Protein AF-0000000081039931 (afdb_homodimer)

InterPro domains:
  IPR003406 Glycosyl transferase, family 14 [PF02485] (86-317)
  IPR043538 Xylosyltransferase [PTHR46025] (50-316)

Solvent-accessible surface area (backbone atoms only — not comparable to full-atom values): 52089 Å² total; per-residue (Å²): 118,104,54,93,77,76,79,83,76,84,78,74,86,70,87,77,80,94,80,90,80,88,89,78,84,88,84,79,83,78,73,88,67,86,81,90,76,92,76,81,84,78,81,76,78,77,76,78,69,74,63,61,66,56,48,55,58,46,49,61,52,49,68,70,56,73,65,72,86,77,76,80,63,80,70,68,69,72,75,89,46,39,22,40,33,36,37,34,43,27,63,46,70,56,26,46,60,28,28,36,57,26,47,68,39,52,69,44,88,57,33,37,40,38,36,40,35,24,45,84,56,43,67,66,66,50,76,73,30,69,46,46,56,50,39,71,69,34,89,60,28,83,39,51,47,81,46,63,86,44,64,64,42,93,52,29,60,42,52,36,46,59,59,54,50,48,50,45,44,45,54,70,75,38,57,91,62,49,45,35,40,34,43,42,56,16,29,32,38,42,41,39,28,53,67,44,54,16,42,37,45,59,46,86,47,46,77,39,33,34,38,17,19,38,62,37,100,48,23,43,37,62,32,52,45,81,79,46,56,69,84,36,69,68,39,45,57,56,64,53,79,59,68,67,37,61,26,34,50,98,86,67,51,76,43,68,77,39,57,80,74,55,18,38,38,34,73,53,32,37,36,30,46,71,58,52,48,49,53,48,55,32,57,72,32,73,47,16,57,57,28,39,50,50,49,50,41,57,74,66,62,42,65,49,35,41,22,26,50,61,38,22,52,40,54,70,77,47,56,83,30,43,62,53,60,43,96,85,52,27,44,66,48,94,92,49,70,28,37,16,57,39,43,44,46,54,83,61,41,55,84,54,93,84,52,85,76,59,52,63,53,41,59,38,67,45,83,92,64,78,59,78,71,52,48,78,85,39,58,32,64,54,44,68,47,43,33,32,58,49,47,66,27,43,25,50,29,34,38,34,45,41,65,80,57,32,46,46,52,68,71,64,38,42,31,79,49,66,85,72,50,63,80,26,55,75,54,72,50,32,30,34,46,47,63,82,57,58,70,58,48,49,51,50,47,49,53,50,46,44,68,74,38,56,70,64,62,59,64,79,101,133,95,71,80,92,82,87,79,79,80,80,77,86,75,83,87,75,90,70,88,80,87,83,83,78,86,79,76,88,75,79,84,79,82,86,80,88,77,80,76,84,75,79,75,78,76,75,77,71,75,63,61,65,55,47,55,58,46,49,59,50,49,68,69,55,71,66,71,85,78,75,79,64,82,71,70,70,72,73,88,47,40,22,38,32,37,36,34,43,26,63,47,71,56,25,44,58,26,28,37,56,26,47,67,38,51,69,44,89,58,33,36,38,38,36,40,34,24,45,84,56,43,66,66,67,50,75,73,30,70,44,47,55,49,40,72,69,34,89,59,29,83,40,50,46,81,45,62,86,44,66,65,41,91,53,29,61,44,52,37,45,59,58,54,51,49,50,45,44,46,53,70,77,39,58,91,60,50,45,35,40,35,45,41,56,15,30,32,40,44,41,38,27,54,69,44,53,16,42,39,44,59,46,85,47,45,77,40,33,34,37,18,20,38,62,38,100,48,22,43,37,62,32,52,44,80,79,46,56,70,82,35,68,67,38,45,56,56,63,52,79,60,67,66,39,61,26,33,48,96,86,69,50,76,42,67,77,39,56,80,74,55,17,37,38,34,72,54,32,38,37,30,46,71,58,52,47,49,51,48,55,32,56,72,31,74,47,15,57,58,29,40,50,50,50,48,43,58,75,66,64,43,66,49,35,40,20,27,50,63,40,21,50,40,54,70,77,48,56,85,29,44,63,54,61,44,97,86,54,27,46,67,47,94,92,48,68,27,36,17,59,39,42,45,46,53,84,61,39,57,87,52,92,86,56,80,76,56,49,62,50,41,59,37,69,46,82,91,64,77,61,78,69,50,49,76,84,38,56,32,65,52,45,68,47,43,32,31,57,48,48,66,27,44,25,51,28,34,38,33,47,42,64,78,54,32,46,46,51,68,72,65,39,42,30,79,49,65,85,71,50,62,80,26,55,74,57,76,56,34,32,34,46,46,60,82,58,58,70,59,50,49,53,50,47,49,53,48,46,43,68,75,39,58,67,66,61,57,68,81,100

Sequence (922 aa):
MRAILLILLIQYVLCGTCSSGDVVGAEDIHDLPDDPHWSSIAHDDVDCTCEERSQQQQELQELCFNNNPDNTNSTTMTSCGARIFYLIVVHNDRTMNDALYLFRGIRDSRNTILIHIDVKFGMKPYESSVLKQEIDACPCGSQVEIASVHNSSWSSWSMNAPTLWGLDKAVKEYEGKWDVFINLSGDTLPVYTPDRVASLFAGPLAKTNFVTSHSCETGLVPAPIHFFPKKWHKRGHYSQDPANLTYVDDDGVSHSNYAPETYFGSQWMVLQFDWCQLLVRQLDRPDSLASQYKEYLIATKKLMTDETFIPTILMHYMPKTIPEIDEEGYLDVDEVDMYAIRYERMDENMPNSQGVYTTVQRYNVPENSGVDAPHAWGPYFLGVYDLENIRESGALFIRKVSSVIDPNLFRLLPVDQPEDIPLIGWPKEVKIDPAVDWAHRLADFKKKYIHDHPEVLQKEKMRAILLILLIQYVLCGTCSSGDVVGAEDIHDLPDDPHWSSIAHDDVDCTCEERSQQQQELQELCFNNNPDNTNSTTMTSCGARIFYLIVVHNDRTMNDALYLFRGIRDSRNTILIHIDVKFGMKPYESSVLKQEIDACPCGSQVEIASVHNSSWSSWSMNAPTLWGLDKAVKEYEGKWDVFINLSGDTLPVYTPDRVASLFAGPLAKTNFVTSHSCETGLVPAPIHFFPKKWHKRGHYSQDPANLTYVDDDGVSHSNYAPETYFGSQWMVLQFDWCQLLVRQLDRPDSLASQYKEYLIATKKLMTDETFIPTILMHYMPKTIPEIDEEGYLDVDEVDMYAIRYERMDENMPNSQGVYTTVQRYNVPENSGVDAPHAWGPYFLGVYDLENIRESGALFIRKVSSVIDPNLFRLLPVDQPEDIPLIGWPKEVKIDPAVDWAHRLADFKKKYIHDHPEVLQKEK

Structure (mmCIF, N/CA/C/O backbone):
data_AF-0000000081039931-model_v1
#
loop_
_entity.id
_entity.type
_entity.pdbx_description
1 polymer 'protein xylosyltransferase'
#
loop_
_atom_site.group_PDB
_atom_site.id
_atom_site.type_symbol
_atom_site.label_atom_id
_atom_site.label_alt_id
_atom_site.label_comp_id
_atom_site.label_asym_id
_atom_site.label_entity_id
_atom_site.label_seq_id
_atom_site.pdbx_PDB_ins_code
_atom_site.Cartn_x
_atom_site.Cartn_y
_atom_site.Cartn_z
_atom_site.occupancy
_atom_site.B_iso_or_equiv
_atom_site.auth_seq_id
_atom_site.auth_comp_id
_atom_site.auth_asym_id
_atom_site.auth_atom_id
_atom_site.pdbx_PDB_model_num
ATOM 1 N N . MET A 1 1 ? -2.447 -56.25 15.383 1 20.06 1 MET A N 1
ATOM 2 C CA . MET A 1 1 ? -3.33 -55.125 15.047 1 20.06 1 MET A CA 1
ATOM 3 C C . MET A 1 1 ? -3.115 -53.969 16 1 20.06 1 MET A C 1
ATOM 5 O O . MET A 1 1 ? -3.326 -52.812 15.625 1 20.06 1 MET A O 1
ATOM 9 N N . ARG A 1 2 ? -3.418 -54.188 17.453 1 19.41 2 ARG A N 1
ATOM 10 C CA . ARG A 1 2 ? -2.623 -53.375 18.359 1 19.41 2 ARG A CA 1
ATOM 11 C C . ARG A 1 2 ? -1.156 -53.344 17.938 1 19.41 2 ARG A C 1
ATOM 13 O O . ARG A 1 2 ? -0.343 -54.094 18.484 1 19.41 2 ARG A O 1
ATOM 20 N N . ALA A 1 3 ? -0.891 -53.531 16.531 1 19.08 3 ALA A N 1
ATOM 21 C CA . ALA A 1 3 ? 0.237 -53.938 15.695 1 19.08 3 ALA A CA 1
ATOM 22 C C . ALA A 1 3 ? 1.442 -53.031 15.938 1 19.08 3 ALA A C 1
ATOM 24 O O . ALA A 1 3 ? 1.287 -51.844 16.203 1 19.08 3 ALA A O 1
ATOM 25 N N . ILE A 1 4 ? 2.684 -53.5 15.766 1 19.77 4 ILE A N 1
ATOM 26 C CA . ILE A 1 4 ? 4.086 -53.562 16.156 1 19.77 4 ILE A CA 1
ATOM 27 C C . ILE A 1 4 ? 4.816 -52.312 15.742 1 19.77 4 ILE A C 1
ATOM 29 O O . ILE A 1 4 ? 4.996 -52.031 14.547 1 19.77 4 ILE A O 1
ATOM 33 N N . LEU A 1 5 ? 4.586 -51 16.406 1 20.08 5 LEU A N 1
ATOM 34 C CA . LEU A 1 5 ? 4.832 -49.562 16.469 1 20.08 5 LEU A CA 1
ATOM 35 C C . LEU A 1 5 ? 6.32 -49.281 16.594 1 20.08 5 LEU A C 1
ATOM 37 O O . LEU A 1 5 ? 6.746 -48.125 16.469 1 20.08 5 LEU A O 1
ATOM 41 N N . LEU A 1 6 ? 7.102 -50.344 17.172 1 18.3 6 LEU A N 1
ATOM 42 C CA . LEU A 1 6 ? 8.211 -49.875 18 1 18.3 6 LEU A CA 1
ATOM 43 C C . LEU A 1 6 ? 9.195 -49.062 17.188 1 18.3 6 LEU A C 1
ATOM 45 O O . LEU A 1 6 ? 9.141 -49.062 15.953 1 18.3 6 LEU A O 1
ATOM 49 N N . ILE A 1 7 ? 10.594 -49.312 17.359 1 18.22 7 ILE A N 1
ATOM 50 C CA . ILE A 1 7 ? 11.898 -48.875 17.812 1 18.22 7 ILE A CA 1
ATOM 51 C C . ILE A 1 7 ? 12.805 -48.594 16.609 1 18.22 7 ILE A C 1
ATOM 53 O O . ILE A 1 7 ? 13.711 -49.375 16.328 1 18.22 7 ILE A O 1
ATOM 57 N N . LEU A 1 8 ? 12.281 -48.531 15.328 1 17.78 8 LEU A N 1
ATOM 58 C CA . LEU A 1 8 ? 13.328 -48.75 14.336 1 17.78 8 LEU A CA 1
ATOM 59 C C . LEU A 1 8 ? 14.453 -47.75 14.5 1 17.78 8 LEU A C 1
ATOM 61 O O . LEU A 1 8 ? 14.195 -46.531 14.594 1 17.78 8 LEU A O 1
ATOM 65 N N . LEU A 1 9 ? 15.766 -48.188 14.844 1 17.95 9 LEU A N 1
ATOM 66 C CA . LEU A 1 9 ? 17.188 -47.969 15.078 1 17.95 9 LEU A CA 1
ATOM 67 C C . LEU A 1 9 ? 17.781 -47.062 13.992 1 17.95 9 LEU A C 1
ATOM 69 O O . LEU A 1 9 ? 17.797 -47.438 12.82 1 17.95 9 LEU A O 1
ATOM 73 N N . ILE A 1 10 ? 17.516 -45.719 14.133 1 18.27 10 ILE A N 1
ATOM 74 C CA . ILE A 1 10 ? 18.156 -44.688 13.32 1 18.27 10 ILE A CA 1
ATOM 75 C C . ILE A 1 10 ? 19.672 -44.938 13.266 1 18.27 10 ILE A C 1
ATOM 77 O O . ILE A 1 10 ? 20.344 -44.875 14.289 1 18.27 10 ILE A O 1
ATOM 81 N N . GLN A 1 11 ? 20.188 -45.938 12.461 1 16.7 11 GLN A N 1
ATOM 82 C CA . GLN A 1 11 ? 21.562 -46.312 12.141 1 16.7 11 GLN A CA 1
ATOM 83 C C . GLN A 1 11 ? 22.422 -45.062 11.945 1 16.7 11 GLN A C 1
ATOM 85 O O . GLN A 1 11 ? 22.047 -44.156 11.211 1 16.7 11 GLN A O 1
ATOM 90 N N . TYR A 1 12 ? 23.562 -44.844 12.758 1 18.55 12 TYR A N 1
ATOM 91 C CA . TYR A 1 12 ? 24.734 -44.031 13.07 1 18.55 12 TYR A CA 1
ATOM 92 C C . TYR A 1 12 ? 25.609 -43.812 11.836 1 18.55 12 TYR A C 1
ATOM 94 O O . TYR A 1 12 ? 26.703 -43.281 11.922 1 18.55 12 TYR A O 1
ATOM 102 N N . VAL A 1 13 ? 25.344 -44.219 10.594 1 17.16 13 VAL A N 1
ATOM 103 C CA . VAL A 1 13 ? 26.562 -44.469 9.82 1 17.16 13 VAL A CA 1
ATOM 104 C C . VAL A 1 13 ? 27.422 -43.188 9.789 1 17.16 13 VAL A C 1
ATOM 106 O O . VAL A 1 13 ? 26.969 -42.125 9.352 1 17.16 13 VAL A O 1
ATOM 109 N N . LEU A 1 14 ? 28.625 -43.125 10.547 1 17.59 14 LEU A N 1
ATOM 110 C CA . LEU A 1 14 ? 29.875 -42.406 10.734 1 17.59 14 LEU A CA 1
ATOM 111 C C . LEU A 1 14 ? 30.578 -42.188 9.398 1 17.59 14 LEU A C 1
ATOM 113 O O . LEU A 1 14 ? 31.75 -42.531 9.234 1 17.59 14 LEU A O 1
ATOM 117 N N . CYS A 1 15 ? 30.125 -42.344 8.227 1 16.27 15 CYS A N 1
ATOM 118 C CA . CYS A 1 15 ? 31.188 -42.531 7.25 1 16.27 15 CYS A CA 1
ATOM 119 C C . CYS A 1 15 ? 32.156 -41.375 7.285 1 16.27 15 CYS A C 1
ATOM 121 O O . CYS A 1 15 ? 31.766 -40.219 7.191 1 16.27 15 CYS A O 1
ATOM 123 N N . GLY A 1 16 ? 33.594 -41.5 7.633 1 16.52 16 GLY A N 1
ATOM 124 C CA . GLY A 1 16 ? 34.969 -41.031 7.84 1 16.52 16 GLY A CA 1
ATOM 125 C C . GLY A 1 16 ? 35.531 -40.312 6.637 1 16.52 16 GLY A C 1
ATOM 126 O O . GLY A 1 16 ? 36.562 -39.625 6.742 1 16.52 16 GLY A O 1
ATOM 127 N N . THR A 1 17 ? 35.344 -40.594 5.32 1 16.14 17 THR A N 1
ATOM 128 C CA . THR A 1 17 ? 36.531 -40.719 4.523 1 16.14 17 THR A CA 1
ATOM 129 C C . THR A 1 17 ? 37.281 -39.406 4.398 1 16.14 17 THR A C 1
ATOM 131 O O . THR A 1 17 ? 38.469 -39.312 4.695 1 16.14 17 THR A O 1
ATOM 134 N N . CYS A 1 18 ? 37.5 -38.75 3.029 1 15.92 18 CYS A N 1
ATOM 135 C CA . CYS A 1 18 ? 38.688 -38.531 2.24 1 15.92 18 CYS A CA 1
ATOM 136 C C . CYS A 1 18 ? 39.312 -37.156 2.549 1 15.92 18 CYS A C 1
ATOM 138 O O . CYS A 1 18 ? 38.594 -36.156 2.59 1 15.92 18 CYS A O 1
ATOM 140 N N . SER A 1 19 ? 40.719 -36.938 2.844 1 16.25 19 SER A N 1
ATOM 141 C CA . SER A 1 19 ? 41.969 -36.281 3.18 1 16.25 19 SER A CA 1
ATOM 142 C C . SER A 1 19 ? 42.344 -35.281 2.096 1 16.25 19 SER A C 1
ATOM 144 O O . SER A 1 19 ? 43.094 -34.312 2.361 1 16.25 19 SER A O 1
ATOM 146 N N . SER A 1 20 ? 42.344 -35.562 0.752 1 16.58 20 SER A N 1
ATOM 147 C CA . SER A 1 20 ? 43.594 -35.375 0.029 1 16.58 20 SER A CA 1
ATOM 148 C C . SER A 1 20 ? 43.969 -33.906 -0.053 1 16.58 20 SER A C 1
ATOM 150 O O . SER A 1 20 ? 43.094 -33.031 0.031 1 16.58 20 SER A O 1
ATOM 152 N N . GLY A 1 21 ? 45.312 -33.438 -0.298 1 16.84 21 GLY A N 1
ATOM 153 C CA . GLY A 1 21 ? 46.5 -32.625 -0.19 1 16.84 21 GLY A CA 1
ATOM 154 C C . GLY A 1 21 ? 46.531 -31.484 -1.193 1 16.84 21 GLY A C 1
ATOM 155 O O . GLY A 1 21 ? 47.062 -30.406 -0.912 1 16.84 21 GLY A O 1
ATOM 156 N N . ASP A 1 22 ? 46.438 -31.672 -2.588 1 16.44 22 ASP A N 1
ATOM 157 C CA . ASP A 1 22 ? 47.562 -31.266 -3.443 1 16.44 22 ASP A CA 1
ATOM 158 C C . ASP A 1 22 ? 47.625 -29.734 -3.562 1 16.44 22 ASP A C 1
ATOM 160 O O . ASP A 1 22 ? 46.656 -29.047 -3.242 1 16.44 22 ASP A O 1
ATOM 164 N N . VAL A 1 23 ? 48.375 -29.266 -4.816 1 16.84 23 VAL A N 1
ATOM 165 C CA . VAL A 1 23 ? 49.5 -28.531 -5.391 1 16.84 23 VAL A CA 1
ATOM 166 C C . VAL A 1 23 ? 49.062 -27.109 -5.73 1 16.84 23 VAL A C 1
ATOM 168 O O . VAL A 1 23 ? 47.844 -26.828 -5.844 1 16.84 23 VAL A O 1
ATOM 171 N N . VAL A 1 24 ? 49.969 -26.266 -6.484 1 18.22 24 VAL A N 1
ATOM 172 C CA . VAL A 1 24 ? 50.719 -25.031 -6.648 1 18.22 24 VAL A CA 1
ATOM 173 C C . VAL A 1 24 ? 50.125 -24.188 -7.762 1 18.22 24 VAL A C 1
ATOM 175 O O . VAL A 1 24 ? 50.594 -24.219 -8.906 1 18.22 24 VAL A O 1
ATOM 178 N N . GLY A 1 25 ? 48.875 -24.281 -8.164 1 15.34 25 GLY A N 1
ATOM 179 C CA . GLY A 1 25 ? 48.781 -23.812 -9.531 1 15.34 25 GLY A CA 1
ATOM 180 C C . GLY A 1 25 ? 49.469 -22.484 -9.758 1 15.34 25 GLY A C 1
ATOM 181 O O . GLY A 1 25 ? 49.844 -21.797 -8.797 1 15.34 25 GLY A O 1
ATOM 182 N N . ALA A 1 26 ? 49 -21.641 -10.953 1 16.58 26 ALA A N 1
ATOM 183 C CA . ALA A 1 26 ? 49.25 -20.969 -12.219 1 16.58 26 ALA A CA 1
ATOM 184 C C . ALA A 1 26 ? 49.5 -19.484 -12 1 16.58 26 ALA A C 1
ATOM 186 O O . ALA A 1 26 ? 48.781 -18.812 -11.273 1 16.58 26 ALA A O 1
ATOM 187 N N . GLU A 1 27 ? 50.719 -19.016 -12.312 1 18.47 27 GLU A N 1
ATOM 188 C CA . GLU A 1 27 ? 51.5 -17.781 -12.445 1 18.47 27 GLU A CA 1
ATOM 189 C C . GLU A 1 27 ? 50.688 -16.688 -13.156 1 18.47 27 GLU A C 1
ATOM 191 O O . GLU A 1 27 ? 50.594 -15.562 -12.672 1 18.47 27 GLU A O 1
ATOM 196 N N . ASP A 1 28 ? 50.406 -16.844 -14.57 1 17.11 28 ASP A N 1
ATOM 197 C CA . ASP A 1 28 ? 50.844 -15.906 -15.602 1 17.11 28 ASP A CA 1
ATOM 198 C C . ASP A 1 28 ? 49.781 -14.836 -15.836 1 17.11 28 ASP A C 1
ATOM 200 O O . ASP A 1 28 ? 48.781 -15.07 -16.516 1 17.11 28 ASP A O 1
ATOM 204 N N . ILE A 1 29 ? 49.094 -14.234 -14.992 1 17.83 29 ILE A N 1
ATOM 205 C CA . ILE A 1 29 ? 48.062 -13.367 -15.523 1 17.83 29 ILE A CA 1
ATOM 206 C C . ILE A 1 29 ? 48.688 -12.312 -16.438 1 17.83 29 ILE A C 1
ATOM 208 O O . ILE A 1 29 ? 49.5 -11.5 -15.984 1 17.83 29 ILE A O 1
ATOM 212 N N . HIS A 1 30 ? 48.656 -12.562 -17.812 1 17.61 30 HIS A N 1
ATOM 213 C CA . HIS A 1 30 ? 49.062 -11.844 -19.016 1 17.61 30 HIS A CA 1
ATOM 214 C C . HIS A 1 30 ? 48.5 -10.414 -19.016 1 17.61 30 HIS A C 1
ATOM 216 O O . HIS A 1 30 ? 47.594 -10.102 -18.25 1 17.61 30 HIS A O 1
ATOM 222 N N . ASP A 1 31 ? 48.812 -9.609 -20.141 1 19.28 31 ASP A N 1
ATOM 223 C CA . ASP A 1 31 ? 49 -8.344 -20.844 1 19.28 31 ASP A CA 1
ATOM 224 C C . ASP A 1 31 ? 47.688 -7.793 -21.375 1 19.28 31 ASP A C 1
ATOM 226 O O . ASP A 1 31 ? 47.688 -6.973 -22.297 1 19.28 31 ASP A O 1
ATOM 230 N N . LEU A 1 32 ? 46.5 -7.848 -20.891 1 17.5 32 LEU A N 1
ATOM 231 C CA . LEU A 1 32 ? 45.438 -7.52 -21.844 1 17.5 32 LEU A CA 1
ATOM 232 C C . LEU A 1 32 ? 45.625 -6.105 -22.391 1 17.5 32 LEU A C 1
ATOM 234 O O . LEU A 1 32 ? 45.719 -5.148 -21.625 1 17.5 32 LEU A O 1
ATOM 238 N N . PRO A 1 33 ? 45.969 -5.945 -23.672 1 19.86 33 PRO A N 1
ATOM 239 C CA . PRO A 1 33 ? 46.188 -4.766 -24.516 1 19.86 33 PRO A CA 1
ATOM 240 C C . PRO A 1 33 ? 44.906 -4.008 -24.797 1 19.86 33 PRO A C 1
ATOM 242 O O . PRO A 1 33 ? 44.906 -3.041 -25.562 1 19.86 33 PRO A O 1
ATOM 245 N N . ASP A 1 34 ? 43.875 -3.93 -24.172 1 19.72 34 ASP A N 1
ATOM 246 C CA . ASP A 1 34 ? 42.688 -3.494 -24.891 1 19.72 34 ASP A CA 1
ATOM 247 C C . ASP A 1 34 ? 42.969 -2.199 -25.656 1 19.72 34 ASP A C 1
ATOM 249 O O . ASP A 1 34 ? 43.469 -1.231 -25.094 1 19.72 34 ASP A O 1
ATOM 253 N N . ASP A 1 35 ? 42.844 -2.207 -26.984 1 18.53 35 ASP A N 1
ATOM 254 C CA . ASP A 1 35 ? 42.875 -1.512 -28.266 1 18.53 35 ASP A CA 1
ATOM 255 C C . ASP A 1 35 ? 41.938 -0.302 -28.25 1 18.53 35 ASP A C 1
ATOM 257 O O . ASP A 1 35 ? 41.031 -0.215 -27.406 1 18.53 35 ASP A O 1
ATOM 261 N N . PRO A 1 36 ? 41.688 0.292 -29.516 1 21.81 36 PRO A N 1
ATOM 262 C CA . PRO A 1 36 ? 41.594 1.559 -30.234 1 21.81 36 PRO A CA 1
ATOM 263 C C . PRO A 1 36 ? 40.219 2.203 -30.125 1 21.81 36 PRO A C 1
ATOM 265 O O . PRO A 1 36 ? 39.688 2.357 -29.016 1 21.81 36 PRO A O 1
ATOM 268 N N . HIS A 1 37 ? 39.281 2.299 -31.359 1 19.64 37 HIS A N 1
ATOM 269 C CA . HIS A 1 37 ? 38.656 3.186 -32.344 1 19.64 37 HIS A CA 1
ATOM 270 C C . HIS A 1 37 ? 37.156 3.203 -32.156 1 19.64 37 HIS A C 1
ATOM 272 O O . HIS A 1 37 ? 36.406 3.668 -33.031 1 19.64 37 HIS A O 1
ATOM 278 N N . TRP A 1 38 ? 36.5 2.873 -31.062 1 18.11 38 TRP A N 1
ATOM 279 C CA . TRP A 1 38 ? 35.062 2.748 -31.219 1 18.11 38 TRP A CA 1
ATOM 280 C C . TRP A 1 38 ? 34.438 4.066 -31.688 1 18.11 38 TRP A C 1
ATOM 282 O O . TRP A 1 38 ? 34.594 5.094 -31.016 1 18.11 38 TRP A O 1
ATOM 292 N N . SER A 1 39 ? 34.094 4.211 -33.062 1 18.5 39 SER A N 1
ATOM 293 C CA . SER A 1 39 ? 33.531 5.129 -34.031 1 18.5 39 SER A CA 1
ATOM 294 C C . SER A 1 39 ? 32.188 5.668 -33.562 1 18.5 39 SER A C 1
ATOM 296 O O . SER A 1 39 ? 31.562 5.094 -32.656 1 18.5 39 SER A O 1
ATOM 298 N N . SER A 1 40 ? 31.547 6.828 -34.219 1 20.67 40 SER A N 1
ATOM 299 C CA . SER A 1 40 ? 30.609 7.945 -34.344 1 20.67 40 SER A CA 1
ATOM 300 C C . SER A 1 40 ? 29.188 7.453 -34.625 1 20.67 40 SER A C 1
ATOM 302 O O . SER A 1 40 ? 28.328 8.242 -35 1 20.67 40 SER A O 1
ATOM 304 N N . ILE A 1 41 ? 28.719 6.234 -34.375 1 19.44 41 ILE A N 1
ATOM 305 C CA . ILE A 1 41 ? 27.531 5.918 -35.156 1 19.44 41 ILE A CA 1
ATOM 306 C C . ILE A 1 41 ? 26.406 6.906 -34.812 1 19.44 41 ILE A C 1
ATOM 308 O O . ILE A 1 41 ? 26.156 7.176 -33.656 1 19.44 41 ILE A O 1
ATOM 312 N N . ALA A 1 42 ? 25.797 7.578 -35.938 1 20.14 42 ALA A N 1
ATOM 313 C CA . ALA A 1 42 ? 24.719 8.438 -36.406 1 20.14 42 ALA A CA 1
ATOM 314 C C . ALA A 1 42 ? 23.359 7.93 -35.938 1 20.14 42 ALA A C 1
ATOM 316 O O . ALA A 1 42 ? 22.984 6.789 -36.188 1 20.14 42 ALA A O 1
ATOM 317 N N . HIS A 1 43 ? 22.906 8.227 -34.75 1 21.12 43 HIS A N 1
ATOM 318 C CA . HIS A 1 43 ? 21.594 7.984 -34.156 1 21.12 43 HIS A CA 1
ATOM 319 C C . HIS A 1 43 ? 20.484 8.422 -35.094 1 21.12 43 HIS A C 1
ATOM 321 O O . HIS A 1 43 ? 20.234 9.625 -35.25 1 21.12 43 HIS A O 1
ATOM 327 N N . ASP A 1 44 ? 20.391 7.773 -36.344 1 21.61 44 ASP A N 1
ATOM 328 C CA . ASP A 1 44 ? 19.266 8.109 -37.219 1 21.61 44 ASP A CA 1
ATOM 329 C C . ASP A 1 44 ? 17.938 7.977 -36.469 1 21.61 44 ASP A C 1
ATOM 331 O O . ASP A 1 44 ? 17.703 6.992 -35.75 1 21.61 44 ASP A O 1
ATOM 335 N N . ASP A 1 45 ? 17.219 9.094 -36.281 1 22.69 45 ASP A N 1
ATOM 336 C CA . ASP A 1 45 ? 15.898 9.523 -35.844 1 22.69 45 ASP A CA 1
ATOM 337 C C . ASP A 1 45 ? 14.797 8.719 -36.531 1 22.69 45 ASP A C 1
ATOM 339 O O . ASP A 1 45 ? 14.492 8.961 -37.719 1 22.69 45 ASP A O 1
ATOM 343 N N . VAL A 1 46 ? 14.867 7.402 -36.688 1 22.75 46 VAL A N 1
ATOM 344 C CA . VAL A 1 46 ? 13.758 6.789 -37.406 1 22.75 46 VAL A CA 1
ATOM 345 C C . VAL A 1 46 ? 12.438 7.199 -36.781 1 22.75 46 VAL A C 1
ATOM 347 O O . VAL A 1 46 ? 12.227 6.992 -35.562 1 22.75 46 VAL A O 1
ATOM 350 N N . ASP A 1 47 ? 11.742 8.164 -37.375 1 23.08 47 ASP A N 1
ATOM 351 C CA . ASP A 1 47 ? 10.406 8.742 -37.344 1 23.08 47 ASP A CA 1
ATOM 352 C C . ASP A 1 47 ? 9.328 7.664 -37.438 1 23.08 47 ASP A C 1
ATOM 354 O O . ASP A 1 47 ? 9 7.195 -38.531 1 23.08 47 ASP A O 1
ATOM 358 N N . CYS A 1 48 ? 9.477 6.484 -36.844 1 26.02 48 CYS A N 1
ATOM 359 C CA . CYS A 1 48 ? 8.359 5.57 -37.094 1 26.02 48 CYS A CA 1
ATOM 360 C C . CYS A 1 48 ? 7.035 6.215 -36.688 1 26.02 48 CYS A C 1
ATOM 362 O O . CYS A 1 48 ? 6.867 6.66 -35.562 1 26.02 48 CYS A O 1
ATOM 364 N N . THR A 1 49 ? 6.32 6.789 -37.688 1 26.84 49 THR A N 1
ATOM 365 C CA . THR A 1 49 ? 5.031 7.465 -37.781 1 26.84 49 THR A CA 1
ATOM 366 C C . THR A 1 49 ? 3.941 6.648 -37.094 1 26.84 49 THR A C 1
ATOM 368 O O . THR A 1 49 ? 3.926 5.418 -37.188 1 26.84 49 THR A O 1
ATOM 371 N N . CYS A 1 50 ? 3.395 7.109 -35.906 1 25.94 50 CYS A N 1
ATOM 372 C CA . CYS A 1 50 ? 2.258 6.809 -35.062 1 25.94 50 CYS A CA 1
ATOM 373 C C . CYS A 1 50 ? 1.026 6.457 -35.875 1 25.94 50 CYS A C 1
ATOM 375 O O . CYS A 1 50 ? -0.036 6.164 -35.344 1 25.94 50 CYS A O 1
ATOM 377 N N . GLU A 1 51 ? 1.052 6.633 -37.25 1 29.83 51 GLU A N 1
ATOM 378 C CA . GLU A 1 51 ? -0.146 6.441 -38.062 1 29.83 51 GLU A CA 1
ATOM 379 C C . GLU A 1 51 ? -0.538 4.969 -38.156 1 29.83 51 GLU A C 1
ATOM 381 O O . GLU A 1 51 ? -1.725 4.637 -38.156 1 29.83 51 GLU A O 1
ATOM 386 N N . GLU A 1 52 ? 0.482 4.027 -38.219 1 30.61 52 GLU A N 1
ATOM 387 C CA . GLU A 1 52 ? 0.056 2.67 -38.562 1 30.61 52 GLU A CA 1
ATOM 388 C C . GLU A 1 52 ? -0.594 1.982 -37.344 1 30.61 52 GLU A C 1
ATOM 390 O O . GLU A 1 52 ? -1.311 0.993 -37.5 1 30.61 52 GLU A O 1
ATOM 395 N N . ARG A 1 53 ? -0.256 2.432 -36.156 1 30.23 53 ARG A N 1
ATOM 396 C CA . ARG A 1 53 ? -0.905 1.732 -35.031 1 30.23 53 ARG A CA 1
ATOM 397 C C . ARG A 1 53 ? -2.393 2.061 -35 1 30.23 53 ARG A C 1
ATOM 399 O O . ARG A 1 53 ? -3.184 1.288 -34.438 1 30.23 53 ARG A O 1
ATOM 406 N N . SER A 1 54 ? -2.721 3.312 -35.469 1 33.72 54 SER A N 1
ATOM 407 C CA . SER A 1 54 ? -4.137 3.658 -35.469 1 33.72 54 SER A CA 1
ATOM 408 C C . SER A 1 54 ? -4.918 2.771 -36.438 1 33.72 54 SER A C 1
ATOM 410 O O . SER A 1 54 ? -6.055 2.385 -36.156 1 33.72 54 SER A O 1
ATOM 412 N N . GLN A 1 55 ? -4.234 2.428 -37.562 1 32.69 55 GLN A N 1
ATOM 413 C CA . GLN A 1 55 ? -4.973 1.726 -38.625 1 32.69 55 GLN A CA 1
ATOM 414 C C . GLN A 1 55 ? -5.242 0.277 -38.219 1 32.69 55 GLN A C 1
ATOM 416 O O . GLN A 1 55 ? -6.332 -0.246 -38.469 1 32.69 55 GLN A O 1
ATOM 421 N N . GLN A 1 56 ? -4.258 -0.354 -37.594 1 31.36 56 GLN A N 1
ATOM 422 C CA . GLN A 1 56 ? -4.488 -1.771 -37.344 1 31.36 56 GLN A CA 1
ATOM 423 C C . GLN A 1 56 ? -5.535 -1.971 -36.25 1 31.36 56 GLN A C 1
ATOM 425 O O . GLN A 1 56 ? -6.359 -2.885 -36.312 1 31.36 56 GLN A O 1
ATOM 430 N N . GLN A 1 57 ? -5.609 -1.131 -35.281 1 32.34 57 GLN A N 1
ATOM 431 C CA . GLN A 1 57 ? -6.715 -1.221 -34.344 1 32.34 57 GLN A CA 1
ATOM 432 C C . GLN A 1 57 ? -8.047 -0.904 -35 1 32.34 57 GLN A C 1
ATOM 434 O O . GLN A 1 57 ? -9.07 -1.511 -34.688 1 32.34 57 GLN A O 1
ATOM 439 N N . GLN A 1 58 ? -8.055 0.029 -35.969 1 35.59 58 GLN A N 1
ATOM 440 C CA . GLN A 1 58 ? -9.281 0.309 -36.688 1 35.59 58 GLN A CA 1
ATOM 441 C C . GLN A 1 58 ? -9.68 -0.874 -37.562 1 35.59 58 GLN A C 1
ATOM 443 O O . GLN A 1 58 ? -10.859 -1.213 -37.688 1 35.59 58 GLN A O 1
ATOM 448 N N . GLU A 1 59 ? -8.719 -1.463 -38.25 1 35.59 59 GLU A N 1
ATOM 449 C CA . GLU A 1 59 ? -9.055 -2.545 -39.156 1 35.59 59 GLU A CA 1
ATOM 450 C C . GLU A 1 59 ? -9.602 -3.756 -38.406 1 35.59 59 GLU A C 1
ATOM 452 O O . GLU A 1 59 ? -10.539 -4.41 -38.875 1 35.59 59 GLU A O 1
ATOM 457 N N . LEU A 1 60 ? -9.039 -4.043 -37.219 1 32.41 60 LEU A N 1
ATOM 458 C CA . LEU A 1 60 ? -9.625 -5.148 -36.469 1 32.41 60 LEU A CA 1
ATOM 459 C C . LEU A 1 60 ? -11.016 -4.781 -35.969 1 32.41 60 LEU A C 1
ATOM 461 O O . LEU A 1 60 ? -11.922 -5.621 -35.938 1 32.41 60 LEU A O 1
ATOM 465 N N . GLN A 1 61 ? -11.273 -3.516 -35.75 1 32.06 61 GLN A N 1
ATOM 466 C CA . GLN A 1 61 ? -12.633 -3.102 -35.438 1 32.06 61 GLN A CA 1
ATOM 467 C C . GLN A 1 61 ? -13.531 -3.168 -36.688 1 32.06 61 GLN A C 1
ATOM 469 O O . GLN A 1 61 ? -14.711 -3.502 -36.562 1 32.06 61 GLN A O 1
ATOM 474 N N . GLU A 1 62 ? -13 -2.805 -37.781 1 34.84 62 GLU A N 1
ATOM 475 C CA . GLU A 1 62 ? -13.836 -2.775 -39 1 34.84 62 GLU A CA 1
ATOM 476 C C . GLU A 1 62 ? -14.219 -4.184 -39.438 1 34.84 62 GLU A C 1
ATOM 478 O O . GLU A 1 62 ? -15.312 -4.398 -39.938 1 34.84 62 GLU A O 1
ATOM 483 N N . LEU A 1 63 ? -13.297 -5.164 -39.281 1 32.84 63 LEU A N 1
ATOM 484 C CA . LEU A 1 63 ? -13.703 -6.5 -39.719 1 32.84 63 LEU A CA 1
ATOM 485 C C . LEU A 1 63 ? -14.828 -7.031 -38.844 1 32.84 63 LEU A C 1
ATOM 487 O O . LEU A 1 63 ? -15.602 -7.895 -39.25 1 32.84 63 LEU A O 1
ATOM 491 N N . CYS A 1 64 ? -14.914 -6.625 -37.594 1 30.91 64 CYS A N 1
ATOM 492 C CA . CYS A 1 64 ? -16.031 -7.102 -36.781 1 30.91 64 CYS A CA 1
ATOM 493 C C . CYS A 1 64 ? -17.328 -6.41 -37.219 1 30.91 64 CYS A C 1
ATOM 495 O O . CYS A 1 64 ? -18.422 -6.887 -36.906 1 30.91 64 CYS A O 1
ATOM 497 N N . PHE A 1 65 ? -17.297 -5.199 -37.75 1 32.41 65 PHE A N 1
ATOM 498 C CA . PHE A 1 65 ? -18.531 -4.449 -37.969 1 32.41 65 PHE A CA 1
ATOM 499 C C . PHE A 1 65 ? -19.141 -4.836 -39.312 1 32.41 65 PHE A C 1
ATOM 501 O O . PHE A 1 65 ? -20.078 -4.18 -39.781 1 32.41 65 PHE A O 1
ATOM 508 N N . ASN A 1 66 ? -18.547 -5.609 -40.125 1 29.25 66 ASN A N 1
ATOM 509 C CA . ASN A 1 66 ? -19.297 -5.742 -41.375 1 29.25 66 ASN A CA 1
ATOM 510 C C . ASN A 1 66 ? -20.641 -6.414 -41.156 1 29.25 66 ASN A C 1
ATOM 512 O O . ASN A 1 66 ? -20.797 -7.609 -41.406 1 29.25 66 ASN A O 1
ATOM 516 N N . ASN A 1 67 ? -21.344 -6.215 -39.938 1 28.5 67 ASN A N 1
ATOM 517 C CA . ASN A 1 67 ? -22.672 -6.812 -39.844 1 28.5 67 ASN A CA 1
ATOM 518 C C . ASN A 1 67 ? -23.641 -6.188 -40.844 1 28.5 67 ASN A C 1
ATOM 520 O O . ASN A 1 67 ? -23.625 -4.969 -41.062 1 28.5 67 ASN A O 1
ATOM 524 N N . ASN A 1 68 ? -24.156 -6.961 -41.75 1 27.66 68 ASN A N 1
ATOM 525 C CA . ASN A 1 68 ? -25.312 -6.699 -42.594 1 27.66 68 ASN A CA 1
ATOM 526 C C . ASN A 1 68 ? -26.484 -6.172 -41.781 1 27.66 68 ASN A C 1
ATOM 528 O O . ASN A 1 68 ? -26.766 -6.672 -40.688 1 27.66 68 ASN A O 1
ATOM 532 N N . PRO A 1 69 ? -27.172 -5.051 -42.062 1 31.42 69 PRO A N 1
ATOM 533 C CA . PRO A 1 69 ? -28.266 -4.34 -41.375 1 31.42 69 PRO A CA 1
ATOM 534 C C . PRO A 1 69 ? -29.391 -5.266 -40.938 1 31.42 69 PRO A C 1
ATOM 536 O O . PRO A 1 69 ? -30.125 -4.949 -40 1 31.42 69 PRO A O 1
ATOM 539 N N . ASP A 1 70 ? -30.031 -6.105 -41.844 1 30.41 70 ASP A N 1
ATOM 540 C CA . ASP A 1 70 ? -31.406 -6.57 -41.656 1 30.41 70 ASP A CA 1
ATOM 541 C C . ASP A 1 70 ? -31.516 -7.488 -40.438 1 30.41 70 ASP A C 1
ATOM 543 O O . ASP A 1 70 ? -32.562 -7.543 -39.812 1 30.41 70 ASP A O 1
ATOM 547 N N . ASN A 1 71 ? -30.984 -8.758 -40.531 1 29.52 71 ASN A N 1
ATOM 548 C CA . ASN A 1 71 ? -31.344 -9.797 -39.562 1 29.52 71 ASN A CA 1
ATOM 549 C C . ASN A 1 71 ? -30.891 -9.461 -38.156 1 29.52 71 ASN A C 1
ATOM 551 O O . ASN A 1 71 ? -29.688 -9.289 -37.938 1 29.52 71 ASN A O 1
ATOM 555 N N . THR A 1 72 ? -31.781 -8.883 -37.25 1 32.69 72 THR A N 1
ATOM 556 C CA . THR A 1 72 ? -31.719 -8.586 -35.844 1 32.69 72 THR A CA 1
ATOM 557 C C . THR A 1 72 ? -30.969 -9.672 -35.062 1 32.69 72 THR A C 1
ATOM 559 O O . THR A 1 72 ? -31.141 -9.836 -33.875 1 32.69 72 THR A O 1
ATOM 562 N N . ASN A 1 73 ? -30.438 -10.672 -35.781 1 29.08 73 ASN A N 1
ATOM 563 C CA . ASN A 1 73 ? -29.859 -11.781 -35 1 29.08 73 ASN A CA 1
ATOM 564 C C . ASN A 1 73 ? -28.922 -11.281 -33.906 1 29.08 73 ASN A C 1
ATOM 566 O O . ASN A 1 73 ? -28.25 -10.258 -34.094 1 29.08 73 ASN A O 1
ATOM 570 N N . SER A 1 74 ? -29.203 -11.805 -32.656 1 31.31 74 SER A N 1
ATOM 571 C CA . SER A 1 74 ? -28.391 -11.711 -31.438 1 31.31 74 SER A CA 1
ATOM 572 C C . SER A 1 74 ? -26.891 -11.75 -31.781 1 31.31 74 SER A C 1
ATOM 574 O O . SER A 1 74 ? -26.391 -12.75 -32.281 1 31.31 74 SER A O 1
ATOM 576 N N . THR A 1 75 ? -26.391 -10.758 -32.375 1 32.53 75 THR A N 1
ATOM 577 C CA . THR A 1 75 ? -24.953 -10.586 -32.531 1 32.53 75 THR A CA 1
ATOM 578 C C . THR A 1 75 ? -24.219 -11.016 -31.266 1 32.53 75 THR A C 1
ATOM 580 O O . THR A 1 75 ? -24.203 -10.281 -30.281 1 32.53 75 THR A O 1
ATOM 583 N N . THR A 1 76 ? -24.422 -12.289 -30.828 1 33.19 76 THR A N 1
ATOM 584 C CA . THR A 1 76 ? -23.438 -12.758 -29.875 1 33.19 76 THR A CA 1
ATOM 585 C C . THR A 1 76 ? -22.062 -12.18 -30.188 1 33.19 76 THR A C 1
ATOM 587 O O . THR A 1 76 ? -21.516 -12.422 -31.266 1 33.19 76 THR A O 1
ATOM 590 N N . MET A 1 77 ? -21.812 -10.977 -29.953 1 33.78 77 MET A N 1
ATOM 591 C CA . MET A 1 77 ? -20.453 -10.477 -29.891 1 33.78 77 MET A CA 1
ATOM 592 C C . MET A 1 77 ? -19.469 -11.586 -29.516 1 33.78 77 MET A C 1
ATOM 594 O O . MET A 1 77 ? -19.422 -12.023 -28.375 1 33.78 77 MET A O 1
ATOM 598 N N . THR A 1 78 ? -19.422 -12.641 -30.25 1 40.22 78 THR A N 1
ATOM 599 C CA . THR A 1 78 ? -18.312 -13.562 -30.062 1 40.22 78 THR A CA 1
ATOM 600 C C . THR A 1 78 ? -17.062 -12.812 -29.578 1 40.22 78 THR A C 1
ATOM 602 O O . THR A 1 78 ? -16.547 -11.938 -30.266 1 40.22 78 THR A O 1
ATOM 605 N N . SER A 1 79 ? -17.031 -12.375 -28.359 1 51.31 79 SER A N 1
ATOM 606 C CA . SER A 1 79 ? -15.922 -11.758 -27.656 1 51.31 79 SER A CA 1
ATOM 607 C C . SER A 1 79 ? -14.586 -12.242 -28.203 1 51.31 79 SER A C 1
ATOM 609 O O . SER A 1 79 ? -14.375 -13.445 -28.375 1 51.31 79 SER A O 1
ATOM 611 N N . CYS A 1 80 ? -13.797 -11.508 -29.062 1 67.38 80 CYS A N 1
ATOM 612 C CA . CYS A 1 80 ? -12.484 -11.57 -29.688 1 67.38 80 CYS A CA 1
ATOM 613 C C . CYS A 1 80 ? -11.391 -11.828 -28.656 1 67.38 80 CYS A C 1
ATOM 615 O O . CYS A 1 80 ? -11.352 -11.164 -27.625 1 67.38 80 CYS A O 1
ATOM 617 N N . GLY A 1 81 ? -10.945 -13.164 -28.391 1 91.06 81 GLY A N 1
ATOM 618 C CA . GLY A 1 81 ? -9.789 -13.555 -27.609 1 91.06 81 GLY A CA 1
ATOM 619 C C . GLY A 1 81 ? -9.734 -15.047 -27.312 1 91.06 81 GLY A C 1
ATOM 620 O O . GLY A 1 81 ? -10.648 -15.789 -27.703 1 91.06 81 GLY A O 1
ATOM 621 N N . ALA A 1 82 ? -8.742 -15.492 -26.703 1 96.81 82 ALA A N 1
ATOM 622 C CA . ALA A 1 82 ? -8.547 -16.906 -26.375 1 96.81 82 ALA A CA 1
ATOM 623 C C . ALA A 1 82 ? -9.547 -17.375 -25.328 1 96.81 82 ALA A C 1
ATOM 625 O O . ALA A 1 82 ? -9.922 -16.609 -24.438 1 96.81 82 ALA A O 1
ATOM 626 N N . ARG A 1 83 ? -10.125 -18.531 -25.578 1 96.94 83 ARG A N 1
ATOM 627 C CA . ARG A 1 83 ? -10.969 -19.203 -24.594 1 96.94 83 ARG A CA 1
ATOM 628 C C . ARG A 1 83 ? -10.125 -20 -23.609 1 96.94 83 ARG A C 1
ATOM 630 O O . ARG A 1 83 ? -9.359 -20.875 -24 1 96.94 83 ARG A O 1
ATOM 637 N N . ILE A 1 84 ? -10.312 -19.734 -22.219 1 98.19 84 ILE A N 1
ATOM 638 C CA . ILE A 1 84 ? -9.422 -20.312 -21.219 1 98.19 84 ILE A CA 1
ATOM 639 C C . ILE A 1 84 ? -10.172 -21.375 -20.422 1 98.19 84 ILE A C 1
ATOM 641 O O . ILE A 1 84 ? -11.32 -21.172 -20.016 1 98.19 84 ILE A O 1
ATOM 645 N N . PHE A 1 85 ? -9.594 -22.547 -20.266 1 98.56 85 PHE A N 1
ATOM 646 C CA . PHE A 1 85 ? -10.039 -23.594 -19.344 1 98.56 85 PHE A CA 1
ATOM 647 C C . PHE A 1 85 ? -9.227 -23.562 -18.062 1 98.56 85 PHE A C 1
ATOM 649 O O . PHE A 1 85 ? -8.039 -23.906 -18.062 1 98.56 85 PHE A O 1
ATOM 656 N N . TYR A 1 86 ? -9.875 -23.156 -16.984 1 98.69 86 TYR A N 1
ATOM 657 C CA . TYR A 1 86 ? -9.203 -23.078 -15.688 1 98.69 86 TYR A CA 1
ATOM 658 C C . TYR A 1 86 ? -9.453 -24.328 -14.859 1 98.69 86 TYR A C 1
ATOM 660 O O . TYR A 1 86 ? -10.602 -24.766 -14.719 1 98.69 86 TYR A O 1
ATOM 668 N N . LEU A 1 87 ? -8.438 -24.906 -14.352 1 98.75 87 LEU A N 1
ATOM 669 C CA . LEU A 1 87 ? -8.531 -25.859 -13.258 1 98.75 87 LEU A CA 1
ATOM 670 C C . LEU A 1 87 ? -8.055 -25.25 -11.953 1 98.75 87 LEU A C 1
ATOM 672 O O . LEU A 1 87 ? -6.891 -24.844 -11.844 1 98.75 87 LEU A O 1
ATOM 676 N N . ILE A 1 88 ? -8.898 -25.156 -10.984 1 98.38 88 ILE A N 1
ATOM 677 C CA . ILE A 1 88 ? -8.555 -24.609 -9.68 1 98.38 88 ILE A CA 1
ATOM 678 C C . ILE A 1 88 ? -8.555 -25.719 -8.633 1 98.38 88 ILE A C 1
ATOM 680 O O . ILE A 1 88 ? -9.539 -26.453 -8.492 1 98.38 88 ILE A O 1
ATOM 684 N N . VAL A 1 89 ? -7.473 -25.797 -7.93 1 97.38 89 VAL A N 1
ATOM 685 C CA . VAL A 1 89 ? -7.367 -26.828 -6.891 1 97.38 89 VAL A CA 1
ATOM 686 C C . VAL A 1 89 ? -7.535 -26.172 -5.516 1 97.38 89 VAL A C 1
ATOM 688 O O . VAL A 1 89 ? -6.824 -25.234 -5.176 1 97.38 89 VAL A O 1
ATOM 691 N N . VAL A 1 90 ? -8.477 -26.688 -4.738 1 96.38 90 VAL A N 1
ATOM 692 C CA . VAL A 1 90 ? -8.781 -26.234 -3.383 1 96.38 90 VAL A CA 1
ATOM 693 C C . VAL A 1 90 ? -8.508 -27.359 -2.389 1 96.38 90 VAL A C 1
ATOM 695 O O . VAL A 1 90 ? -8.977 -28.484 -2.574 1 96.38 90 VAL A O 1
ATOM 698 N N . HIS A 1 91 ? -7.793 -27.016 -1.261 1 92.5 91 HIS A N 1
ATOM 699 C CA . HIS A 1 91 ? -7.387 -28.125 -0.413 1 92.5 91 HIS A CA 1
ATOM 700 C C . HIS A 1 91 ? -7.625 -27.812 1.061 1 92.5 91 HIS A C 1
ATOM 702 O O . HIS A 1 91 ? -7.406 -28.672 1.925 1 92.5 91 HIS A O 1
ATOM 708 N N . ASN A 1 92 ? -8.047 -26.641 1.442 1 91.06 92 ASN A N 1
ATOM 709 C CA . ASN A 1 92 ? -8.398 -26.281 2.811 1 91.06 92 ASN A CA 1
ATOM 710 C C . ASN A 1 92 ? -9.336 -25.078 2.85 1 91.06 92 ASN A C 1
ATOM 712 O O . ASN A 1 92 ? -9.719 -24.562 1.803 1 91.06 92 ASN A O 1
ATOM 716 N N . ASP A 1 93 ? -9.656 -24.656 4.07 1 90.44 93 ASP A N 1
ATOM 717 C CA . ASP A 1 93 ? -10.594 -23.547 4.25 1 90.44 93 ASP A CA 1
ATOM 718 C C . ASP A 1 93 ? -10.031 -22.25 3.674 1 90.44 93 ASP A C 1
ATOM 720 O O . ASP A 1 93 ? -10.75 -21.484 3.02 1 90.44 93 ASP A O 1
ATOM 724 N N . ARG A 1 94 ? -8.836 -22.031 3.863 1 88.94 94 ARG A N 1
ATOM 725 C CA . ARG A 1 94 ? -8.195 -20.812 3.395 1 88.94 94 ARG A CA 1
ATOM 726 C C . ARG A 1 94 ? -8.234 -20.719 1.871 1 88.94 94 ARG A C 1
ATOM 728 O O . ARG A 1 94 ? -8.641 -19.703 1.312 1 88.94 94 ARG A O 1
ATOM 735 N N . THR A 1 95 ? -7.801 -21.812 1.225 1 92.19 95 THR A N 1
ATOM 736 C CA . THR A 1 95 ? -7.789 -21.797 -0.234 1 92.19 95 THR A CA 1
ATOM 737 C C . THR A 1 95 ? -9.211 -21.734 -0.789 1 92.19 95 THR A C 1
ATOM 739 O O . THR A 1 95 ? -9.43 -21.188 -1.875 1 92.19 95 THR A O 1
ATOM 742 N N . MET A 1 96 ? -10.188 -22.234 -0.046 1 93.88 96 MET A N 1
ATOM 743 C CA . MET A 1 96 ? -11.594 -22.109 -0.435 1 93.88 96 MET A CA 1
ATOM 744 C C . MET A 1 96 ? -12.047 -20.656 -0.386 1 93.88 96 MET A C 1
ATOM 746 O O . MET A 1 96 ? -12.672 -20.172 -1.331 1 93.88 96 MET A O 1
ATOM 750 N N . ASN A 1 97 ? -11.688 -19.984 0.67 1 92.19 97 ASN A N 1
ATOM 751 C CA . ASN A 1 97 ? -12.055 -18.594 0.83 1 92.19 97 ASN A CA 1
ATOM 752 C C . ASN A 1 97 ? -11.383 -17.703 -0.218 1 92.19 97 ASN A C 1
ATOM 754 O O . ASN A 1 97 ? -12.023 -16.828 -0.798 1 92.19 97 ASN A O 1
ATOM 758 N N . ASP A 1 98 ? -10.141 -17.953 -0.433 1 93 98 ASP A N 1
ATOM 759 C CA . ASP A 1 98 ? -9.383 -17.141 -1.38 1 93 98 ASP A CA 1
ATOM 760 C C . ASP A 1 98 ? -9.812 -17.438 -2.816 1 93 98 ASP A C 1
ATOM 762 O O . ASP A 1 98 ? -9.758 -16.547 -3.674 1 93 98 ASP A O 1
ATOM 766 N N . ALA A 1 99 ? -10.289 -18.625 -3.084 1 96.56 99 ALA A N 1
ATOM 767 C CA . ALA A 1 99 ? -10.758 -19.016 -4.41 1 96.56 99 ALA A CA 1
ATOM 768 C C . ALA A 1 99 ? -11.969 -18.188 -4.836 1 96.56 99 ALA A C 1
ATOM 770 O O . ALA A 1 99 ? -12.258 -18.062 -6.027 1 96.56 99 ALA A O 1
ATOM 771 N N . LEU A 1 100 ? -12.711 -17.609 -3.854 1 96.25 100 LEU A N 1
ATOM 772 C CA . LEU A 1 100 ? -13.82 -16.719 -4.145 1 96.25 100 LEU A CA 1
ATOM 773 C C . LEU A 1 100 ? -13.359 -15.539 -4.988 1 96.25 100 LEU A C 1
ATOM 775 O O . LEU A 1 100 ? -13.984 -15.219 -6.008 1 96.25 100 LEU A O 1
ATOM 779 N N . TYR A 1 101 ? -12.258 -14.984 -4.562 1 96.81 101 TYR A N 1
ATOM 780 C CA . TYR A 1 101 ? -11.75 -13.805 -5.25 1 96.81 101 TYR A CA 1
ATOM 781 C C . TYR A 1 101 ? -11.133 -14.18 -6.59 1 96.81 101 TYR A C 1
ATOM 783 O O . TYR A 1 101 ? -11.195 -13.406 -7.551 1 96.81 101 TYR A O 1
ATOM 791 N N . LEU A 1 102 ? -10.539 -15.344 -6.617 1 97.94 102 LEU A N 1
ATOM 792 C CA . LEU A 1 102 ? -10.062 -15.867 -7.891 1 97.94 102 LEU A CA 1
ATOM 793 C C . LEU A 1 102 ? -11.211 -16.031 -8.875 1 97.94 102 LEU A C 1
ATOM 795 O O . LEU A 1 102 ? -11.141 -15.539 -10.008 1 97.94 102 LEU A O 1
ATOM 799 N N . PHE A 1 103 ? -12.352 -16.594 -8.438 1 97.44 103 PHE A N 1
ATOM 800 C CA . PHE A 1 103 ? -13.531 -16.797 -9.273 1 97.44 103 PHE A CA 1
ATOM 801 C C . PHE A 1 103 ? -14.055 -15.469 -9.797 1 97.44 103 PHE A C 1
ATOM 803 O O . PHE A 1 103 ? -14.312 -15.32 -10.992 1 97.44 103 PHE A O 1
ATOM 810 N N . ARG A 1 104 ? -14.055 -14.523 -8.922 1 96.56 104 ARG A N 1
ATOM 811 C CA . ARG A 1 104 ? -14.539 -13.203 -9.305 1 96.56 104 ARG A CA 1
ATOM 812 C C . ARG A 1 104 ? -13.664 -12.594 -10.398 1 96.56 104 ARG A C 1
ATOM 814 O O . ARG A 1 104 ? -14.164 -11.906 -11.289 1 96.56 104 ARG A O 1
ATOM 821 N N . GLY A 1 105 ? -12.43 -12.891 -10.305 1 97.25 105 GLY A N 1
ATOM 822 C CA . GLY A 1 105 ? -11.484 -12.273 -11.219 1 97.25 105 GLY A CA 1
ATOM 823 C C . GLY A 1 105 ? -11.445 -12.953 -12.578 1 97.25 105 GLY A C 1
ATOM 824 O O . GLY A 1 105 ? -11.031 -12.344 -13.57 1 97.25 105 GLY A O 1
ATOM 825 N N . ILE A 1 106 ? -11.883 -14.219 -12.688 1 97.44 106 ILE A N 1
ATOM 826 C CA . ILE A 1 106 ? -11.672 -14.93 -13.945 1 97.44 106 ILE A CA 1
ATOM 827 C C . ILE A 1 106 ? -13.023 -15.281 -14.57 1 97.44 106 ILE A C 1
ATOM 829 O O . ILE A 1 106 ? -13.086 -15.742 -15.711 1 97.44 106 ILE A O 1
ATOM 833 N N . ARG A 1 107 ? -14.125 -15.078 -13.867 1 95.44 107 ARG A N 1
ATOM 834 C CA . ARG A 1 107 ? -15.43 -15.414 -14.43 1 95.44 107 ARG A CA 1
ATOM 835 C C . ARG A 1 107 ? -15.711 -14.586 -15.68 1 95.44 107 ARG A C 1
ATOM 837 O O . ARG A 1 107 ? -15.617 -13.359 -15.648 1 95.44 107 ARG A O 1
ATOM 844 N N . ASP A 1 108 ? -15.93 -15.219 -16.672 1 94.19 108 ASP A N 1
ATOM 845 C CA . ASP A 1 108 ? -16.188 -14.695 -18.016 1 94.19 108 ASP A CA 1
ATOM 846 C C . ASP A 1 108 ? -16.891 -15.734 -18.891 1 94.19 108 ASP A C 1
ATOM 848 O O . ASP A 1 108 ? -16.641 -16.938 -18.75 1 94.19 108 ASP A O 1
ATOM 852 N N . SER A 1 109 ? -17.703 -15.344 -19.859 1 91.69 109 SER A N 1
ATOM 853 C CA . SER A 1 109 ? -18.453 -16.266 -20.703 1 91.69 109 SER A CA 1
ATOM 854 C C . SER A 1 109 ? -17.531 -17.125 -21.562 1 91.69 109 SER A C 1
ATOM 856 O O . SER A 1 109 ? -17.906 -18.219 -21.984 1 91.69 109 SER A O 1
ATOM 858 N N . ARG A 1 110 ? -16.328 -16.656 -21.859 1 92.69 110 ARG A N 1
ATOM 859 C CA . ARG A 1 110 ? -15.367 -17.391 -22.688 1 92.69 110 ARG A CA 1
ATOM 860 C C . ARG A 1 110 ? -14.719 -18.531 -21.891 1 92.69 110 ARG A C 1
ATOM 862 O O . ARG A 1 110 ? -14.156 -19.453 -22.484 1 92.69 110 ARG A O 1
ATOM 869 N N . ASN A 1 111 ? -14.773 -18.375 -20.531 1 96.38 111 ASN A N 1
ATOM 870 C CA . ASN A 1 111 ? -13.945 -19.25 -19.703 1 96.38 111 ASN A CA 1
ATOM 871 C C . ASN A 1 111 ? -14.75 -20.422 -19.156 1 96.38 111 ASN A C 1
ATOM 873 O O . ASN A 1 111 ? -15.938 -20.297 -18.859 1 96.38 111 ASN A O 1
ATOM 877 N N . THR A 1 112 ? -14.117 -21.578 -19.156 1 97.25 112 THR A N 1
ATOM 878 C CA . THR A 1 112 ? -14.594 -22.75 -18.438 1 97.25 112 THR A CA 1
ATOM 879 C C . THR A 1 112 ? -13.781 -22.953 -17.156 1 97.25 112 THR A C 1
ATOM 881 O O . THR A 1 112 ? -12.555 -22.875 -17.172 1 97.25 112 THR A O 1
ATOM 884 N N . ILE A 1 113 ? -14.555 -23.172 -16.047 1 98.06 113 ILE A N 1
ATOM 885 C CA . ILE A 1 113 ? -13.867 -23.266 -14.766 1 98.06 113 ILE A CA 1
ATOM 886 C C . ILE A 1 113 ? -14.188 -24.609 -14.117 1 98.06 113 ILE A C 1
ATOM 888 O O . ILE A 1 113 ? -15.359 -24.938 -13.883 1 98.06 113 ILE A O 1
ATOM 892 N N . LEU A 1 114 ? -13.203 -25.391 -13.922 1 98.12 114 LEU A N 1
ATOM 893 C CA . LEU A 1 114 ? -13.266 -26.625 -13.164 1 98.12 114 LEU A CA 1
ATOM 894 C C . LEU A 1 114 ? -12.602 -26.469 -11.805 1 98.12 114 LEU A C 1
ATOM 896 O O . LEU A 1 114 ? -11.43 -26.094 -11.727 1 98.12 114 LEU A O 1
ATOM 900 N N . ILE A 1 115 ? -13.352 -26.703 -10.719 1 97.94 115 ILE A N 1
ATOM 901 C CA . ILE A 1 115 ? -12.797 -26.609 -9.375 1 97.94 115 ILE A CA 1
ATOM 902 C C . ILE A 1 115 ? -12.719 -28 -8.75 1 97.94 115 ILE A C 1
ATOM 904 O O . ILE A 1 115 ? -13.727 -28.703 -8.641 1 97.94 115 ILE A O 1
ATOM 908 N N . HIS A 1 116 ? -11.57 -28.422 -8.453 1 98.19 116 HIS A N 1
ATOM 909 C CA . HIS A 1 116 ? -11.344 -29.672 -7.754 1 98.19 116 HIS A CA 1
ATOM 910 C C . HIS A 1 116 ? -11.133 -29.453 -6.258 1 98.19 116 HIS A C 1
ATOM 912 O O . HIS A 1 116 ? -10.188 -28.781 -5.855 1 98.19 116 HIS A O 1
ATOM 918 N N . ILE A 1 117 ? -11.945 -30.016 -5.434 1 97.5 117 ILE A N 1
ATOM 919 C CA . ILE A 1 117 ? -11.82 -30.016 -3.98 1 97.5 117 ILE A CA 1
ATOM 920 C C . ILE A 1 117 ? -11.172 -31.312 -3.504 1 97.5 117 ILE A C 1
ATOM 922 O O . ILE A 1 117 ? -11.703 -32.406 -3.729 1 97.5 117 ILE A O 1
ATOM 926 N N . ASP A 1 118 ? -10.086 -31.125 -2.84 1 96.25 118 ASP A N 1
ATOM 927 C CA . ASP A 1 118 ? -9.367 -32.312 -2.365 1 96.25 118 ASP A CA 1
ATOM 928 C C . ASP A 1 118 ? -10.281 -33.188 -1.526 1 96.25 118 ASP A C 1
ATOM 930 O O . ASP A 1 118 ? -11.016 -32.719 -0.665 1 96.25 118 ASP A O 1
ATOM 934 N N . VAL A 1 119 ? -10.109 -34.438 -1.752 1 95.81 119 VAL A N 1
ATOM 935 C CA . VAL A 1 119 ? -10.969 -35.406 -1.059 1 95.81 119 VAL A CA 1
ATOM 936 C C . VAL A 1 119 ? -10.734 -35.312 0.447 1 95.81 119 VAL A C 1
ATOM 938 O O . VAL A 1 119 ? -11.672 -35.438 1.237 1 95.81 119 VAL A O 1
ATOM 941 N N . LYS A 1 120 ? -9.539 -35.125 0.869 1 93.5 120 LYS A N 1
ATOM 942 C CA . LYS A 1 120 ? -9.195 -35.031 2.283 1 93.5 120 LYS A CA 1
ATOM 943 C C . LYS A 1 120 ? -9.898 -33.844 2.939 1 93.5 120 LYS A C 1
ATOM 945 O O . LYS A 1 120 ? -10.258 -33.906 4.117 1 93.5 120 LYS A O 1
ATOM 950 N N . PHE A 1 121 ? -10.055 -32.781 2.246 1 92.81 121 PHE A N 1
ATOM 951 C CA . PHE A 1 121 ? -10.727 -31.594 2.738 1 92.81 121 PHE A CA 1
ATOM 952 C C . PHE A 1 121 ? -12.234 -31.797 2.797 1 92.81 121 PHE A C 1
ATOM 954 O O . PHE A 1 121 ? -12.891 -31.375 3.754 1 92.81 121 PHE A O 1
ATOM 961 N N . GLY A 1 122 ? -12.766 -32.469 1.812 1 93.25 122 GLY A N 1
ATOM 962 C CA . GLY A 1 122 ? -14.18 -32.812 1.782 1 93.25 122 GLY A CA 1
ATOM 963 C C . GLY A 1 122 ? -15.047 -31.734 1.171 1 93.25 122 GLY A C 1
ATOM 964 O O . GLY A 1 122 ? -14.688 -30.562 1.194 1 93.25 122 GLY A O 1
ATOM 965 N N . MET A 1 123 ? -16.25 -32.156 0.8 1 94.62 123 MET A N 1
ATOM 966 C CA . MET A 1 123 ? -17.172 -31.281 0.079 1 94.62 123 MET A CA 1
ATOM 967 C C . MET A 1 123 ? -18 -30.438 1.048 1 94.62 123 MET A C 1
ATOM 969 O O . MET A 1 123 ? -18.609 -29.438 0.653 1 94.62 123 MET A O 1
ATOM 973 N N . LYS A 1 124 ? -18.031 -30.75 2.258 1 94.62 124 LYS A N 1
ATOM 974 C CA . LYS A 1 124 ? -18.922 -30.125 3.225 1 94.62 124 LYS A CA 1
ATOM 975 C C . LYS A 1 124 ? -18.625 -28.625 3.369 1 94.62 124 LYS A C 1
ATOM 977 O O . LYS A 1 124 ? -19.531 -27.797 3.314 1 94.62 124 LYS A O 1
ATOM 982 N N . PRO A 1 125 ? -17.375 -28.281 3.537 1 94.88 125 PRO A N 1
ATOM 983 C CA . PRO A 1 125 ? -17.109 -26.844 3.646 1 94.88 125 PRO A CA 1
ATOM 984 C C . PRO A 1 125 ? -17.562 -26.062 2.416 1 94.88 125 PRO A C 1
ATOM 986 O O . PRO A 1 125 ? -17.984 -24.906 2.533 1 94.88 125 PRO A O 1
ATOM 989 N N . TYR A 1 126 ? -17.438 -26.656 1.27 1 95.88 126 TYR A N 1
ATOM 990 C CA . TYR A 1 126 ? -17.859 -26 0.038 1 95.88 126 TYR A CA 1
ATOM 991 C C . TYR A 1 126 ? -19.359 -25.734 0.051 1 95.88 126 TYR A C 1
ATOM 993 O O . TYR A 1 126 ? -19.812 -24.656 -0.354 1 95.88 126 TYR A O 1
ATOM 1001 N N . GLU A 1 127 ? -20.109 -26.656 0.585 1 95.44 127 GLU A N 1
ATOM 1002 C CA . GLU A 1 127 ? -21.562 -26.578 0.563 1 95.44 127 GLU A CA 1
ATOM 1003 C C . GLU A 1 127 ? -22.062 -25.359 1.34 1 95.44 127 GLU A C 1
ATOM 1005 O O . GLU A 1 127 ? -23.125 -24.812 1.026 1 95.44 127 GLU A O 1
ATOM 1010 N N . SER A 1 128 ? -21.281 -24.906 2.217 1 94.75 128 SER A N 1
ATOM 1011 C CA . SER A 1 128 ? -21.688 -23.766 3.031 1 94.75 128 SER A CA 1
ATOM 1012 C C . SER A 1 128 ? -20.844 -22.531 2.719 1 94.75 128 SER A C 1
ATOM 1014 O O . SER A 1 128 ? -20.922 -21.531 3.432 1 94.75 128 SER A O 1
ATOM 1016 N N . SER A 1 129 ? -20.141 -22.594 1.706 1 95.38 129 SER A N 1
ATOM 1017 C CA . SER A 1 129 ? -19.188 -21.531 1.421 1 95.38 129 SER A CA 1
ATOM 1018 C C . SER A 1 129 ? -19.828 -20.391 0.651 1 95.38 129 SER A C 1
ATOM 1020 O O . SER A 1 129 ? -20.844 -20.594 -0.036 1 95.38 129 SER A O 1
ATOM 1022 N N . VAL A 1 130 ? -19.266 -19.203 0.784 1 95.5 130 VAL A N 1
ATOM 1023 C CA . VAL A 1 130 ? -19.672 -18.047 -0.006 1 95.5 130 VAL A CA 1
ATOM 1024 C C . VAL A 1 130 ? -19.359 -18.281 -1.479 1 95.5 130 VAL A C 1
ATOM 1026 O O . VAL A 1 130 ? -20.078 -17.828 -2.363 1 95.5 130 VAL A O 1
ATOM 1029 N N . LEU A 1 131 ? -18.328 -19.094 -1.737 1 95.75 131 LEU A N 1
ATOM 1030 C CA . LEU A 1 131 ? -17.953 -19.422 -3.107 1 95.75 131 LEU A CA 1
ATOM 1031 C C . LEU A 1 131 ? -19.094 -20.125 -3.836 1 95.75 131 LEU A C 1
ATOM 1033 O O . LEU A 1 131 ? -19.453 -19.734 -4.949 1 95.75 131 LEU A O 1
ATOM 1037 N N . LYS A 1 132 ? -19.641 -21.062 -3.186 1 96.31 132 LYS A N 1
ATOM 1038 C CA . LYS A 1 132 ? -20.766 -21.766 -3.795 1 96.31 132 LYS A CA 1
ATOM 1039 C C . LYS A 1 132 ? -21.922 -20.812 -4.074 1 96.31 132 LYS A C 1
ATOM 1041 O O . LYS A 1 132 ? -22.516 -20.859 -5.148 1 96.31 132 LYS A O 1
ATOM 1046 N N . GLN A 1 133 ? -22.234 -20 -3.078 1 96.19 133 GLN A N 1
ATOM 1047 C CA . GLN A 1 133 ? -23.344 -19.062 -3.217 1 96.19 133 GLN A CA 1
ATOM 1048 C C . GLN A 1 133 ? -23.141 -18.141 -4.422 1 96.19 133 GLN A C 1
ATOM 1050 O O . GLN A 1 133 ? -24.078 -17.906 -5.188 1 96.19 133 GLN A O 1
ATOM 1055 N N . GLU A 1 134 ? -21.969 -17.734 -4.578 1 95.12 134 GLU A N 1
ATOM 1056 C CA . GLU A 1 134 ? -21.672 -16.844 -5.688 1 95.12 134 GLU A CA 1
ATOM 1057 C C . GLU A 1 134 ? -21.734 -17.562 -7.027 1 95.12 134 GLU A C 1
ATOM 1059 O O . GLU A 1 134 ? -22.219 -17.016 -8.016 1 95.12 134 GLU A O 1
ATOM 1064 N N . ILE A 1 135 ? -21.188 -18.734 -7.094 1 95.62 135 ILE A N 1
ATOM 1065 C CA . ILE A 1 135 ? -21.203 -19.516 -8.328 1 95.62 135 ILE A CA 1
ATOM 1066 C C . ILE A 1 135 ? -22.656 -19.797 -8.727 1 95.62 135 ILE A C 1
ATOM 1068 O O . ILE A 1 135 ? -23.031 -19.625 -9.891 1 95.62 135 ILE A O 1
ATOM 1072 N N . ASP A 1 136 ? -23.469 -20.141 -7.762 1 94.69 136 ASP A N 1
ATOM 1073 C CA . ASP A 1 136 ? -24.859 -20.453 -8.023 1 94.69 136 ASP A CA 1
ATOM 1074 C C . ASP A 1 136 ? -25.625 -19.234 -8.531 1 94.69 136 ASP A C 1
ATOM 1076 O O . ASP A 1 136 ? -26.531 -19.359 -9.344 1 94.69 136 ASP A O 1
ATOM 1080 N N . ALA A 1 137 ? -25.234 -18.125 -8.047 1 94.06 137 ALA A N 1
ATOM 1081 C CA . ALA A 1 137 ? -25.938 -16.891 -8.391 1 94.06 137 ALA A CA 1
ATOM 1082 C C . ALA A 1 137 ? -25.422 -16.297 -9.695 1 94.06 137 ALA A C 1
ATOM 1084 O O . ALA A 1 137 ? -26.062 -15.422 -10.289 1 94.06 137 ALA A O 1
ATOM 1085 N N . CYS A 1 138 ? -24.328 -16.797 -10.164 1 92 138 CYS A N 1
ATOM 1086 C 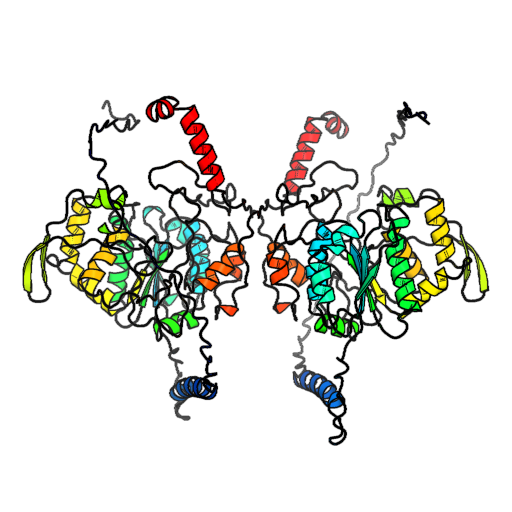CA . CYS A 1 138 ? -23.656 -16.203 -11.32 1 92 138 CYS A CA 1
ATOM 1087 C C . CYS A 1 138 ? -24.281 -16.703 -12.617 1 92 138 CYS A C 1
ATOM 1089 O O . CYS A 1 138 ? -24.484 -17.906 -12.805 1 92 138 CYS A O 1
ATOM 1091 N N . PRO A 1 139 ? -24.516 -15.766 -13.57 1 86.75 139 PRO A N 1
ATOM 1092 C CA . PRO A 1 139 ? -24.953 -16.219 -14.898 1 86.75 139 PRO A CA 1
ATOM 1093 C C . PRO A 1 139 ? -23.953 -17.156 -15.562 1 86.75 139 PRO A C 1
ATOM 1095 O O . PRO A 1 139 ? -24.328 -17.984 -16.391 1 86.75 139 PRO A O 1
ATOM 1098 N N . CYS A 1 140 ? -22.719 -16.953 -15.219 1 82.62 140 CYS A N 1
ATOM 1099 C CA . CYS A 1 140 ? -21.672 -17.812 -15.766 1 82.62 140 CYS A CA 1
ATOM 1100 C C . CYS A 1 140 ? -21.516 -19.094 -14.953 1 82.62 140 CYS A C 1
ATOM 1102 O O . CYS A 1 140 ? -20.578 -19.859 -15.156 1 82.62 140 CYS A O 1
ATOM 1104 N N . GLY A 1 141 ? -22.406 -19.25 -14.039 1 81.56 141 GLY A N 1
ATOM 1105 C CA . GLY A 1 141 ? -22.328 -20.406 -13.164 1 81.56 141 GLY A CA 1
ATOM 1106 C C . GLY A 1 141 ? -22.391 -21.734 -13.922 1 81.56 141 GLY A C 1
ATOM 1107 O O . GLY A 1 141 ? -21.828 -22.734 -13.484 1 81.56 141 GLY A O 1
ATOM 1108 N N . SER A 1 142 ? -23 -21.656 -15.055 1 76.69 142 SER A N 1
ATOM 1109 C CA . SER A 1 142 ? -23.141 -22.859 -15.867 1 76.69 142 SER A CA 1
ATOM 1110 C C . SER A 1 142 ? -21.797 -23.281 -16.453 1 76.69 142 SER A C 1
ATOM 1112 O O . SER A 1 142 ? -21.641 -24.422 -16.906 1 76.69 142 SER A O 1
ATOM 1114 N N . GLN A 1 143 ? -20.828 -22.469 -16.438 1 88.31 143 GLN A N 1
ATOM 1115 C CA . GLN A 1 143 ? -19.516 -22.75 -16.969 1 88.31 143 GLN A CA 1
ATOM 1116 C C . GLN A 1 143 ? -18.562 -23.266 -15.891 1 88.31 143 GLN A C 1
ATOM 1118 O O . GLN A 1 143 ? -17.375 -23.453 -16.141 1 88.31 143 GLN A O 1
ATOM 1123 N N . VAL A 1 144 ? -19.203 -23.516 -14.703 1 95.94 144 VAL A N 1
ATOM 1124 C CA . VAL A 1 144 ? -18.375 -23.938 -13.57 1 95.94 144 VAL A CA 1
ATOM 1125 C C . VAL A 1 144 ? -18.766 -25.359 -13.164 1 95.94 144 VAL A C 1
ATOM 1127 O O . VAL A 1 144 ? -19.938 -25.672 -13.023 1 95.94 144 VAL A O 1
ATOM 1130 N N . GLU A 1 145 ? -17.812 -26.203 -13.086 1 96.75 145 GLU A N 1
ATOM 1131 C CA . GLU A 1 145 ? -18 -27.562 -12.578 1 96.75 145 GLU A CA 1
ATOM 1132 C C . GLU A 1 145 ? -17.156 -27.797 -11.328 1 96.75 145 GLU A C 1
ATOM 1134 O O . GLU A 1 145 ? -15.984 -27.422 -11.281 1 96.75 145 GLU A O 1
ATOM 1139 N N . ILE A 1 146 ? -17.844 -28.391 -10.297 1 96.62 146 ILE A N 1
ATOM 1140 C CA . ILE A 1 146 ? -17.172 -28.719 -9.047 1 96.62 146 ILE A CA 1
ATOM 1141 C C . ILE A 1 146 ? -17.016 -30.234 -8.922 1 96.62 146 ILE A C 1
ATOM 1143 O O . ILE A 1 146 ? -17.953 -30.984 -9.195 1 96.62 146 ILE A O 1
ATOM 1147 N N . ALA A 1 147 ? -15.812 -30.672 -8.523 1 96.69 147 ALA A N 1
ATOM 1148 C CA . ALA A 1 147 ? -15.594 -32.094 -8.32 1 96.69 147 ALA A CA 1
ATOM 1149 C C . ALA A 1 147 ? -14.641 -32.344 -7.152 1 96.69 147 ALA A C 1
ATOM 1151 O O . ALA A 1 147 ? -13.852 -31.469 -6.789 1 96.69 147 ALA A O 1
ATOM 1152 N N . SER A 1 148 ? -14.781 -33.438 -6.516 1 96.62 148 SER A N 1
ATOM 1153 C CA . SER A 1 148 ? -13.898 -33.969 -5.48 1 96.62 148 SER A CA 1
ATOM 1154 C C . SER A 1 148 ? -13.555 -35.438 -5.738 1 96.62 148 SER A C 1
ATOM 1156 O O . SER A 1 148 ? -14.227 -36.344 -5.234 1 96.62 148 SER A O 1
ATOM 1158 N N . VAL A 1 149 ? -12.445 -35.656 -6.465 1 95.69 149 VAL A N 1
ATOM 1159 C CA . VAL A 1 149 ? -12.242 -37 -6.969 1 95.69 149 VAL A CA 1
ATOM 1160 C C . VAL A 1 149 ? -10.852 -37.5 -6.559 1 95.69 149 VAL A C 1
ATOM 1162 O O . VAL A 1 149 ? -10.617 -38.719 -6.484 1 95.69 149 VAL A O 1
ATOM 1165 N N . HIS A 1 150 ? -9.977 -36.625 -6.285 1 94.31 150 HIS A N 1
ATOM 1166 C CA . HIS A 1 150 ? -8.617 -37.062 -6.004 1 94.31 150 HIS A CA 1
ATOM 1167 C C . HIS A 1 150 ? -8.18 -36.625 -4.605 1 94.31 150 HIS A C 1
ATOM 1169 O O . HIS A 1 150 ? -8.578 -35.562 -4.121 1 94.31 150 HIS A O 1
ATOM 1175 N N . ASN A 1 151 ? -7.387 -37.5 -3.979 1 91.62 151 ASN A N 1
ATOM 1176 C CA . ASN A 1 151 ? -6.711 -37.281 -2.705 1 91.62 151 ASN A CA 1
ATOM 1177 C C . ASN A 1 151 ? -5.219 -37.031 -2.902 1 91.62 151 ASN A C 1
ATOM 1179 O O . ASN A 1 151 ? -4.453 -37.969 -3.127 1 91.62 151 ASN A O 1
ATOM 1183 N N . SER A 1 152 ? -4.816 -35.781 -2.768 1 87.31 152 SER A N 1
ATOM 1184 C CA . SER A 1 152 ? -3.434 -35.406 -3.041 1 87.31 152 SER A CA 1
ATOM 1185 C C . SER A 1 152 ? -2.59 -35.469 -1.771 1 87.31 152 SER A C 1
ATOM 1187 O O . SER A 1 152 ? -3.037 -35.031 -0.708 1 87.31 152 SER A O 1
ATOM 1189 N N . SER A 1 153 ? -1.465 -36.125 -1.882 1 83.62 153 SER A N 1
ATOM 1190 C CA . SER A 1 153 ? -0.461 -36.094 -0.822 1 83.62 153 SER A CA 1
ATOM 1191 C C . SER A 1 153 ? 0.803 -35.375 -1.272 1 83.62 153 SER A C 1
ATOM 1193 O O . SER A 1 153 ? 1.327 -35.656 -2.355 1 83.62 153 SER A O 1
ATOM 1195 N N . TRP A 1 154 ? 1.291 -34.594 -0.35 1 78.62 154 TRP A N 1
ATOM 1196 C CA . TRP A 1 154 ? 2.412 -33.719 -0.7 1 78.62 154 TRP A CA 1
ATOM 1197 C C . TRP A 1 154 ? 3.637 -34.531 -1.082 1 78.62 154 TRP A C 1
ATOM 1199 O O . TRP A 1 154 ? 3.957 -35.531 -0.422 1 78.62 154 TRP A O 1
ATOM 1209 N N . SER A 1 155 ? 4.281 -34.219 -2.213 1 77.25 155 SER A N 1
ATOM 1210 C CA . SER A 1 155 ? 5.543 -34.719 -2.752 1 77.25 155 SER A CA 1
ATOM 1211 C C . SER A 1 155 ? 5.375 -36.094 -3.373 1 77.25 155 SER A C 1
ATOM 1213 O O . SER A 1 155 ? 6.363 -36.781 -3.66 1 77.25 155 SER A O 1
ATOM 1215 N N . SER A 1 156 ? 4.164 -36.531 -3.49 1 84.94 156 SER A N 1
ATOM 1216 C CA . SER A 1 156 ? 3.902 -37.844 -4.121 1 84.94 156 SER A CA 1
ATOM 1217 C C . SER A 1 156 ? 3.299 -37.656 -5.512 1 84.94 156 SER A C 1
ATOM 1219 O O . SER A 1 156 ? 2.916 -36.531 -5.891 1 84.94 156 SER A O 1
ATOM 1221 N N . TRP A 1 157 ? 3.25 -38.812 -6.234 1 92.38 157 TRP A N 1
ATOM 1222 C CA . TRP A 1 157 ? 2.656 -38.812 -7.57 1 92.38 157 TRP A CA 1
ATOM 1223 C C . TRP A 1 157 ? 1.226 -38.281 -7.523 1 92.38 157 TRP A C 1
ATOM 1225 O O . TRP A 1 157 ? 0.757 -37.656 -8.477 1 92.38 157 TRP A O 1
ATOM 1235 N N . SER A 1 158 ? 0.578 -38.469 -6.41 1 91.94 158 SER A N 1
ATOM 1236 C CA . SER A 1 158 ? -0.834 -38.125 -6.301 1 91.94 158 SER A CA 1
ATOM 1237 C C . SER A 1 158 ? -1.052 -36.625 -6.512 1 91.94 158 SER A C 1
ATOM 1239 O O . SER A 1 158 ? -2.166 -36.188 -6.812 1 91.94 158 SER A O 1
ATOM 1241 N N . MET A 1 159 ? -0.01 -35.844 -6.414 1 93.06 159 MET A N 1
ATOM 1242 C CA . MET A 1 159 ? -0.103 -34.406 -6.641 1 93.06 159 MET A CA 1
ATOM 1243 C C . MET A 1 159 ? -0.387 -34.094 -8.109 1 93.06 159 MET A C 1
ATOM 1245 O O . MET A 1 159 ? -0.898 -33.031 -8.438 1 93.06 159 MET A O 1
ATOM 1249 N N . ASN A 1 160 ? -0.057 -35.031 -8.984 1 96.5 160 ASN A N 1
ATOM 1250 C CA . ASN A 1 160 ? -0.291 -34.844 -10.414 1 96.5 160 ASN A CA 1
ATOM 1251 C C . ASN A 1 160 ? -1.738 -35.156 -10.789 1 96.5 160 ASN A C 1
ATOM 1253 O O . ASN A 1 160 ? -2.211 -34.75 -11.852 1 96.5 160 ASN A O 1
ATOM 1257 N N . ALA A 1 161 ? -2.422 -35.875 -9.938 1 96.12 161 ALA A N 1
ATOM 1258 C CA . ALA A 1 161 ? -3.686 -36.531 -10.289 1 96.12 161 ALA A CA 1
ATOM 1259 C C . ALA A 1 161 ? -4.742 -35.469 -10.648 1 96.12 161 ALA A C 1
ATOM 1261 O O . ALA A 1 161 ? -5.391 -35.562 -11.695 1 96.12 161 ALA A O 1
ATOM 1262 N N . PRO A 1 162 ? -4.926 -34.438 -9.828 1 97 162 PRO A N 1
ATOM 1263 C CA . PRO A 1 162 ? -5.953 -33.438 -10.195 1 97 162 PRO A CA 1
ATOM 1264 C C . PRO A 1 162 ? -5.676 -32.781 -11.539 1 97 162 PRO A C 1
ATOM 1266 O O . PRO A 1 162 ? -6.598 -32.594 -12.336 1 97 162 PRO A O 1
ATOM 1269 N N . THR A 1 163 ? -4.457 -32.438 -11.797 1 97.94 163 THR A N 1
ATOM 1270 C CA . THR A 1 163 ? -4.094 -31.781 -13.039 1 97.94 163 THR A CA 1
ATOM 1271 C C . THR A 1 163 ? -4.312 -32.688 -14.242 1 97.94 163 THR A C 1
ATOM 1273 O O . THR A 1 163 ? -4.914 -32.281 -15.234 1 97.94 163 THR A O 1
ATOM 1276 N N . LEU A 1 164 ? -3.844 -33.906 -14.125 1 98.12 164 LEU A N 1
ATOM 1277 C CA . LEU A 1 164 ? -4 -34.875 -15.234 1 98.12 164 LEU A CA 1
ATOM 1278 C C . LEU A 1 164 ? -5.473 -35.188 -15.461 1 98.12 164 LEU A C 1
ATOM 1280 O O . LEU A 1 164 ? -5.91 -35.344 -16.609 1 98.12 164 LEU A O 1
ATOM 1284 N N . TRP A 1 165 ? -6.176 -35.312 -14.336 1 97.94 165 TRP A N 1
ATOM 1285 C CA . TRP A 1 165 ? -7.617 -35.531 -14.43 1 97.94 165 TRP A CA 1
ATOM 1286 C C . TRP A 1 165 ? -8.289 -34.344 -15.117 1 97.94 165 TRP A C 1
ATOM 1288 O O . TRP A 1 165 ? -9.125 -34.531 -16.016 1 97.94 165 TRP A O 1
ATOM 1298 N N . GLY A 1 166 ? -7.98 -33.188 -14.742 1 98.25 166 GLY A N 1
ATOM 1299 C CA . GLY A 1 166 ? -8.531 -31.984 -15.359 1 98.25 166 GLY A CA 1
ATOM 1300 C C . GLY A 1 166 ? -8.203 -31.875 -16.844 1 98.25 166 GLY A C 1
ATOM 1301 O O . GLY A 1 166 ? -9.062 -31.484 -17.641 1 98.25 166 GLY A O 1
ATOM 1302 N N . LEU A 1 167 ? -6.973 -32.219 -17.203 1 98.31 167 LEU A N 1
ATOM 1303 C CA . LEU A 1 167 ? -6.551 -32.188 -18.594 1 98.31 167 LEU A CA 1
ATOM 1304 C C . LEU A 1 167 ? -7.359 -33.188 -19.422 1 98.31 167 LEU A C 1
ATOM 1306 O O . LEU A 1 167 ? -7.809 -32.875 -20.531 1 98.31 167 LEU A O 1
ATOM 1310 N N . ASP A 1 168 ? -7.449 -34.344 -18.828 1 98.25 168 ASP A N 1
ATOM 1311 C CA . ASP A 1 168 ? -8.219 -35.375 -19.5 1 98.25 168 ASP A CA 1
ATOM 1312 C C . ASP A 1 168 ? -9.656 -34.938 -19.734 1 98.25 168 ASP A C 1
ATOM 1314 O O . ASP A 1 168 ? -10.18 -35.094 -20.844 1 98.25 168 ASP A O 1
ATOM 1318 N N . LYS A 1 169 ? -10.258 -34.406 -18.781 1 97.75 169 LYS A N 1
ATOM 1319 C CA . LYS A 1 169 ? -11.625 -33.906 -18.875 1 97.75 169 LYS A CA 1
ATOM 1320 C C . LYS A 1 169 ? -11.727 -32.812 -19.906 1 97.75 169 LYS A C 1
ATOM 1322 O O . LYS A 1 169 ? -12.633 -32.781 -20.75 1 97.75 169 LYS A O 1
ATOM 1327 N N . ALA A 1 170 ? -10.836 -31.844 -19.844 1 98.25 170 ALA A N 1
ATOM 1328 C CA . ALA A 1 170 ? -10.836 -30.719 -20.766 1 98.25 170 ALA A CA 1
ATOM 1329 C C . ALA A 1 170 ? -10.766 -31.188 -22.203 1 98.25 170 ALA A C 1
ATOM 1331 O O . ALA A 1 170 ? -11.516 -30.703 -23.062 1 98.25 170 ALA A O 1
ATOM 1332 N N . VAL A 1 171 ? -9.891 -32.125 -22.484 1 98.38 171 VAL A N 1
ATOM 1333 C CA . VAL A 1 171 ? -9.625 -32.562 -23.859 1 98.38 171 VAL A CA 1
ATOM 1334 C C . VAL A 1 171 ? -10.781 -33.406 -24.359 1 98.38 171 VAL A C 1
ATOM 1336 O O . VAL A 1 171 ? -11.203 -33.281 -25.516 1 98.38 171 VAL A O 1
ATOM 1339 N N . LYS A 1 172 ? -11.336 -34.188 -23.484 1 97.69 172 LYS A N 1
ATOM 1340 C CA . LYS A 1 172 ? -12.297 -35.188 -23.953 1 97.69 172 LYS A CA 1
ATOM 1341 C C . LYS A 1 172 ? -13.727 -34.688 -23.859 1 97.69 172 LYS A C 1
ATOM 1343 O O . LYS A 1 172 ? -14.547 -34.938 -24.734 1 97.69 172 LYS A O 1
ATOM 1348 N N . GLU A 1 173 ? -14.047 -33.969 -22.797 1 96.81 173 GLU A N 1
ATOM 1349 C CA . GLU A 1 173 ? -15.43 -33.562 -22.562 1 96.81 173 GLU A CA 1
ATOM 1350 C C . GLU A 1 173 ? -15.68 -32.156 -23.062 1 96.81 173 GLU A C 1
ATOM 1352 O O . GLU A 1 173 ? -16.828 -31.766 -23.312 1 96.81 173 GLU A O 1
ATOM 1357 N N . TYR A 1 174 ? -14.641 -31.406 -23.219 1 95.5 174 TYR A N 1
ATOM 1358 C CA . TYR A 1 174 ? -14.82 -30.016 -23.609 1 95.5 174 TYR A CA 1
ATOM 1359 C C . TYR A 1 174 ? -14.078 -29.719 -24.906 1 95.5 174 TYR A C 1
ATOM 1361 O O . TYR A 1 174 ? -13.602 -28.609 -25.125 1 95.5 174 TYR A O 1
ATOM 1369 N N . GLU A 1 175 ? -13.922 -30.719 -25.641 1 89.56 175 GLU A N 1
ATOM 1370 C CA . GLU A 1 175 ? -13.188 -30.578 -26.906 1 89.56 175 GLU A CA 1
ATOM 1371 C C . GLU A 1 175 ? -13.758 -29.438 -27.734 1 89.56 175 GLU A C 1
ATOM 1373 O O . GLU A 1 175 ? -14.977 -29.297 -27.875 1 89.56 175 GLU A O 1
ATOM 1378 N N . GLY A 1 176 ? -12.922 -28.594 -28.234 1 90.88 176 GLY A N 1
ATOM 1379 C CA . GLY A 1 176 ? -13.312 -27.516 -29.109 1 90.88 176 GLY A CA 1
ATOM 1380 C C . GLY A 1 176 ? -13.828 -26.297 -28.375 1 90.88 176 GLY A C 1
ATOM 1381 O O . GLY A 1 176 ? -14.172 -25.297 -29 1 90.88 176 GLY A O 1
ATOM 1382 N N . LYS A 1 177 ? -13.766 -26.281 -27.047 1 93.56 177 LYS A N 1
ATOM 1383 C CA . LYS A 1 177 ? -14.398 -25.203 -26.281 1 93.56 177 LYS A CA 1
ATOM 1384 C C . LYS A 1 177 ? -13.352 -24.344 -25.578 1 93.56 177 LYS A C 1
ATOM 1386 O O . LYS A 1 177 ? -13.703 -23.406 -24.859 1 93.56 177 LYS A O 1
ATOM 1391 N N . TRP A 1 178 ? -12.164 -24.672 -25.766 1 96.94 178 TRP A N 1
ATOM 1392 C CA . TRP A 1 178 ? -11.109 -23.922 -25.094 1 96.94 178 TRP A CA 1
ATOM 1393 C C . TRP A 1 178 ? -9.82 -23.938 -25.906 1 96.94 178 TRP A C 1
ATOM 1395 O O . TRP A 1 178 ? -9.656 -24.781 -26.797 1 96.94 178 TRP A O 1
ATOM 1405 N N . ASP A 1 179 ? -8.922 -22.938 -25.688 1 97.94 179 ASP A N 1
ATOM 1406 C CA . ASP A 1 179 ? -7.664 -22.781 -26.406 1 97.94 179 ASP A CA 1
ATOM 1407 C C . ASP A 1 179 ? -6.469 -22.969 -25.469 1 97.94 179 ASP A C 1
ATOM 1409 O O . ASP A 1 179 ? -5.426 -23.484 -25.891 1 97.94 179 ASP A O 1
ATOM 1413 N N . VAL A 1 180 ? -6.625 -22.562 -24.266 1 98.38 180 VAL A N 1
ATOM 1414 C CA . VAL A 1 180 ? -5.527 -22.562 -23.297 1 98.38 180 VAL A CA 1
ATOM 1415 C C . VAL A 1 180 ? -5.996 -23.172 -21.984 1 98.38 180 VAL A C 1
ATOM 1417 O O . VAL A 1 180 ? -7.094 -22.875 -21.5 1 98.38 180 VAL A O 1
ATOM 1420 N N . PHE A 1 181 ? -5.195 -24.094 -21.438 1 98.62 181 PHE A N 1
ATOM 1421 C CA . PHE A 1 181 ? -5.445 -24.719 -20.141 1 98.62 181 PHE A CA 1
ATOM 1422 C C . PHE A 1 181 ? -4.559 -24.109 -19.062 1 98.62 181 PHE A C 1
ATOM 1424 O O . PHE A 1 181 ? -3.336 -24.047 -19.219 1 98.62 181 PHE A O 1
ATOM 1431 N N . ILE A 1 182 ? -5.156 -23.625 -17.953 1 98.69 182 ILE A N 1
ATOM 1432 C CA . ILE A 1 182 ? -4.406 -23.031 -16.859 1 98.69 182 ILE A CA 1
ATOM 1433 C C . ILE A 1 182 ? -4.801 -23.703 -15.547 1 98.69 182 ILE A C 1
ATOM 1435 O O . ILE A 1 182 ? -5.977 -23.719 -15.172 1 98.69 182 ILE A O 1
ATOM 1439 N N . ASN A 1 183 ? -3.871 -24.328 -14.859 1 98.31 183 ASN A N 1
ATOM 1440 C CA . ASN A 1 183 ? -4.156 -24.859 -13.531 1 98.31 183 ASN A CA 1
ATOM 1441 C C . ASN A 1 183 ? -3.619 -23.953 -12.43 1 98.31 183 ASN A C 1
ATOM 1443 O O . ASN A 1 183 ? -2.473 -23.5 -12.5 1 98.31 183 ASN A O 1
ATOM 1447 N N . LEU A 1 184 ? -4.449 -23.672 -11.453 1 98 184 LEU A N 1
ATOM 1448 C CA . LEU A 1 184 ? -4.156 -22.703 -10.398 1 98 184 LEU A CA 1
ATOM 1449 C C . LEU A 1 184 ? -4.52 -23.281 -9.031 1 98 184 LEU A C 1
ATOM 1451 O O . LEU A 1 184 ? -5.434 -24.094 -8.914 1 98 184 LEU A O 1
ATOM 1455 N N . SER A 1 185 ? -3.764 -22.828 -8.023 1 96.25 185 SER A N 1
ATOM 1456 C CA . SER A 1 185 ? -4.184 -23.031 -6.641 1 96.25 185 SER A CA 1
ATOM 1457 C C . SER A 1 185 ? -5.285 -22.047 -6.246 1 96.25 185 SER A C 1
ATOM 1459 O O . SER A 1 185 ? -5.383 -20.969 -6.812 1 96.25 185 SER A O 1
ATOM 1461 N N . GLY A 1 186 ? -6.051 -22.406 -5.289 1 96.56 186 GLY A N 1
ATOM 1462 C CA . GLY A 1 186 ? -7.113 -21.531 -4.812 1 96.56 186 GLY A CA 1
ATOM 1463 C C . GLY A 1 186 ? -6.598 -20.234 -4.227 1 96.56 186 GLY A C 1
ATOM 1464 O O . GLY A 1 186 ? -7.344 -19.25 -4.121 1 96.56 186 GLY A O 1
ATOM 1465 N N . ASP A 1 187 ? -5.316 -20.172 -3.855 1 95.19 187 ASP A N 1
ATOM 1466 C CA . ASP A 1 187 ? -4.754 -18.984 -3.23 1 95.19 187 ASP A CA 1
ATOM 1467 C C . ASP A 1 187 ? -4.023 -18.109 -4.258 1 95.19 187 ASP A C 1
ATOM 1469 O O . ASP A 1 187 ? -3.031 -17.469 -3.932 1 95.19 187 ASP A O 1
ATOM 1473 N N . THR A 1 188 ? -4.488 -18.188 -5.457 1 97.69 188 THR A N 1
ATOM 1474 C CA . THR A 1 188 ? -3.98 -17.391 -6.566 1 97.69 188 THR A CA 1
ATOM 1475 C C . THR A 1 188 ? -4.93 -16.25 -6.883 1 97.69 188 THR A C 1
ATOM 1477 O O . THR A 1 188 ? -6.137 -16.344 -6.664 1 97.69 188 THR A O 1
ATOM 1480 N N . LEU A 1 189 ? -4.395 -15.133 -7.289 1 98.5 189 LEU A N 1
ATOM 1481 C CA . LEU A 1 189 ? -5.168 -13.977 -7.73 1 98.5 189 LEU A CA 1
ATOM 1482 C C . LEU A 1 189 ? -4.734 -13.539 -9.125 1 98.5 189 LEU A C 1
ATOM 1484 O O . LEU A 1 189 ? -3.539 -13.43 -9.406 1 98.5 189 LEU A O 1
ATOM 1488 N N . PRO A 1 190 ? -5.711 -13.383 -10.023 1 98.75 190 PRO A N 1
ATOM 1489 C CA . PRO A 1 190 ? -5.324 -12.828 -11.32 1 98.75 190 PRO A CA 1
ATOM 1490 C C . PRO A 1 190 ? -4.883 -11.367 -11.227 1 98.75 190 PRO A C 1
ATOM 1492 O O . PRO A 1 190 ? -5.445 -10.602 -10.445 1 98.75 190 PRO A O 1
ATOM 1495 N N . VAL A 1 191 ? -3.922 -11.008 -12.008 1 98.75 191 VAL A N 1
ATOM 1496 C CA . VAL A 1 191 ? -3.441 -9.625 -12.055 1 98.75 191 VAL A CA 1
ATOM 1497 C C . VAL A 1 191 ? -4.266 -8.82 -13.055 1 98.75 191 VAL A C 1
ATOM 1499 O O . VAL A 1 191 ? -4.535 -7.641 -12.836 1 98.75 191 VAL A O 1
ATOM 1502 N N . TYR A 1 192 ? -4.648 -9.477 -14.172 1 98.44 192 TYR A N 1
ATOM 1503 C CA . TYR A 1 192 ? -5.316 -8.781 -15.266 1 98.44 192 TYR A CA 1
ATOM 1504 C C . TYR A 1 192 ? -6.723 -9.328 -15.484 1 98.44 192 TYR A C 1
ATOM 1506 O O . TYR A 1 192 ? -7.008 -10.477 -15.141 1 98.44 192 TYR A O 1
ATOM 1514 N N . THR A 1 193 ? -7.543 -8.539 -16.094 1 98 193 THR A N 1
ATOM 1515 C CA . THR A 1 193 ? -8.93 -8.891 -16.406 1 98 193 THR A CA 1
ATOM 1516 C C . THR A 1 193 ? -8.984 -10.023 -17.422 1 98 193 THR A C 1
ATOM 1518 O O . THR A 1 193 ? -8.023 -10.25 -18.156 1 98 193 THR A O 1
ATOM 1521 N N . PRO A 1 194 ? -10.156 -10.703 -17.438 1 97.31 194 PRO A N 1
ATOM 1522 C CA . PRO A 1 194 ? -10.32 -11.766 -18.438 1 97.31 194 PRO A CA 1
ATOM 1523 C C . PRO A 1 194 ? -10.109 -11.273 -19.859 1 97.31 194 PRO A C 1
ATOM 1525 O O . PRO A 1 194 ? -9.539 -11.992 -20.688 1 97.31 194 PRO A O 1
ATOM 1528 N N . ASP A 1 195 ? -10.484 -10.031 -20.141 1 97.06 195 ASP A N 1
ATOM 1529 C CA . ASP A 1 195 ? -10.312 -9.477 -21.469 1 97.06 195 ASP A CA 1
ATOM 1530 C C . ASP A 1 195 ? -8.828 -9.383 -21.844 1 97.06 195 ASP A C 1
ATOM 1532 O O . ASP A 1 195 ? -8.438 -9.789 -22.938 1 97.06 195 ASP A O 1
ATOM 1536 N N . ARG A 1 196 ? -8.094 -8.969 -20.922 1 96.31 196 ARG A N 1
ATOM 1537 C CA . ARG A 1 196 ? -6.672 -8.812 -21.203 1 96.31 196 ARG A CA 1
ATOM 1538 C C . ARG A 1 196 ? -5.988 -10.172 -21.328 1 96.31 196 ARG A C 1
ATOM 1540 O O . ARG A 1 196 ? -5.184 -10.391 -22.234 1 96.31 196 ARG A O 1
ATOM 1547 N N . VAL A 1 197 ? -6.305 -11.055 -20.453 1 97.94 197 VAL A N 1
ATOM 1548 C CA . VAL A 1 197 ? -5.695 -12.383 -20.484 1 97.94 197 VAL A CA 1
ATOM 1549 C C . VAL A 1 197 ? -6.043 -13.086 -21.797 1 97.94 197 VAL A C 1
ATOM 1551 O O . VAL A 1 197 ? -5.172 -13.648 -22.453 1 97.94 197 VAL A O 1
ATOM 1554 N N . ALA A 1 198 ? -7.277 -12.969 -22.234 1 97.69 198 ALA A N 1
ATOM 1555 C CA . ALA A 1 198 ? -7.73 -13.562 -23.484 1 97.69 198 ALA A CA 1
ATOM 1556 C C . ALA A 1 198 ? -6.984 -12.969 -24.672 1 97.69 198 ALA A C 1
ATOM 1558 O O . ALA A 1 198 ? -6.57 -13.695 -25.578 1 97.69 198 ALA A O 1
ATOM 1559 N N . SER A 1 199 ? -6.824 -11.695 -24.609 1 96.75 199 SER A N 1
ATOM 1560 C CA . SER A 1 199 ? -6.145 -11.016 -25.703 1 96.75 199 SER A CA 1
ATOM 1561 C C . SER A 1 199 ? -4.672 -11.414 -25.781 1 96.75 199 SER A C 1
ATOM 1563 O O . SER A 1 199 ? -4.117 -11.578 -26.859 1 96.75 199 SER A O 1
ATOM 1565 N N . LEU A 1 200 ? -4.113 -11.586 -24.656 1 96.75 200 LEU A N 1
ATOM 1566 C CA . LEU A 1 200 ? -2.701 -11.953 -24.625 1 96.75 200 LEU A CA 1
ATOM 1567 C C . LEU A 1 200 ? -2.488 -13.352 -25.203 1 96.75 200 LEU A C 1
ATOM 1569 O O . LEU A 1 200 ? -1.553 -13.562 -25.984 1 96.75 200 LEU A O 1
ATOM 1573 N N . PHE A 1 201 ? -3.375 -14.25 -24.938 1 97.31 201 PHE A N 1
ATOM 1574 C CA . PHE A 1 201 ? -3.201 -15.625 -25.406 1 97.31 201 PHE A CA 1
ATOM 1575 C C . PHE A 1 201 ? -3.713 -15.781 -26.828 1 97.31 201 PHE A C 1
ATOM 1577 O O . PHE A 1 201 ? -3.449 -16.797 -27.469 1 97.31 201 PHE A O 1
ATOM 1584 N N . ALA A 1 202 ? -4.414 -14.812 -27.359 1 96.44 202 ALA A N 1
ATOM 1585 C CA . ALA A 1 202 ? -4.785 -14.781 -28.766 1 96.44 202 ALA A CA 1
ATOM 1586 C C . ALA A 1 202 ? -3.699 -14.117 -29.609 1 96.44 202 ALA A C 1
ATOM 1588 O O . ALA A 1 202 ? -3.727 -14.188 -30.844 1 96.44 202 ALA A O 1
ATOM 1589 N N . GLY A 1 203 ? -2.754 -13.508 -28.938 1 94.69 203 GLY A N 1
ATOM 1590 C CA . GLY A 1 203 ? -1.716 -12.75 -29.625 1 94.69 203 GLY A CA 1
ATOM 1591 C C . GLY A 1 203 ? -0.314 -13.148 -29.203 1 94.69 203 GLY A C 1
ATOM 1592 O O . GLY A 1 203 ? 0.179 -14.211 -29.578 1 94.69 203 GLY A O 1
ATOM 1593 N N . PRO A 1 204 ? 0.264 -12.32 -28.375 1 94.69 204 PRO A N 1
ATOM 1594 C CA . PRO A 1 204 ? 1.7 -12.477 -28.141 1 94.69 204 PRO A CA 1
ATOM 1595 C C . PRO A 1 204 ? 2.043 -13.773 -27.422 1 94.69 204 PRO A C 1
ATOM 1597 O O . PRO A 1 204 ? 3.164 -14.273 -27.531 1 94.69 204 PRO A O 1
ATOM 1600 N N . LEU A 1 205 ? 1.143 -14.352 -26.703 1 96.12 205 LEU A N 1
ATOM 1601 C CA . LEU A 1 205 ? 1.444 -15.539 -25.922 1 96.12 205 LEU A CA 1
ATOM 1602 C C . LEU A 1 205 ? 0.885 -16.797 -26.594 1 96.12 205 LEU A C 1
ATOM 1604 O O . LEU A 1 205 ? 0.958 -17.891 -26.031 1 96.12 205 LEU A O 1
ATOM 1608 N N . ALA A 1 206 ? 0.467 -16.594 -27.797 1 93.81 206 ALA A N 1
ATOM 1609 C CA . ALA A 1 206 ? -0.128 -17.719 -28.516 1 93.81 206 ALA A CA 1
ATOM 1610 C C . ALA A 1 206 ? 0.893 -18.828 -28.734 1 93.81 206 ALA A C 1
ATOM 1612 O O . ALA A 1 206 ? 2.078 -18.562 -28.938 1 93.81 206 ALA A O 1
ATOM 1613 N N . LYS A 1 207 ? 0.495 -20.094 -28.547 1 93.38 207 LYS A N 1
ATOM 1614 C CA . LYS A 1 207 ? 1.234 -21.312 -28.875 1 93.38 207 LYS A CA 1
ATOM 1615 C C . LYS A 1 207 ? 2.398 -21.531 -27.922 1 93.38 207 LYS A C 1
ATOM 1617 O O . LYS A 1 207 ? 3.34 -22.266 -28.234 1 93.38 207 LYS A O 1
ATOM 1622 N N . THR A 1 208 ? 2.422 -20.812 -26.812 1 96.25 208 THR A N 1
ATOM 1623 C CA . THR A 1 208 ? 3.494 -20.953 -25.844 1 96.25 208 THR A CA 1
ATOM 1624 C C . THR A 1 208 ? 2.998 -21.688 -24.594 1 96.25 208 THR A C 1
ATOM 1626 O O . THR A 1 208 ? 1.947 -21.359 -24.047 1 96.25 208 THR A O 1
ATOM 1629 N N . ASN A 1 209 ? 3.744 -22.734 -24.234 1 97.94 209 ASN A N 1
ATOM 1630 C CA . ASN A 1 209 ? 3.479 -23.453 -22.984 1 97.94 209 ASN A CA 1
ATOM 1631 C C . ASN A 1 209 ? 4.371 -22.953 -21.859 1 97.94 209 ASN A C 1
ATOM 1633 O O . ASN A 1 209 ? 5.598 -22.969 -21.969 1 97.94 209 ASN A O 1
ATOM 1637 N N . PHE A 1 210 ? 3.742 -22.453 -20.812 1 96.62 210 PHE A N 1
ATOM 1638 C CA . PHE A 1 210 ? 4.465 -22.062 -19.609 1 96.62 210 PHE A CA 1
ATOM 1639 C C . PHE A 1 210 ? 4.402 -23.156 -18.547 1 96.62 210 PHE A C 1
ATOM 1641 O O . PHE A 1 210 ? 3.377 -23.312 -17.875 1 96.62 210 PHE A O 1
ATOM 1648 N N . VAL A 1 211 ? 5.547 -23.828 -18.297 1 93.94 211 VAL A N 1
ATOM 1649 C CA . VAL A 1 211 ? 5.543 -24.922 -17.328 1 93.94 211 VAL A CA 1
ATOM 1650 C C . VAL A 1 211 ? 6.41 -24.562 -16.125 1 93.94 211 VAL A C 1
ATOM 1652 O O . VAL A 1 211 ? 6.73 -25.422 -15.305 1 93.94 211 VAL A O 1
ATOM 1655 N N . THR A 1 212 ? 6.918 -23.344 -16.094 1 85.75 212 THR A N 1
ATOM 1656 C CA . THR A 1 212 ? 7.645 -22.797 -14.945 1 85.75 212 THR A CA 1
ATOM 1657 C C . THR A 1 212 ? 7.52 -21.281 -14.898 1 85.75 212 THR A C 1
ATOM 1659 O O . THR A 1 212 ? 6.871 -20.672 -15.75 1 85.75 212 THR A O 1
ATOM 1662 N N . SER A 1 213 ? 7.969 -20.781 -13.758 1 77.44 213 SER A N 1
ATOM 1663 C CA . SER A 1 213 ? 7.949 -19.328 -13.562 1 77.44 213 SER A CA 1
ATOM 1664 C C . SER A 1 213 ? 9.164 -18.859 -12.773 1 77.44 213 SER A C 1
ATOM 1666 O O . SER A 1 213 ? 9.945 -19.672 -12.273 1 77.44 213 SER A O 1
ATOM 1668 N N . HIS A 1 214 ? 9.375 -17.562 -12.773 1 69.19 214 HIS A N 1
ATOM 1669 C CA . HIS A 1 214 ? 10.562 -16.969 -12.18 1 69.19 214 HIS A CA 1
ATOM 1670 C C . HIS A 1 214 ? 10.703 -17.359 -10.711 1 69.19 214 HIS A C 1
ATOM 1672 O O . HIS A 1 214 ? 11.82 -17.469 -10.203 1 69.19 214 HIS A O 1
ATOM 1678 N N . SER A 1 215 ? 9.664 -17.547 -10.18 1 55.62 215 SER A N 1
ATOM 1679 C CA . SER A 1 215 ? 9.797 -17.875 -8.766 1 55.62 215 SER A CA 1
ATOM 1680 C C . SER A 1 215 ? 10.531 -19.203 -8.578 1 55.62 215 SER A C 1
ATOM 1682 O O . SER A 1 215 ? 11.047 -19.484 -7.496 1 55.62 215 SER A O 1
ATOM 1684 N N . CYS A 1 216 ? 10.523 -19.797 -9.688 1 54.91 216 CYS A N 1
ATOM 1685 C CA . CYS A 1 216 ? 11.344 -21 -9.742 1 54.91 216 CYS A CA 1
ATOM 1686 C C . CYS A 1 216 ? 12.766 -20.672 -10.195 1 54.91 216 CYS A C 1
ATOM 1688 O O . CYS A 1 216 ? 12.984 -19.688 -10.906 1 54.91 216 CYS A O 1
ATOM 1690 N N . GLU A 1 217 ? 13.75 -21.125 -9.531 1 57.91 217 GLU A N 1
ATOM 1691 C CA . GLU A 1 217 ? 15.156 -20.922 -9.867 1 57.91 217 GLU A CA 1
ATOM 1692 C C . GLU A 1 217 ? 15.375 -20.969 -11.383 1 57.91 217 GLU A C 1
ATOM 1694 O O . GLU A 1 217 ? 16.359 -20.422 -11.883 1 57.91 217 GLU A O 1
ATOM 1699 N N . THR A 1 218 ? 14.289 -21.266 -12.117 1 57.44 218 THR A N 1
ATOM 1700 C CA . THR A 1 218 ? 14.477 -21.547 -13.531 1 57.44 218 THR A CA 1
ATOM 1701 C C . THR A 1 218 ? 13.906 -20.422 -14.398 1 57.44 218 THR A C 1
ATOM 1703 O O . THR A 1 218 ? 14.109 -20.406 -15.609 1 57.44 218 THR A O 1
ATOM 1706 N N . GLY A 1 219 ? 13.195 -19.547 -13.766 1 70 219 GLY A N 1
ATOM 1707 C CA . GLY A 1 219 ? 12.547 -18.516 -14.562 1 70 219 GLY A CA 1
ATOM 1708 C C . GLY A 1 219 ? 11.375 -19.031 -15.375 1 70 219 GLY A C 1
ATOM 1709 O O . GLY A 1 219 ? 10.555 -19.812 -14.867 1 70 219 GLY A O 1
ATOM 1710 N N . LEU A 1 220 ? 11.32 -18.641 -16.734 1 82.19 220 LEU A N 1
ATOM 1711 C CA . LEU A 1 220 ? 10.172 -18.953 -17.578 1 82.19 220 LEU A CA 1
ATOM 1712 C C . LEU A 1 220 ? 10.383 -20.266 -18.328 1 82.19 220 LEU A C 1
ATOM 1714 O O . LEU A 1 220 ? 9.469 -20.766 -18.984 1 82.19 220 LEU A O 1
ATOM 1718 N N . VAL A 1 221 ? 11.602 -20.828 -18.156 1 88.31 221 VAL A N 1
ATOM 1719 C CA . VAL A 1 221 ? 11.945 -22.016 -18.938 1 88.31 221 VAL A CA 1
ATOM 1720 C C . VAL A 1 221 ? 12.25 -23.172 -17.984 1 88.31 221 VAL A C 1
ATOM 1722 O O . VAL A 1 221 ? 12.906 -23 -16.953 1 88.31 221 VAL A O 1
ATOM 1725 N N . PRO A 1 222 ? 11.695 -24.359 -18.359 1 90.19 222 PRO A N 1
ATOM 1726 C CA . PRO A 1 222 ? 12.07 -25.5 -17.531 1 90.19 222 PRO A CA 1
ATOM 1727 C C . PRO A 1 222 ? 13.578 -25.766 -17.547 1 90.19 222 PRO A C 1
ATOM 1729 O O . PRO A 1 222 ? 14.25 -25.516 -18.547 1 90.19 222 PRO A O 1
ATOM 1732 N N . ALA A 1 223 ? 14.094 -26.297 -16.453 1 86.81 223 ALA A N 1
ATOM 1733 C CA . ALA A 1 223 ? 15.531 -26.516 -16.312 1 86.81 223 ALA A CA 1
ATOM 1734 C C . ALA A 1 223 ? 15.852 -28 -16.188 1 86.81 223 ALA A C 1
ATOM 1736 O O . ALA A 1 223 ? 15.188 -28.719 -15.438 1 86.81 223 ALA A O 1
ATOM 1737 N N . PRO A 1 224 ? 16.891 -28.344 -16.953 1 88.88 224 PRO A N 1
ATOM 1738 C CA . PRO A 1 224 ? 17.328 -29.719 -16.75 1 88.88 224 PRO A CA 1
ATOM 1739 C C . PRO A 1 224 ? 17.891 -29.969 -15.359 1 88.88 224 PRO A C 1
ATOM 1741 O O . PRO A 1 224 ? 18.578 -29.094 -14.805 1 88.88 224 PRO A O 1
ATOM 1744 N N . ILE A 1 225 ? 17.625 -31.047 -14.875 1 83 225 ILE A N 1
ATOM 1745 C CA . ILE A 1 225 ? 17.953 -31.375 -13.492 1 83 225 ILE A CA 1
ATOM 1746 C C . ILE A 1 225 ? 19.469 -31.281 -13.281 1 83 225 ILE A C 1
ATOM 1748 O O . ILE A 1 225 ? 19.922 -30.969 -12.188 1 83 225 ILE A O 1
ATOM 1752 N N . HIS A 1 226 ? 20.234 -31.5 -14.312 1 81.88 226 HIS A N 1
ATOM 1753 C CA . HIS A 1 226 ? 21.688 -31.516 -14.188 1 81.88 226 HIS A CA 1
ATOM 1754 C C . HIS A 1 226 ? 22.25 -30.094 -14.016 1 81.88 226 HIS A C 1
ATOM 1756 O O . HIS A 1 226 ? 23.422 -29.922 -13.68 1 81.88 226 HIS A O 1
ATOM 1762 N N . PHE A 1 227 ? 21.406 -29.078 -14.258 1 78.69 227 PHE A N 1
ATOM 1763 C CA . PHE A 1 227 ? 21.812 -27.688 -14.039 1 78.69 227 PHE A CA 1
ATOM 1764 C C . PHE A 1 227 ? 21.938 -27.391 -12.547 1 78.69 227 PHE A C 1
ATOM 1766 O O . PHE A 1 227 ? 22.594 -26.422 -12.164 1 78.69 227 PHE A O 1
ATOM 1773 N N . PHE A 1 228 ? 21.344 -28.188 -11.773 1 77 228 PHE A N 1
ATOM 1774 C CA . PHE A 1 228 ? 21.391 -27.984 -10.336 1 77 228 PHE A CA 1
ATOM 1775 C C . PHE A 1 228 ? 22.547 -28.75 -9.711 1 77 228 PHE A C 1
ATOM 1777 O O . PHE A 1 228 ? 22.984 -29.781 -10.242 1 77 228 PHE A O 1
ATOM 1784 N N . PRO A 1 229 ? 23.062 -28.188 -8.625 1 75.25 229 PRO A N 1
ATOM 1785 C CA . PRO A 1 229 ? 24.156 -28.891 -7.965 1 75.25 229 PRO A CA 1
ATOM 1786 C C . PRO A 1 229 ? 23.812 -30.328 -7.578 1 75.25 229 PRO A C 1
ATOM 1788 O O . PRO A 1 229 ? 22.656 -30.609 -7.273 1 75.25 229 PRO A O 1
ATOM 1791 N N . LYS A 1 230 ? 24.828 -31.125 -7.59 1 73.75 230 LYS A N 1
ATOM 1792 C CA . LYS A 1 230 ? 24.641 -32.531 -7.312 1 73.75 230 LYS A CA 1
ATOM 1793 C C . LYS A 1 230 ? 24.016 -32.75 -5.934 1 73.75 230 LYS A C 1
ATOM 1795 O O . LYS A 1 230 ? 23.219 -33.656 -5.742 1 73.75 230 LYS A O 1
ATOM 1800 N N . LYS A 1 231 ? 24.328 -31.875 -5.016 1 68.75 231 LYS A N 1
ATOM 1801 C CA . LYS A 1 231 ? 23.859 -32.031 -3.645 1 68.75 231 LYS A CA 1
ATOM 1802 C C . LYS A 1 231 ? 22.469 -31.406 -3.471 1 68.75 231 LYS A C 1
ATOM 1804 O O . LYS A 1 231 ? 21.875 -31.484 -2.391 1 68.75 231 LYS A O 1
ATOM 1809 N N . TRP A 1 232 ? 22.016 -30.875 -4.566 1 71.19 232 TRP A N 1
ATOM 1810 C CA . TRP A 1 232 ? 20.641 -30.406 -4.531 1 71.19 232 TRP A CA 1
ATOM 1811 C C . TRP A 1 232 ? 19.672 -31.562 -4.336 1 71.19 232 TRP A C 1
ATOM 1813 O O . TRP A 1 232 ? 19.766 -32.594 -5.016 1 71.19 232 TRP A O 1
ATOM 1823 N N . HIS A 1 233 ? 18.797 -31.453 -3.414 1 69 233 HIS A N 1
ATOM 1824 C CA . HIS A 1 233 ? 17.984 -32.562 -2.932 1 69 233 HIS A CA 1
ATOM 1825 C C . HIS A 1 233 ? 17.188 -33.188 -4.07 1 69 233 HIS A C 1
ATOM 1827 O O . HIS A 1 233 ? 17.047 -34.406 -4.121 1 69 233 HIS A O 1
ATOM 1833 N N . LYS A 1 234 ? 16.812 -32.406 -4.977 1 73.12 234 LYS A N 1
ATOM 1834 C CA . LYS A 1 234 ? 16.016 -32.969 -6.074 1 73.12 234 LYS A CA 1
ATOM 1835 C C . LYS A 1 234 ? 16.906 -33.75 -7.031 1 73.12 234 LYS A C 1
ATOM 1837 O O . LYS A 1 234 ? 16.531 -34.844 -7.492 1 73.12 234 LYS A O 1
ATOM 1842 N N . ARG A 1 235 ? 18.094 -33.219 -7.242 1 76.25 235 ARG A N 1
ATOM 1843 C CA . ARG A 1 235 ? 18.984 -33.938 -8.141 1 76.25 235 ARG A CA 1
ATOM 1844 C C . ARG A 1 235 ? 19.453 -35.25 -7.523 1 76.25 235 ARG A C 1
ATOM 1846 O O . ARG A 1 235 ? 19.5 -36.281 -8.203 1 76.25 235 ARG A O 1
ATOM 1853 N N . GLY A 1 236 ? 19.75 -35.156 -6.219 1 77.75 236 GLY A N 1
ATOM 1854 C CA . GLY A 1 236 ? 20.141 -36.375 -5.523 1 77.75 236 GLY A CA 1
ATOM 1855 C C . GLY A 1 236 ? 19.078 -37.438 -5.574 1 77.75 236 GLY A C 1
ATOM 1856 O O . GLY A 1 236 ? 19.391 -38.625 -5.84 1 77.75 236 GLY A O 1
ATOM 1857 N N . HIS A 1 237 ? 17.922 -37.031 -5.445 1 81.69 237 HIS A N 1
ATOM 1858 C CA . HIS A 1 237 ? 16.797 -37.969 -5.43 1 81.69 237 HIS A CA 1
ATOM 1859 C C . HIS A 1 237 ? 16.609 -38.625 -6.793 1 81.69 237 HIS A C 1
ATOM 1861 O O . HIS A 1 237 ? 16.375 -39.812 -6.883 1 81.69 237 HIS A O 1
ATOM 1867 N N . TYR A 1 238 ? 16.797 -37.938 -7.859 1 85.75 238 TYR A N 1
ATOM 1868 C CA . TYR A 1 238 ? 16.531 -38.438 -9.203 1 85.75 238 TYR A CA 1
ATOM 1869 C C . TYR A 1 238 ? 17.75 -39.188 -9.75 1 85.75 238 TYR A C 1
ATOM 1871 O O . TYR A 1 238 ? 17.625 -39.938 -10.727 1 85.75 238 TYR A O 1
ATOM 1879 N N . SER A 1 239 ? 18.828 -38.969 -9.141 1 83.75 239 SER A N 1
ATOM 1880 C CA . SER A 1 239 ? 20.031 -39.688 -9.562 1 83.75 239 SER A CA 1
ATOM 1881 C C . SER A 1 239 ? 20.047 -41.094 -9.016 1 83.75 239 SER A C 1
ATOM 1883 O O . SER A 1 239 ? 20.734 -41.969 -9.547 1 83.75 239 SER A O 1
ATOM 1885 N N . GLN A 1 240 ? 19.219 -41.156 -8 1 82.19 240 GLN A N 1
ATOM 1886 C CA . GLN A 1 240 ? 19.078 -42.5 -7.465 1 82.19 240 GLN A CA 1
ATOM 1887 C C . GLN A 1 240 ? 18.109 -43.312 -8.305 1 82.19 240 GLN A C 1
ATOM 1889 O O . GLN A 1 240 ? 17 -42.844 -8.609 1 82.19 240 GLN A O 1
ATOM 1894 N N . ASP A 1 241 ? 18.438 -44.406 -8.883 1 84.25 241 ASP A N 1
ATOM 1895 C CA . ASP A 1 241 ? 17.625 -45.281 -9.703 1 84.25 241 ASP A CA 1
ATOM 1896 C C . ASP A 1 241 ? 17.203 -44.594 -11 1 84.25 241 ASP A C 1
ATOM 1898 O O . ASP A 1 241 ? 16.016 -44.312 -11.203 1 84.25 241 ASP A O 1
ATOM 1902 N N . PRO A 1 242 ? 18.062 -44.344 -11.797 1 85.88 242 PRO A N 1
ATOM 1903 C CA . PRO A 1 242 ? 17.75 -43.625 -13.047 1 85.88 242 PRO A CA 1
ATOM 1904 C C . PRO A 1 242 ? 16.766 -44.406 -13.914 1 85.88 242 PRO A C 1
ATOM 1906 O O . PRO A 1 242 ? 16.734 -45.625 -13.883 1 85.88 242 PRO A O 1
ATOM 1909 N N . ALA A 1 243 ? 16.031 -43.688 -14.648 1 90.94 243 ALA A N 1
ATOM 1910 C CA . ALA A 1 243 ? 15.039 -44.281 -15.539 1 90.94 243 ALA A CA 1
ATOM 1911 C C . ALA A 1 243 ? 15.719 -45.125 -16.609 1 90.94 243 ALA A C 1
ATOM 1913 O O . ALA A 1 243 ? 16.797 -44.781 -17.109 1 90.94 243 ALA A O 1
ATOM 1914 N N . ASN A 1 244 ? 15.281 -46.219 -16.875 1 94.19 244 ASN A N 1
ATOM 1915 C CA . ASN A 1 244 ? 15.594 -47.125 -17.984 1 94.19 244 ASN A CA 1
ATOM 1916 C C . ASN A 1 244 ? 14.328 -47.688 -18.625 1 94.19 244 ASN A C 1
ATOM 1918 O O . ASN A 1 244 ? 13.945 -48.812 -18.328 1 94.19 244 ASN A O 1
ATOM 1922 N N . LEU A 1 245 ? 13.844 -46.938 -19.609 1 96.94 245 LEU A N 1
ATOM 1923 C CA . LEU A 1 245 ? 12.477 -47.188 -20.062 1 96.94 245 LEU A CA 1
ATOM 1924 C C . LEU A 1 245 ? 12.469 -47.875 -21.422 1 96.94 245 LEU A C 1
ATOM 1926 O O . LEU A 1 245 ? 13.398 -47.719 -22.219 1 96.94 245 LEU A O 1
ATOM 1930 N N . THR A 1 246 ? 11.547 -48.688 -21.594 1 97.69 246 THR A N 1
ATOM 1931 C CA . THR A 1 246 ? 11.148 -49.188 -22.906 1 97.69 246 THR A CA 1
ATOM 1932 C C . THR A 1 246 ? 9.789 -48.625 -23.312 1 97.69 246 THR A C 1
ATOM 1934 O O . THR A 1 246 ? 8.82 -48.719 -22.547 1 97.69 246 THR A O 1
ATOM 1937 N N . TYR A 1 247 ? 9.75 -48 -24.469 1 97.31 247 TYR A N 1
ATOM 1938 C CA . TYR A 1 247 ? 8.492 -47.406 -24.922 1 97.31 247 TYR A CA 1
ATOM 1939 C C . TYR A 1 247 ? 8.359 -47.5 -26.438 1 97.31 247 TYR A C 1
ATOM 1941 O O . TYR A 1 247 ? 9.32 -47.844 -27.125 1 97.31 247 TYR A O 1
ATOM 1949 N N . VAL A 1 248 ? 7.16 -47.344 -26.953 1 97.88 248 VAL A N 1
ATOM 1950 C CA . VAL A 1 248 ? 6.863 -47.312 -28.375 1 97.88 248 VAL A CA 1
ATOM 1951 C C . VAL A 1 248 ? 6.469 -45.875 -28.797 1 97.88 248 VAL A C 1
ATOM 1953 O O . VAL A 1 248 ? 5.547 -45.281 -28.219 1 97.88 248 VAL A O 1
ATOM 1956 N N . ASP A 1 249 ? 7.164 -45.375 -29.734 1 96.06 249 ASP A N 1
ATOM 1957 C CA . ASP A 1 249 ? 6.879 -44 -30.156 1 96.06 249 ASP A CA 1
ATOM 1958 C C . ASP A 1 249 ? 5.656 -43.969 -31.062 1 96.06 249 ASP A C 1
ATOM 1960 O O . ASP A 1 249 ? 4.977 -44.969 -31.266 1 96.06 249 ASP A O 1
ATOM 1964 N N . ASP A 1 250 ? 5.262 -42.812 -31.516 1 93.88 250 ASP A N 1
ATOM 1965 C CA . ASP A 1 250 ? 4.027 -42.625 -32.281 1 93.88 250 ASP A CA 1
ATOM 1966 C C . ASP A 1 250 ? 4.086 -43.312 -33.625 1 93.88 250 ASP A C 1
ATOM 1968 O O . ASP A 1 250 ? 3.053 -43.531 -34.25 1 93.88 250 ASP A O 1
ATOM 1972 N N . ASP A 1 251 ? 5.289 -43.656 -34.156 1 95.5 251 ASP A N 1
ATOM 1973 C CA . ASP A 1 251 ? 5.469 -44.344 -35.406 1 95.5 251 ASP A CA 1
ATOM 1974 C C . ASP A 1 251 ? 5.438 -45.844 -35.219 1 95.5 251 ASP A C 1
ATOM 1976 O O . ASP A 1 251 ? 5.605 -46.594 -36.188 1 95.5 251 ASP A O 1
ATOM 1980 N N . GLY A 1 252 ? 5.375 -46.281 -34.062 1 95.31 252 GLY A N 1
ATOM 1981 C CA . GLY A 1 252 ? 5.32 -47.719 -33.781 1 95.31 252 GLY A CA 1
ATOM 1982 C C . GLY A 1 252 ? 6.688 -48.344 -33.531 1 95.31 252 GLY A C 1
ATOM 1983 O O . GLY A 1 252 ? 6.816 -49.562 -33.406 1 95.31 252 GLY A O 1
ATOM 1984 N N . VAL A 1 253 ? 7.66 -47.469 -33.406 1 97.31 253 VAL A N 1
ATOM 1985 C CA . VAL A 1 253 ? 9.023 -47.938 -33.219 1 97.31 253 VAL A CA 1
ATOM 1986 C C . VAL A 1 253 ? 9.281 -48.125 -31.719 1 97.31 253 VAL A C 1
ATOM 1988 O O . VAL A 1 253 ? 9.008 -47.219 -30.906 1 97.31 253 VAL A O 1
ATOM 1991 N N . SER A 1 254 ? 9.844 -49.25 -31.375 1 97 254 SER A N 1
ATOM 1992 C CA . SER A 1 254 ? 10.18 -49.531 -29.984 1 97 254 SER A CA 1
ATOM 1993 C C . SER A 1 254 ? 11.547 -48.969 -29.609 1 97 254 SER A C 1
ATOM 1995 O O . SER A 1 254 ? 12.5 -49.094 -30.375 1 97 254 SER A O 1
ATOM 1997 N N . HIS A 1 255 ? 11.586 -48.312 -28.531 1 96.75 255 HIS A N 1
ATOM 1998 C CA . HIS A 1 255 ? 12.82 -47.812 -27.938 1 96.75 255 HIS A CA 1
ATOM 1999 C C . HIS A 1 255 ? 13.102 -48.469 -26.594 1 96.75 255 HIS A C 1
ATOM 2001 O O . HIS A 1 255 ? 12.203 -48.594 -25.766 1 96.75 255 HIS A O 1
ATOM 2007 N N . SER A 1 256 ? 14.352 -49 -26.438 1 96.12 256 SER A N 1
ATOM 2008 C CA . SER A 1 256 ? 14.734 -49.625 -25.188 1 96.12 256 SER A CA 1
ATOM 2009 C C . SER A 1 256 ? 15.898 -48.906 -24.531 1 96.12 256 SER A C 1
ATOM 2011 O O . SER A 1 256 ? 16.625 -48.156 -25.188 1 96.12 256 SER A O 1
ATOM 2013 N N . ASN A 1 257 ? 15.977 -49.125 -23.203 1 95.31 257 ASN A N 1
ATOM 2014 C CA . ASN A 1 257 ? 17.062 -48.531 -22.422 1 95.31 257 ASN A CA 1
ATOM 2015 C C . ASN A 1 257 ? 17.109 -47.031 -22.562 1 95.31 257 ASN A C 1
ATOM 2017 O O . ASN A 1 257 ? 18.188 -46.438 -22.797 1 95.31 257 ASN A O 1
ATOM 2021 N N . TYR A 1 258 ? 15.898 -46.469 -22.562 1 95.5 258 TYR A N 1
ATOM 2022 C CA . TYR A 1 258 ? 15.812 -45.031 -22.734 1 95.5 258 TYR A CA 1
ATOM 2023 C C . TYR A 1 258 ? 15.711 -44.344 -21.391 1 95.5 258 TYR A C 1
ATOM 2025 O O . TYR A 1 258 ? 14.883 -44.719 -20.547 1 95.5 258 TYR A O 1
ATOM 2033 N N . ALA A 1 259 ? 16.562 -43.375 -21.141 1 92.56 259 ALA A N 1
ATOM 2034 C CA . ALA A 1 259 ? 16.5 -42.531 -19.969 1 92.56 259 ALA A CA 1
ATOM 2035 C C . ALA A 1 259 ? 16.25 -41.062 -20.344 1 92.56 259 ALA A C 1
ATOM 2037 O O . ALA A 1 259 ? 17.172 -40.375 -20.75 1 92.56 259 ALA A O 1
ATOM 2038 N N . PRO A 1 260 ? 15.008 -40.688 -20.203 1 92.94 260 PRO A N 1
ATOM 2039 C CA . PRO A 1 260 ? 14.75 -39.312 -20.547 1 92.94 260 PRO A CA 1
ATOM 2040 C C . PRO A 1 260 ? 15.5 -38.312 -19.641 1 92.94 260 PRO A C 1
ATOM 2042 O O . PRO A 1 260 ? 15.664 -38.594 -18.453 1 92.94 260 PRO A O 1
ATOM 2045 N N . GLU A 1 261 ? 15.953 -37.219 -20.266 1 92 261 GLU A N 1
ATOM 2046 C CA . GLU A 1 261 ? 16.453 -36.125 -19.453 1 92 261 GLU A CA 1
ATOM 2047 C C . GLU A 1 261 ? 15.352 -35.5 -18.609 1 92 261 GLU A C 1
ATOM 2049 O O . GLU A 1 261 ? 14.312 -35.094 -19.141 1 92 261 GLU A O 1
ATOM 2054 N N . THR A 1 262 ? 15.578 -35.406 -17.297 1 92.62 262 THR A N 1
ATOM 2055 C CA . THR A 1 262 ? 14.57 -34.875 -16.406 1 92.62 262 THR A CA 1
ATOM 2056 C C . THR A 1 262 ? 14.633 -33.344 -16.375 1 92.62 262 THR A C 1
ATOM 2058 O O . THR A 1 262 ? 15.711 -32.781 -16.266 1 92.62 262 THR A O 1
ATOM 2061 N N . TYR A 1 263 ? 13.492 -32.75 -16.547 1 92.31 263 TYR A N 1
ATOM 2062 C CA . TYR A 1 263 ? 13.367 -31.297 -16.453 1 92.31 263 TYR A CA 1
ATOM 2063 C C . TYR A 1 263 ? 12.523 -30.891 -15.25 1 92.31 263 TYR A C 1
ATOM 2065 O O . TYR A 1 263 ? 11.531 -31.547 -14.93 1 92.31 263 TYR A O 1
ATOM 2073 N N . PHE A 1 264 ? 12.977 -29.797 -14.648 1 89.81 264 PHE A N 1
ATOM 2074 C CA . PHE A 1 264 ? 12.25 -29.25 -13.516 1 89.81 264 PHE A CA 1
ATOM 2075 C C . PHE A 1 264 ? 11.445 -28.016 -13.93 1 89.81 264 PHE A C 1
ATOM 2077 O O . PHE A 1 264 ? 11.914 -27.203 -14.727 1 89.81 264 PHE A O 1
ATOM 2084 N N . GLY A 1 265 ? 10.242 -27.938 -13.328 1 91.88 265 GLY A N 1
ATOM 2085 C CA . GLY A 1 265 ? 9.359 -26.797 -13.523 1 91.88 265 GLY A CA 1
ATOM 2086 C C . GLY A 1 265 ? 8.438 -26.547 -12.352 1 91.88 265 GLY A C 1
ATOM 2087 O O . GLY A 1 265 ? 8.852 -26.656 -11.195 1 91.88 265 GLY A O 1
ATOM 2088 N N . SER A 1 266 ? 7.234 -26.109 -12.695 1 91.31 266 SER A N 1
ATOM 2089 C CA . SER A 1 266 ? 6.246 -25.781 -11.672 1 91.31 266 SER A CA 1
ATOM 2090 C C . SER A 1 266 ? 5.012 -26.672 -11.789 1 91.31 266 SER A C 1
ATOM 2092 O O . SER A 1 266 ? 4.703 -27.172 -12.867 1 91.31 266 SER A O 1
ATOM 2094 N N . GLN A 1 267 ? 4.422 -26.812 -10.664 1 92 267 GLN A N 1
ATOM 2095 C CA . GLN A 1 267 ? 3.123 -27.484 -10.656 1 92 267 GLN A CA 1
ATOM 2096 C C . GLN A 1 267 ? 2.066 -26.641 -11.367 1 92 267 GLN A C 1
ATOM 2098 O O . GLN A 1 267 ? 1.118 -27.172 -11.938 1 92 267 GLN A O 1
ATOM 2103 N N . TRP A 1 268 ? 2.191 -25.359 -11.336 1 95.38 268 TRP A N 1
ATOM 2104 C CA . TRP A 1 268 ? 1.229 -24.422 -11.914 1 95.38 268 TRP A CA 1
ATOM 2105 C C . TRP A 1 268 ? 1.662 -23.984 -13.305 1 95.38 268 TRP A C 1
ATOM 2107 O O . TRP A 1 268 ? 2.746 -23.422 -13.477 1 95.38 268 TRP A O 1
ATOM 2117 N N . MET A 1 269 ? 0.765 -24.234 -14.305 1 97.12 269 MET A N 1
ATOM 2118 C CA . MET A 1 269 ? 1.207 -24.125 -15.688 1 97.12 269 MET A CA 1
ATOM 2119 C C . MET A 1 269 ? 0.142 -23.469 -16.547 1 97.12 269 MET A C 1
ATOM 2121 O O . MET A 1 269 ? -1.002 -23.297 -16.109 1 97.12 269 MET A O 1
ATOM 2125 N N . VAL A 1 270 ? 0.547 -22.984 -17.656 1 98.19 270 VAL A N 1
ATOM 2126 C CA . VAL A 1 270 ? -0.287 -22.547 -18.766 1 98.19 270 VAL A CA 1
ATOM 2127 C C . VAL A 1 270 ? 0.029 -23.391 -20 1 98.19 270 VAL A C 1
ATOM 2129 O O . VAL A 1 270 ? 1.15 -23.359 -20.516 1 98.19 270 VAL A O 1
ATOM 2132 N N . LEU A 1 271 ? -0.962 -24.109 -20.469 1 98.5 271 LEU A N 1
ATOM 2133 C CA . LEU A 1 271 ? -0.72 -25.109 -21.484 1 98.5 271 LEU A CA 1
ATOM 2134 C C . LEU A 1 271 ? -1.655 -24.906 -22.672 1 98.5 271 LEU A C 1
ATOM 2136 O O . LEU A 1 271 ? -2.859 -24.719 -22.5 1 98.5 271 LEU A O 1
ATOM 2140 N N . GLN A 1 272 ? -1.083 -25.031 -23.828 1 98.12 272 GLN A N 1
ATOM 2141 C CA . GLN A 1 272 ? -1.851 -24.875 -25.062 1 98.12 272 GLN A CA 1
ATOM 2142 C C . GLN A 1 272 ? -2.596 -26.156 -25.422 1 98.12 272 GLN A C 1
ATOM 2144 O O . GLN A 1 272 ? -2.18 -27.25 -25.031 1 98.12 272 GLN A O 1
ATOM 2149 N N . PHE A 1 273 ? -3.621 -26.016 -26.188 1 97.94 273 PHE A N 1
ATOM 2150 C CA . PHE A 1 273 ? -4.52 -27.109 -26.531 1 97.94 273 PHE A CA 1
ATOM 2151 C C . PHE A 1 273 ? -3.756 -28.266 -27.188 1 97.94 273 PHE A C 1
ATOM 2153 O O . PHE A 1 273 ? -3.92 -29.422 -26.797 1 97.94 273 PHE A O 1
ATOM 2160 N N . ASP A 1 274 ? -2.867 -27.969 -28.172 1 97.31 274 ASP A N 1
ATOM 2161 C CA . ASP A 1 274 ? -2.156 -28.984 -28.922 1 97.31 274 ASP A CA 1
ATOM 2162 C C . ASP A 1 274 ? -1.312 -29.859 -28 1 97.31 274 ASP A C 1
ATOM 2164 O O . ASP A 1 274 ? -1.283 -31.094 -28.141 1 97.31 274 ASP A O 1
ATOM 2168 N N . TRP A 1 275 ? -0.696 -29.219 -27.094 1 98.06 275 TRP A N 1
ATOM 2169 C CA . TRP A 1 275 ? 0.122 -29.953 -26.141 1 98.06 275 TRP A CA 1
ATOM 2170 C C . TRP A 1 275 ? -0.748 -30.828 -25.234 1 98.06 275 TRP A C 1
ATOM 2172 O O . TRP A 1 275 ? -0.43 -31.984 -24.984 1 98.06 275 TRP A O 1
ATOM 2182 N N . CYS A 1 276 ? -1.795 -30.281 -24.734 1 98.5 276 CYS A N 1
ATOM 2183 C CA . CYS A 1 276 ? -2.684 -31.016 -23.844 1 98.5 276 CYS A CA 1
ATOM 2184 C C . CYS A 1 276 ? -3.252 -32.25 -24.547 1 98.5 276 CYS A C 1
ATOM 2186 O O . CYS A 1 276 ? -3.295 -33.344 -23.953 1 98.5 276 CYS A O 1
ATOM 2188 N N . GLN A 1 277 ? -3.643 -32.031 -25.75 1 98.06 277 GLN A N 1
ATOM 2189 C CA . GLN A 1 277 ? -4.176 -33.156 -26.531 1 98.06 277 GLN A CA 1
ATOM 2190 C C . GLN A 1 277 ? -3.127 -34.25 -26.703 1 98.06 277 GLN A C 1
ATOM 2192 O O . GLN A 1 277 ? -3.428 -35.438 -26.562 1 98.06 277 GLN A O 1
ATOM 2197 N N . LEU A 1 278 ? -1.963 -33.844 -27.031 1 98.12 278 LEU A N 1
ATOM 2198 C CA . LEU A 1 278 ? -0.875 -34.812 -27.203 1 98.12 278 LEU A CA 1
ATOM 2199 C C . LEU A 1 278 ? -0.622 -35.594 -25.922 1 98.12 278 LEU A C 1
ATOM 2201 O O . LEU A 1 278 ? -0.499 -36.812 -25.953 1 98.12 278 LEU A O 1
ATOM 2205 N N . LEU A 1 279 ? -0.521 -34.906 -24.812 1 98.56 279 LEU A N 1
ATOM 2206 C CA . LEU A 1 279 ? -0.232 -35.562 -23.531 1 98.56 279 LEU A CA 1
ATOM 2207 C C . LEU A 1 279 ? -1.313 -36.562 -23.188 1 98.56 279 LEU A C 1
ATOM 2209 O O . LEU A 1 279 ? -1.007 -37.688 -22.797 1 98.56 279 LEU A O 1
ATOM 2213 N N . VAL A 1 280 ? -2.566 -36.188 -23.328 1 98.44 280 VAL A N 1
ATOM 2214 C CA . VAL A 1 280 ? -3.68 -37.062 -23.031 1 98.44 280 VAL A CA 1
ATOM 2215 C C . VAL A 1 280 ? -3.615 -38.312 -23.922 1 98.44 280 VAL A C 1
ATOM 2217 O O . VAL A 1 280 ? -3.795 -39.438 -23.453 1 98.44 280 VAL A O 1
ATOM 2220 N N . ARG A 1 281 ? -3.336 -38.062 -25.188 1 97.75 281 ARG A N 1
ATOM 2221 C CA . ARG A 1 281 ? -3.199 -39.188 -26.109 1 97.75 281 ARG A CA 1
ATOM 2222 C C . ARG A 1 281 ? -2.064 -40.125 -25.688 1 97.75 281 ARG A C 1
ATOM 2224 O O . ARG A 1 281 ? -2.201 -41.344 -25.75 1 97.75 281 ARG A O 1
ATOM 2231 N N . GLN A 1 282 ? -0.939 -39.531 -25.344 1 98.12 282 GLN A N 1
ATOM 2232 C CA . GLN A 1 282 ? 0.201 -40.344 -24.891 1 98.12 282 GLN A CA 1
ATOM 2233 C C . GLN A 1 282 ? -0.145 -41.156 -23.656 1 98.12 282 GLN A C 1
ATOM 2235 O O . GLN A 1 282 ? 0.242 -42.312 -23.531 1 98.12 282 GLN A O 1
ATOM 2240 N N . LEU A 1 283 ? -0.894 -40.594 -22.766 1 98.12 283 LEU A N 1
ATOM 2241 C CA . LEU A 1 283 ? -1.217 -41.219 -21.5 1 98.12 283 LEU A CA 1
ATOM 2242 C C . LEU A 1 283 ? -2.275 -42.312 -21.703 1 98.12 283 LEU A C 1
ATOM 2244 O O . LEU A 1 283 ? -2.445 -43.188 -20.844 1 98.12 283 LEU A O 1
ATOM 2248 N N . ASP A 1 284 ? -2.979 -42.25 -22.781 1 97.62 284 ASP A N 1
ATOM 2249 C CA . ASP A 1 284 ? -3.953 -43.281 -23.109 1 97.62 284 ASP A CA 1
ATOM 2250 C C . ASP A 1 284 ? -3.264 -44.531 -23.641 1 97.62 284 ASP A C 1
ATOM 2252 O O . ASP A 1 284 ? -3.879 -45.625 -23.719 1 97.62 284 ASP A O 1
ATOM 2256 N N . ARG A 1 285 ? -2.025 -44.438 -24.031 1 97.62 285 ARG A N 1
ATOM 2257 C CA . ARG A 1 285 ? -1.232 -45.562 -24.531 1 97.62 285 ARG A CA 1
ATOM 2258 C C . ARG A 1 285 ? -0.271 -46.062 -23.469 1 97.62 285 ARG A C 1
ATOM 2260 O O . ARG A 1 285 ? 0.727 -45.406 -23.156 1 97.62 285 ARG A O 1
ATOM 2267 N N . PRO A 1 286 ? -0.432 -47.25 -23.031 1 97.06 286 PRO A N 1
ATOM 2268 C CA . PRO A 1 286 ? 0.415 -47.781 -21.953 1 97.06 286 PRO A CA 1
ATOM 2269 C C . PRO A 1 286 ? 1.878 -47.906 -22.359 1 97.06 286 PRO A C 1
ATOM 2271 O O . PRO A 1 286 ? 2.771 -47.875 -21.516 1 97.06 286 PRO A O 1
ATOM 2274 N N . ASP A 1 287 ? 2.133 -48 -23.625 1 97.62 287 ASP A N 1
ATOM 2275 C CA . ASP A 1 287 ? 3.49 -48.25 -24.109 1 97.62 287 ASP A CA 1
ATOM 2276 C C . ASP A 1 287 ? 4.172 -46.969 -24.531 1 97.62 287 ASP A C 1
ATOM 2278 O O . ASP A 1 287 ? 5.289 -46.969 -25.047 1 97.62 287 ASP A O 1
ATOM 2282 N N . SER A 1 288 ? 3.486 -45.844 -24.344 1 98.19 288 SER A N 1
ATOM 2283 C CA . SER A 1 288 ? 4.07 -44.562 -24.703 1 98.19 288 SER A CA 1
ATOM 2284 C C . SER A 1 288 ? 5.152 -44.156 -23.719 1 98.19 288 SER A C 1
ATOM 2286 O O . SER A 1 288 ? 5.234 -44.688 -22.609 1 98.19 288 SER A O 1
ATOM 2288 N N . LEU A 1 289 ? 5.934 -43.219 -24.125 1 97.75 289 LEU A N 1
ATOM 2289 C CA . LEU A 1 289 ? 6.969 -42.688 -23.234 1 97.75 289 LEU A CA 1
ATOM 2290 C C . LEU A 1 289 ? 6.348 -42.062 -21.984 1 97.75 289 LEU A C 1
ATOM 2292 O O . LEU A 1 289 ? 6.824 -42.281 -20.875 1 97.75 289 LEU A O 1
ATOM 2296 N N . ALA A 1 290 ? 5.32 -41.25 -22.141 1 98.31 290 ALA A N 1
ATOM 2297 C CA . ALA A 1 290 ? 4.668 -40.562 -21.031 1 98.31 290 ALA A CA 1
ATOM 2298 C C . ALA A 1 290 ? 4.156 -41.594 -20 1 98.31 290 ALA A C 1
ATOM 2300 O O . ALA A 1 290 ? 4.371 -41.406 -18.797 1 98.31 290 ALA A O 1
ATOM 2301 N N . SER A 1 291 ? 3.545 -42.625 -20.484 1 98.31 291 SER A N 1
ATOM 2302 C CA . SER A 1 291 ? 3.002 -43.625 -19.594 1 98.31 291 SER A CA 1
ATOM 230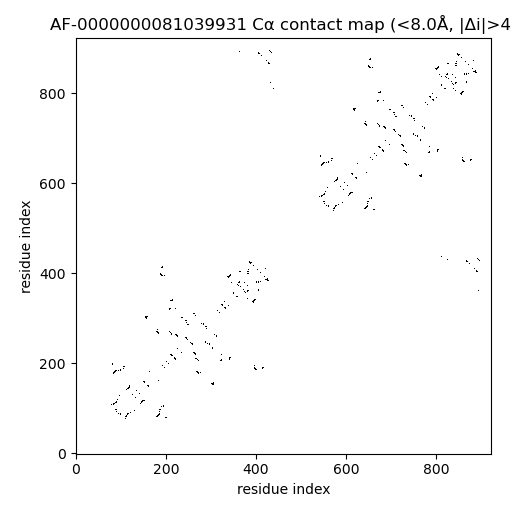3 C C . SER A 1 291 ? 4.113 -44.406 -18.891 1 98.31 291 SER A C 1
ATOM 2305 O O . SER A 1 291 ? 4.027 -44.688 -17.688 1 98.31 291 SER A O 1
ATOM 2307 N N . GLN A 1 292 ? 5.121 -44.75 -19.656 1 98 292 GLN A N 1
ATOM 2308 C CA . GLN A 1 292 ? 6.234 -45.469 -19.078 1 98 292 GLN A CA 1
ATOM 2309 C C . GLN A 1 292 ? 6.984 -44.625 -18.047 1 98 292 GLN A C 1
ATOM 2311 O O . GLN A 1 292 ? 7.426 -45.125 -17.016 1 98 292 GLN A O 1
ATOM 2316 N N . TYR A 1 293 ? 7.133 -43.406 -18.359 1 97.5 293 TYR A N 1
ATOM 2317 C CA . TYR A 1 293 ? 7.777 -42.5 -17.406 1 97.5 293 TYR A CA 1
ATOM 2318 C C . TYR A 1 293 ? 6.941 -42.344 -16.156 1 97.5 293 TYR A C 1
ATOM 2320 O O . TYR A 1 293 ? 7.48 -42.344 -15.039 1 97.5 293 TYR A O 1
ATOM 2328 N N . LYS A 1 294 ? 5.652 -42.188 -16.297 1 97.56 294 LYS A N 1
ATOM 2329 C CA . LYS A 1 294 ? 4.73 -42.156 -15.164 1 97.56 294 LYS A CA 1
ATOM 2330 C C . LYS A 1 294 ? 4.91 -43.375 -14.281 1 97.56 294 LYS A C 1
ATOM 2332 O O . LYS A 1 294 ? 5.066 -43.25 -13.062 1 97.56 294 LYS A O 1
ATOM 2337 N N . GLU A 1 295 ? 4.922 -44.5 -14.859 1 96.62 295 GLU A N 1
ATOM 2338 C CA . GLU A 1 295 ? 5.062 -45.75 -14.109 1 96.62 295 GLU A CA 1
ATOM 2339 C C . GLU A 1 295 ? 6.398 -45.812 -13.375 1 96.62 295 GLU A C 1
ATOM 2341 O O . GLU A 1 295 ? 6.465 -46.25 -12.227 1 96.62 295 GLU A O 1
ATOM 2346 N N . TYR A 1 296 ? 7.367 -45.406 -14.047 1 95.69 296 TYR A N 1
ATOM 2347 C CA . TYR A 1 296 ? 8.688 -45.344 -13.438 1 95.69 296 TYR A CA 1
ATOM 2348 C C . TYR A 1 296 ? 8.68 -44.438 -12.195 1 95.69 296 TYR A C 1
ATOM 2350 O O . TYR A 1 296 ? 9.164 -44.844 -11.133 1 95.69 296 TYR A O 1
ATOM 2358 N N . LEU A 1 297 ? 8.102 -43.219 -12.336 1 95.19 297 LEU A N 1
ATOM 2359 C CA . LEU A 1 297 ? 8.055 -42.281 -11.227 1 95.19 297 LEU A CA 1
ATOM 2360 C C . LEU A 1 297 ? 7.277 -42.875 -10.055 1 95.19 297 LEU A C 1
ATOM 2362 O O . LEU A 1 297 ? 7.668 -42.688 -8.898 1 95.19 297 LEU A O 1
ATOM 2366 N N . ILE A 1 298 ? 6.191 -43.562 -10.352 1 95.12 298 ILE A N 1
ATOM 2367 C CA . ILE A 1 298 ? 5.355 -44.156 -9.32 1 95.12 298 ILE A CA 1
ATOM 2368 C C . ILE A 1 298 ? 6.109 -45.281 -8.641 1 95.12 298 ILE A C 1
ATOM 2370 O O . ILE A 1 298 ? 6.18 -45.344 -7.41 1 95.12 298 ILE A O 1
ATOM 2374 N N . ALA A 1 299 ? 6.734 -46.094 -9.422 1 94.38 299 ALA A N 1
ATOM 2375 C CA . ALA A 1 299 ? 7.41 -47.312 -8.914 1 94.38 299 ALA A CA 1
ATOM 2376 C C . ALA A 1 299 ? 8.602 -46.938 -8.039 1 94.38 299 ALA A C 1
ATOM 2378 O O . ALA A 1 299 ? 8.906 -47.625 -7.066 1 94.38 299 ALA A O 1
ATOM 2379 N N . THR A 1 300 ? 9.234 -45.906 -8.367 1 92.94 300 THR A N 1
ATOM 2380 C CA . THR A 1 300 ? 10.453 -45.531 -7.656 1 92.94 300 THR A CA 1
ATOM 2381 C C . THR A 1 300 ? 10.156 -44.5 -6.57 1 92.94 300 THR A C 1
ATOM 2383 O O . THR A 1 300 ? 11.07 -44.031 -5.891 1 92.94 300 THR A O 1
ATOM 2386 N N . LYS A 1 301 ? 8.953 -44.062 -6.43 1 90.69 301 LYS A N 1
ATOM 2387 C CA . LYS A 1 301 ? 8.492 -43.125 -5.41 1 90.69 301 LYS A CA 1
ATOM 2388 C C . LYS A 1 301 ? 9.305 -41.812 -5.453 1 90.69 301 LYS A C 1
ATOM 2390 O O . LYS A 1 301 ? 9.75 -41.312 -4.418 1 90.69 301 LYS A O 1
ATOM 2395 N N . LYS A 1 302 ? 9.539 -41.438 -6.699 1 90.69 302 LYS A N 1
ATOM 2396 C CA . LYS A 1 302 ? 10.234 -40.156 -6.867 1 90.69 302 LYS A CA 1
ATOM 2397 C C . LYS A 1 302 ? 9.453 -39 -6.23 1 90.69 302 LYS A C 1
ATOM 2399 O O . LYS A 1 302 ? 8.227 -38.969 -6.32 1 90.69 302 LYS A O 1
ATOM 2404 N N . LEU A 1 303 ? 10.219 -38.062 -5.641 1 85.62 303 LEU A N 1
ATOM 2405 C CA . LEU A 1 303 ? 9.602 -36.906 -4.98 1 85.62 303 LEU A CA 1
ATOM 2406 C C . LEU A 1 303 ? 9.383 -35.781 -5.969 1 85.62 303 LEU A C 1
ATOM 2408 O O . LEU A 1 303 ? 10.055 -35.688 -6.996 1 85.62 303 LEU A O 1
ATOM 2412 N N . MET A 1 304 ? 8.398 -34.844 -5.742 1 87.75 304 MET A N 1
ATOM 2413 C CA . MET A 1 304 ? 8.109 -33.625 -6.48 1 87.75 304 MET A CA 1
ATOM 2414 C C . MET A 1 304 ? 7.867 -33.906 -7.957 1 87.75 304 MET A C 1
ATOM 2416 O O . MET A 1 304 ? 8.414 -33.25 -8.828 1 87.75 304 MET A O 1
ATOM 2420 N N . THR A 1 305 ? 7.125 -35 -8.164 1 93.19 305 THR A N 1
ATOM 2421 C CA . THR A 1 305 ? 6.852 -35.406 -9.539 1 93.19 305 THR A CA 1
ATOM 2422 C C . THR A 1 305 ? 5.922 -34.438 -10.227 1 93.19 305 THR A C 1
ATOM 2424 O O . THR A 1 305 ? 5.859 -34.375 -11.453 1 93.19 305 THR A O 1
ATOM 2427 N N . ASP A 1 306 ? 5.191 -33.594 -9.391 1 93 306 ASP A N 1
ATOM 2428 C CA . ASP A 1 306 ? 4.336 -32.562 -9.93 1 93 306 ASP A CA 1
ATOM 2429 C C . ASP A 1 306 ? 5.164 -31.453 -10.594 1 93 306 ASP A C 1
ATOM 2431 O O . ASP A 1 306 ? 4.637 -30.656 -11.383 1 93 306 ASP A O 1
ATOM 2435 N N . GLU A 1 307 ? 6.438 -31.469 -10.344 1 91.5 307 GLU A N 1
ATOM 2436 C CA . GLU A 1 307 ? 7.32 -30.438 -10.898 1 91.5 307 GLU A CA 1
ATOM 2437 C C . GLU A 1 307 ? 8.227 -31.031 -11.977 1 91.5 307 GLU A C 1
ATOM 2439 O O . GLU A 1 307 ? 9.039 -30.312 -12.57 1 91.5 307 GLU A O 1
ATOM 2444 N N . THR A 1 308 ? 8.148 -32.312 -12.227 1 92.44 308 THR A N 1
ATOM 2445 C CA . THR A 1 308 ? 9.109 -32.875 -13.164 1 92.44 308 THR A CA 1
ATOM 2446 C C . THR A 1 308 ? 8.398 -33.594 -14.297 1 92.44 308 THR A C 1
ATOM 2448 O O . THR A 1 308 ? 8.906 -33.688 -15.414 1 92.44 308 THR A O 1
ATOM 2451 N N . PHE A 1 309 ? 7.238 -34.188 -14.086 1 96.44 309 PHE A N 1
ATOM 2452 C CA . PHE A 1 309 ? 6.602 -35.062 -15.062 1 96.44 309 PHE A CA 1
ATOM 2453 C C . PHE A 1 309 ? 6.262 -34.312 -16.344 1 96.44 309 PHE A C 1
ATOM 2455 O O . PHE A 1 309 ? 6.805 -34.594 -17.406 1 96.44 309 PHE A O 1
ATOM 2462 N N . ILE A 1 310 ? 5.449 -33.281 -16.156 1 97.44 310 ILE A N 1
ATOM 2463 C CA . ILE A 1 310 ? 4.941 -32.562 -17.344 1 97.44 310 ILE A CA 1
ATOM 2464 C C . ILE A 1 310 ? 6.074 -31.797 -18.016 1 97.44 310 ILE A C 1
ATOM 2466 O O . ILE A 1 310 ? 6.246 -31.875 -19.234 1 97.44 310 ILE A O 1
ATOM 2470 N N . PRO A 1 311 ? 6.91 -31.094 -17.219 1 95.56 311 PRO A N 1
ATOM 2471 C CA . PRO A 1 311 ? 8.031 -30.422 -17.891 1 95.56 311 PRO A CA 1
ATOM 2472 C C . PRO A 1 311 ? 8.914 -31.391 -18.672 1 95.56 311 PRO A C 1
ATOM 2474 O O . PRO A 1 311 ? 9.359 -31.062 -19.781 1 95.56 311 PRO A O 1
ATOM 2477 N N . THR A 1 312 ? 9.156 -32.562 -18.188 1 96.06 312 THR A N 1
ATOM 2478 C CA . THR A 1 312 ? 10.023 -33.531 -18.844 1 96.06 312 THR A CA 1
ATOM 2479 C C . THR A 1 312 ? 9.391 -34.062 -20.125 1 96.06 312 THR A C 1
ATOM 2481 O O . THR A 1 312 ? 10.039 -34.094 -21.172 1 96.06 312 THR A O 1
ATOM 2484 N N . ILE A 1 313 ? 8.133 -34.406 -20.047 1 97.81 313 ILE A N 1
ATOM 2485 C CA . ILE A 1 313 ? 7.441 -34.969 -21.203 1 97.81 313 ILE A CA 1
ATOM 2486 C C . ILE A 1 313 ? 7.285 -33.875 -22.266 1 97.81 313 ILE A C 1
ATOM 2488 O O . ILE A 1 313 ? 7.445 -34.156 -23.469 1 97.81 313 ILE A O 1
ATOM 2492 N N . LEU A 1 314 ? 7.016 -32.656 -21.859 1 97.88 314 LEU A N 1
ATOM 2493 C CA . LEU A 1 314 ? 6.887 -31.562 -22.812 1 97.88 314 LEU A CA 1
ATOM 2494 C C . LEU A 1 314 ? 8.195 -31.328 -23.562 1 97.88 314 LEU A C 1
ATOM 2496 O O . LEU A 1 314 ? 8.195 -31.172 -24.781 1 97.88 314 LEU A O 1
ATOM 2500 N N . MET A 1 315 ? 9.289 -31.328 -22.844 1 96.12 315 MET A N 1
ATOM 2501 C CA . MET A 1 315 ? 10.594 -31.062 -23.438 1 96.12 315 MET A CA 1
ATOM 2502 C C . MET A 1 315 ? 10.992 -32.156 -24.406 1 96.12 315 MET A C 1
ATOM 2504 O O . MET A 1 315 ? 11.805 -31.953 -25.312 1 96.12 315 MET A O 1
ATOM 2508 N N . HIS A 1 316 ? 10.43 -33.312 -24.25 1 95.75 316 HIS A N 1
ATOM 2509 C CA . HIS A 1 316 ? 10.688 -34.406 -25.172 1 95.75 316 HIS A CA 1
ATOM 2510 C C . HIS A 1 316 ? 9.891 -34.25 -26.453 1 95.75 316 HIS A C 1
ATOM 2512 O O . HIS A 1 316 ? 10.422 -34.469 -27.547 1 95.75 316 HIS A O 1
ATOM 2518 N N . TYR A 1 317 ? 8.648 -33.906 -26.312 1 96.69 317 TYR A N 1
ATOM 2519 C CA . TYR A 1 317 ? 7.746 -33.969 -27.469 1 96.69 317 TYR A CA 1
ATOM 2520 C C . TYR A 1 317 ? 7.656 -32.625 -28.172 1 96.69 317 TYR A C 1
ATOM 2522 O O . TYR A 1 317 ? 7.547 -32.562 -29.406 1 96.69 317 TYR A O 1
ATOM 2530 N N . MET A 1 318 ? 7.621 -31.531 -27.359 1 97.12 318 MET A N 1
ATOM 2531 C CA . MET A 1 318 ? 7.355 -30.219 -27.953 1 97.12 318 MET A CA 1
ATOM 2532 C C . MET A 1 318 ? 8.266 -29.156 -27.375 1 97.12 318 MET A C 1
ATOM 2534 O O . MET A 1 318 ? 7.797 -28.109 -26.922 1 97.12 318 MET A O 1
ATOM 2538 N N . PRO A 1 319 ? 9.594 -29.297 -27.422 1 95.75 319 PRO A N 1
ATOM 2539 C CA . PRO A 1 319 ? 10.523 -28.344 -26.812 1 95.75 319 PRO A CA 1
ATOM 2540 C C . PRO A 1 319 ? 10.453 -26.953 -27.453 1 95.75 319 PRO A C 1
ATOM 2542 O O . PRO A 1 319 ? 10.891 -25.969 -26.844 1 95.75 319 PRO A O 1
ATOM 2545 N N . LYS A 1 320 ? 9.844 -26.828 -28.641 1 96.12 320 LYS A N 1
ATOM 2546 C CA . LYS A 1 320 ? 9.82 -25.562 -29.359 1 96.12 320 LYS A CA 1
ATOM 2547 C C . LYS A 1 320 ? 8.656 -24.688 -28.906 1 96.12 320 LYS A C 1
ATOM 2549 O O . LYS A 1 320 ? 8.531 -23.531 -29.328 1 96.12 320 LYS A O 1
ATOM 2554 N N . THR A 1 321 ? 7.809 -25.234 -28 1 97.19 321 THR A N 1
ATOM 2555 C CA . THR A 1 321 ? 6.617 -24.516 -27.578 1 97.19 321 THR A CA 1
ATOM 2556 C C . THR A 1 321 ? 6.836 -23.859 -26.219 1 97.19 321 THR A C 1
ATOM 2558 O O . THR A 1 321 ? 5.887 -23.375 -25.594 1 97.19 321 THR A O 1
ATOM 2561 N N . ILE A 1 322 ? 8.102 -23.828 -25.734 1 95.62 322 ILE A N 1
ATOM 2562 C CA . ILE A 1 322 ? 8.391 -23.156 -24.469 1 95.62 322 ILE A CA 1
ATOM 2563 C C . ILE A 1 322 ? 8.766 -21.703 -24.75 1 95.62 322 ILE A C 1
ATOM 2565 O O . ILE A 1 322 ? 9.055 -21.328 -25.891 1 95.62 322 ILE A O 1
ATOM 2569 N N . PRO A 1 323 ? 8.773 -20.844 -23.688 1 94.88 323 PRO A N 1
ATOM 2570 C CA . PRO A 1 323 ? 9.07 -19.438 -23.906 1 94.88 323 PRO A CA 1
ATOM 2571 C C . PRO A 1 323 ? 10.492 -19.203 -24.422 1 94.88 323 PRO A C 1
ATOM 2573 O O . PRO A 1 323 ? 11.43 -19.875 -24 1 94.88 323 PRO A O 1
ATOM 2576 N N . GLU A 1 324 ? 10.562 -18.344 -25.375 1 93.38 324 GLU A N 1
ATOM 2577 C CA . GLU A 1 324 ? 11.867 -17.797 -25.75 1 93.38 324 GLU A CA 1
ATOM 2578 C C . GLU A 1 324 ? 12.219 -16.594 -24.891 1 93.38 324 GLU A C 1
ATOM 2580 O O . GLU A 1 324 ? 11.414 -15.672 -24.734 1 93.38 324 GLU A O 1
ATOM 2585 N N . ILE A 1 325 ? 13.414 -16.578 -24.375 1 92.19 325 ILE A N 1
ATOM 2586 C CA . ILE A 1 325 ? 13.781 -15.531 -23.438 1 92.19 325 ILE A CA 1
ATOM 2587 C C . ILE A 1 325 ? 14.906 -14.68 -24 1 92.19 325 ILE A C 1
ATOM 2589 O O . ILE A 1 325 ? 15.766 -15.188 -24.734 1 92.19 325 ILE A O 1
ATOM 2593 N N . ASP A 1 326 ? 14.922 -13.453 -23.656 1 91.38 326 ASP A N 1
ATOM 2594 C CA . ASP A 1 326 ? 16 -12.57 -24.078 1 91.38 326 ASP A CA 1
ATOM 2595 C C . ASP A 1 326 ? 17.156 -12.594 -23.094 1 91.38 326 ASP A C 1
ATOM 2597 O O . ASP A 1 326 ? 17.172 -13.422 -22.172 1 91.38 326 ASP A O 1
ATOM 2601 N N . GLU A 1 327 ? 18.125 -11.727 -23.281 1 89.88 327 GLU A N 1
ATOM 2602 C CA . GLU A 1 327 ? 19.359 -11.727 -22.5 1 89.88 327 GLU A CA 1
ATOM 2603 C C . GLU A 1 327 ? 19.094 -11.336 -21.047 1 89.88 327 GLU A C 1
ATOM 2605 O O . GLU A 1 327 ? 19.828 -11.742 -20.141 1 89.88 327 GLU A O 1
ATOM 2610 N N . GLU A 1 328 ? 18 -10.672 -20.875 1 87.38 328 GLU A N 1
ATOM 2611 C CA . GLU A 1 328 ? 17.703 -10.195 -19.516 1 87.38 328 GLU A CA 1
ATOM 2612 C C . GLU A 1 328 ? 16.766 -11.141 -18.797 1 87.38 328 GLU A C 1
ATOM 2614 O O . GLU A 1 328 ? 16.422 -10.914 -17.625 1 87.38 328 GLU A O 1
ATOM 2619 N N . GLY A 1 329 ? 16.312 -12.188 -19.422 1 88.44 329 GLY A N 1
ATOM 2620 C CA . GLY A 1 329 ? 15.469 -13.188 -18.797 1 88.44 329 GLY A CA 1
ATOM 2621 C C . GLY A 1 329 ? 13.984 -12.938 -19.016 1 88.44 329 GLY A C 1
ATOM 2622 O O . GLY A 1 329 ? 13.141 -13.594 -18.406 1 88.44 329 GLY A O 1
ATOM 2623 N N . TYR A 1 330 ? 13.688 -11.945 -19.875 1 91.94 330 TYR A N 1
ATOM 2624 C CA . TYR A 1 330 ? 12.297 -11.633 -20.203 1 91.94 330 TYR A CA 1
ATOM 2625 C C . TYR A 1 330 ? 11.836 -12.414 -21.422 1 91.94 330 TYR A C 1
ATOM 2627 O O . TYR A 1 330 ? 12.648 -12.852 -22.234 1 91.94 330 TYR A O 1
ATOM 2635 N N . LEU A 1 331 ? 10.531 -12.617 -21.438 1 94.38 331 LEU A N 1
ATOM 2636 C CA . LEU A 1 331 ? 9.945 -13.203 -22.641 1 94.38 331 LEU A CA 1
ATOM 2637 C C . LEU A 1 331 ? 10.312 -12.398 -23.875 1 94.38 331 LEU A C 1
ATOM 2639 O O . LEU A 1 331 ? 10.211 -11.172 -23.875 1 94.38 331 LEU A O 1
ATOM 2643 N N . ASP A 1 332 ? 10.82 -13.07 -24.891 1 93.19 332 ASP A N 1
ATOM 2644 C CA . ASP A 1 332 ? 11.281 -12.422 -26.125 1 93.19 332 ASP A CA 1
ATOM 2645 C C . ASP A 1 332 ? 10.125 -12.203 -27.094 1 93.19 332 ASP A C 1
ATOM 2647 O O . ASP A 1 332 ? 10.094 -12.82 -28.172 1 93.19 332 ASP A O 1
ATOM 2651 N N . VAL A 1 333 ? 9.211 -11.398 -26.703 1 91.38 333 VAL A N 1
ATOM 2652 C CA . VAL A 1 333 ? 8.062 -11 -27.5 1 91.38 333 VAL A CA 1
ATOM 2653 C C . VAL A 1 333 ? 7.867 -9.492 -27.406 1 91.38 333 VAL A C 1
ATOM 2655 O O . VAL A 1 333 ? 7.965 -8.914 -26.312 1 91.38 333 VAL A O 1
ATOM 2658 N N . ASP A 1 334 ? 7.727 -8.688 -28.406 1 85.31 334 ASP A N 1
ATOM 2659 C CA . ASP A 1 334 ? 7.742 -7.227 -28.484 1 85.31 334 ASP A CA 1
ATOM 2660 C C . ASP A 1 334 ? 6.566 -6.621 -27.719 1 85.31 334 ASP A C 1
ATOM 2662 O O . ASP A 1 334 ? 6.699 -5.562 -27.094 1 85.31 334 ASP A O 1
ATOM 2666 N N . GLU A 1 335 ? 5.445 -7.227 -27.562 1 87.12 335 GLU A N 1
ATOM 2667 C CA . GLU A 1 335 ? 4.234 -6.566 -27.078 1 87.12 335 GLU A CA 1
ATOM 2668 C C . GLU A 1 335 ? 4.039 -6.805 -25.594 1 87.12 335 GLU A C 1
ATOM 2670 O O . GLU A 1 335 ? 3.121 -6.25 -24.984 1 87.12 335 GLU A O 1
ATOM 2675 N N . VAL A 1 336 ? 5.012 -7.547 -25.016 1 91.38 336 VAL A N 1
ATOM 2676 C CA . VAL A 1 336 ? 4.789 -7.887 -23.609 1 91.38 336 VAL A CA 1
ATOM 2677 C C . VAL A 1 336 ? 6.125 -7.906 -22.875 1 91.38 336 VAL A C 1
ATOM 2679 O O . VAL A 1 336 ? 7.09 -8.516 -23.328 1 91.38 336 VAL A O 1
ATOM 2682 N N . ASP A 1 337 ? 6.238 -7.121 -21.766 1 92.81 337 ASP A N 1
ATOM 2683 C CA . ASP A 1 337 ? 7.332 -7.254 -20.812 1 92.81 337 ASP A CA 1
ATOM 2684 C C . ASP A 1 337 ? 6.973 -8.234 -19.703 1 92.81 337 ASP A C 1
ATOM 2686 O O . ASP A 1 337 ? 6.133 -7.93 -18.844 1 92.81 337 ASP A O 1
ATOM 2690 N N . MET A 1 338 ? 7.641 -9.43 -19.781 1 95.31 338 MET A N 1
ATOM 2691 C CA . MET A 1 338 ? 7.262 -10.484 -18.844 1 95.31 338 MET A CA 1
ATOM 2692 C C . MET A 1 338 ? 8.461 -11.352 -18.484 1 95.31 338 MET A C 1
ATOM 2694 O O . MET A 1 338 ? 9.148 -11.875 -19.359 1 95.31 338 MET A O 1
ATOM 2698 N N . TYR A 1 339 ? 8.695 -11.492 -17.156 1 93.38 339 TYR A N 1
ATOM 2699 C CA . TYR A 1 339 ? 9.742 -12.422 -16.75 1 93.38 339 TYR A CA 1
ATOM 2700 C C . TYR A 1 339 ? 9.188 -13.523 -15.867 1 93.38 339 TYR A C 1
ATOM 2702 O O . TYR A 1 339 ? 9.93 -14.406 -15.422 1 93.38 339 TYR A O 1
ATOM 2710 N N . ALA A 1 340 ? 7.902 -13.414 -15.602 1 94 340 ALA A N 1
ATOM 2711 C CA . ALA A 1 340 ? 7.191 -14.43 -14.828 1 94 340 ALA A CA 1
ATOM 2712 C C . ALA A 1 340 ? 5.746 -14.562 -15.297 1 94 340 ALA A C 1
ATOM 2714 O O . ALA A 1 340 ? 5.074 -13.562 -15.539 1 94 340 ALA A O 1
ATOM 2715 N N . ILE A 1 341 ? 5.262 -15.781 -15.453 1 96 341 ILE A N 1
ATOM 2716 C CA . ILE A 1 341 ? 3.854 -15.984 -15.773 1 96 341 ILE A CA 1
ATOM 2717 C C . ILE A 1 341 ? 3.021 -15.914 -14.492 1 96 341 ILE A C 1
ATOM 2719 O O . ILE A 1 341 ? 1.849 -15.539 -14.531 1 96 341 ILE A O 1
ATOM 2723 N N . ARG A 1 342 ? 3.613 -16.281 -13.398 1 96.06 342 ARG A N 1
ATOM 2724 C CA . ARG A 1 342 ? 3.096 -16.219 -12.039 1 96.06 342 ARG A CA 1
ATOM 2725 C C . ARG A 1 342 ? 4.129 -15.609 -11.094 1 96.06 342 ARG A C 1
ATOM 2727 O O . ARG A 1 342 ? 5.242 -16.141 -10.969 1 96.06 342 ARG A O 1
ATOM 2734 N N . TYR A 1 343 ? 3.754 -14.555 -10.398 1 95.69 343 TYR A N 1
ATOM 2735 C CA . TYR A 1 343 ? 4.672 -13.93 -9.453 1 95.69 343 TYR A CA 1
ATOM 2736 C C . TYR A 1 343 ? 4.512 -14.516 -8.055 1 95.69 343 TYR A C 1
ATOM 2738 O O . TYR A 1 343 ? 3.404 -14.547 -7.512 1 95.69 343 TYR A O 1
ATOM 2746 N N . GLU A 1 344 ? 5.613 -15.016 -7.562 1 92.81 344 GLU A N 1
ATOM 2747 C CA . GLU A 1 344 ? 5.742 -15.539 -6.207 1 92.81 344 GLU A CA 1
ATOM 2748 C C . GLU A 1 344 ? 7.02 -15.039 -5.539 1 92.81 344 GLU A C 1
ATOM 2750 O O . GLU A 1 344 ? 8.016 -14.766 -6.215 1 92.81 344 GLU A O 1
ATOM 2755 N N . ARG A 1 345 ? 6.914 -14.867 -4.266 1 86.94 345 ARG A N 1
ATOM 2756 C CA . ARG A 1 345 ? 8.117 -14.516 -3.52 1 86.94 345 ARG A CA 1
ATOM 2757 C C . ARG A 1 345 ? 8.602 -15.695 -2.684 1 86.94 345 ARG A C 1
ATOM 2759 O O . ARG A 1 345 ? 7.824 -16.312 -1.949 1 86.94 345 ARG A O 1
ATOM 2766 N N . MET A 1 346 ? 9.875 -15.961 -2.824 1 79.94 346 MET A N 1
ATOM 2767 C CA . MET A 1 346 ? 10.539 -17 -2.037 1 79.94 346 MET A CA 1
ATOM 2768 C C . MET A 1 346 ? 11.914 -16.516 -1.561 1 79.94 346 MET A C 1
ATOM 2770 O O . MET A 1 346 ? 12.742 -17.328 -1.142 1 79.94 346 MET A O 1
ATOM 2774 N N . ASP A 1 347 ? 12.156 -15.258 -1.621 1 72.06 347 ASP A N 1
ATOM 2775 C CA . ASP A 1 347 ? 13.469 -14.656 -1.403 1 72.06 347 ASP A CA 1
ATOM 2776 C C . ASP A 1 347 ? 13.781 -14.547 0.087 1 72.06 347 ASP A C 1
ATOM 2778 O O . ASP A 1 347 ? 14.875 -14.125 0.466 1 72.06 347 ASP A O 1
ATOM 2782 N N . GLU A 1 348 ? 12.859 -14.891 0.845 1 69.88 348 GLU A N 1
ATOM 2783 C CA . GLU A 1 348 ? 13.086 -14.75 2.279 1 69.88 348 GLU A CA 1
ATOM 2784 C C . GLU A 1 348 ? 13.516 -16.078 2.906 1 69.88 348 GLU A C 1
ATOM 2786 O O . GLU A 1 348 ? 13.672 -16.172 4.125 1 69.88 348 GLU A O 1
ATOM 2791 N N . ASN A 1 349 ? 13.547 -17.031 2.02 1 63.09 349 ASN A N 1
ATOM 2792 C CA . ASN A 1 349 ? 14.023 -18.328 2.486 1 63.09 349 ASN A CA 1
ATOM 2793 C C . ASN A 1 349 ? 15.539 -18.328 2.684 1 63.09 349 ASN A C 1
ATOM 2795 O O . ASN A 1 349 ? 16.266 -17.656 1.958 1 63.09 349 ASN A O 1
ATOM 2799 N N . MET A 1 350 ? 16.109 -18.688 3.879 1 57.69 350 MET A N 1
ATOM 2800 C CA . MET A 1 350 ? 17.562 -18.812 4.012 1 57.69 350 MET A CA 1
ATOM 2801 C C . MET A 1 350 ? 18.156 -19.609 2.859 1 57.69 350 MET A C 1
ATOM 2803 O O . MET A 1 350 ? 17.469 -20.453 2.279 1 57.69 350 MET A O 1
ATOM 2807 N N . PRO A 1 351 ? 19.516 -19.422 2.596 1 52.47 351 PRO A N 1
ATOM 2808 C CA . PRO A 1 351 ? 20.156 -20.125 1.48 1 52.47 351 PRO A CA 1
ATOM 2809 C C . PRO A 1 351 ? 19.703 -21.578 1.358 1 52.47 351 PRO A C 1
ATOM 2811 O O . PRO A 1 351 ? 19.297 -22 0.281 1 52.47 351 PRO A O 1
ATOM 2814 N N . ASN A 1 352 ? 20.594 -22.594 1.9 1 46.03 352 ASN A N 1
ATOM 2815 C CA . ASN A 1 352 ? 20.562 -23.953 1.372 1 46.03 352 ASN A CA 1
ATOM 2816 C C . ASN A 1 352 ? 19.312 -24.703 1.824 1 46.03 352 ASN A C 1
ATOM 2818 O O . ASN A 1 352 ? 18.656 -24.312 2.793 1 46.03 352 ASN A O 1
ATOM 2822 N N . SER A 1 353 ? 18.766 -25.359 0.869 1 41.88 353 SER A N 1
ATOM 2823 C CA . SER A 1 353 ? 17.688 -26.297 1.165 1 41.88 353 SER A CA 1
ATOM 2824 C C . SER A 1 353 ? 17.922 -27 2.5 1 41.88 353 SER A C 1
ATOM 2826 O O . SER A 1 353 ? 16.984 -27.578 3.07 1 41.88 353 SER A O 1
ATOM 2828 N N . GLN A 1 354 ? 19.125 -27.281 2.701 1 40.78 354 GLN A N 1
ATOM 2829 C CA . GLN A 1 354 ? 19.578 -28.078 3.836 1 40.78 354 GLN A CA 1
ATOM 2830 C C . GLN A 1 354 ? 19.797 -27.203 5.066 1 40.78 354 GLN A C 1
ATOM 2832 O O . GLN A 1 354 ? 20.172 -27.703 6.133 1 40.78 354 GLN A O 1
ATOM 2837 N N . GLY A 1 355 ? 19.938 -25.906 4.996 1 40.97 355 GLY A N 1
ATOM 2838 C CA . GLY A 1 355 ? 20.266 -25.125 6.18 1 40.97 355 GLY A CA 1
ATOM 2839 C C . GLY A 1 355 ? 19.047 -24.719 6.984 1 40.97 355 GLY A C 1
ATOM 2840 O O . GLY A 1 355 ? 17.906 -24.859 6.512 1 40.97 355 GLY A O 1
ATOM 2841 N N . VAL A 1 356 ? 19.234 -24.219 8.344 1 40.62 356 VAL A N 1
ATOM 2842 C CA . VAL A 1 356 ? 18.297 -24.062 9.453 1 40.62 356 VAL A CA 1
ATOM 2843 C C . VAL A 1 356 ? 17.078 -23.25 8.984 1 40.62 356 VAL A C 1
ATOM 2845 O O . VAL A 1 356 ? 17.109 -22.641 7.914 1 40.62 356 VAL A O 1
ATOM 2848 N N . TYR A 1 357 ? 16.5 -22.141 9.945 1 42.84 357 TYR A N 1
ATOM 2849 C CA . TYR A 1 357 ? 15.273 -21.766 10.641 1 42.84 357 TYR A CA 1
ATOM 2850 C C . TYR A 1 357 ? 14.477 -20.75 9.828 1 42.84 357 TYR A C 1
ATOM 2852 O O . TYR A 1 357 ? 13.297 -20.516 10.102 1 42.84 357 TYR A O 1
ATOM 2860 N N . THR A 1 358 ? 14.938 -19.531 9.133 1 51.94 358 THR A N 1
ATOM 2861 C CA . THR A 1 358 ? 13.969 -18.516 9.508 1 51.94 358 THR A CA 1
ATOM 2862 C C . THR A 1 358 ? 12.766 -18.547 8.578 1 51.94 358 THR A C 1
ATOM 2864 O O . THR A 1 358 ? 12.914 -18.672 7.359 1 51.94 358 THR A O 1
ATOM 2867 N N . THR A 1 359 ? 11.672 -19.234 8.891 1 58.81 359 THR A N 1
ATOM 2868 C CA . THR A 1 359 ? 10.328 -19.172 8.328 1 58.81 359 THR A CA 1
ATOM 2869 C C . THR A 1 359 ? 9.734 -17.781 8.531 1 58.81 359 THR A C 1
ATOM 2871 O O . THR A 1 359 ? 8.508 -17.609 8.508 1 58.81 359 THR A O 1
ATOM 2874 N N . VAL A 1 360 ? 10.672 -16.766 8.57 1 64.75 360 VAL A N 1
ATOM 2875 C CA . VAL A 1 360 ? 10.023 -15.5 8.883 1 64.75 360 VAL A CA 1
ATOM 2876 C C . VAL A 1 360 ? 9.547 -14.828 7.594 1 64.75 360 VAL A C 1
ATOM 2878 O O . VAL A 1 360 ? 10.297 -14.758 6.617 1 64.75 360 VAL A O 1
ATOM 2881 N N . GLN A 1 361 ? 8.281 -14.656 7.434 1 77.19 361 GLN A N 1
ATOM 2882 C CA . GLN A 1 361 ? 7.703 -13.875 6.344 1 77.19 361 GLN A CA 1
ATOM 2883 C C . GLN A 1 361 ? 7.43 -12.438 6.789 1 77.19 361 GLN A C 1
ATOM 2885 O O . GLN A 1 361 ? 7.074 -12.195 7.941 1 77.19 361 GLN A O 1
ATOM 2890 N N . ARG A 1 362 ? 7.598 -11.609 5.879 1 83.94 362 ARG A N 1
ATOM 2891 C CA . ARG A 1 362 ? 7.426 -10.195 6.184 1 83.94 362 ARG A CA 1
ATOM 2892 C C . ARG A 1 362 ? 5.969 -9.875 6.516 1 83.94 362 ARG A C 1
ATOM 2894 O O . ARG A 1 362 ? 5.691 -9.117 7.445 1 83.94 362 ARG A O 1
ATOM 2901 N N . TYR A 1 363 ? 5.078 -10.438 5.707 1 89.62 363 TYR A N 1
ATOM 2902 C CA . TYR A 1 363 ? 3.676 -10.352 6.102 1 89.62 363 TYR A CA 1
ATOM 2903 C C . TYR A 1 363 ? 3.33 -11.43 7.125 1 89.62 363 TYR A C 1
ATOM 2905 O O . TYR A 1 363 ? 3.162 -12.602 6.77 1 89.62 363 TYR A O 1
ATOM 2913 N N . ASN A 1 364 ? 3.146 -10.969 8.297 1 87.38 364 ASN A N 1
ATOM 2914 C CA . ASN A 1 364 ? 2.887 -11.945 9.352 1 87.38 364 ASN A CA 1
ATOM 2915 C C . ASN A 1 364 ? 1.451 -12.461 9.297 1 87.38 364 ASN A C 1
ATOM 2917 O O . ASN A 1 364 ? 0.522 -11.688 9.031 1 87.38 364 ASN A O 1
ATOM 2921 N N . VAL A 1 365 ? 1.361 -13.688 9.594 1 86 365 VAL A N 1
ATOM 2922 C CA . VAL A 1 365 ? 0.039 -14.305 9.664 1 86 365 VAL A CA 1
ATOM 2923 C C . VAL A 1 365 ? -0.598 -14.016 11.016 1 86 365 VAL A C 1
ATOM 2925 O O . VAL A 1 365 ? -0.015 -14.328 12.062 1 86 365 VAL A O 1
ATOM 2928 N N . PRO A 1 366 ? -1.771 -13.336 10.961 1 82.38 366 PRO A N 1
ATOM 2929 C CA . PRO A 1 366 ? -2.432 -13.078 12.242 1 82.38 366 PRO A CA 1
ATOM 2930 C C . PRO A 1 366 ? -2.732 -14.352 13.023 1 82.38 366 PRO A C 1
ATOM 2932 O O . PRO A 1 366 ? -3.08 -15.375 12.43 1 82.38 366 PRO A O 1
ATOM 2935 N N . GLU A 1 367 ? -2.688 -14.109 14.289 1 77.31 367 GLU A N 1
ATOM 2936 C CA . GLU A 1 367 ? -3.006 -15.242 15.148 1 77.31 367 GLU A CA 1
ATOM 2937 C C . GLU A 1 367 ? -4.465 -15.664 14.984 1 77.31 367 GLU A C 1
ATOM 2939 O O . GLU A 1 367 ? -5.34 -14.82 14.789 1 77.31 367 GLU A O 1
ATOM 2944 N N . ASN A 1 368 ? -4.793 -16.859 14.953 1 76.38 368 ASN A N 1
ATOM 2945 C CA . ASN A 1 368 ? -6.137 -17.438 14.938 1 76.38 368 ASN A CA 1
ATOM 2946 C C . ASN A 1 368 ? -6.855 -17.141 13.625 1 76.38 368 ASN A C 1
ATOM 2948 O O . ASN A 1 368 ? -8.086 -17.031 13.594 1 76.38 368 ASN A O 1
ATOM 2952 N N . SER A 1 369 ? -6.031 -16.797 12.602 1 77.12 369 SER A N 1
ATOM 2953 C CA . SER A 1 369 ? -6.633 -16.484 11.312 1 77.12 369 SER A CA 1
ATOM 2954 C C . SER A 1 369 ? -6.973 -17.766 10.547 1 77.12 369 SER A C 1
ATOM 2956 O O . SER A 1 369 ? -7.719 -17.719 9.562 1 77.12 369 SER A O 1
ATOM 2958 N N . GLY A 1 370 ? -6.473 -18.938 10.992 1 75.5 370 GLY A N 1
ATOM 2959 C CA . GLY A 1 370 ? -6.648 -20.188 10.266 1 75.5 370 GLY A CA 1
ATOM 2960 C C . GLY A 1 370 ? -5.73 -20.312 9.062 1 75.5 370 GLY A C 1
ATOM 2961 O O . GLY A 1 370 ? -5.828 -21.266 8.297 1 75.5 370 GLY A O 1
ATOM 2962 N N . VAL A 1 371 ? -4.887 -19.281 8.867 1 79.81 371 VAL A N 1
ATOM 2963 C CA . VAL A 1 371 ? -3.926 -19.281 7.766 1 79.81 371 VAL A CA 1
ATOM 2964 C C . VAL A 1 371 ? -2.594 -19.859 8.25 1 79.81 371 VAL A C 1
ATOM 2966 O O . VAL A 1 371 ? -2.088 -19.469 9.305 1 79.81 371 VAL A O 1
ATOM 2969 N N . ASP A 1 372 ? -2.129 -20.828 7.43 1 74.19 372 ASP A N 1
ATOM 2970 C CA . ASP A 1 372 ? -0.855 -21.438 7.801 1 74.19 372 ASP A CA 1
ATOM 2971 C C . ASP A 1 372 ? 0.311 -20.5 7.492 1 74.19 372 ASP A C 1
ATOM 2973 O O . ASP A 1 372 ? 0.317 -19.828 6.457 1 74.19 372 ASP A O 1
ATOM 2977 N N . ALA A 1 373 ? 1.201 -20.5 8.438 1 73.19 373 ALA A N 1
ATOM 2978 C CA . ALA A 1 373 ? 2.438 -19.766 8.18 1 73.19 373 ALA A CA 1
ATOM 2979 C C . ALA A 1 373 ? 3.227 -20.406 7.039 1 73.19 373 ALA A C 1
ATOM 2981 O O . ALA A 1 373 ? 3.172 -21.625 6.844 1 73.19 373 ALA A O 1
ATOM 2982 N N . PRO A 1 374 ? 3.861 -19.516 6.344 1 71.5 374 PRO A N 1
ATOM 2983 C CA . PRO A 1 374 ? 4.691 -20.109 5.297 1 71.5 374 PRO A CA 1
ATOM 2984 C C . PRO A 1 374 ? 5.762 -21.047 5.852 1 71.5 374 PRO A C 1
ATOM 2986 O O . PRO A 1 374 ? 6.23 -20.859 6.977 1 71.5 374 PRO A O 1
ATOM 2989 N N . HIS A 1 375 ? 6.043 -22.031 5.066 1 71.25 375 HIS A N 1
ATOM 2990 C CA . HIS A 1 375 ? 7.074 -23 5.414 1 71.25 375 HIS A CA 1
ATOM 2991 C C . HIS A 1 375 ? 8.391 -22.688 4.703 1 71.25 375 HIS A C 1
ATOM 2993 O O . HIS A 1 375 ? 8.398 -21.969 3.697 1 71.25 375 HIS A O 1
ATOM 2999 N N . ALA A 1 376 ? 9.367 -23.297 5.285 1 67.25 376 ALA A N 1
ATOM 3000 C CA . ALA A 1 376 ? 10.672 -23.141 4.633 1 67.25 376 ALA A CA 1
ATOM 3001 C C . ALA A 1 376 ? 10.617 -23.609 3.182 1 67.25 376 ALA A C 1
ATOM 3003 O O . ALA A 1 376 ? 10 -24.641 2.877 1 67.25 376 ALA A O 1
ATOM 3004 N N . TRP A 1 377 ? 11.094 -22.766 2.299 1 69.81 377 TRP A N 1
ATOM 3005 C CA . TRP A 1 377 ? 11.234 -23.047 0.872 1 69.81 377 TRP A CA 1
ATOM 3006 C C . TRP A 1 377 ? 9.875 -23 0.177 1 69.81 377 TRP A C 1
ATOM 3008 O O . TRP A 1 377 ? 9.695 -23.609 -0.885 1 69.81 377 TRP A O 1
ATOM 3018 N N . GLY A 1 378 ? 8.945 -22.484 0.865 1 77 378 GLY A N 1
ATOM 3019 C CA . GLY A 1 378 ? 7.66 -22.219 0.244 1 77 378 GLY A CA 1
ATOM 3020 C C . GLY A 1 378 ? 7.426 -20.75 -0.063 1 77 378 GLY A C 1
ATOM 3021 O O . GLY A 1 378 ? 8.18 -19.891 0.385 1 77 378 GLY A O 1
ATOM 3022 N N . PRO A 1 379 ? 6.441 -20.547 -0.862 1 85.56 379 PRO A N 1
ATOM 3023 C CA . PRO A 1 379 ? 6.121 -19.156 -1.203 1 85.56 379 PRO A CA 1
ATOM 3024 C C . PRO A 1 379 ? 5.582 -18.359 -0.014 1 85.56 379 PRO A C 1
ATOM 3026 O O . PRO A 1 379 ? 4.887 -18.922 0.838 1 85.56 379 PRO A O 1
ATOM 3029 N N . TYR A 1 380 ? 5.863 -17.125 0.029 1 87.62 380 TYR A N 1
ATOM 3030 C CA . TYR A 1 380 ? 5.371 -16.219 1.054 1 87.62 380 TYR A CA 1
ATOM 3031 C C . TYR A 1 380 ? 4.098 -15.516 0.596 1 87.62 380 TYR A C 1
ATOM 3033 O O . TYR A 1 380 ? 3.789 -15.492 -0.598 1 87.62 380 TYR A O 1
ATOM 3041 N N . PHE A 1 381 ? 3.387 -14.977 1.595 1 92 381 PHE A N 1
ATOM 3042 C CA . PHE A 1 381 ? 2.207 -14.195 1.263 1 92 381 PHE A CA 1
ATOM 3043 C C . PHE A 1 381 ? 2.604 -12.844 0.666 1 92 381 PHE A C 1
ATOM 3045 O O . PHE A 1 381 ? 3.611 -12.258 1.064 1 92 381 PHE A O 1
ATOM 3052 N N . LEU A 1 382 ? 1.78 -12.398 -0.238 1 94.38 382 LEU A N 1
ATOM 3053 C CA . LEU A 1 382 ? 1.981 -11.102 -0.881 1 94.38 382 LEU A CA 1
ATOM 3054 C C . LEU A 1 382 ? 1.047 -10.055 -0.292 1 94.38 382 LEU A C 1
ATOM 3056 O O . LEU A 1 382 ? 0.009 -10.391 0.281 1 94.38 382 LEU A O 1
ATOM 3060 N N . GLY A 1 383 ? 1.45 -8.805 -0.444 1 94.94 383 GLY A N 1
ATOM 3061 C CA . GLY A 1 383 ? 0.666 -7.656 -0.024 1 94.94 383 GLY A CA 1
ATOM 3062 C C . GLY A 1 383 ? 0.926 -6.418 -0.862 1 94.94 383 GLY A C 1
ATOM 3063 O O . GLY A 1 383 ? 1.522 -6.504 -1.938 1 94.94 383 GLY A O 1
ATOM 3064 N N . VAL A 1 384 ? 0.513 -5.273 -0.374 1 96.56 384 VAL A N 1
ATOM 3065 C CA . VAL A 1 384 ? 0.508 -4.047 -1.165 1 96.56 384 VAL A CA 1
ATOM 3066 C C . VAL A 1 384 ? 1.941 -3.648 -1.508 1 96.56 384 VAL A C 1
ATOM 3068 O O . VAL A 1 384 ? 2.189 -3.033 -2.549 1 96.56 384 VAL A O 1
ATOM 3071 N N . TYR A 1 385 ? 2.867 -3.957 -0.682 1 95.94 385 TYR A N 1
ATOM 3072 C CA . TYR A 1 385 ? 4.238 -3.525 -0.933 1 95.94 385 TYR A CA 1
ATOM 3073 C C . TYR A 1 385 ? 4.879 -4.359 -2.037 1 95.94 385 TYR A C 1
ATOM 3075 O O . TYR A 1 385 ? 6 -4.078 -2.463 1 95.94 385 TYR A O 1
ATOM 3083 N N . ASP A 1 386 ? 4.148 -5.352 -2.529 1 95.88 386 ASP A N 1
ATOM 3084 C CA . ASP A 1 386 ? 4.652 -6.184 -3.621 1 95.88 386 ASP A CA 1
ATOM 3085 C C . ASP A 1 386 ? 4.172 -5.664 -4.973 1 95.88 386 ASP A C 1
ATOM 3087 O O . ASP A 1 386 ? 4.555 -6.191 -6.02 1 95.88 386 ASP A O 1
ATOM 3091 N N . LEU A 1 387 ? 3.395 -4.617 -4.988 1 98.19 387 LEU A N 1
ATOM 3092 C CA . LEU A 1 387 ? 2.703 -4.172 -6.191 1 98.19 387 LEU A CA 1
ATOM 3093 C C . LEU A 1 387 ? 3.699 -3.73 -7.262 1 98.19 387 LEU A C 1
ATOM 3095 O O . LEU A 1 387 ? 3.496 -3.988 -8.445 1 98.19 387 LEU A O 1
ATOM 3099 N N . GLU A 1 388 ? 4.738 -3.086 -6.875 1 97.19 388 GLU A N 1
ATOM 3100 C CA . GLU A 1 388 ? 5.738 -2.668 -7.855 1 97.19 388 GLU A CA 1
ATOM 3101 C C . GLU A 1 388 ? 6.348 -3.869 -8.57 1 97.19 388 GLU A C 1
ATOM 3103 O O . GLU A 1 388 ? 6.449 -3.883 -9.797 1 97.19 388 GLU A O 1
ATOM 3108 N N . ASN A 1 389 ? 6.715 -4.887 -7.816 1 95.62 389 ASN A N 1
ATOM 3109 C CA . ASN A 1 389 ? 7.297 -6.086 -8.406 1 95.62 389 ASN A CA 1
ATOM 3110 C C . ASN A 1 389 ? 6.277 -6.855 -9.242 1 95.62 389 ASN A C 1
ATOM 3112 O O . ASN A 1 389 ? 6.625 -7.457 -10.258 1 95.62 389 ASN A O 1
ATOM 3116 N N . ILE A 1 390 ? 5.059 -6.906 -8.773 1 97.38 390 ILE A N 1
ATOM 3117 C CA . ILE A 1 390 ? 3.99 -7.535 -9.539 1 97.38 390 ILE A CA 1
ATOM 3118 C C . ILE A 1 390 ? 3.859 -6.852 -10.898 1 97.38 390 ILE A C 1
ATOM 3120 O O . ILE A 1 390 ? 3.812 -7.52 -11.938 1 97.38 390 ILE A O 1
ATOM 3124 N N . ARG A 1 391 ? 3.865 -5.547 -10.906 1 97.31 391 ARG A N 1
ATOM 3125 C CA . ARG A 1 391 ? 3.773 -4.762 -12.133 1 97.31 391 ARG A CA 1
ATOM 3126 C C . ARG A 1 391 ? 4.957 -5.043 -13.055 1 97.31 391 ARG A C 1
ATOM 3128 O O . ARG A 1 391 ? 4.777 -5.297 -14.25 1 97.31 391 ARG A O 1
ATOM 3135 N N . GLU A 1 392 ? 6.148 -5.047 -12.484 1 95.25 392 GLU A N 1
ATOM 3136 C CA . GLU A 1 392 ? 7.375 -5.219 -13.258 1 95.25 392 GLU A CA 1
ATOM 3137 C C . GLU A 1 392 ? 7.473 -6.633 -13.836 1 95.25 392 GLU A C 1
ATOM 3139 O O . GLU A 1 392 ? 8.031 -6.832 -14.914 1 95.25 392 GLU A O 1
ATOM 3144 N N . SER A 1 393 ? 6.938 -7.594 -13.219 1 95.31 393 SER A N 1
ATOM 3145 C CA . SER A 1 393 ? 7.059 -8.992 -13.617 1 95.31 393 SER A CA 1
ATOM 3146 C C . SER A 1 393 ? 6.258 -9.281 -14.883 1 95.31 393 SER A C 1
ATOM 3148 O O . SER A 1 393 ? 6.578 -10.211 -15.633 1 95.31 393 SER A O 1
ATOM 3150 N N . GLY A 1 394 ? 5.18 -8.562 -15.102 1 95.62 394 GLY A N 1
ATOM 3151 C CA . GLY A 1 394 ? 4.277 -8.859 -16.203 1 95.62 394 GLY A CA 1
ATOM 3152 C C . GLY A 1 394 ? 3.428 -10.094 -15.961 1 95.62 394 GLY A C 1
ATOM 3153 O O . GLY A 1 394 ? 2.725 -10.555 -16.859 1 95.62 394 GLY A O 1
ATOM 3154 N N . ALA A 1 395 ? 3.459 -10.617 -14.734 1 96.94 395 ALA A N 1
ATOM 3155 C CA . ALA A 1 395 ? 2.807 -11.883 -14.422 1 96.94 395 ALA A CA 1
ATOM 3156 C C . ALA A 1 395 ? 1.293 -11.781 -14.578 1 96.94 395 ALA A C 1
ATOM 3158 O O . ALA A 1 395 ? 0.697 -10.75 -14.234 1 96.94 395 ALA A O 1
ATOM 3159 N N . LEU A 1 396 ? 0.67 -12.805 -15.016 1 98 396 LEU A N 1
ATOM 3160 C CA . LEU A 1 396 ? -0.778 -12.844 -15.18 1 98 396 LEU A CA 1
ATOM 3161 C C . LEU A 1 396 ? -1.464 -13.219 -13.867 1 98 396 LEU A C 1
ATOM 3163 O O . LEU A 1 396 ? -2.648 -12.93 -13.68 1 98 396 LEU A O 1
ATOM 3167 N N . PHE A 1 397 ? -0.688 -13.891 -12.992 1 98.06 397 PHE A N 1
ATOM 3168 C CA . PHE A 1 397 ? -1.206 -14.359 -11.711 1 98.06 397 PHE A CA 1
ATOM 3169 C C . PHE A 1 397 ? -0.189 -14.125 -10.602 1 98.06 397 PHE A C 1
ATOM 3171 O O . PHE A 1 397 ? 1.009 -14 -10.867 1 98.06 397 PHE A O 1
ATOM 3178 N N . ILE A 1 398 ? -0.724 -14.055 -9.375 1 97.5 398 ILE A N 1
ATOM 3179 C CA . ILE A 1 398 ? 0.16 -13.945 -8.219 1 97.5 398 ILE A CA 1
ATOM 3180 C C . ILE A 1 398 ? -0.243 -14.977 -7.164 1 97.5 398 ILE A C 1
ATOM 3182 O O . ILE A 1 398 ? -1.417 -15.336 -7.062 1 97.5 398 ILE A O 1
ATOM 3186 N N . ARG A 1 399 ? 0.773 -15.438 -6.48 1 95 399 ARG A N 1
ATOM 3187 C CA . ARG A 1 399 ? 0.63 -16.422 -5.414 1 95 399 ARG A CA 1
ATOM 3188 C C . ARG A 1 399 ? 1.73 -16.266 -4.371 1 95 399 ARG A C 1
ATOM 3190 O O . ARG A 1 399 ? 2.877 -15.969 -4.711 1 95 399 ARG A O 1
ATOM 3197 N N . LYS A 1 400 ? 1.424 -16.359 -3.129 1 92.81 400 LYS A N 1
ATOM 3198 C CA . LYS A 1 400 ? 0.189 -16.672 -2.414 1 92.81 400 LYS A CA 1
ATOM 3199 C C . LYS A 1 400 ? -0.486 -15.391 -1.909 1 92.81 400 LYS A C 1
ATOM 3201 O O . LYS A 1 400 ? 0.186 -14.469 -1.44 1 92.81 400 LYS A O 1
ATOM 3206 N N . VAL A 1 401 ? -1.729 -15.438 -1.98 1 94.69 401 VAL A N 1
ATOM 3207 C CA . VAL A 1 401 ? -2.479 -14.305 -1.459 1 94.69 401 VAL A CA 1
ATOM 3208 C C . VAL A 1 401 ? -3.559 -14.789 -0.495 1 94.69 401 VAL A C 1
ATOM 3210 O O . VAL A 1 401 ? -4.023 -15.93 -0.601 1 94.69 401 VAL A O 1
ATOM 3213 N N . SER A 1 402 ? -3.877 -13.914 0.461 1 92.69 402 SER A N 1
ATOM 3214 C CA . SER A 1 402 ? -4.973 -14.172 1.392 1 92.69 402 SER A CA 1
ATOM 3215 C C . SER A 1 402 ? -5.641 -12.875 1.83 1 92.69 402 SER A C 1
ATOM 3217 O O . SER A 1 402 ? -4.961 -11.898 2.164 1 92.69 402 SER A O 1
ATOM 3219 N N . SER A 1 403 ? -6.957 -12.898 1.925 1 90.44 403 SER A N 1
ATOM 3220 C CA . SER A 1 403 ? -7.711 -11.719 2.332 1 90.44 403 SER A CA 1
ATOM 3221 C C . SER A 1 403 ? -7.477 -11.391 3.805 1 90.44 403 SER A C 1
ATOM 3223 O O . SER A 1 403 ? -7.699 -10.266 4.238 1 90.44 403 SER A O 1
ATOM 3225 N N . VAL A 1 404 ? -6.969 -12.375 4.504 1 88.19 404 VAL A N 1
ATOM 3226 C CA . VAL A 1 404 ? -6.73 -12.188 5.93 1 88.19 404 VAL A CA 1
ATOM 3227 C C . VAL A 1 404 ? -5.402 -11.461 6.141 1 88.19 404 VAL A C 1
ATOM 3229 O O . VAL A 1 404 ? -5.203 -10.812 7.168 1 88.19 404 VAL A O 1
ATOM 3232 N N . ILE A 1 405 ? -4.52 -11.648 5.184 1 91 405 ILE A N 1
ATOM 3233 C CA . ILE A 1 405 ? -3.199 -11.039 5.289 1 91 405 ILE A CA 1
ATOM 3234 C C . ILE A 1 405 ? -3.254 -9.594 4.797 1 91 405 ILE A C 1
ATOM 3236 O O . ILE A 1 405 ? -2.951 -8.664 5.551 1 91 405 ILE A O 1
ATOM 3240 N N . ASP A 1 406 ? -3.684 -9.367 3.65 1 93 406 ASP A N 1
ATOM 3241 C CA . ASP A 1 406 ? -3.828 -8.031 3.074 1 93 406 ASP A CA 1
ATOM 3242 C C . ASP A 1 406 ? -4.996 -7.98 2.09 1 93 406 ASP A C 1
ATOM 3244 O O . ASP A 1 406 ? -4.824 -8.258 0.902 1 93 406 ASP A O 1
ATOM 3248 N N . PRO A 1 407 ? -6.152 -7.566 2.531 1 93.88 407 PRO A N 1
ATOM 3249 C CA . PRO A 1 407 ? -7.348 -7.555 1.685 1 93.88 407 PRO A CA 1
ATOM 3250 C C . PRO A 1 407 ? -7.262 -6.535 0.552 1 93.88 407 PRO A C 1
ATOM 3252 O O . PRO A 1 407 ? -8.047 -6.594 -0.397 1 93.88 407 PRO A O 1
ATOM 3255 N N . ASN A 1 408 ? -6.34 -5.57 0.628 1 96.69 408 ASN A N 1
ATOM 3256 C CA . ASN A 1 408 ? -6.254 -4.512 -0.37 1 96.69 408 ASN A CA 1
ATOM 3257 C C . ASN A 1 408 ? -5.926 -5.066 -1.752 1 96.69 408 ASN A C 1
ATOM 3259 O O . ASN A 1 408 ? -6.355 -4.52 -2.768 1 96.69 408 ASN A O 1
ATOM 3263 N N . LEU A 1 409 ? -5.227 -6.16 -1.86 1 96.81 409 LEU A N 1
ATOM 3264 C CA . LEU A 1 409 ? -4.879 -6.75 -3.146 1 96.81 409 LEU A CA 1
ATOM 3265 C C . LEU A 1 409 ? -6.133 -7.152 -3.918 1 96.81 409 LEU A C 1
ATOM 3267 O O . LEU A 1 409 ? -6.191 -6.992 -5.141 1 96.81 409 LEU A O 1
ATOM 3271 N N . PHE A 1 410 ? -7.109 -7.633 -3.209 1 96.25 410 PHE A N 1
ATOM 3272 C CA . PHE A 1 410 ? -8.328 -8.141 -3.826 1 96.25 410 PHE A CA 1
ATOM 3273 C C . PHE A 1 410 ? -9.219 -6.992 -4.281 1 96.25 410 PHE A C 1
ATOM 3275 O O . PHE A 1 410 ? -10.148 -7.191 -5.066 1 96.25 410 PHE A O 1
ATOM 3282 N N . ARG A 1 411 ? -8.914 -5.824 -3.779 1 94.31 411 ARG A N 1
ATOM 3283 C CA . ARG A 1 411 ? -9.633 -4.629 -4.215 1 94.31 411 ARG A CA 1
ATOM 3284 C C . ARG A 1 411 ? -8.961 -4.008 -5.438 1 94.31 411 ARG A C 1
ATOM 3286 O O . ARG A 1 411 ? -9.633 -3.41 -6.281 1 94.31 411 ARG A O 1
ATOM 3293 N N . LEU A 1 412 ? -7.719 -4.184 -5.492 1 97.44 412 LEU A N 1
ATOM 3294 C CA . LEU A 1 412 ? -6.934 -3.488 -6.508 1 97.44 412 LEU A CA 1
ATOM 3295 C C . LEU A 1 412 ? -6.848 -4.312 -7.789 1 97.44 412 LEU A C 1
ATOM 3297 O O . LEU A 1 412 ? -6.707 -3.758 -8.883 1 97.44 412 LEU A O 1
ATOM 3301 N N . LEU A 1 413 ? -6.898 -5.688 -7.633 1 98.06 413 LEU A N 1
ATOM 3302 C CA . LEU A 1 413 ? -6.727 -6.598 -8.758 1 98.06 413 LEU A CA 1
ATOM 3303 C C . LEU A 1 413 ? -8.008 -7.391 -9.016 1 98.06 413 LEU A C 1
ATOM 3305 O O . LEU A 1 413 ? -8.773 -7.656 -8.086 1 98.06 413 LEU A O 1
ATOM 3309 N N . PRO A 1 414 ? -8.203 -7.762 -10.344 1 98.38 414 PRO A N 1
ATOM 3310 C CA . PRO A 1 414 ? -7.379 -7.57 -11.539 1 98.38 414 PRO A CA 1
ATOM 3311 C C . PRO A 1 414 ? -7.547 -6.18 -12.148 1 98.38 414 PRO A C 1
ATOM 3313 O O . PRO A 1 414 ? -8.5 -5.469 -11.828 1 98.38 414 PRO A O 1
ATOM 3316 N N . VAL A 1 415 ? -6.547 -5.793 -12.953 1 98.31 415 VAL A N 1
ATOM 3317 C CA . VAL A 1 415 ? -6.574 -4.523 -13.68 1 98.31 415 VAL A CA 1
ATOM 3318 C C . VAL A 1 415 ? -6.527 -4.789 -15.18 1 98.31 415 VAL A C 1
ATOM 3320 O O . VAL A 1 415 ? -6.316 -5.922 -15.609 1 98.31 415 VAL A O 1
ATOM 3323 N N . ASP A 1 416 ? -6.703 -3.762 -16.031 1 97.06 416 ASP A N 1
ATOM 3324 C CA . ASP A 1 416 ? -6.715 -3.914 -17.484 1 97.06 416 ASP A CA 1
ATOM 3325 C C . ASP A 1 416 ? -5.301 -3.818 -18.047 1 97.06 416 ASP A C 1
ATOM 3327 O O . ASP A 1 416 ? -4.941 -4.57 -18.953 1 97.06 416 ASP A O 1
ATOM 3331 N N . GLN A 1 417 ? -4.547 -2.852 -17.438 1 96.38 417 GLN A N 1
ATOM 3332 C CA . GLN A 1 417 ? -3.201 -2.594 -17.953 1 96.38 417 GLN A CA 1
ATOM 3333 C C . GLN A 1 417 ? -2.199 -2.471 -16.797 1 96.38 417 GLN A C 1
ATOM 3335 O O . GLN A 1 417 ? -2.572 -2.152 -15.672 1 96.38 417 GLN A O 1
ATOM 3340 N N . PRO A 1 418 ? -0.915 -2.736 -17.109 1 96.62 418 PRO A N 1
ATOM 3341 C CA . PRO A 1 418 ? 0.103 -2.646 -16.062 1 96.62 418 PRO A CA 1
ATOM 3342 C C . PRO A 1 418 ? 0.141 -1.273 -15.391 1 96.62 418 PRO A C 1
ATOM 3344 O O . PRO A 1 418 ? 0.392 -1.177 -14.188 1 96.62 418 PRO A O 1
ATOM 3347 N N . GLU A 1 419 ? -0.204 -0.205 -16.094 1 94.56 419 GLU A N 1
ATOM 3348 C CA . GLU A 1 419 ? -0.131 1.164 -15.594 1 94.56 419 GLU A CA 1
ATOM 3349 C C . GLU A 1 419 ? -1.189 1.417 -14.523 1 94.56 419 GLU A C 1
ATOM 3351 O O . GLU A 1 419 ? -1.094 2.385 -13.766 1 94.56 419 GLU A O 1
ATOM 3356 N N . ASP A 1 420 ? -2.189 0.529 -14.492 1 96.25 420 ASP A N 1
ATOM 3357 C CA . ASP A 1 420 ? -3.266 0.673 -13.516 1 96.25 420 ASP A CA 1
ATOM 3358 C C . ASP A 1 420 ? -2.836 0.158 -12.141 1 96.25 420 ASP A C 1
ATOM 3360 O O . ASP A 1 420 ? -3.521 0.386 -11.148 1 96.25 420 ASP A O 1
ATOM 3364 N N . ILE A 1 421 ? -1.695 -0.54 -12.023 1 97.81 421 ILE A N 1
ATOM 3365 C CA . ILE A 1 421 ? -1.165 -1.032 -10.758 1 97.81 421 ILE A CA 1
ATOM 3366 C C . ILE A 1 421 ? -0.355 0.068 -10.078 1 97.81 421 ILE A C 1
ATOM 3368 O O . ILE A 1 421 ? 0.623 0.566 -10.641 1 97.81 421 ILE A O 1
ATOM 3372 N N . PRO A 1 422 ? -0.746 0.419 -8.828 1 96.75 422 PRO A N 1
ATOM 3373 C CA . PRO A 1 422 ? 0.022 1.458 -8.141 1 96.75 422 PRO A CA 1
ATOM 3374 C C . PRO A 1 422 ? 1.491 1.083 -7.957 1 96.75 422 PRO A C 1
ATOM 3376 O O . PRO A 1 422 ? 1.808 -0.08 -7.695 1 96.75 422 PRO A O 1
ATOM 3379 N N . LEU A 1 423 ? 2.377 2.08 -8.102 1 96.12 423 LEU A N 1
ATOM 3380 C CA . LEU A 1 423 ? 3.811 1.863 -7.945 1 96.12 423 LEU A CA 1
ATOM 3381 C C . LEU A 1 423 ? 4.207 1.887 -6.473 1 96.12 423 LEU A C 1
ATOM 3383 O O . LEU A 1 423 ? 4.73 2.891 -5.984 1 96.12 423 LEU A O 1
ATOM 3387 N N . ILE A 1 424 ? 3.959 0.824 -5.781 1 97.56 424 ILE A N 1
ATOM 3388 C CA . ILE A 1 424 ? 4.266 0.669 -4.367 1 97.56 424 ILE A CA 1
ATOM 3389 C C . ILE A 1 424 ? 5.234 -0.495 -4.172 1 97.56 424 ILE A C 1
ATOM 3391 O O . ILE A 1 424 ? 4.902 -1.645 -4.469 1 97.56 424 ILE A O 1
ATOM 3395 N N . GLY A 1 425 ? 6.48 -0.166 -3.703 1 95.38 425 GLY A N 1
ATOM 3396 C CA . GLY A 1 425 ? 7.512 -1.165 -3.475 1 95.38 425 GLY A CA 1
ATOM 3397 C C . GLY A 1 425 ? 7.887 -1.312 -2.012 1 95.38 425 GLY A C 1
ATOM 3398 O O . GLY A 1 425 ? 7.422 -0.547 -1.166 1 95.38 425 GLY A O 1
ATOM 3399 N N . TRP A 1 426 ? 8.758 -2.318 -1.724 1 90.31 426 TRP A N 1
ATOM 3400 C CA . TRP A 1 426 ? 9.203 -2.58 -0.359 1 90.31 426 TRP A CA 1
ATOM 3401 C C . TRP A 1 426 ? 10.18 -1.508 0.112 1 90.31 426 TRP A C 1
ATOM 3403 O O . TRP A 1 426 ? 11.203 -1.272 -0.527 1 90.31 426 TRP A O 1
ATOM 3413 N N . PRO A 1 427 ? 9.82 -0.856 1.232 1 85.19 427 PRO A N 1
ATOM 3414 C CA . PRO A 1 427 ? 10.875 -0.074 1.878 1 85.19 427 PRO A CA 1
ATOM 3415 C C . PRO A 1 427 ? 11.797 -0.929 2.75 1 85.19 427 PRO A C 1
ATOM 3417 O O . PRO A 1 427 ? 11.359 -1.939 3.307 1 85.19 427 PRO A O 1
ATOM 3420 N N . LYS A 1 428 ? 13.078 -0.642 2.859 1 76.69 428 LYS A N 1
ATOM 3421 C CA . LYS A 1 428 ? 14.086 -1.431 3.557 1 76.69 428 LYS A CA 1
ATOM 3422 C C . LYS A 1 428 ? 13.688 -1.679 5.008 1 76.69 428 LYS A C 1
ATOM 3424 O O . LYS A 1 428 ? 13.914 -2.768 5.543 1 76.69 428 LYS A O 1
ATOM 3429 N N . GLU A 1 429 ? 13.094 -0.712 5.715 1 77.5 429 GLU A N 1
ATOM 3430 C CA . GLU A 1 429 ? 12.906 -0.848 7.156 1 77.5 429 GLU A CA 1
ATOM 3431 C C . GLU A 1 429 ? 11.453 -0.615 7.547 1 77.5 429 GLU A C 1
ATOM 3433 O O . GLU A 1 429 ? 11.164 -0.167 8.656 1 77.5 429 GLU A O 1
ATOM 3438 N N . VAL A 1 430 ? 10.617 -1.09 6.656 1 82.12 430 VAL A N 1
ATOM 3439 C CA . VAL A 1 430 ? 9.211 -0.89 6.992 1 82.12 430 VAL A CA 1
ATOM 3440 C C . VAL A 1 430 ? 8.781 -1.912 8.039 1 82.12 430 VAL A C 1
ATOM 3442 O O . VAL A 1 430 ? 9.008 -3.113 7.875 1 82.12 430 VAL A O 1
ATOM 3445 N N . LYS A 1 431 ? 8.289 -1.438 9.148 1 86.94 431 LYS A N 1
ATOM 3446 C CA . LYS A 1 431 ? 7.695 -2.25 10.211 1 86.94 431 LYS A CA 1
ATOM 3447 C C . LYS A 1 431 ? 6.324 -1.71 10.609 1 86.94 431 LYS A C 1
ATOM 3449 O O . LYS A 1 431 ? 6.184 -0.525 10.922 1 86.94 431 LYS A O 1
ATOM 3454 N N . ILE A 1 432 ? 5.332 -2.551 10.586 1 90.06 432 ILE A N 1
ATOM 3455 C CA . ILE A 1 432 ? 3.967 -2.156 10.914 1 90.06 432 ILE A CA 1
ATOM 3456 C C . ILE A 1 432 ? 3.408 -3.084 11.992 1 90.06 432 ILE A C 1
ATOM 3458 O O . ILE A 1 432 ? 3.436 -4.309 11.836 1 90.06 432 ILE A O 1
ATOM 3462 N N . ASP A 1 433 ? 2.885 -2.512 13.031 1 86.38 433 ASP A N 1
ATOM 3463 C CA . ASP A 1 433 ? 2.221 -3.264 14.094 1 86.38 433 ASP A CA 1
ATOM 3464 C C . ASP A 1 433 ? 0.709 -3.291 13.883 1 86.38 433 ASP A C 1
ATOM 3466 O O . ASP A 1 433 ? 0.155 -2.428 13.203 1 86.38 433 ASP A O 1
ATOM 3470 N N . PRO A 1 434 ? 0.106 -4.32 14.453 1 80.81 434 PRO A N 1
ATOM 3471 C CA . PRO A 1 434 ? -1.356 -4.363 14.375 1 80.81 434 PRO A CA 1
ATOM 3472 C C . PRO A 1 434 ? -2.02 -3.195 15.102 1 80.81 434 PRO A C 1
ATOM 3474 O O . PRO A 1 434 ? -1.396 -2.559 15.953 1 80.81 434 PRO A O 1
ATOM 3477 N N . ALA A 1 435 ? -3.244 -2.975 14.695 1 77.44 435 ALA A N 1
ATOM 3478 C CA . ALA A 1 435 ? -4.039 -1.959 15.383 1 77.44 435 ALA A CA 1
ATOM 3479 C C . ALA A 1 435 ? -4.176 -2.281 16.875 1 77.44 435 ALA A C 1
ATOM 3481 O O . ALA A 1 435 ? -4.344 -3.443 17.25 1 77.44 435 ALA A O 1
ATOM 3482 N N . VAL A 1 436 ? -4.105 -1.244 17.625 1 73.12 436 VAL A N 1
ATOM 3483 C CA . VAL A 1 436 ? -4.25 -1.413 19.078 1 73.12 436 VAL A CA 1
ATOM 3484 C C . VAL A 1 436 ? -5.703 -1.75 19.406 1 73.12 436 VAL A C 1
ATOM 3486 O O . VAL A 1 436 ? -6.625 -1.07 18.953 1 73.12 436 VAL A O 1
ATOM 3489 N N . ASP A 1 437 ? -5.848 -2.887 20.062 1 72.44 437 ASP A N 1
ATOM 3490 C CA . ASP A 1 437 ? -7.152 -3.221 20.625 1 72.44 437 ASP A CA 1
ATOM 3491 C C . ASP A 1 437 ? -7.363 -2.535 21.969 1 72.44 437 ASP A C 1
ATOM 3493 O O . ASP A 1 437 ? -7.016 -3.092 23.016 1 72.44 437 ASP A O 1
ATOM 3497 N N . TRP A 1 438 ? -8 -1.389 21.922 1 71.62 438 TRP A N 1
ATOM 3498 C CA . TRP A 1 438 ? -8.141 -0.586 23.141 1 71.62 438 TRP A CA 1
ATOM 3499 C C . TRP A 1 438 ? -9.07 -1.268 24.141 1 71.62 438 TRP A C 1
ATOM 3501 O O . TRP A 1 438 ? -8.875 -1.152 25.344 1 71.62 438 TRP A O 1
ATOM 3511 N N . ALA A 1 439 ? -10.062 -1.919 23.578 1 71.19 439 ALA A N 1
ATOM 3512 C CA . ALA A 1 439 ? -10.977 -2.625 24.469 1 71.19 439 ALA A CA 1
ATOM 3513 C C . ALA A 1 439 ? -10.227 -3.641 25.328 1 71.19 439 ALA A C 1
ATOM 3515 O O . ALA A 1 439 ? -10.391 -3.678 26.547 1 71.19 439 ALA A O 1
ATOM 3516 N N . HIS A 1 440 ? -9.453 -4.281 24.688 1 75.19 440 HIS A N 1
ATOM 3517 C CA . HIS A 1 440 ? -8.688 -5.297 25.375 1 75.19 440 HIS A CA 1
ATOM 3518 C C . HIS A 1 440 ? -7.66 -4.668 26.312 1 75.19 440 HIS A C 1
ATOM 3520 O O . HIS A 1 440 ? -7.5 -5.105 27.453 1 75.19 440 HIS A O 1
ATOM 3526 N N . ARG A 1 441 ? -7.051 -3.666 25.891 1 72.38 441 ARG A N 1
ATOM 3527 C CA . ARG A 1 441 ? -6.023 -3.014 26.703 1 72.38 441 ARG A CA 1
ATOM 3528 C C . ARG A 1 441 ? -6.625 -2.357 27.938 1 72.38 441 ARG A C 1
ATOM 3530 O O . ARG A 1 441 ? -6.043 -2.412 29.016 1 72.38 441 ARG A O 1
ATOM 3537 N N . LEU A 1 442 ? -7.711 -1.785 27.703 1 73.81 442 LEU A N 1
ATOM 3538 C CA . LEU A 1 442 ? -8.398 -1.159 28.828 1 73.81 442 LEU A CA 1
ATOM 3539 C C . LEU A 1 442 ? -8.844 -2.207 29.844 1 73.81 442 LEU A C 1
ATOM 3541 O O . LEU A 1 442 ? -8.75 -1.982 31.047 1 73.81 442 LEU A O 1
ATOM 3545 N N . ALA A 1 443 ? -9.312 -3.295 29.328 1 76.12 443 ALA A N 1
ATOM 3546 C CA . ALA A 1 443 ? -9.688 -4.395 30.219 1 76.12 443 ALA A CA 1
ATOM 3547 C C . ALA A 1 443 ? -8.484 -4.891 31.016 1 76.12 443 ALA A C 1
ATOM 3549 O O . ALA A 1 443 ? -8.594 -5.129 32.219 1 76.12 443 ALA A O 1
ATOM 3550 N N . ASP A 1 444 ? -7.414 -4.891 30.344 1 75.5 444 ASP A N 1
ATOM 3551 C CA . ASP A 1 444 ? -6.184 -5.332 31 1 75.5 444 ASP A CA 1
ATOM 3552 C C . ASP A 1 444 ? -5.723 -4.316 32.031 1 75.5 444 ASP A C 1
ATOM 3554 O O . ASP A 1 444 ? -5.277 -4.695 33.125 1 75.5 444 ASP A O 1
ATOM 3558 N N . PHE A 1 445 ? -5.844 -3.127 31.703 1 73.19 445 PHE A N 1
ATOM 3559 C CA . PHE A 1 445 ? -5.484 -2.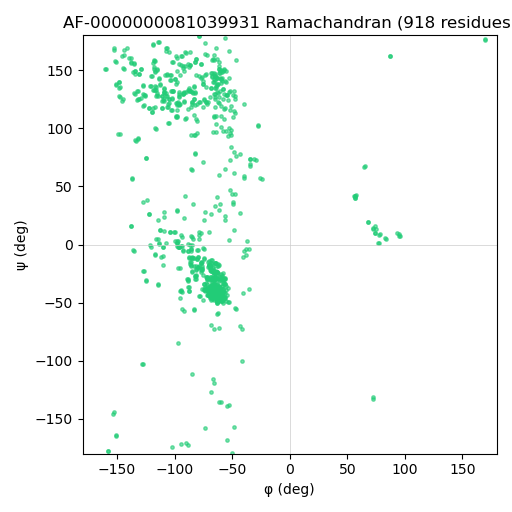059 32.625 1 73.19 445 PHE A CA 1
ATOM 3560 C C . PHE A 1 445 ? -6.387 -2.08 33.875 1 73.19 445 PHE A C 1
ATOM 3562 O O . PHE A 1 445 ? -5.91 -1.929 35 1 73.19 445 PHE A O 1
ATOM 3569 N N . LYS A 1 446 ? -7.609 -2.223 33.594 1 74.38 446 LYS A N 1
ATOM 3570 C CA . LYS A 1 446 ? -8.562 -2.305 34.688 1 74.38 446 LYS A CA 1
ATOM 3571 C C . LYS A 1 446 ? -8.234 -3.477 35.625 1 74.38 446 LYS A C 1
ATOM 3573 O O . LYS A 1 446 ? -8.234 -3.332 36.844 1 74.38 446 LYS A O 1
ATOM 3578 N N . LYS A 1 447 ? -8.016 -4.547 35 1 77.81 447 LYS A N 1
ATOM 3579 C CA . LYS A 1 447 ? -7.664 -5.727 35.781 1 77.81 447 LYS A CA 1
ATOM 3580 C C . LYS A 1 447 ? -6.406 -5.484 36.625 1 77.81 447 LYS A C 1
ATOM 3582 O O . LYS A 1 447 ? -6.359 -5.82 37.812 1 77.81 447 LYS A O 1
ATOM 3587 N N . LYS A 1 448 ? -5.496 -4.859 36.062 1 77.12 448 LYS A N 1
ATOM 3588 C CA . LYS A 1 448 ? -4.242 -4.559 36.75 1 77.12 448 LYS A CA 1
ATOM 3589 C C . LYS A 1 448 ? -4.453 -3.523 37.844 1 77.12 448 LYS A C 1
ATOM 3591 O O . LYS A 1 448 ? -3.879 -3.641 38.938 1 77.12 448 LYS A O 1
ATOM 3596 N N . TYR A 1 449 ? -5.234 -2.627 37.469 1 73.75 449 TYR A N 1
ATOM 3597 C CA . TYR A 1 449 ? -5.531 -1.594 38.469 1 73.75 449 TYR A CA 1
ATOM 3598 C C . TYR A 1 449 ? -6.238 -2.186 39.656 1 73.75 449 TYR A C 1
ATOM 3600 O O . TYR A 1 449 ? -5.887 -1.881 40.812 1 73.75 449 TYR A O 1
ATOM 3608 N N . ILE A 1 450 ? -7.133 -2.996 39.5 1 75.69 450 ILE A N 1
ATOM 3609 C CA . ILE A 1 450 ? -7.875 -3.65 40.562 1 75.69 450 ILE A CA 1
ATOM 3610 C C . ILE A 1 450 ? -6.938 -4.543 41.375 1 75.69 450 ILE A C 1
ATOM 3612 O O . ILE A 1 450 ? -7.039 -4.609 42.594 1 75.69 450 ILE A O 1
ATOM 3616 N N . HIS A 1 451 ? -6.141 -5.137 40.719 1 77.75 451 HIS A N 1
ATOM 3617 C CA . HIS A 1 451 ? -5.164 -5.984 41.406 1 77.75 451 HIS A CA 1
ATOM 3618 C C . HIS A 1 451 ? -4.234 -5.164 42.281 1 77.75 451 HIS A C 1
ATOM 3620 O O . HIS A 1 451 ? -3.938 -5.559 43.406 1 77.75 451 HIS A O 1
ATOM 3626 N N . ASP A 1 452 ? -3.875 -4.055 41.75 1 76.69 452 ASP A N 1
ATOM 3627 C CA . ASP A 1 452 ? -2.93 -3.205 42.469 1 76.69 452 ASP A CA 1
ATOM 3628 C C . ASP A 1 452 ? -3.639 -2.373 43.531 1 76.69 452 ASP A C 1
ATOM 3630 O O . ASP A 1 452 ? -3.006 -1.881 44.469 1 76.69 452 ASP A O 1
ATOM 3634 N N . HIS A 1 453 ? -4.859 -2.135 43.312 1 71.06 453 HIS A N 1
ATOM 3635 C CA . HIS A 1 453 ? -5.652 -1.356 44.25 1 71.06 453 HIS A CA 1
ATOM 3636 C C . HIS A 1 453 ? -6.895 -2.123 44.688 1 71.06 453 HIS A C 1
ATOM 3638 O O . HIS A 1 453 ? -8.016 -1.758 44.312 1 71.06 453 HIS A O 1
ATOM 3644 N N . PRO A 1 454 ? -6.734 -3.104 45.531 1 68.12 454 PRO A N 1
ATOM 3645 C CA . PRO A 1 454 ? -7.855 -3.939 45.938 1 68.12 454 PRO A CA 1
ATOM 3646 C C . PRO A 1 454 ? -8.906 -3.16 46.75 1 68.12 454 PRO A C 1
ATOM 3648 O O . PRO A 1 454 ? -10.07 -3.564 46.812 1 68.12 454 PRO A O 1
ATOM 3651 N N . GLU A 1 455 ? -8.516 -2.113 47.375 1 66.94 455 GLU A N 1
ATOM 3652 C CA . GLU A 1 455 ? -9.438 -1.317 48.188 1 66.94 455 GLU A CA 1
ATOM 3653 C C . GLU A 1 455 ? -10.547 -0.712 47.312 1 66.94 455 GLU A C 1
ATOM 3655 O O . GLU A 1 455 ? -11.617 -0.391 47.844 1 66.94 455 GLU A O 1
ATOM 3660 N N . VAL A 1 456 ? -10.336 -0.577 46.219 1 59.72 456 VAL A N 1
ATOM 3661 C CA . VAL A 1 456 ? -11.32 0.004 45.312 1 59.72 456 VAL A CA 1
ATOM 3662 C C . VAL A 1 456 ? -12.516 -0.936 45.156 1 59.72 456 VAL A C 1
ATOM 3664 O O . VAL A 1 456 ? -13.656 -0.486 45.031 1 59.72 456 VAL A O 1
ATOM 3667 N N . LEU A 1 457 ? -12.445 -2.168 45.188 1 54.78 457 LEU A N 1
ATOM 3668 C CA . LEU A 1 457 ? -13.562 -3.104 45.219 1 54.78 457 LEU A CA 1
ATOM 3669 C C . LEU A 1 457 ? -14.328 -2.986 46.531 1 54.78 457 LEU A C 1
ATOM 3671 O O . LEU A 1 457 ? -15.539 -3.219 46.594 1 54.78 457 LEU A O 1
ATOM 3675 N N . GLN A 1 458 ? -13.695 -2.785 47.656 1 49.84 458 GLN A N 1
ATOM 3676 C CA . GLN A 1 458 ? -14.422 -2.785 48.906 1 49.84 458 GLN A CA 1
ATOM 3677 C C . GLN A 1 458 ? -15.469 -1.675 48.938 1 49.84 458 GLN A C 1
ATOM 3679 O O . GLN A 1 458 ? -16.422 -1.733 49.719 1 49.84 458 GLN A O 1
ATOM 3684 N N . LYS A 1 459 ? -15.258 -0.651 48.25 1 42.94 459 LYS A N 1
ATOM 3685 C CA . LYS A 1 459 ? -16.234 0.417 48.438 1 42.94 459 LYS A CA 1
ATOM 3686 C C . LYS A 1 459 ? -17.484 0.177 47.562 1 42.94 459 LYS A C 1
ATOM 3688 O O . LYS A 1 459 ? -18.453 0.921 47.656 1 42.94 459 LYS A O 1
ATOM 3693 N N . GLU A 1 460 ? -17.422 -0.562 46.656 1 41.47 460 GLU A N 1
ATOM 3694 C CA . GLU A 1 460 ? -18.688 -0.812 45.969 1 41.47 460 GLU A CA 1
ATOM 3695 C C . GLU A 1 460 ? -19.547 -1.815 46.75 1 41.47 460 GLU A C 1
ATOM 3697 O O . GLU A 1 460 ? -20.625 -2.195 46.281 1 41.47 460 GLU A O 1
ATOM 3702 N N . LYS A 1 461 ? -19.047 -2.199 47.938 1 34.34 461 LYS A N 1
ATOM 3703 C CA . LYS A 1 461 ? -20.031 -2.822 48.812 1 34.34 461 LYS A CA 1
ATOM 3704 C C . LYS A 1 461 ? -20.609 -1.811 49.812 1 34.34 461 LYS A C 1
ATOM 3706 O O . LYS A 1 461 ? -19.859 -1.036 50.406 1 34.34 461 LYS A O 1
ATOM 3711 N N . MET B 1 1 ? 30.75 30.141 45.969 1 21.2 1 MET B N 1
ATOM 3712 C CA . MET B 1 1 ? 31.375 29.531 44.812 1 21.2 1 MET B CA 1
ATOM 3713 C C . MET B 1 1 ? 30.891 28.109 44.625 1 21.2 1 MET B C 1
ATOM 3715 O O . MET B 1 1 ? 31.438 27.375 43.812 1 21.2 1 MET B O 1
ATOM 3719 N N . ARG B 1 2 ? 30.203 27.594 45.781 1 19.38 2 ARG B N 1
ATOM 3720 C CA . ARG B 1 2 ? 29.297 26.516 46.156 1 19.38 2 ARG B CA 1
ATOM 3721 C C . ARG B 1 2 ? 28.109 26.453 45.219 1 19.38 2 ARG B C 1
ATOM 3723 O O . ARG B 1 2 ? 27.047 27.031 45.5 1 19.38 2 ARG B O 1
ATOM 3730 N N . ALA B 1 3 ? 28.312 26.578 43.844 1 19.52 3 ALA B N 1
ATOM 3731 C CA . ALA B 1 3 ? 27.672 26.828 42.562 1 19.52 3 ALA B CA 1
ATOM 3732 C C . ALA B 1 3 ? 26.625 25.766 42.25 1 19.52 3 ALA B C 1
ATOM 3734 O O . ALA B 1 3 ? 25.516 26.078 41.812 1 19.52 3 ALA B O 1
ATOM 3735 N N . ILE B 1 4 ? 26.969 24.469 41.906 1 18.19 4 ILE B N 1
ATOM 3736 C CA . ILE B 1 4 ? 26.641 23.844 40.625 1 18.19 4 ILE B CA 1
ATOM 3737 C C . ILE B 1 4 ? 25.328 23.078 40.75 1 18.19 4 ILE B C 1
ATOM 3739 O O . ILE B 1 4 ? 24.484 23.125 39.844 1 18.19 4 ILE B O 1
ATOM 3743 N N . LEU B 1 5 ? 25.172 22.062 41.781 1 19.31 5 LEU B N 1
ATOM 3744 C CA . LEU B 1 5 ? 24.641 20.781 41.312 1 19.31 5 LEU B CA 1
ATOM 3745 C C . LEU B 1 5 ? 23.156 20.891 41 1 19.31 5 LEU B C 1
ATOM 3747 O O . LEU B 1 5 ? 22.438 21.688 41.625 1 19.31 5 LEU B O 1
ATOM 3751 N N . LEU B 1 6 ? 22.375 19.781 40.375 1 18.09 6 LEU B N 1
ATOM 3752 C CA . LEU B 1 6 ? 21.5 19.266 39.344 1 18.09 6 LEU B CA 1
ATOM 3753 C C . LEU B 1 6 ? 20.047 19.266 39.812 1 18.09 6 LEU B C 1
ATOM 3755 O O . LEU B 1 6 ? 19.156 19.734 39.094 1 18.09 6 LEU B O 1
ATOM 3759 N N . ILE B 1 7 ? 19.531 18.156 40.594 1 19.27 7 ILE B N 1
ATOM 3760 C CA . ILE B 1 7 ? 18.375 17.344 40.281 1 19.27 7 ILE B CA 1
ATOM 3761 C C . ILE B 1 7 ? 17.109 18.031 40.75 1 19.27 7 ILE B C 1
ATOM 3763 O O . ILE B 1 7 ? 16.984 18.391 41.906 1 19.27 7 ILE B O 1
ATOM 3767 N N . LEU B 1 8 ? 16.234 18.5 39.844 1 16.75 8 LEU B N 1
ATOM 3768 C CA . LEU B 1 8 ? 14.977 19.25 39.812 1 16.75 8 LEU B CA 1
ATOM 3769 C C . LEU B 1 8 ? 13.867 18.516 40.531 1 16.75 8 LEU B C 1
ATOM 3771 O O . LEU B 1 8 ? 13.367 17.484 40.062 1 16.75 8 LEU B O 1
ATOM 3775 N N . LEU B 1 9 ? 13.961 18.188 41.844 1 17.23 9 LEU B N 1
ATOM 3776 C CA . LEU B 1 9 ? 12.961 17.516 42.656 1 17.23 9 LEU B CA 1
ATOM 3777 C C . LEU B 1 9 ? 11.633 18.266 42.625 1 17.23 9 LEU B C 1
ATOM 3779 O O . LEU B 1 9 ? 11.5 19.359 43.156 1 17.23 9 LEU B O 1
ATOM 3783 N N . ILE B 1 10 ? 10.977 18.312 41.312 1 17.3 10 ILE B N 1
ATOM 3784 C CA . ILE B 1 10 ? 9.68 18.984 41.25 1 17.3 10 ILE B CA 1
ATOM 3785 C C . ILE B 1 10 ? 8.734 18.406 42.281 1 17.3 10 ILE B C 1
ATOM 3787 O O . ILE B 1 10 ? 8.578 17.188 42.406 1 17.3 10 ILE B O 1
ATOM 3791 N N . GLN B 1 11 ? 8.125 19.125 43.188 1 16.47 11 GLN B N 1
ATOM 3792 C CA . GLN B 1 11 ? 7.289 19.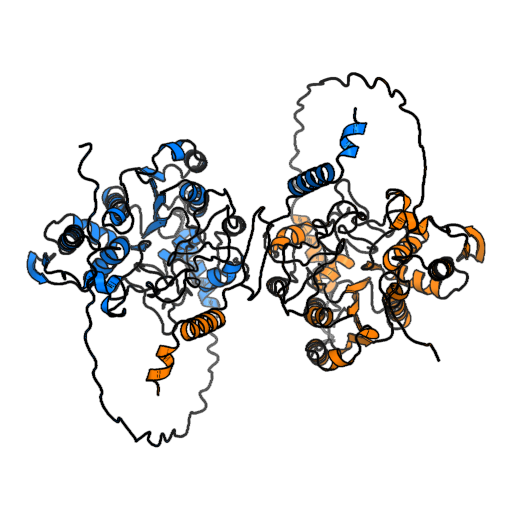219 44.375 1 16.47 11 GLN B CA 1
ATOM 3793 C C . GLN B 1 11 ? 5.938 18.547 44.156 1 16.47 11 GLN B C 1
ATOM 3795 O O . GLN B 1 11 ? 5.336 18.688 43.094 1 16.47 11 GLN B O 1
ATOM 3800 N N . TYR B 1 12 ? 5.363 17.672 45.094 1 18.03 12 TYR B N 1
ATOM 3801 C CA . TYR B 1 12 ? 4.352 16.766 45.625 1 18.03 12 TYR B CA 1
ATOM 3802 C C . TYR B 1 12 ? 2.988 17.438 45.688 1 18.0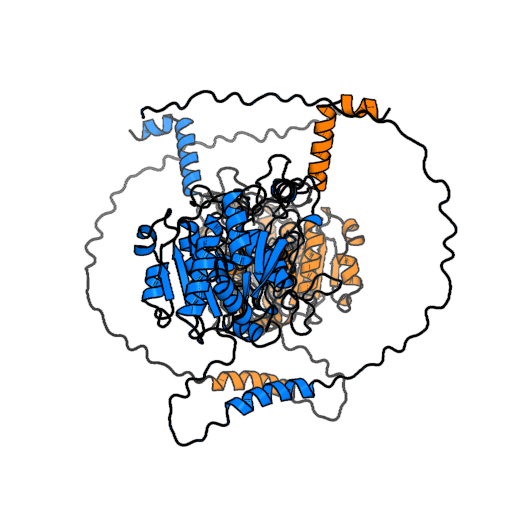3 12 TYR B C 1
ATOM 3804 O O . TYR B 1 12 ? 2.07 16.953 46.344 1 18.03 12 TYR B O 1
ATOM 3812 N N . VAL B 1 13 ? 2.521 18.531 45 1 16.88 13 VAL B N 1
ATOM 3813 C CA . VAL B 1 13 ? 1.367 19.156 45.656 1 16.88 13 VAL B CA 1
ATOM 3814 C C . VAL B 1 13 ? 0.181 18.188 45.625 1 16.88 13 VAL B C 1
ATOM 3816 O O . VAL B 1 13 ? -0.25 17.75 44.562 1 16.88 13 VAL B O 1
ATOM 3819 N N . LEU B 1 14 ? -0.339 17.547 46.75 1 17.62 14 LEU B N 1
ATOM 3820 C CA . LEU B 1 14 ? -1.365 16.719 47.375 1 17.62 14 LEU B CA 1
ATOM 3821 C C . LEU B 1 14 ? -2.75 17.312 47.188 1 17.62 14 LEU B C 1
ATOM 3823 O O . LEU B 1 14 ? -3.188 18.156 47.969 1 17.62 14 LEU B O 1
ATOM 3827 N N . CYS B 1 15 ? -3.152 18.141 46.219 1 16.53 15 CYS B N 1
ATOM 3828 C CA . CYS B 1 15 ? -4.383 18.859 46.531 1 16.53 15 CYS B CA 1
ATOM 3829 C C . CYS B 1 15 ? -5.52 17.875 46.812 1 16.53 15 CYS B C 1
ATOM 3831 O O . CYS B 1 15 ? -5.711 16.922 46.062 1 16.53 15 CYS B O 1
ATOM 3833 N N . GLY B 1 16 ? -6.422 17.969 47.906 1 16.94 16 GLY B N 1
ATOM 3834 C CA . GLY B 1 16 ? -7.395 17.484 48.875 1 16.94 16 GLY B CA 1
ATOM 3835 C C . GLY B 1 16 ? -8.727 17.109 48.25 1 16.94 16 GLY B C 1
ATOM 3836 O O . GLY B 1 16 ? -8.922 17.266 47.062 1 16.94 16 GLY B O 1
ATOM 3837 N N . THR B 1 17 ? -10.031 17.641 48.719 1 17.03 17 THR B N 1
ATOM 3838 C CA . THR B 1 17 ? -11.242 17.203 49.406 1 17.03 17 THR B CA 1
ATOM 3839 C C . THR B 1 17 ? -12.43 17.172 48.469 1 17.03 17 THR B C 1
ATOM 3841 O O . THR B 1 17 ? -13.484 16.641 48.781 1 17.03 17 THR B O 1
ATOM 3844 N N . CYS B 1 18 ? -12.609 17.781 47.219 1 16.62 18 CYS B N 1
ATOM 3845 C CA . CYS B 1 18 ? -13.961 18.328 47.125 1 16.62 18 CYS B CA 1
ATOM 3846 C C . CYS B 1 18 ? -14.992 17.203 47.062 1 16.62 18 CYS B C 1
ATOM 3848 O O . CYS B 1 18 ? -14.867 16.266 46.25 1 16.62 18 CYS B O 1
ATOM 3850 N N . SER B 1 19 ? -16.094 17.094 47.906 1 16.55 19 SER B N 1
ATOM 3851 C CA . SER B 1 19 ? -17.203 16.344 48.5 1 16.55 19 SER B CA 1
ATOM 3852 C C . SER B 1 19 ? -18.375 16.266 47.531 1 16.55 19 SER B C 1
ATOM 3854 O O . SER B 1 19 ? -19.453 15.812 47.875 1 16.55 19 SER B O 1
ATOM 3856 N N . SER B 1 20 ? -18.297 16.625 46.25 1 16.91 20 SER B N 1
ATOM 3857 C CA . SER B 1 20 ? -19.609 17.031 45.781 1 16.91 20 SER B CA 1
ATOM 3858 C C . SER B 1 20 ? -20.609 15.883 45.906 1 16.91 20 SER B C 1
ATOM 3860 O O . SER B 1 20 ? -20.281 14.727 45.625 1 16.91 20 SER B O 1
ATOM 3862 N N . GLY B 1 21 ? -21.812 16.094 46.469 1 16.95 21 GLY B N 1
ATOM 3863 C CA . GLY B 1 21 ? -22.984 15.484 47.062 1 16.95 21 GLY B CA 1
ATOM 3864 C C . GLY B 1 21 ? -23.812 14.672 46.094 1 16.95 21 GLY B C 1
ATOM 3865 O O . GLY B 1 21 ? -23.578 13.469 45.938 1 16.95 21 GLY B O 1
ATOM 3866 N N . ASP B 1 22 ? -25.156 15.047 45.75 1 17.3 22 ASP B N 1
ATOM 3867 C CA . ASP B 1 22 ? -26.469 14.422 45.906 1 17.3 22 ASP B CA 1
ATOM 3868 C C . ASP B 1 22 ? -26.906 13.719 44.625 1 17.3 22 ASP B C 1
ATOM 3870 O O . ASP B 1 22 ? -26.484 14.102 43.531 1 17.3 22 ASP B O 1
ATOM 3874 N N . VAL B 1 23 ? -27.734 12.578 44.688 1 17.73 23 VAL B N 1
ATOM 3875 C CA . VAL B 1 23 ? -28.328 11.398 44.062 1 17.73 23 VAL B CA 1
ATOM 3876 C C . VAL B 1 23 ? -29.469 11.805 43.156 1 17.73 23 VAL B C 1
ATOM 3878 O O . VAL B 1 23 ? -30.109 10.961 42.531 1 17.73 23 VAL B O 1
ATOM 3881 N N . VAL B 1 24 ? -29.828 13.102 42.75 1 17.27 24 VAL B N 1
ATOM 3882 C CA . VAL B 1 24 ? -31.281 13.219 42.656 1 17.27 24 VAL B CA 1
ATOM 3883 C C . VAL B 1 24 ? -31.797 12.289 41.562 1 17.27 24 VAL B C 1
ATOM 3885 O O . VAL B 1 24 ? -31.047 11.906 40.656 1 17.27 24 VAL B O 1
ATOM 3888 N N . GLY B 1 25 ? -33.219 12.047 41.438 1 17.48 25 GLY B N 1
ATOM 3889 C CA . GLY B 1 25 ? -34.344 11.188 41.156 1 17.48 25 GLY B CA 1
ATOM 3890 C C . GLY B 1 25 ? -34.781 11.258 39.688 1 17.48 25 GLY B C 1
ATOM 3891 O O . GLY B 1 25 ? -35.906 10.938 39.344 1 17.48 25 GLY B O 1
ATOM 3892 N N . ALA B 1 26 ? -34 11.641 38.688 1 16.98 26 ALA B N 1
ATOM 3893 C CA . ALA B 1 26 ? -34.719 12.102 37.5 1 16.98 26 ALA B CA 1
ATOM 3894 C C . ALA B 1 26 ? -35.656 11.016 36.969 1 16.98 26 ALA B C 1
ATOM 3896 O O . ALA B 1 26 ? -35.219 9.867 36.781 1 16.98 26 ALA B O 1
ATOM 3897 N N . GLU B 1 27 ? -36.969 11.344 36.812 1 17.75 27 GLU B N 1
ATOM 3898 C CA . GLU B 1 27 ? -38.281 10.789 36.562 1 17.75 27 GLU B CA 1
ATOM 3899 C C . GLU B 1 27 ? -38.312 10.047 35.219 1 17.75 27 GLU B C 1
ATOM 3901 O O . GLU B 1 27 ? -37.375 10.133 34.438 1 17.75 27 GLU B O 1
ATOM 3906 N N . ASP B 1 28 ? -39.5 10.297 34.344 1 17.67 28 ASP B N 1
ATOM 3907 C CA . ASP B 1 28 ? -40.625 9.547 33.812 1 17.67 28 ASP B CA 1
ATOM 3908 C C . ASP B 1 28 ? -40.469 9.289 32.312 1 17.67 28 ASP B C 1
ATOM 3910 O O . ASP B 1 28 ? -41.406 8.867 31.625 1 17.67 28 ASP B O 1
ATOM 3914 N N . ILE B 1 29 ? -39.406 9.664 31.531 1 18.55 29 ILE B N 1
ATOM 3915 C CA . ILE B 1 29 ? -39.781 9.969 30.141 1 18.55 29 ILE B CA 1
ATOM 3916 C C . ILE B 1 29 ? -40.312 8.703 29.469 1 18.55 29 ILE B C 1
ATOM 3918 O O . ILE B 1 29 ? -39.594 7.715 29.344 1 18.55 29 ILE B O 1
ATOM 3922 N N . HIS B 1 30 ? -41.594 8.641 29.328 1 17.88 30 HIS B N 1
ATOM 3923 C CA . HIS B 1 30 ? -42.562 7.609 28.906 1 17.88 30 HIS B CA 1
ATOM 3924 C C . HIS B 1 30 ? -42.188 7.062 27.531 1 17.88 30 HIS B C 1
ATOM 3926 O O . HIS B 1 30 ? -41.344 7.621 26.844 1 17.88 30 HIS B O 1
ATOM 3932 N N . ASP B 1 31 ? -43.281 6.805 26.562 1 18.73 31 ASP B N 1
ATOM 3933 C CA . ASP B 1 31 ? -43.906 5.75 25.766 1 18.73 31 ASP B CA 1
ATOM 3934 C C . ASP B 1 31 ? -43.594 5.941 24.281 1 18.73 31 ASP B C 1
ATOM 3936 O O . ASP B 1 31 ? -44.406 6.488 23.531 1 18.73 31 ASP B O 1
ATOM 3940 N N . LEU B 1 32 ? -42.531 6.516 23.75 1 18.64 32 LEU B N 1
ATOM 3941 C CA . LEU B 1 32 ? -42.719 6.938 22.359 1 18.64 32 LEU B CA 1
ATOM 3942 C C . LEU B 1 32 ? -43.062 5.746 21.469 1 18.64 32 LEU B C 1
ATOM 3944 O O . LEU B 1 32 ? -42.375 4.719 21.5 1 18.64 32 LEU B O 1
ATOM 3948 N N . PRO B 1 33 ? -44.281 5.805 20.828 1 19.66 33 PRO B N 1
ATOM 3949 C CA . PRO B 1 33 ? -45.031 4.777 20.109 1 19.66 33 PRO B CA 1
ATOM 3950 C C . PRO B 1 33 ? -44.312 4.32 18.828 1 19.66 33 PRO B C 1
ATOM 3952 O O . PRO B 1 33 ? -43.438 5.027 18.312 1 19.66 33 PRO B O 1
ATOM 3955 N N . ASP B 1 34 ? -44.688 3.131 18.219 1 21.14 34 ASP B N 1
ATOM 3956 C CA . ASP B 1 34 ? -44.312 2.096 17.266 1 21.14 34 ASP B CA 1
ATOM 3957 C C . ASP B 1 34 ? -44.562 2.562 15.836 1 21.14 34 ASP B C 1
ATOM 3959 O O . ASP B 1 34 ? -44.375 1.793 14.883 1 21.14 34 ASP B O 1
ATOM 3963 N N . ASP B 1 35 ? -44.938 3.887 15.438 1 19.64 35 ASP B N 1
ATOM 3964 C CA . ASP B 1 35 ? -45.844 3.918 14.289 1 19.64 35 ASP B CA 1
ATOM 3965 C C . ASP B 1 35 ? -45.156 3.359 13.039 1 19.64 35 ASP B C 1
ATOM 3967 O O . ASP B 1 35 ? -43.969 3.584 12.82 1 19.64 35 ASP B O 1
ATOM 3971 N N . PRO B 1 36 ? -45.906 2.582 12.078 1 21.27 36 PRO B N 1
ATOM 3972 C CA . PRO B 1 36 ? -45.812 1.585 11.008 1 21.27 36 PRO B CA 1
ATOM 3973 C C . PRO B 1 36 ? -45.281 2.164 9.711 1 21.27 36 PRO B C 1
ATOM 3975 O O . PRO B 1 36 ? -44.625 1.453 8.938 1 21.27 36 PRO B O 1
ATOM 3978 N N . HIS B 1 37 ? -45.781 3.35 9.188 1 19.95 37 HIS B N 1
ATOM 3979 C CA . HIS B 1 37 ? -46.188 3.535 7.797 1 19.95 37 HIS B CA 1
ATOM 3980 C C . HIS B 1 37 ? -44.969 3.654 6.891 1 19.95 37 HIS B C 1
ATOM 3982 O O . HIS B 1 37 ? -44.031 4.426 7.176 1 19.95 37 HIS B O 1
ATOM 3988 N N . TRP B 1 38 ? -44.75 2.686 5.859 1 19.56 38 TRP B N 1
ATOM 3989 C CA . TRP B 1 38 ? -43.844 2.156 4.832 1 19.56 38 TRP B CA 1
ATOM 3990 C C . TRP B 1 38 ? -43.719 3.141 3.676 1 19.56 38 TRP B C 1
ATOM 3992 O O . TRP B 1 38 ? -43.094 2.82 2.65 1 19.56 38 TRP B O 1
ATOM 4002 N N . SER B 1 39 ? -44.188 4.426 3.721 1 18.14 39 SER B N 1
ATOM 4003 C CA . SER B 1 39 ? -44.625 4.926 2.42 1 18.14 39 SER B CA 1
ATOM 4004 C C . SER B 1 39 ? -43.469 4.945 1.421 1 18.14 39 SER B C 1
ATOM 4006 O O . SER B 1 39 ? -42.281 4.969 1.812 1 18.14 39 SER B O 1
ATOM 4008 N N . SER B 1 40 ? -43.719 4.852 0.003 1 20.81 40 SER B N 1
ATOM 4009 C CA . SER B 1 40 ? -43.375 4.625 -1.396 1 20.81 40 SER B CA 1
ATOM 4010 C C . SER B 1 40 ? -42.562 5.77 -1.956 1 20.81 40 SER B C 1
ATOM 4012 O O . SER B 1 40 ? -42.469 5.945 -3.174 1 20.81 40 SER B O 1
ATOM 4014 N N . ILE B 1 41 ? -41.75 6.582 -1.283 1 19.17 41 ILE B N 1
ATOM 4015 C CA . ILE B 1 41 ? -41.406 7.824 -1.975 1 19.17 41 ILE B CA 1
ATOM 4016 C C . ILE B 1 41 ? -40.625 7.512 -3.236 1 19.17 41 ILE B C 1
ATOM 4018 O O . ILE B 1 41 ? -39.594 6.812 -3.176 1 19.17 41 ILE B O 1
ATOM 4022 N N . ALA B 1 42 ? -41.25 7.75 -4.48 1 20.42 42 ALA B N 1
ATOM 4023 C CA . ALA B 1 42 ? -40.969 7.793 -5.914 1 20.42 42 ALA B CA 1
ATOM 4024 C C . ALA B 1 42 ? -39.719 8.617 -6.223 1 20.42 42 ALA B C 1
ATOM 4026 O O . ALA B 1 42 ? -39.688 9.812 -5.902 1 20.42 42 ALA B O 1
ATOM 4027 N N . HIS B 1 43 ? -38.531 8.102 -6.062 1 20.83 43 HIS B N 1
ATOM 4028 C CA . HIS B 1 43 ? -37.281 8.727 -6.41 1 20.83 43 HIS B CA 1
ATOM 4029 C C . HIS B 1 43 ? -37.281 9.234 -7.848 1 20.83 43 HIS B C 1
ATOM 4031 O O . HIS B 1 43 ? -37.406 8.445 -8.789 1 20.83 43 HIS B O 1
ATOM 4037 N N . ASP B 1 44 ? -38.031 10.344 -8.094 1 21.66 44 ASP B N 1
ATOM 4038 C CA . ASP B 1 44 ? -38 10.984 -9.406 1 21.66 44 ASP B CA 1
ATOM 4039 C C . ASP B 1 44 ? -36.531 11.18 -9.875 1 21.66 44 ASP B C 1
ATOM 4041 O O . ASP B 1 44 ? -35.688 11.625 -9.102 1 21.66 44 ASP B O 1
ATOM 4045 N N . ASP B 1 45 ? -36.188 10.492 -10.953 1 22.39 45 ASP B N 1
ATOM 4046 C CA . ASP B 1 45 ? -35.031 10.406 -11.859 1 22.39 45 ASP B CA 1
ATOM 4047 C C . ASP B 1 45 ? -34.625 11.781 -12.383 1 22.39 45 ASP B C 1
ATOM 4049 O O . ASP B 1 45 ? -35.281 12.336 -13.266 1 22.39 45 ASP B O 1
ATOM 4053 N N . VAL B 1 46 ? -34.5 12.82 -11.586 1 22.84 46 VAL B N 1
ATOM 4054 C CA . VAL B 1 46 ? -34.125 14.086 -12.219 1 22.84 46 VAL B CA 1
ATOM 4055 C C . VAL B 1 46 ? -32.906 13.883 -13.078 1 22.84 46 VAL B C 1
ATOM 4057 O O . VAL B 1 46 ? -31.859 13.422 -12.586 1 22.84 46 VAL B O 1
ATOM 4060 N N . ASP B 1 47 ? -33.094 13.711 -14.375 1 23.05 47 ASP B N 1
ATOM 4061 C CA . ASP B 1 47 ? -32.281 13.688 -15.594 1 23.05 47 ASP B CA 1
ATOM 4062 C C . ASP B 1 47 ? -31.359 14.898 -15.664 1 23.05 47 ASP B C 1
ATOM 4064 O O . ASP B 1 47 ? -31.781 15.984 -16.078 1 23.05 47 ASP B O 1
ATOM 4068 N N . CYS B 1 48 ? -30.812 15.422 -14.594 1 25.8 48 CYS B N 1
ATOM 4069 C CA . CYS B 1 48 ? -29.969 16.578 -14.859 1 25.8 48 CYS B CA 1
ATOM 4070 C C . CYS B 1 48 ? -28.938 16.281 -15.93 1 25.8 48 CYS B C 1
ATOM 4072 O O . CYS B 1 48 ? -28.172 15.328 -15.805 1 25.8 48 CYS B O 1
ATOM 4074 N N . THR B 1 49 ? -29.234 16.641 -17.203 1 27.09 49 THR B N 1
ATOM 4075 C CA . THR B 1 49 ? -28.547 16.578 -18.484 1 27.09 49 THR B CA 1
ATOM 4076 C C . THR B 1 49 ? -27.125 17.094 -18.359 1 27.09 49 THR B C 1
ATOM 4078 O O . THR B 1 49 ? -26.859 18.047 -17.625 1 27.09 49 THR B O 1
ATOM 4081 N N . CYS B 1 50 ? -26.094 16.234 -18.516 1 26.36 50 CYS B N 1
ATOM 4082 C CA . CYS B 1 50 ? -24.641 16.266 -18.656 1 26.36 50 CYS B CA 1
ATOM 4083 C C . CYS B 1 50 ? -24.203 17.422 -19.562 1 26.36 50 CYS B C 1
ATOM 4085 O O . CYS B 1 50 ? -23 17.625 -19.766 1 26.36 50 CYS B O 1
ATOM 4087 N N . GLU B 1 51 ? -25.156 18.094 -20.281 1 30.08 51 GLU B N 1
ATOM 4088 C CA . GLU B 1 51 ? -24.766 19.078 -21.297 1 30.08 51 GLU B CA 1
ATOM 4089 C C . GLU B 1 51 ? -24.172 20.312 -20.656 1 30.08 51 GLU B C 1
ATOM 4091 O O . GLU B 1 51 ? -23.219 20.906 -21.188 1 30.08 51 GLU B O 1
ATOM 4096 N N . GLU B 1 52 ? -24.719 20.766 -19.469 1 30.81 52 GLU B N 1
ATOM 4097 C CA . GLU B 1 52 ? -24.297 22.094 -19.047 1 30.81 52 GLU B CA 1
ATOM 4098 C C . GLU B 1 52 ? -22.891 22.062 -18.453 1 30.81 52 GLU B C 1
ATOM 4100 O O . GLU B 1 52 ? -22.25 23.109 -18.312 1 30.81 52 GLU B O 1
ATOM 4105 N N . ARG B 1 53 ? -22.469 20.891 -18 1 30.19 53 ARG B N 1
ATOM 4106 C CA . ARG B 1 53 ? -21.125 20.906 -17.438 1 30.19 53 ARG B CA 1
ATOM 4107 C C . ARG B 1 53 ? -20.078 21.078 -18.531 1 30.19 53 ARG B C 1
ATOM 4109 O O . ARG B 1 53 ? -18.969 21.562 -18.266 1 30.19 53 ARG B O 1
ATOM 4116 N N . SER B 1 54 ? -20.453 20.562 -19.75 1 34.03 54 SER B N 1
ATOM 4117 C CA . SER B 1 54 ? -19.5 20.734 -20.844 1 34.03 54 SER B CA 1
ATOM 4118 C C . SER B 1 54 ? -19.312 22.203 -21.203 1 34.03 54 SER B C 1
ATOM 4120 O O . SER B 1 54 ? -18.203 22.641 -21.516 1 34.03 54 SER B O 1
ATOM 4122 N N . GLN B 1 55 ? -20.453 22.953 -21.109 1 33.22 55 GLN B N 1
ATOM 4123 C CA . GLN B 1 55 ? -20.406 24.328 -21.594 1 33.22 55 GLN B CA 1
ATOM 4124 C C . GLN B 1 55 ? -19.594 25.219 -20.656 1 33.22 55 GLN B C 1
ATOM 4126 O O . GLN B 1 55 ? -18.812 26.062 -21.109 1 33.22 55 GLN B O 1
ATOM 4131 N N . GLN B 1 56 ? -19.734 25 -19.375 1 31.61 56 GLN B N 1
ATOM 4132 C CA . GLN B 1 56 ? -19.062 25.938 -18.484 1 31.61 56 GLN B CA 1
ATOM 4133 C C . GLN B 1 56 ? -17.547 25.719 -18.5 1 31.61 56 GLN B C 1
ATOM 4135 O O . GLN B 1 56 ? -16.781 26.688 -18.469 1 31.61 56 GLN B O 1
ATOM 4140 N N . GLN B 1 57 ? -17.109 24.531 -18.672 1 32.62 57 GLN B N 1
ATOM 4141 C CA . GLN B 1 57 ? -15.664 24.328 -18.844 1 32.62 57 GLN B CA 1
ATOM 4142 C C . GLN B 1 57 ? -15.188 24.922 -20.172 1 32.62 57 GLN B C 1
ATOM 4144 O O . GLN B 1 57 ? -14.086 25.469 -20.25 1 32.62 57 GLN B O 1
ATOM 4149 N N . GLN B 1 58 ? -16.031 24.844 -21.203 1 35.97 58 GLN B N 1
ATOM 4150 C CA . GLN B 1 58 ? -15.664 25.453 -22.469 1 35.97 58 GLN B CA 1
ATOM 4151 C C . GLN B 1 58 ? -15.625 26.969 -22.359 1 35.97 58 GLN B C 1
ATOM 4153 O O . GLN B 1 58 ? -14.727 27.625 -22.906 1 35.97 58 GLN B O 1
ATOM 4158 N N . GLU B 1 59 ? -16.578 27.562 -21.672 1 36.03 59 GLU B N 1
ATOM 4159 C CA . GLU B 1 59 ? -16.641 29.016 -21.609 1 36.03 59 GLU B CA 1
ATOM 4160 C C . GLU B 1 59 ? -15.453 29.578 -20.828 1 36.03 59 GLU B C 1
ATOM 4162 O O . GLU B 1 59 ? -14.891 30.609 -21.203 1 36.03 59 GLU B O 1
ATOM 4167 N N . LEU B 1 60 ? -15.055 28.875 -19.781 1 32.56 60 LEU B N 1
ATOM 4168 C CA . LEU B 1 60 ? -13.875 29.375 -19.078 1 32.56 60 LEU B CA 1
ATOM 4169 C C . LEU B 1 60 ? -12.617 29.203 -19.938 1 32.56 60 LEU B C 1
ATOM 4171 O O . LEU B 1 60 ? -11.734 30.062 -19.938 1 32.56 60 LEU B O 1
ATOM 4175 N N . GLN B 1 61 ? -12.617 28.219 -20.797 1 32.16 61 GLN B N 1
ATOM 4176 C CA . GLN B 1 61 ? -11.516 28.109 -21.75 1 32.16 61 GLN B CA 1
ATOM 4177 C C . GLN B 1 61 ? -11.617 29.203 -22.812 1 32.16 61 GLN B C 1
ATOM 4179 O O . GLN B 1 61 ? -10.602 29.734 -23.266 1 32.16 61 GLN B O 1
ATOM 4184 N N . GLU B 1 62 ? -12.812 29.484 -23.219 1 35.41 62 GLU B N 1
ATOM 4185 C CA . GLU B 1 62 ? -12.969 30.453 -24.297 1 35.41 62 GLU B CA 1
ATOM 4186 C C . GLU B 1 62 ? -12.594 31.859 -23.844 1 35.41 62 GLU B C 1
ATOM 4188 O O . GLU B 1 62 ? -12.07 32.656 -24.609 1 35.41 62 GLU B O 1
ATOM 4193 N N . LEU B 1 63 ? -12.938 32.188 -22.578 1 33.06 63 LEU B N 1
ATOM 4194 C CA . LEU B 1 63 ? -12.547 33.531 -22.156 1 33.06 63 LEU B CA 1
ATOM 4195 C C . LEU B 1 63 ? -11.031 33.688 -22.141 1 33.06 63 LEU B C 1
ATOM 4197 O O . LEU B 1 63 ? -10.508 34.781 -22.25 1 33.06 63 LEU B O 1
ATOM 4201 N N . CYS B 1 64 ? -10.312 32.625 -21.891 1 31.17 64 CYS B N 1
ATOM 4202 C CA . CYS B 1 64 ? -8.859 32.781 -21.922 1 31.17 64 CYS B CA 1
ATOM 4203 C C . CYS B 1 64 ? -8.352 32.875 -23.344 1 31.17 64 CYS B C 1
ATOM 4205 O O . CYS B 1 64 ? -7.23 33.344 -23.578 1 31.17 64 CYS B O 1
ATOM 4207 N N . PHE B 1 65 ? -9.055 32.312 -24.328 1 32.34 65 PHE B N 1
ATOM 4208 C CA . PHE B 1 65 ? -8.523 32.281 -25.688 1 32.34 65 PHE B CA 1
ATOM 4209 C C . PHE B 1 65 ? -8.828 33.562 -26.438 1 32.34 65 PHE B C 1
ATOM 4211 O O . PHE B 1 65 ? -8.766 33.625 -27.656 1 32.34 65 PHE B O 1
ATOM 4218 N N . ASN B 1 66 ? -9.484 34.5 -25.891 1 29.69 66 ASN B N 1
ATOM 4219 C CA . ASN B 1 66 ? -9.664 35.594 -26.828 1 29.69 66 ASN B CA 1
ATOM 4220 C C . ASN B 1 66 ? -8.328 36.219 -27.234 1 29.69 66 ASN B C 1
ATOM 4222 O O . ASN B 1 66 ? -7.887 37.188 -26.641 1 29.69 66 ASN B O 1
ATOM 4226 N N . ASN B 1 67 ? -7.246 35.344 -27.469 1 28.75 67 ASN B N 1
ATOM 4227 C CA . ASN B 1 67 ? -6.016 35.969 -27.984 1 28.75 67 ASN B CA 1
ATOM 4228 C C . ASN B 1 67 ? -6.215 36.531 -29.375 1 28.75 67 ASN B C 1
ATOM 4230 O O . ASN B 1 67 ? -6.805 35.906 -30.25 1 28.75 67 ASN B O 1
ATOM 4234 N N . ASN B 1 68 ? -6.219 37.844 -29.484 1 27.44 68 ASN B N 1
ATOM 4235 C CA . ASN B 1 68 ? -6.008 38.531 -30.734 1 27.44 68 ASN B CA 1
ATOM 4236 C C . ASN B 1 68 ? -4.801 38 -31.5 1 27.44 68 ASN B C 1
ATOM 4238 O O . ASN B 1 68 ? -3.746 37.781 -30.906 1 27.44 68 ASN B O 1
ATOM 4242 N N . PRO B 1 69 ? -4.844 37.562 -32.75 1 31.52 69 PRO B N 1
ATOM 4243 C CA . PRO B 1 69 ? -3.812 36.969 -33.625 1 31.52 69 PRO B CA 1
ATOM 4244 C C . PRO B 1 69 ? -2.5 37.75 -33.594 1 31.52 69 PRO B C 1
ATOM 4246 O O . PRO B 1 69 ? -1.431 37.156 -33.812 1 31.52 69 PRO B O 1
ATOM 4249 N N . ASP B 1 70 ? -2.459 39.094 -33.875 1 30.17 70 ASP B N 1
ATOM 4250 C CA . ASP B 1 70 ? -1.268 39.75 -34.406 1 30.17 70 ASP B CA 1
ATOM 4251 C C . ASP B 1 70 ? -0.157 39.781 -33.344 1 30.17 70 ASP B C 1
ATOM 4253 O O . ASP B 1 70 ? 1.026 39.812 -33.688 1 30.17 70 ASP B O 1
ATOM 4257 N N . ASN B 1 71 ? -0.308 40.594 -32.219 1 29.62 71 ASN B N 1
ATOM 4258 C CA . ASN B 1 71 ? 0.833 40.938 -31.375 1 29.62 71 ASN B CA 1
ATOM 4259 C C . ASN B 1 71 ? 1.393 39.719 -30.656 1 29.62 71 ASN B C 1
ATOM 4261 O O . ASN B 1 71 ? 0.683 39.062 -29.891 1 29.62 71 ASN B O 1
ATOM 4265 N N . THR B 1 72 ? 2.494 39.031 -31.188 1 32.5 72 THR B N 1
ATOM 4266 C CA . THR B 1 72 ? 3.369 37.969 -30.719 1 32.5 72 THR B CA 1
ATOM 4267 C C . THR B 1 72 ? 3.635 38.062 -29.219 1 32.5 72 THR B C 1
ATOM 4269 O O . THR B 1 72 ? 4.602 37.5 -28.719 1 32.5 72 THR B O 1
ATOM 4272 N N . ASN B 1 73 ? 3.117 39.125 -28.562 1 29.12 73 ASN B N 1
ATOM 4273 C CA . ASN B 1 73 ? 3.541 39.281 -27.172 1 29.12 73 ASN B CA 1
ATOM 4274 C C . ASN B 1 73 ? 3.426 38 -26.391 1 29.12 73 ASN B C 1
ATOM 4276 O O . ASN B 1 73 ? 2.555 37.156 -26.656 1 29.12 73 ASN B O 1
ATOM 4280 N N . SER B 1 74 ? 4.586 37.688 -25.641 1 30.95 74 SER B N 1
ATOM 4281 C CA . SER B 1 74 ? 4.762 36.656 -24.609 1 30.95 74 SER B CA 1
ATOM 4282 C C . SER B 1 74 ? 3.49 36.469 -23.797 1 30.95 74 SER B C 1
ATOM 4284 O O . SER B 1 74 ? 3.068 37.375 -23.078 1 30.95 74 SER B O 1
ATOM 4286 N N . THR B 1 75 ? 2.461 35.969 -24.375 1 32.56 75 THR B N 1
ATOM 4287 C CA . THR B 1 75 ? 1.275 35.531 -23.641 1 32.56 75 THR B CA 1
ATOM 4288 C C . THR B 1 75 ? 1.665 34.844 -22.344 1 32.56 75 THR B C 1
ATOM 4290 O O . THR B 1 75 ? 2.109 33.719 -22.344 1 32.56 75 THR B O 1
ATOM 4293 N N . THR B 1 76 ? 2.414 35.594 -21.453 1 32.75 76 THR B N 1
ATOM 4294 C CA . THR B 1 76 ? 2.436 35.031 -20.094 1 32.75 76 THR B CA 1
ATOM 4295 C C . THR B 1 76 ? 1.104 34.375 -19.766 1 32.75 76 THR B C 1
ATOM 4297 O O . THR B 1 76 ? 0.058 35.031 -19.781 1 32.75 76 THR B O 1
ATOM 4300 N N . MET B 1 77 ? 0.799 33.281 -20.281 1 33.44 77 MET B N 1
ATOM 4301 C CA . MET B 1 77 ? -0.275 32.438 -19.734 1 33.44 77 MET B CA 1
ATOM 4302 C C . MET B 1 77 ? -0.481 32.75 -18.25 1 33.44 77 MET B C 1
ATOM 4304 O O . MET B 1 77 ? 0.329 32.344 -17.422 1 33.44 77 MET B O 1
ATOM 4308 N N . THR B 1 78 ? -0.735 33.938 -17.875 1 39.91 78 THR B N 1
ATOM 4309 C CA . THR B 1 78 ? -1.184 34.156 -16.5 1 39.91 78 THR B CA 1
ATOM 4310 C C . THR B 1 78 ? -1.969 32.969 -15.992 1 39.91 78 THR B C 1
ATOM 4312 O O . THR B 1 78 ? -3.014 32.625 -16.547 1 39.91 78 THR B O 1
ATOM 4315 N N . SER B 1 79 ? -1.322 31.875 -15.695 1 51.16 79 SER B N 1
ATOM 4316 C CA . SER B 1 79 ? -1.843 30.656 -15.086 1 51.16 79 SER B CA 1
ATOM 4317 C C . SER B 1 79 ? -3.051 30.953 -14.203 1 51.16 79 SER B C 1
ATOM 4319 O O . SER B 1 79 ? -3.014 31.859 -13.375 1 51.16 79 SER B O 1
ATOM 4321 N N . CYS B 1 80 ? -4.34 30.703 -14.57 1 66.94 80 CYS B N 1
ATOM 4322 C CA . CYS B 1 80 ? -5.688 30.766 -14.016 1 66.94 80 CYS B CA 1
ATOM 4323 C C . CYS B 1 80 ? -5.766 29.984 -12.703 1 66.94 80 CYS B C 1
ATOM 4325 O O . CYS B 1 80 ? -5.316 28.844 -12.625 1 66.94 80 CYS B O 1
ATOM 4327 N N . GLY B 1 81 ? -5.57 30.656 -11.445 1 90.94 81 GLY B N 1
ATOM 4328 C CA . GLY B 1 81 ? -5.824 30.109 -10.117 1 90.94 81 GLY B CA 1
ATOM 4329 C C . GLY B 1 81 ? -5.277 30.984 -9 1 90.94 81 GLY B C 1
ATOM 4330 O O . GLY B 1 81 ? -4.641 32 -9.266 1 90.94 81 GLY B O 1
ATOM 4331 N N . ALA B 1 82 ? -5.508 30.641 -7.828 1 96.75 82 ALA B N 1
ATOM 4332 C CA . ALA B 1 82 ? -5.074 31.391 -6.656 1 96.75 82 ALA B CA 1
ATOM 4333 C C . ALA B 1 82 ? -3.557 31.344 -6.5 1 96.75 82 ALA B C 1
ATOM 4335 O O . ALA B 1 82 ? -2.93 30.328 -6.812 1 96.75 82 ALA B O 1
ATOM 4336 N N . ARG B 1 83 ? -2.977 32.469 -6.23 1 96.94 83 ARG B N 1
ATOM 4337 C CA . ARG B 1 83 ? -1.563 32.562 -5.875 1 96.94 83 ARG B CA 1
ATOM 4338 C C . ARG B 1 83 ? -1.353 32.281 -4.395 1 96.94 83 ARG B C 1
ATOM 4340 O O . ARG B 1 83 ? -1.935 32.969 -3.537 1 96.94 83 ARG B O 1
ATOM 4347 N N . ILE B 1 84 ? -0.428 31.25 -4.043 1 98.19 84 ILE B N 1
ATOM 4348 C CA . ILE B 1 84 ? -0.302 30.797 -2.666 1 98.19 84 ILE B CA 1
ATOM 4349 C C . ILE B 1 84 ? 1.036 31.25 -2.09 1 98.19 84 ILE B C 1
ATOM 4351 O O . ILE B 1 84 ? 2.068 31.156 -2.756 1 98.19 84 ILE B O 1
ATOM 4355 N N . PHE B 1 85 ? 1.023 31.844 -0.91 1 98.56 85 PHE B N 1
ATOM 4356 C CA . PHE B 1 85 ? 2.203 32.125 -0.101 1 98.56 85 PHE B CA 1
ATOM 4357 C C . PHE B 1 85 ? 2.398 31.062 0.967 1 98.56 85 PHE B C 1
ATOM 4359 O O . PHE B 1 85 ? 1.623 30.984 1.922 1 98.56 85 PHE B O 1
ATOM 4366 N N . TYR B 1 86 ? 3.445 30.25 0.798 1 98.69 86 TYR B N 1
ATOM 4367 C CA . TYR B 1 86 ? 3.727 29.188 1.756 1 98.69 86 TYR B CA 1
ATOM 4368 C C . TYR B 1 86 ? 4.766 29.641 2.775 1 98.69 86 TYR B C 1
ATOM 4370 O O . TYR B 1 86 ? 5.812 30.188 2.408 1 98.69 86 TYR B O 1
ATOM 4378 N N . LEU B 1 87 ? 4.496 29.438 3.998 1 98.75 87 LEU B N 1
ATOM 4379 C CA . LEU B 1 87 ? 5.508 29.453 5.051 1 98.75 87 LEU B CA 1
ATOM 4380 C C . LEU B 1 87 ? 5.797 28.047 5.551 1 98.75 87 LEU B C 1
ATOM 4382 O O . LEU B 1 87 ? 4.902 27.375 6.066 1 98.75 87 LEU B O 1
ATOM 4386 N N . ILE B 1 88 ? 6.996 27.594 5.41 1 98.38 88 ILE B N 1
ATOM 4387 C CA . ILE B 1 88 ? 7.402 26.266 5.855 1 98.38 88 ILE B CA 1
ATOM 4388 C C . ILE B 1 88 ? 8.352 26.391 7.047 1 98.38 88 ILE B C 1
ATOM 4390 O O . ILE B 1 88 ? 9.367 27.094 6.969 1 98.38 88 ILE B O 1
ATOM 4394 N N . VAL B 1 89 ? 8.023 25.703 8.086 1 97.31 89 VAL B N 1
ATOM 4395 C CA . VAL B 1 89 ? 8.867 25.75 9.273 1 97.31 89 VAL B CA 1
ATOM 4396 C C . VAL B 1 89 ? 9.672 24.453 9.375 1 97.31 89 VAL B C 1
ATOM 4398 O O . VAL B 1 89 ? 9.102 23.359 9.359 1 97.31 89 VAL B O 1
ATOM 4401 N N . VAL B 1 90 ? 10.984 24.562 9.469 1 96.44 90 VAL B N 1
ATOM 4402 C CA . VAL B 1 90 ? 11.922 23.469 9.602 1 96.44 90 VAL B CA 1
ATOM 4403 C C . VAL B 1 90 ? 12.648 23.562 10.938 1 96.44 90 VAL B C 1
ATOM 4405 O O . VAL B 1 90 ? 13.188 24.609 11.289 1 96.44 90 VAL B O 1
ATOM 4408 N N . HIS B 1 91 ? 12.734 22.406 11.68 1 92.44 91 HIS B N 1
ATOM 4409 C CA . HIS B 1 91 ? 13.273 22.547 13.023 1 92.44 91 HIS B CA 1
ATOM 4410 C C . HIS B 1 91 ? 14.281 21.453 13.344 1 92.44 91 HIS B C 1
ATOM 4412 O O . HIS B 1 91 ? 14.898 21.453 14.406 1 92.44 91 HIS B O 1
ATOM 4418 N N . ASN B 1 92 ? 14.5 20.469 12.508 1 91.12 92 ASN B N 1
ATOM 4419 C CA . ASN B 1 92 ? 15.516 19.438 12.68 1 91.12 92 ASN B CA 1
ATOM 4420 C C . ASN B 1 92 ? 15.891 18.797 11.352 1 91.12 92 ASN B C 1
ATOM 4422 O O . ASN B 1 92 ? 15.375 19.188 10.297 1 91.12 92 ASN B O 1
ATOM 4426 N N . ASP B 1 93 ? 16.766 17.812 11.43 1 90.56 93 ASP B N 1
ATOM 4427 C CA . ASP B 1 93 ? 17.266 17.156 10.227 1 90.56 93 ASP B CA 1
ATOM 4428 C C . ASP B 1 93 ? 16.141 16.438 9.484 1 90.56 93 ASP B C 1
ATOM 4430 O O . ASP B 1 93 ? 16.062 16.5 8.25 1 90.56 93 ASP B O 1
ATOM 4434 N N . ARG B 1 94 ? 15.32 15.828 10.172 1 89.06 94 ARG B N 1
ATOM 4435 C CA . ARG B 1 94 ? 14.227 15.078 9.562 1 89.06 94 ARG B CA 1
ATOM 4436 C C . ARG B 1 94 ? 13.289 16 8.797 1 89.06 94 ARG B C 1
ATOM 4438 O O . ARG B 1 94 ? 12.961 15.734 7.637 1 89.06 94 ARG B O 1
ATOM 4445 N N . THR B 1 95 ? 12.867 17.062 9.469 1 92.06 95 THR B N 1
ATOM 4446 C CA . THR B 1 95 ? 11.945 18 8.812 1 92.06 95 THR B CA 1
ATOM 4447 C C . THR B 1 95 ? 12.625 18.688 7.637 1 92.06 95 THR B C 1
ATOM 4449 O O . THR B 1 95 ? 11.969 19.062 6.664 1 92.06 95 THR B O 1
ATOM 4452 N N . MET B 1 96 ? 13.945 18.844 7.68 1 93.88 96 MET B N 1
ATOM 4453 C CA . MET B 1 96 ? 14.703 19.375 6.555 1 93.88 96 MET B CA 1
ATOM 4454 C C . MET B 1 96 ? 14.672 18.422 5.363 1 93.88 96 MET B C 1
ATOM 4456 O O . MET B 1 96 ? 14.406 18.844 4.238 1 93.88 96 MET B O 1
ATOM 4460 N N . ASN B 1 97 ? 14.867 17.188 5.645 1 92.19 97 ASN B N 1
ATOM 4461 C CA . ASN B 1 97 ? 14.852 16.172 4.59 1 92.19 97 ASN B CA 1
ATOM 4462 C C . ASN B 1 97 ? 13.461 16.031 3.975 1 92.19 97 ASN B C 1
ATOM 4464 O O . ASN B 1 97 ? 13.328 15.938 2.752 1 92.19 97 ASN B O 1
ATOM 4468 N N . ASP B 1 98 ? 12.492 16.016 4.809 1 93 98 ASP B N 1
ATOM 4469 C CA . ASP B 1 98 ? 11.125 15.828 4.328 1 93 98 ASP B CA 1
ATOM 4470 C C . ASP B 1 98 ? 10.625 17.062 3.596 1 93 98 ASP B C 1
ATOM 4472 O O . ASP B 1 98 ? 9.812 16.969 2.674 1 93 98 ASP B O 1
ATOM 4476 N N . ALA B 1 99 ? 11.133 18.234 3.943 1 96.5 99 ALA B N 1
ATOM 4477 C CA . ALA B 1 99 ? 10.758 19.484 3.303 1 96.5 99 ALA B CA 1
ATOM 4478 C C . ALA B 1 99 ? 11.156 19.484 1.83 1 96.5 99 ALA B C 1
ATOM 4480 O O . ALA B 1 99 ? 10.594 20.25 1.032 1 96.5 99 ALA B O 1
ATOM 4481 N N . LEU B 1 100 ? 12.156 18.656 1.449 1 96.25 100 LEU B N 1
ATOM 4482 C CA . LEU B 1 100 ? 12.555 18.5 0.053 1 96.25 100 LEU B CA 1
ATOM 4483 C C . LEU B 1 100 ? 11.367 18.062 -0.802 1 96.25 100 LEU B C 1
ATOM 4485 O O . LEU B 1 100 ? 11.102 18.656 -1.854 1 96.25 100 LEU B O 1
ATOM 4489 N N . TYR B 1 101 ? 10.672 17.094 -0.27 1 96.81 101 TYR B N 1
ATOM 4490 C CA . TYR B 1 101 ? 9.555 16.547 -1.02 1 96.81 101 TYR B CA 1
ATOM 4491 C C . TYR B 1 101 ? 8.367 17.516 -1.004 1 96.81 101 TYR B C 1
ATOM 4493 O O . TYR B 1 101 ? 7.605 17.578 -1.973 1 96.81 101 TYR B O 1
ATOM 4501 N N . LEU B 1 102 ? 8.227 18.203 0.091 1 97.94 102 LEU B N 1
ATOM 4502 C CA . LEU B 1 102 ? 7.23 19.266 0.145 1 97.94 102 LEU B CA 1
ATOM 4503 C C . LEU B 1 102 ? 7.504 20.312 -0.919 1 97.94 102 LEU B C 1
ATOM 4505 O O . LEU B 1 102 ? 6.613 20.672 -1.695 1 97.94 102 LEU B O 1
ATOM 4509 N N . PHE B 1 103 ? 8.766 20.766 -1.052 1 97.44 103 PHE B N 1
ATOM 4510 C CA . PHE B 1 103 ? 9.172 21.75 -2.035 1 97.44 103 PHE B CA 1
ATOM 4511 C C . PHE B 1 103 ? 8.875 21.281 -3.449 1 97.44 103 PHE B C 1
ATOM 4513 O O . PHE B 1 103 ? 8.289 22.016 -4.25 1 97.44 103 PHE B O 1
ATOM 4520 N N . ARG B 1 104 ? 9.156 20.047 -3.66 1 96.5 104 ARG B N 1
ATOM 4521 C CA . ARG B 1 104 ? 8.914 19.469 -4.98 1 96.5 104 ARG B CA 1
ATOM 4522 C C . ARG B 1 104 ? 7.426 19.484 -5.32 1 96.5 104 ARG B C 1
ATOM 4524 O O . ARG B 1 104 ? 7.055 19.703 -6.477 1 96.5 104 ARG B O 1
ATOM 4531 N N . GLY B 1 105 ? 6.664 19.312 -4.328 1 97.25 105 GLY B N 1
ATOM 4532 C CA . GLY B 1 105 ? 5.23 19.203 -4.547 1 97.25 105 GLY B CA 1
ATOM 4533 C C . GLY B 1 105 ? 4.547 20.547 -4.707 1 97.25 105 GLY B C 1
ATOM 4534 O O . GLY B 1 105 ? 3.457 20.625 -5.281 1 97.25 105 GLY B O 1
ATO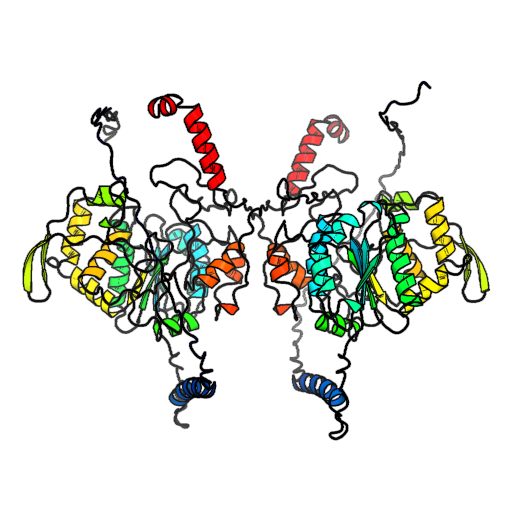M 4535 N N . ILE B 1 106 ? 5.145 21.641 -4.219 1 97.38 106 ILE B N 1
ATOM 4536 C CA . ILE B 1 106 ? 4.406 22.906 -4.207 1 97.38 106 ILE B CA 1
ATOM 4537 C C . ILE B 1 106 ? 5.113 23.922 -5.098 1 97.38 106 ILE B C 1
ATOM 4539 O O . ILE B 1 106 ? 4.578 25 -5.359 1 97.38 106 ILE B O 1
ATOM 4543 N N . ARG B 1 107 ? 6.297 23.641 -5.586 1 95.44 107 ARG B N 1
ATOM 4544 C CA . ARG B 1 107 ? 7.004 24.594 -6.438 1 95.44 107 ARG B CA 1
ATOM 4545 C C . ARG B 1 107 ? 6.211 24.875 -7.711 1 95.44 107 ARG B C 1
ATOM 4547 O O . ARG B 1 107 ? 5.828 23.938 -8.43 1 95.44 107 ARG B O 1
ATOM 4554 N N . ASP B 1 108 ? 5.918 26.016 -7.891 1 94.25 108 ASP B N 1
ATOM 4555 C CA . ASP B 1 108 ? 5.125 26.562 -8.992 1 94.25 108 ASP B CA 1
ATOM 4556 C C . ASP B 1 108 ? 5.379 28.062 -9.164 1 94.25 108 ASP B C 1
ATOM 4558 O O . ASP B 1 108 ? 5.621 28.766 -8.188 1 94.25 108 ASP B O 1
ATOM 4562 N N . SER B 1 109 ? 5.254 28.625 -10.367 1 91.88 109 SER B N 1
ATOM 4563 C CA . SER B 1 109 ? 5.539 30.031 -10.633 1 91.88 109 SER B CA 1
ATOM 4564 C C . SER B 1 109 ? 4.559 30.938 -9.891 1 91.88 109 SER B C 1
ATOM 4566 O O . SER B 1 109 ? 4.867 32.094 -9.617 1 91.88 109 SER B O 1
ATOM 4568 N N . ARG B 1 110 ? 3.373 30.469 -9.562 1 92.56 110 ARG B N 1
ATOM 4569 C CA . ARG B 1 110 ? 2.354 31.25 -8.875 1 92.56 110 ARG B CA 1
ATOM 4570 C C . ARG B 1 110 ? 2.676 31.391 -7.395 1 92.56 110 ARG B C 1
ATOM 4572 O O . ARG B 1 110 ? 2.15 32.281 -6.719 1 92.56 110 ARG B O 1
ATOM 4579 N N . ASN B 1 111 ? 3.529 30.438 -6.902 1 96.38 111 ASN B N 1
ATOM 4580 C CA . ASN B 1 111 ? 3.682 30.297 -5.457 1 96.38 111 ASN B CA 1
ATOM 4581 C C . ASN B 1 111 ? 4.93 31.016 -4.953 1 96.38 111 ASN B C 1
ATOM 4583 O O . ASN B 1 111 ? 5.945 31.062 -5.648 1 96.38 111 ASN B O 1
ATOM 4587 N N . THR B 1 112 ? 4.777 31.688 -3.832 1 97.31 112 THR B N 1
ATOM 4588 C CA . THR B 1 112 ? 5.898 32.188 -3.045 1 97.31 112 THR B CA 1
ATOM 4589 C C . THR B 1 112 ? 6.148 31.297 -1.832 1 97.31 112 THR B C 1
ATOM 4591 O O . THR B 1 112 ? 5.211 30.906 -1.129 1 97.31 112 THR B O 1
ATOM 4594 N N . ILE B 1 113 ? 7.465 30.953 -1.677 1 98.06 113 ILE B N 1
ATOM 4595 C CA . ILE B 1 113 ? 7.781 30.016 -0.604 1 98.06 113 ILE B CA 1
ATOM 4596 C C . ILE B 1 113 ? 8.789 30.656 0.354 1 98.06 113 ILE B C 1
ATOM 4598 O O . ILE B 1 113 ? 9.875 31.062 -0.059 1 98.06 113 ILE B O 1
ATOM 4602 N N . LEU B 1 114 ? 8.383 30.828 1.551 1 98.12 114 LEU B N 1
ATOM 4603 C CA . LEU B 1 114 ? 9.242 31.25 2.65 1 98.12 114 LEU B CA 1
ATOM 4604 C C . LEU B 1 114 ? 9.562 30.078 3.58 1 98.12 114 LEU B C 1
ATOM 4606 O O . LEU B 1 114 ? 8.648 29.438 4.102 1 98.12 114 LEU B O 1
ATOM 4610 N N . ILE B 1 115 ? 10.844 29.766 3.762 1 97.94 115 ILE B N 1
ATOM 4611 C CA . ILE B 1 115 ? 11.25 28.688 4.648 1 97.94 115 ILE B CA 1
ATOM 4612 C C . ILE B 1 115 ? 11.961 29.25 5.875 1 97.94 115 ILE B C 1
ATOM 4614 O O . ILE B 1 115 ? 12.969 29.969 5.742 1 97.94 115 ILE B O 1
ATOM 4618 N N . HIS B 1 116 ? 11.414 29.047 6.98 1 98.12 116 HIS B N 1
ATOM 4619 C CA . HIS B 1 116 ? 12.023 29.438 8.242 1 98.12 116 HIS B CA 1
ATOM 4620 C C . HIS B 1 116 ? 12.742 28.266 8.898 1 98.12 116 HIS B C 1
ATOM 4622 O O . HIS B 1 116 ? 12.117 27.25 9.234 1 98.12 116 HIS B O 1
ATOM 4628 N N . ILE B 1 117 ? 14 28.359 9.148 1 97.5 117 ILE B N 1
ATOM 4629 C CA . ILE B 1 117 ? 14.805 27.391 9.867 1 97.5 117 ILE B CA 1
ATOM 4630 C C . ILE B 1 117 ? 14.969 27.844 11.32 1 97.5 117 ILE B C 1
ATOM 4632 O O . ILE B 1 117 ? 15.516 28.906 11.586 1 97.5 117 ILE B O 1
ATOM 4636 N N . ASP B 1 118 ? 14.539 26.984 12.172 1 96.19 118 ASP B N 1
ATOM 4637 C CA . ASP B 1 118 ? 14.633 27.344 13.586 1 96.19 118 ASP B CA 1
ATOM 4638 C C . ASP B 1 118 ? 16.062 27.688 13.977 1 96.19 118 ASP B C 1
ATOM 4640 O O . ASP B 1 118 ? 17 27 13.602 1 96.19 118 ASP B O 1
ATOM 4644 N N . VAL B 1 119 ? 16.141 28.688 14.789 1 95.75 119 VAL B N 1
ATOM 4645 C CA . VAL B 1 119 ? 17.469 29.172 15.188 1 95.75 119 VAL B CA 1
ATOM 4646 C C . VAL B 1 119 ? 18.203 28.078 15.953 1 95.75 119 VAL B C 1
ATOM 4648 O O . VAL B 1 119 ? 19.406 27.906 15.805 1 95.75 119 VAL B O 1
ATOM 4651 N N . LYS B 1 120 ? 17.531 27.328 16.75 1 93.5 120 LYS B N 1
ATOM 4652 C CA . LYS B 1 120 ? 18.125 26.266 17.531 1 93.5 120 LYS B CA 1
ATOM 4653 C C . LYS B 1 120 ? 18.734 25.188 16.641 1 93.5 120 LYS B C 1
ATOM 4655 O O . LYS B 1 120 ? 19.734 24.562 17 1 93.5 120 LYS B O 1
ATOM 4660 N N . PHE B 1 121 ? 18.125 24.922 15.555 1 92.75 121 PHE B N 1
ATOM 4661 C CA . PHE B 1 121 ? 18.609 23.938 14.594 1 92.75 121 PHE B CA 1
ATOM 4662 C C . PHE B 1 121 ? 19.812 24.469 13.828 1 92.75 121 PHE B C 1
ATOM 4664 O O . PHE B 1 121 ? 20.781 23.734 13.586 1 92.75 121 PHE B O 1
ATOM 4671 N N . GLY B 1 122 ? 19.781 25.719 13.477 1 93.25 122 GLY B N 1
ATOM 4672 C CA . GLY B 1 122 ? 20.891 26.375 12.812 1 93.25 122 GLY B CA 1
ATOM 4673 C C . GLY B 1 122 ? 20.859 26.219 11.305 1 93.25 122 GLY B C 1
ATOM 4674 O O . GLY B 1 122 ? 20.281 25.266 10.781 1 93.25 122 GLY B O 1
ATOM 4675 N N . MET B 1 123 ? 21.625 27.094 10.656 1 94.62 123 MET B N 1
ATOM 4676 C CA . MET B 1 123 ? 21.625 27.172 9.203 1 94.62 123 MET B CA 1
ATOM 4677 C C . MET B 1 123 ? 22.594 26.172 8.586 1 94.62 123 MET B C 1
ATOM 4679 O O . MET B 1 123 ? 22.516 25.875 7.398 1 94.62 123 MET B O 1
ATOM 4683 N N . LYS B 1 124 ? 23.453 25.641 9.312 1 94.56 124 LYS B N 1
ATOM 4684 C CA . LYS B 1 124 ? 24.547 24.812 8.797 1 94.56 124 LYS B CA 1
ATOM 4685 C C . LYS B 1 124 ? 24 23.562 8.094 1 94.56 124 LYS B C 1
ATOM 4687 O O . LYS B 1 124 ? 24.406 23.25 6.977 1 94.56 124 LYS B O 1
ATOM 4692 N N . PRO B 1 125 ? 23.094 22.859 8.719 1 94.88 125 PRO B N 1
ATOM 4693 C CA . PRO B 1 125 ? 22.562 21.688 8.023 1 94.88 125 PRO B CA 1
ATOM 4694 C C . PRO B 1 125 ? 21.906 22.031 6.684 1 94.88 125 PRO B C 1
ATOM 4696 O O . PRO B 1 125 ? 21.984 21.25 5.738 1 94.88 125 PRO B O 1
ATOM 4699 N N . TYR B 1 126 ? 21.266 23.156 6.625 1 95.81 126 TYR B N 1
ATOM 4700 C CA . TYR B 1 126 ? 20.641 23.594 5.383 1 95.81 126 TYR B CA 1
ATOM 4701 C C . TYR B 1 126 ? 21.688 23.812 4.289 1 95.81 126 TYR B C 1
ATOM 4703 O O . TYR B 1 126 ? 21.469 23.422 3.139 1 95.81 126 TYR B O 1
ATOM 4711 N N . GLU B 1 127 ? 22.812 24.328 4.652 1 95.44 127 GLU B N 1
ATOM 4712 C CA . GLU B 1 127 ? 23.859 24.672 3.688 1 95.44 127 GLU B CA 1
ATOM 4713 C C . GLU B 1 127 ? 24.359 23.438 2.955 1 95.44 127 GLU B C 1
ATOM 4715 O O . GLU B 1 127 ? 24.797 23.531 1.802 1 95.44 127 GLU B O 1
ATOM 4720 N N . SER B 1 128 ? 24.219 22.344 3.539 1 94.69 128 SER B N 1
ATOM 4721 C CA . SER B 1 128 ? 24.719 21.125 2.928 1 94.69 128 SER B CA 1
ATOM 4722 C C . SER B 1 128 ? 23.562 20.203 2.521 1 94.69 128 SER B C 1
ATOM 4724 O O . SER B 1 128 ? 23.781 19.047 2.158 1 94.69 128 SER B O 1
ATOM 4726 N N . SER B 1 129 ? 22.438 20.703 2.545 1 95.31 129 SER B N 1
ATOM 4727 C CA . SER B 1 129 ? 21.266 19.859 2.336 1 95.31 129 SER B CA 1
ATOM 4728 C C . SER B 1 129 ? 20.953 19.703 0.851 1 95.31 129 SER B C 1
ATOM 4730 O O . SER B 1 129 ? 21.312 20.562 0.042 1 95.31 129 SER B O 1
ATOM 4732 N N . VAL B 1 130 ? 20.297 18.625 0.506 1 95.44 130 VAL B N 1
ATOM 4733 C CA . VAL B 1 130 ? 19.781 18.406 -0.843 1 95.44 130 VAL B CA 1
ATOM 4734 C C . VAL B 1 130 ? 18.703 19.422 -1.156 1 95.44 130 VAL B C 1
ATOM 4736 O O . VAL B 1 130 ? 18.547 19.859 -2.301 1 95.44 130 VAL B O 1
ATOM 4739 N N . LEU B 1 131 ? 18 19.891 -0.12 1 95.75 131 LEU B N 1
ATOM 4740 C CA . LEU B 1 131 ? 16.969 20.891 -0.296 1 95.75 131 LEU B CA 1
ATOM 4741 C C . LEU B 1 131 ? 17.547 22.172 -0.893 1 95.75 131 LEU B C 1
ATOM 4743 O O . LEU B 1 131 ? 17 22.703 -1.867 1 95.75 131 LEU B O 1
ATOM 4747 N N . LYS B 1 132 ? 18.609 22.594 -0.324 1 96.25 132 LYS B N 1
ATOM 4748 C CA . LYS B 1 132 ? 19.25 23.797 -0.858 1 96.25 132 LYS B CA 1
ATOM 4749 C C . LYS B 1 132 ? 19.656 23.594 -2.314 1 96.25 132 LYS B C 1
ATOM 4751 O O . LYS B 1 132 ? 19.453 24.484 -3.15 1 96.25 132 LYS B O 1
ATOM 4756 N N . GLN B 1 133 ? 20.281 22.469 -2.578 1 96.12 133 GLN B N 1
ATOM 4757 C CA . GLN B 1 133 ? 20.75 22.172 -3.932 1 96.12 133 GLN B CA 1
ATOM 4758 C C . GLN B 1 133 ? 19.594 22.234 -4.934 1 96.12 133 GLN B C 1
ATOM 4760 O O . GLN B 1 133 ? 19.75 22.797 -6.016 1 96.12 133 GLN B O 1
ATOM 4765 N N . GLU B 1 134 ? 18.531 21.719 -4.539 1 95.06 134 GLU B N 1
ATOM 4766 C CA . GLU B 1 134 ? 17.375 21.703 -5.43 1 95.06 134 GLU B CA 1
ATOM 4767 C C . GLU B 1 134 ? 16.797 23.094 -5.609 1 95.06 134 GLU B C 1
ATOM 4769 O O . GLU B 1 134 ? 16.391 23.469 -6.715 1 95.06 134 GLU B O 1
ATOM 4774 N N . ILE B 1 135 ? 16.672 23.828 -4.559 1 95.56 135 ILE B N 1
ATOM 4775 C CA . ILE B 1 135 ? 16.141 25.188 -4.637 1 95.56 135 ILE B CA 1
ATOM 4776 C C . ILE B 1 135 ? 17.031 26.047 -5.539 1 95.56 135 ILE B C 1
ATOM 4778 O O . ILE B 1 135 ? 16.531 26.766 -6.406 1 95.56 135 ILE B O 1
ATOM 4782 N N . ASP B 1 136 ? 18.312 25.891 -5.383 1 94.69 136 ASP B N 1
ATOM 4783 C CA . ASP B 1 136 ? 19.266 26.672 -6.168 1 94.69 136 ASP B CA 1
ATOM 4784 C C . ASP B 1 136 ? 19.172 26.312 -7.652 1 94.69 136 ASP B C 1
ATOM 4786 O O . ASP B 1 136 ? 19.375 27.172 -8.508 1 94.69 136 ASP B O 1
ATOM 4790 N N . ALA B 1 137 ? 18.891 25.094 -7.91 1 94.06 137 ALA B N 1
ATOM 4791 C CA . ALA B 1 137 ? 18.859 24.625 -9.289 1 94.06 137 ALA B CA 1
ATOM 4792 C C . ALA B 1 137 ? 17.5 24.891 -9.93 1 94.06 137 ALA B C 1
ATOM 4794 O O . ALA B 1 137 ? 17.359 24.812 -11.156 1 94.06 137 ALA B O 1
ATOM 4795 N N . CYS B 1 138 ? 16.547 25.25 -9.148 1 92.06 138 CYS B N 1
ATOM 4796 C CA . CYS B 1 138 ? 15.18 25.375 -9.625 1 92.06 138 CYS B CA 1
ATOM 4797 C C . CYS B 1 138 ? 14.961 26.734 -10.289 1 92.06 138 CYS B C 1
ATOM 4799 O O . CYS B 1 138 ? 15.312 27.766 -9.727 1 92.06 138 CYS B O 1
ATOM 4801 N N . PRO B 1 139 ? 14.266 26.75 -11.453 1 86.69 139 PRO B N 1
ATOM 4802 C CA . PRO B 1 139 ? 13.883 28.031 -12.039 1 86.69 139 PRO B CA 1
ATOM 4803 C C . PRO B 1 139 ? 13 28.859 -11.117 1 86.69 139 PRO B C 1
ATOM 4805 O O . PRO B 1 139 ? 12.977 30.094 -11.219 1 86.69 139 PRO B O 1
ATOM 4808 N N . CYS B 1 140 ? 12.258 28.172 -10.312 1 82.75 140 CYS B N 1
ATOM 4809 C CA . CYS B 1 140 ? 11.383 28.859 -9.359 1 82.75 140 CYS B CA 1
ATOM 4810 C C . CYS B 1 140 ? 12.141 29.203 -8.086 1 82.75 140 CYS B C 1
ATOM 4812 O O . CYS B 1 140 ? 11.539 29.625 -7.098 1 82.75 140 CYS B O 1
ATOM 4814 N N . GLY B 1 141 ? 13.391 28.969 -8.133 1 82.12 141 GLY B N 1
ATOM 4815 C CA . GLY B 1 141 ? 14.203 29.234 -6.949 1 82.12 141 GLY B CA 1
ATOM 4816 C C . GLY B 1 141 ? 14.141 30.688 -6.496 1 82.12 141 GLY B C 1
ATOM 4817 O O . GLY B 1 141 ? 14.281 30.969 -5.309 1 82.12 141 GLY B O 1
ATOM 4818 N N . SER B 1 142 ? 13.875 31.531 -7.43 1 77 142 SER B N 1
ATOM 4819 C CA . SER B 1 142 ? 13.805 32.938 -7.117 1 77 142 SER B CA 1
ATOM 4820 C C . SER B 1 142 ? 12.57 33.281 -6.277 1 77 142 SER B C 1
ATOM 4822 O O . SER B 1 142 ? 12.492 34.344 -5.672 1 77 142 SER B O 1
ATOM 4824 N N . GLN B 1 143 ? 11.648 32.406 -6.195 1 88.5 143 GLN B N 1
ATOM 4825 C CA . GLN B 1 143 ? 10.414 32.594 -5.438 1 88.5 143 GLN B CA 1
ATOM 4826 C C . GLN B 1 143 ? 10.539 32.031 -4.027 1 88.5 143 GLN B C 1
ATOM 4828 O O . GLN B 1 143 ? 9.562 32 -3.273 1 88.5 143 GLN B O 1
ATOM 4833 N N . VAL B 1 144 ? 11.805 31.609 -3.727 1 95.94 144 VAL B N 1
ATOM 4834 C CA . VAL B 1 144 ? 12.023 30.969 -2.432 1 95.94 144 VAL B CA 1
ATOM 4835 C C . VAL B 1 144 ? 12.938 31.844 -1.573 1 95.94 144 VAL B C 1
ATOM 4837 O O . VAL B 1 144 ? 13.984 32.312 -2.043 1 95.94 144 VAL B O 1
ATOM 4840 N N . GLU B 1 145 ? 12.531 32.125 -0.413 1 96.69 145 GLU B N 1
ATOM 4841 C CA . GLU B 1 145 ? 13.352 32.844 0.573 1 96.69 145 GLU B CA 1
ATOM 4842 C C . GLU B 1 145 ? 13.57 31.969 1.814 1 96.69 145 GLU B C 1
ATOM 4844 O O . GLU B 1 145 ? 12.633 31.359 2.324 1 96.69 145 GLU B O 1
ATOM 4849 N N . ILE B 1 146 ? 14.867 31.922 2.234 1 96.62 146 ILE B N 1
ATOM 4850 C CA . ILE B 1 146 ? 15.25 31.172 3.428 1 96.62 146 ILE B CA 1
ATOM 4851 C C . ILE B 1 146 ? 15.625 32.125 4.547 1 96.62 146 ILE B C 1
ATOM 4853 O O . ILE B 1 146 ? 16.359 33.125 4.316 1 96.62 146 ILE B O 1
ATOM 4857 N N . ALA B 1 147 ? 15.109 31.875 5.754 1 96.62 147 ALA B N 1
ATOM 4858 C CA . ALA B 1 147 ? 15.461 32.719 6.898 1 96.62 147 ALA B CA 1
ATOM 4859 C C . A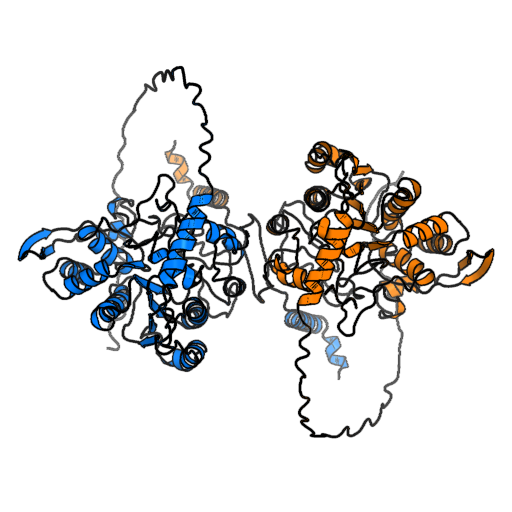LA B 1 147 ? 15.555 31.875 8.18 1 96.62 147 ALA B C 1
ATOM 4861 O O . ALA B 1 147 ? 14.953 30.812 8.273 1 96.62 147 ALA B O 1
ATOM 4862 N N . SER B 1 148 ? 16.359 32.312 9.07 1 96.56 148 SER B N 1
ATOM 4863 C CA . SER B 1 148 ? 16.484 31.781 10.43 1 96.56 148 SER B CA 1
ATOM 4864 C C . SER B 1 148 ? 16.469 32.906 11.461 1 96.56 148 SER B C 1
ATOM 4866 O O . SER B 1 148 ? 17.531 33.406 11.852 1 96.56 148 SER B O 1
ATOM 4868 N N . VAL B 1 149 ? 15.273 33.219 11.961 1 95.62 149 VAL B N 1
ATOM 4869 C CA . VAL B 1 149 ? 15.172 34.438 12.719 1 95.62 149 VAL B CA 1
ATOM 4870 C C . VAL B 1 149 ? 14.539 34.156 14.086 1 95.62 149 VAL B C 1
ATOM 4872 O O . VAL B 1 149 ? 14.742 34.938 15.031 1 95.62 149 VAL B O 1
ATOM 4875 N N . HIS B 1 150 ? 13.82 33.125 14.203 1 94.25 150 HIS B N 1
ATOM 4876 C CA . HIS B 1 150 ? 13.109 32.875 15.445 1 94.25 150 HIS B CA 1
ATOM 4877 C C . HIS B 1 150 ? 13.539 31.562 16.078 1 94.25 150 HIS B C 1
ATOM 4879 O O . HIS B 1 150 ? 13.844 30.594 15.375 1 94.25 150 HIS B O 1
ATOM 4885 N N . ASN B 1 151 ? 13.57 31.562 17.406 1 91.62 151 ASN B N 1
ATOM 4886 C CA . ASN B 1 151 ? 13.797 30.406 18.266 1 91.62 151 ASN B CA 1
ATOM 4887 C C . ASN B 1 151 ? 12.508 29.938 18.938 1 91.62 151 ASN B C 1
ATOM 4889 O O . ASN B 1 151 ? 12.055 30.562 19.906 1 91.62 151 ASN B O 1
ATOM 4893 N N . SER B 1 152 ? 11.969 28.844 18.453 1 87.44 152 SER B N 1
ATOM 4894 C CA . SER B 1 152 ? 10.688 28.375 18.953 1 87.44 152 SER B CA 1
ATOM 4895 C C . SER B 1 152 ? 10.867 27.375 20.078 1 87.44 152 SER B C 1
ATOM 4897 O O . SER B 1 152 ? 11.734 26.5 20.016 1 87.44 152 SER B O 1
ATOM 4899 N N . SER B 1 153 ? 10.156 27.609 21.156 1 83.69 153 SER B N 1
ATOM 4900 C CA . SER B 1 153 ? 10.07 26.641 22.25 1 83.69 153 SER B CA 1
ATOM 4901 C C . SER B 1 153 ? 8.664 26.062 22.359 1 83.69 153 SER B C 1
ATOM 4903 O O . SER B 1 153 ? 7.68 26.797 22.375 1 83.69 153 SER B O 1
ATOM 4905 N N . TRP B 1 154 ? 8.672 24.781 22.562 1 78.56 154 TRP B N 1
ATOM 4906 C CA . TRP B 1 154 ? 7.398 24.078 22.547 1 78.56 154 TRP B CA 1
ATOM 4907 C C . TRP B 1 154 ? 6.484 24.562 23.656 1 78.56 154 TRP B C 1
ATOM 4909 O O . TRP B 1 154 ? 6.926 24.766 24.797 1 78.56 154 TRP B O 1
ATOM 4919 N N . SER B 1 155 ? 5.215 24.891 23.344 1 76.94 155 SER B N 1
ATOM 4920 C CA . SER B 1 155 ? 4.086 25.234 24.203 1 76.94 155 SER B CA 1
ATOM 4921 C C . SER B 1 155 ? 4.203 26.672 24.703 1 76.94 155 SER B C 1
ATOM 4923 O O . SER B 1 155 ? 3.484 27.078 25.625 1 76.94 155 SER B O 1
ATOM 4925 N N . SER B 1 156 ? 5.125 27.391 24.172 1 85.06 156 SER B N 1
ATOM 4926 C CA . SER B 1 156 ? 5.281 28.797 24.562 1 85.06 156 SER B CA 1
ATOM 4927 C C . SER B 1 156 ? 4.809 29.734 23.438 1 85.06 156 SER B C 1
ATOM 4929 O O . SER B 1 156 ? 4.551 29.281 22.328 1 85.06 156 SER B O 1
ATOM 4931 N N . TRP B 1 157 ? 4.715 31.031 23.812 1 92.38 157 TRP B N 1
ATOM 4932 C CA . TRP B 1 157 ? 4.32 32.031 22.844 1 92.38 157 TRP B CA 1
ATOM 4933 C C . TRP B 1 157 ? 5.25 32.031 21.641 1 92.38 157 TRP B C 1
ATOM 4935 O O . TRP B 1 157 ? 4.832 32.312 20.516 1 92.38 157 TRP B O 1
ATOM 4945 N N . SER B 1 158 ? 6.477 31.641 21.859 1 91.88 158 SER B N 1
ATOM 4946 C CA . SER B 1 158 ? 7.488 31.703 20.812 1 91.88 158 SER B CA 1
ATOM 4947 C C . SER B 1 158 ? 7.105 30.828 19.625 1 91.88 158 SER B C 1
ATOM 4949 O O . SER B 1 158 ? 7.617 31.016 18.516 1 91.88 158 SER B O 1
ATOM 4951 N N . MET B 1 159 ? 6.199 29.922 19.812 1 93.06 159 MET B N 1
ATOM 4952 C CA . MET B 1 159 ? 5.734 29.047 18.734 1 93.06 159 MET B CA 1
ATOM 4953 C C . MET B 1 159 ? 4.949 29.844 17.703 1 93.06 159 MET B C 1
ATOM 4955 O O . MET B 1 159 ? 4.828 29.422 16.547 1 93.06 159 MET B O 1
ATOM 4959 N N . ASN B 1 160 ? 4.41 30.984 18.094 1 96.38 160 ASN B N 1
ATOM 4960 C CA . ASN B 1 160 ? 3.648 31.844 17.188 1 96.38 160 ASN B CA 1
ATOM 4961 C C . ASN B 1 160 ? 4.566 32.688 16.312 1 96.38 160 ASN B C 1
ATOM 4963 O O . ASN B 1 160 ? 4.145 33.219 15.281 1 96.38 160 ASN B O 1
ATOM 4967 N N . ALA B 1 161 ? 5.797 32.844 16.734 1 96 161 ALA B N 1
ATOM 4968 C CA . ALA B 1 161 ? 6.68 33.875 16.203 1 96 161 ALA B CA 1
ATOM 4969 C C . ALA B 1 161 ? 6.949 33.656 14.719 1 96 161 ALA B C 1
ATOM 4971 O O . ALA B 1 161 ? 6.809 34.562 13.906 1 96 161 ALA B O 1
ATOM 4972 N N . PRO B 1 162 ? 7.305 32.438 14.305 1 96.94 162 PRO B N 1
ATOM 4973 C CA . PRO B 1 162 ? 7.566 32.219 12.875 1 96.94 162 PRO B CA 1
ATOM 4974 C C . PRO B 1 162 ? 6.348 32.531 12.008 1 96.94 162 PRO B C 1
ATOM 4976 O O . PRO B 1 162 ? 6.477 33.156 10.953 1 96.94 162 PRO B O 1
ATOM 4979 N N . THR B 1 163 ? 5.211 32.125 12.438 1 97.94 163 THR B N 1
ATOM 4980 C CA . THR B 1 163 ? 3.986 32.344 11.664 1 97.94 163 THR B CA 1
ATOM 4981 C C . THR B 1 163 ? 3.656 33.812 11.57 1 97.94 163 THR B C 1
ATOM 4983 O O . THR B 1 163 ? 3.365 34.344 10.484 1 97.94 163 THR B O 1
ATOM 4986 N N . LEU B 1 164 ? 3.699 34.5 12.711 1 98.12 164 LEU B N 1
ATOM 4987 C CA . LEU B 1 164 ? 3.391 35.938 12.719 1 98.12 164 LEU B CA 1
ATOM 4988 C C . LEU B 1 164 ? 4.418 36.719 11.906 1 98.12 164 LEU B C 1
ATOM 4990 O O . LEU B 1 164 ? 4.074 37.688 11.219 1 98.12 164 LEU B O 1
ATOM 4994 N N . TRP B 1 165 ? 5.676 36.281 12.062 1 97.94 165 TRP B N 1
ATOM 4995 C CA . TRP B 1 165 ? 6.738 36.906 11.258 1 97.94 165 TRP B CA 1
ATOM 4996 C C . TRP B 1 165 ? 6.484 36.688 9.773 1 97.94 165 TRP B C 1
ATOM 4998 O O . TRP B 1 165 ? 6.602 37.594 8.969 1 97.94 165 TRP B O 1
ATOM 5008 N N . GLY B 1 166 ? 6.164 35.5 9.383 1 98.25 166 GLY B N 1
ATOM 5009 C CA . GLY B 1 166 ? 5.859 35.188 7.996 1 98.25 166 GLY B CA 1
ATOM 5010 C C . GLY B 1 166 ? 4.672 35.969 7.453 1 98.25 166 GLY B C 1
ATOM 5011 O O . GLY B 1 166 ? 4.699 36.438 6.316 1 98.25 166 GLY B O 1
ATOM 5012 N N . LEU B 1 167 ? 3.635 36.125 8.273 1 98.31 167 LEU B N 1
ATOM 5013 C CA . LEU B 1 167 ? 2.455 36.875 7.895 1 98.31 167 LEU B CA 1
ATOM 5014 C C . LEU B 1 167 ? 2.812 38.344 7.664 1 98.31 167 LEU B C 1
ATOM 5016 O O . LEU B 1 167 ? 2.369 38.938 6.684 1 98.31 167 LEU B O 1
ATOM 5020 N N . ASP B 1 168 ? 3.561 38.812 8.602 1 98.25 168 ASP B N 1
ATOM 5021 C CA . ASP B 1 168 ? 3.996 40.188 8.484 1 98.25 168 ASP B CA 1
ATOM 5022 C C . ASP B 1 168 ? 4.777 40.438 7.195 1 98.25 168 ASP B C 1
ATOM 5024 O O . ASP B 1 168 ? 4.516 41.375 6.461 1 98.25 168 ASP B O 1
ATOM 5028 N N . LYS B 1 169 ? 5.668 39.594 6.93 1 97.75 169 LYS B N 1
ATOM 5029 C CA . LYS B 1 169 ? 6.473 39.688 5.711 1 97.75 169 LYS B CA 1
ATOM 5030 C C . LYS B 1 169 ? 5.598 39.562 4.469 1 97.75 169 LYS B C 1
ATOM 5032 O O . LYS B 1 169 ? 5.738 40.344 3.525 1 97.75 169 LYS B O 1
ATOM 5037 N N . ALA B 1 170 ? 4.73 38.594 4.438 1 98.25 170 ALA B N 1
ATOM 5038 C CA . ALA B 1 170 ? 3.846 38.375 3.299 1 98.25 170 ALA B CA 1
ATOM 5039 C C . ALA B 1 170 ? 3.023 39.625 2.982 1 98.25 170 ALA B C 1
ATOM 5041 O O . ALA B 1 170 ? 2.91 40 1.821 1 98.25 170 ALA B O 1
ATOM 5042 N N . VAL B 1 171 ? 2.459 40.219 4 1 98.38 171 VAL B N 1
ATOM 5043 C CA . VAL B 1 171 ? 1.538 41.344 3.832 1 98.38 171 VAL B CA 1
ATOM 5044 C C . VAL B 1 171 ? 2.314 42.594 3.43 1 98.38 171 VAL B C 1
ATOM 5046 O O . VAL B 1 171 ? 1.873 43.344 2.566 1 98.38 171 VAL B O 1
ATOM 5049 N N . LYS B 1 172 ? 3.463 42.75 3.988 1 97.62 172 LYS B N 1
ATOM 5050 C CA . LYS B 1 172 ? 4.156 44.031 3.826 1 97.62 172 LYS B CA 1
ATOM 5051 C C . LYS B 1 172 ? 5.121 44 2.646 1 97.62 172 LYS B C 1
ATOM 5053 O O . LYS B 1 172 ? 5.242 44.969 1.897 1 97.62 172 LYS B O 1
ATOM 5058 N N . GLU B 1 173 ? 5.836 42.906 2.479 1 96.81 173 GLU B N 1
ATOM 5059 C CA . GLU B 1 173 ? 6.887 42.844 1.468 1 96.81 173 GLU B CA 1
ATOM 5060 C C . GLU B 1 173 ? 6.375 42.219 0.176 1 96.81 173 GLU B C 1
ATOM 5062 O O . GLU B 1 173 ? 6.953 42.406 -0.893 1 96.81 173 GLU B O 1
ATOM 5067 N N . TYR B 1 174 ? 5.312 41.5 0.272 1 95.44 174 TYR B N 1
ATOM 5068 C CA . TYR B 1 174 ? 4.816 40.781 -0.908 1 95.44 174 TYR B CA 1
ATOM 5069 C C . TYR B 1 174 ? 3.385 41.188 -1.227 1 95.44 174 TYR B C 1
ATOM 5071 O O . TYR B 1 174 ? 2.6 40.406 -1.734 1 95.44 174 TYR B O 1
ATOM 5079 N N . GLU B 1 175 ? 3.086 42.344 -0.824 1 89.44 175 GLU B N 1
ATOM 5080 C CA . GLU B 1 175 ? 1.73 42.844 -1.032 1 89.44 175 GLU B CA 1
ATOM 5081 C C . GLU B 1 175 ? 1.313 42.719 -2.494 1 89.44 175 GLU B C 1
ATOM 5083 O O . GLU B 1 175 ? 2.086 43.031 -3.396 1 89.44 175 GLU B O 1
ATOM 5088 N N . GLY B 1 176 ? 0.162 42.188 -2.73 1 90.81 176 GLY B N 1
ATOM 5089 C CA . GLY B 1 176 ? -0.392 42.094 -4.07 1 90.81 176 GLY B CA 1
ATOM 5090 C C . GLY B 1 176 ? 0.112 40.875 -4.836 1 90.81 176 GLY B C 1
ATOM 5091 O O . GLY B 1 176 ? -0.297 40.656 -5.973 1 90.81 176 GLY B O 1
ATOM 5092 N N . LYS B 1 177 ? 0.889 40 -4.199 1 93.56 177 LYS B N 1
ATOM 5093 C CA . LYS B 1 177 ? 1.536 38.906 -4.93 1 93.56 177 LYS B CA 1
ATOM 5094 C C . LYS B 1 177 ? 0.977 37.562 -4.512 1 93.56 177 LYS B C 1
ATOM 5096 O O . LYS B 1 177 ? 1.417 36.5 -5.004 1 93.56 177 LYS B O 1
ATOM 5101 N N . TRP B 1 178 ? 0.068 37.594 -3.66 1 96.94 178 TRP B N 1
ATOM 5102 C CA . TRP B 1 178 ? -0.493 36.312 -3.172 1 96.94 178 TRP B CA 1
ATOM 5103 C C . TRP B 1 178 ? -1.942 36.5 -2.736 1 96.94 178 TRP B C 1
ATOM 5105 O O . TRP B 1 178 ? -2.389 37.625 -2.5 1 96.94 178 TRP B O 1
ATOM 5115 N N . ASP B 1 179 ? -2.729 35.406 -2.707 1 97.88 179 ASP B N 1
ATOM 5116 C CA . ASP B 1 179 ? -4.145 35.406 -2.352 1 97.88 179 ASP B CA 1
ATOM 5117 C C . ASP B 1 179 ? -4.391 34.625 -1.065 1 97.88 179 ASP B C 1
ATOM 5119 O O . ASP B 1 179 ? -5.285 34.969 -0.286 1 97.88 179 ASP B O 1
ATOM 5123 N N . VAL B 1 180 ? -3.633 33.594 -0.878 1 98.38 180 VAL B N 1
ATOM 5124 C CA . VAL B 1 180 ? -3.84 32.656 0.238 1 98.38 180 VAL B CA 1
ATOM 5125 C C . VAL B 1 180 ? -2.512 32.406 0.939 1 98.38 180 VAL B C 1
ATOM 5127 O O . VAL B 1 180 ? -1.49 32.188 0.283 1 98.38 180 VAL B O 1
ATOM 5130 N N . PHE B 1 181 ? -2.508 32.5 2.273 1 98.62 181 PHE B N 1
ATOM 5131 C CA . PHE B 1 181 ? -1.352 32.188 3.107 1 98.62 181 PHE B CA 1
ATOM 5132 C C . PHE B 1 181 ? -1.501 30.812 3.756 1 98.62 181 PHE B C 1
ATOM 5134 O O . PHE B 1 181 ? -2.512 30.531 4.402 1 98.62 181 PHE B O 1
ATOM 5141 N N . ILE B 1 182 ? -0.508 29.922 3.572 1 98.69 182 ILE B N 1
ATOM 5142 C CA . ILE B 1 182 ? -0.533 28.578 4.16 1 98.69 182 ILE B CA 1
ATOM 5143 C C . ILE B 1 182 ? 0.755 28.344 4.945 1 98.69 182 ILE B C 1
ATOM 5145 O O . ILE B 1 182 ? 1.853 28.422 4.391 1 98.69 182 ILE B O 1
ATOM 5149 N N . ASN B 1 183 ? 0.665 28.094 6.227 1 98.31 183 ASN B N 1
ATOM 5150 C CA . ASN B 1 183 ? 1.844 27.719 6.996 1 98.31 183 ASN B CA 1
ATOM 5151 C C . ASN B 1 183 ? 1.883 26.203 7.246 1 98.31 183 ASN B C 1
ATOM 5153 O O . ASN B 1 183 ? 0.879 25.609 7.645 1 98.31 183 ASN B O 1
ATOM 5157 N N . LEU B 1 184 ? 3.031 25.594 7 1 98 184 LEU B N 1
ATOM 5158 C CA . LEU B 1 184 ? 3.209 24.141 7.047 1 98 184 LEU B CA 1
ATOM 5159 C C . LEU B 1 184 ? 4.48 23.781 7.805 1 98 184 LEU B C 1
ATOM 5161 O O . LEU B 1 184 ? 5.449 24.547 7.809 1 98 184 LEU B O 1
ATOM 5165 N N . SER B 1 185 ? 4.414 22.609 8.445 1 96.25 185 SER B N 1
ATOM 5166 C CA . SER B 1 185 ? 5.637 21.984 8.945 1 96.25 185 SER B CA 1
ATOM 5167 C C . SER B 1 185 ? 6.422 21.328 7.82 1 96.25 185 SER B C 1
ATOM 5169 O O . SER B 1 185 ? 5.844 20.922 6.805 1 96.25 185 SER B O 1
ATOM 5171 N N . GLY B 1 186 ? 7.68 21.188 8 1 96.56 186 GLY B N 1
ATOM 5172 C CA . GLY B 1 186 ? 8.523 20.547 7 1 96.56 186 GLY B CA 1
ATOM 5173 C C . GLY B 1 186 ? 8.156 19.094 6.75 1 96.56 186 GLY B C 1
ATOM 5174 O O . GLY B 1 186 ? 8.492 18.531 5.707 1 96.56 186 GLY B O 1
ATOM 5175 N N . ASP B 1 187 ? 7.43 18.469 7.676 1 95.19 187 ASP B N 1
ATOM 5176 C CA . ASP B 1 187 ? 7.078 17.062 7.547 1 95.19 187 ASP B CA 1
ATOM 5177 C C . ASP B 1 187 ? 5.668 16.891 6.98 1 95.19 187 ASP B C 1
ATOM 5179 O O . ASP B 1 187 ? 4.961 15.945 7.332 1 95.19 187 ASP B O 1
ATOM 5183 N N . THR B 1 188 ? 5.293 17.828 6.199 1 97.69 188 THR B N 1
ATOM 5184 C CA . THR B 1 188 ? 4.012 17.828 5.504 1 97.69 188 THR B CA 1
ATOM 5185 C C . THR B 1 188 ? 4.191 17.469 4.031 1 97.69 188 THR B C 1
ATOM 5187 O O . THR B 1 188 ? 5.246 17.734 3.447 1 97.69 188 THR B O 1
ATOM 5190 N N . LEU B 1 189 ? 3.24 16.781 3.467 1 98.5 189 LEU B N 1
ATOM 5191 C CA . LEU B 1 189 ? 3.221 16.438 2.049 1 98.5 189 LEU B CA 1
ATOM 5192 C C . LEU B 1 189 ? 1.917 16.891 1.399 1 98.5 189 LEU B C 1
ATOM 5194 O O . LEU B 1 189 ? 0.835 16.672 1.946 1 98.5 189 LEU B O 1
ATOM 5198 N N . PRO B 1 190 ? 2.039 17.625 0.297 1 98.75 190 PRO B N 1
ATOM 5199 C CA . PRO B 1 190 ? 0.795 17.953 -0.406 1 98.75 190 PRO B CA 1
ATOM 5200 C C . PRO B 1 190 ? 0.13 16.734 -1.025 1 98.75 190 PRO B C 1
ATOM 5202 O O . PRO B 1 190 ? 0.818 15.828 -1.513 1 98.75 190 PRO B O 1
ATOM 5205 N N . VAL B 1 191 ? -1.163 16.703 -1.033 1 98.75 191 VAL B N 1
ATOM 5206 C CA . VAL B 1 191 ? -1.917 15.609 -1.634 1 98.75 191 VAL B CA 1
ATOM 5207 C C . VAL B 1 191 ? -2.152 15.898 -3.115 1 98.75 191 VAL B C 1
ATOM 5209 O O . VAL B 1 191 ? -2.145 14.977 -3.939 1 98.75 191 VAL B O 1
ATOM 5212 N N . TYR B 1 192 ? -2.385 17.188 -3.436 1 98.44 192 TYR B N 1
ATOM 5213 C CA . TYR B 1 192 ? -2.76 17.562 -4.793 1 98.44 192 TYR B CA 1
ATOM 5214 C C . TYR B 1 192 ? -1.714 18.484 -5.414 1 98.44 192 TYR B C 1
ATOM 5216 O O . TYR B 1 192 ? -0.979 19.172 -4.699 1 98.44 192 TYR B O 1
ATOM 5224 N N . THR B 1 193 ? -1.709 18.531 -6.703 1 98 193 THR B N 1
ATOM 5225 C CA . THR B 1 193 ? -0.785 19.359 -7.473 1 98 193 THR B CA 1
ATOM 5226 C C . THR B 1 193 ? -1.068 20.844 -7.246 1 98 193 THR B C 1
ATOM 5228 O O . THR B 1 193 ? -2.172 21.219 -6.836 1 98 193 THR B O 1
ATOM 5231 N N . PRO B 1 194 ? -0.03 21.656 -7.547 1 97.31 194 PRO B N 1
ATOM 5232 C CA . PRO B 1 194 ? -0.239 23.109 -7.418 1 97.31 194 PRO B CA 1
ATOM 5233 C C . PRO B 1 194 ? -1.415 23.609 -8.258 1 97.31 194 PRO B C 1
ATOM 5235 O O . PRO B 1 194 ? -2.15 24.5 -7.82 1 97.31 194 PRO B O 1
ATOM 5238 N N . ASP B 1 195 ? -1.643 23 -9.414 1 97.06 195 ASP B N 1
ATOM 5239 C CA . ASP B 1 195 ? -2.752 23.406 -10.266 1 97.06 195 ASP B CA 1
ATOM 5240 C C . ASP B 1 195 ? -4.094 23.172 -9.578 1 97.06 195 ASP B C 1
ATOM 5242 O O . ASP B 1 195 ? -4.957 24.047 -9.57 1 97.06 195 ASP B O 1
ATOM 5246 N N . ARG B 1 196 ? -4.176 22.078 -8.977 1 96.31 196 ARG B N 1
ATOM 5247 C CA . ARG B 1 196 ? -5.438 21.766 -8.312 1 96.31 196 ARG B CA 1
ATOM 5248 C C . ARG B 1 196 ? -5.645 22.625 -7.074 1 96.31 196 ARG B C 1
ATOM 5250 O O . ARG B 1 196 ? -6.738 23.141 -6.848 1 96.31 196 ARG B O 1
ATOM 5257 N N . VAL B 1 197 ? -4.633 22.781 -6.309 1 97.94 197 VAL B N 1
ATOM 5258 C CA . VAL B 1 197 ? -4.738 23.594 -5.094 1 97.94 197 VAL B CA 1
ATOM 5259 C C . VAL B 1 197 ? -5.105 25.031 -5.461 1 97.94 197 VAL B C 1
ATOM 5261 O O . VAL B 1 197 ? -6 25.625 -4.852 1 97.94 197 VAL B O 1
ATOM 5264 N N . ALA B 1 198 ? -4.504 25.562 -6.5 1 97.69 198 ALA B N 1
ATOM 5265 C CA . ALA B 1 198 ? -4.789 26.922 -6.969 1 97.69 198 ALA B CA 1
ATOM 5266 C C . ALA B 1 198 ? -6.238 27.047 -7.422 1 97.69 198 ALA B C 1
ATOM 5268 O O . ALA B 1 198 ? -6.91 28.031 -7.113 1 97.69 198 ALA B O 1
ATOM 5269 N N . SER B 1 199 ? -6.664 26.047 -8.109 1 96.69 199 SER B N 1
ATOM 5270 C CA . SER B 1 199 ? -8.031 26.078 -8.617 1 96.69 199 SER B CA 1
ATOM 5271 C C . SER B 1 199 ? -9.047 26 -7.484 1 96.69 199 SER B C 1
ATOM 5273 O O . SER B 1 199 ? -10.086 26.656 -7.531 1 96.69 199 SER B O 1
ATOM 5275 N N . LEU B 1 200 ? -8.711 25.25 -6.52 1 96.69 200 LEU B N 1
ATOM 5276 C CA . LEU B 1 200 ? -9.625 25.109 -5.391 1 96.69 200 LEU B CA 1
ATOM 5277 C C . LEU B 1 200 ? -9.766 26.422 -4.637 1 96.69 200 LEU B C 1
ATOM 5279 O O . LEU B 1 200 ? -10.875 26.828 -4.273 1 96.69 200 LEU B O 1
ATOM 5283 N N . PHE B 1 201 ? -8.695 27.141 -4.484 1 97.25 201 PHE B N 1
ATOM 5284 C CA . PHE B 1 201 ? -8.734 28.375 -3.709 1 97.25 201 PHE B CA 1
ATOM 5285 C C . PHE B 1 201 ? -9.211 29.531 -4.57 1 97.25 201 PHE B C 1
ATOM 5287 O O . PHE B 1 201 ? -9.539 30.609 -4.055 1 97.25 201 PHE B O 1
ATOM 5294 N N . ALA B 1 202 ? -9.289 29.375 -5.871 1 96.44 202 ALA B N 1
ATOM 5295 C CA . ALA B 1 202 ? -9.898 30.359 -6.758 1 96.44 202 ALA B CA 1
ATOM 5296 C C . ALA B 1 202 ? -11.406 30.125 -6.887 1 96.44 202 ALA B C 1
ATOM 5298 O O . ALA B 1 202 ? -12.133 30.969 -7.402 1 96.44 202 ALA B O 1
ATOM 5299 N N . GLY B 1 203 ? -11.844 28.984 -6.391 1 94.69 203 GLY B N 1
ATOM 5300 C CA . GLY B 1 203 ? -13.242 28.594 -6.539 1 94.69 203 GLY B CA 1
ATOM 5301 C C . GLY B 1 203 ? -13.898 28.234 -5.227 1 94.69 203 GLY B C 1
ATOM 5302 O O . GLY B 1 203 ? -14.211 29.094 -4.414 1 94.69 203 GLY B O 1
ATOM 5303 N N . PRO B 1 204 ? -14.031 26.953 -5.02 1 94.62 204 PRO B N 1
ATOM 5304 C CA . PRO B 1 204 ? -14.891 26.516 -3.922 1 94.62 204 PRO B CA 1
ATOM 5305 C C . PRO B 1 204 ? -14.344 26.891 -2.549 1 94.62 204 PRO B C 1
ATOM 5307 O O . PRO B 1 204 ? -15.109 27.016 -1.588 1 94.62 204 PRO B O 1
ATOM 5310 N N . LEU B 1 205 ? -13.078 27.094 -2.416 1 96 205 LEU B N 1
ATOM 5311 C CA . LEU B 1 205 ? -12.492 27.375 -1.11 1 96 205 LEU B CA 1
ATOM 5312 C C . LEU B 1 205 ? -12.156 28.859 -0.962 1 96 205 LEU B C 1
ATOM 5314 O O . LEU B 1 205 ? -11.57 29.266 0.041 1 96 205 LEU B O 1
ATOM 5318 N N . ALA B 1 206 ? -12.633 29.594 -1.895 1 93.81 206 ALA B N 1
ATOM 5319 C CA . ALA B 1 206 ? -12.344 31.031 -1.871 1 93.81 206 ALA B CA 1
ATOM 5320 C C . ALA B 1 206 ? -12.93 31.688 -0.627 1 93.81 206 ALA B C 1
ATOM 5322 O O . ALA B 1 206 ? -14.008 31.297 -0.161 1 93.81 206 ALA B O 1
ATOM 5323 N N . LYS B 1 207 ? -12.188 32.594 0.019 1 93.5 207 LYS B N 1
ATOM 5324 C CA . LYS B 1 207 ? -12.609 33.469 1.1 1 93.5 207 LYS B CA 1
ATOM 5325 C C . LYS B 1 207 ? -12.812 32.719 2.398 1 93.5 207 LYS B C 1
ATOM 5327 O O . LYS B 1 207 ? -13.484 33.188 3.314 1 93.5 207 LYS B O 1
ATOM 5332 N N . THR B 1 208 ? -12.336 31.484 2.451 1 96.19 208 THR B N 1
ATOM 5333 C CA . THR B 1 208 ? -12.477 30.672 3.652 1 96.19 208 THR B CA 1
ATOM 5334 C C . THR B 1 208 ? -11.141 30.531 4.383 1 96.19 208 THR B C 1
ATOM 5336 O O . THR B 1 208 ? -10.117 30.219 3.77 1 96.19 208 THR B O 1
ATOM 5339 N N . ASN B 1 209 ? -11.188 30.859 5.688 1 97.88 209 ASN B N 1
ATOM 5340 C CA . ASN B 1 209 ? -10.023 30.641 6.547 1 97.88 209 ASN B CA 1
ATOM 5341 C C . ASN B 1 209 ? -10.117 29.312 7.297 1 97.88 209 ASN B C 1
ATOM 5343 O O . ASN B 1 209 ? -11.086 29.062 8.008 1 97.88 209 ASN B O 1
ATOM 5347 N N . PHE B 1 210 ? -9.133 28.469 7.074 1 96.44 210 PHE B N 1
ATOM 5348 C CA . PHE B 1 210 ? -9.031 27.219 7.812 1 96.44 210 PHE B CA 1
ATOM 5349 C C . PHE B 1 210 ? -8.031 27.344 8.953 1 96.44 210 PHE B C 1
ATOM 5351 O O . PHE B 1 210 ? -6.82 27.328 8.727 1 96.44 210 PHE B O 1
ATOM 5358 N N . VAL B 1 211 ? -8.539 27.328 10.203 1 92.81 211 VAL B N 1
ATOM 5359 C CA . VAL B 1 211 ? -7.652 27.516 11.344 1 92.81 211 VAL B CA 1
ATOM 5360 C C . VAL B 1 211 ? -7.648 26.25 12.203 1 92.81 211 VAL B C 1
ATOM 5362 O O . VAL B 1 211 ? -7.148 26.25 13.328 1 92.81 211 VAL B O 1
ATOM 5365 N N . THR B 1 212 ? -8.336 25.203 11.75 1 85.38 212 THR B N 1
ATOM 5366 C CA . THR B 1 212 ? -8.312 23.891 12.375 1 85.38 212 THR B CA 1
ATOM 5367 C C . THR B 1 212 ? -8.586 22.797 11.352 1 85.38 212 THR B C 1
ATOM 5369 O O . THR B 1 212 ? -8.82 23.078 10.172 1 85.38 212 THR B O 1
ATOM 5372 N N . SER B 1 213 ? -8.32 21.578 11.82 1 77.38 213 SER B N 1
ATOM 5373 C CA . SER B 1 213 ? -8.562 20.422 10.977 1 77.38 213 SER B CA 1
ATOM 5374 C C . SER B 1 213 ? -9.117 19.25 11.781 1 77.38 213 SER B C 1
ATOM 5376 O O . SER B 1 213 ? -9.242 19.328 13.008 1 77.38 213 SER B O 1
ATOM 5378 N N . HIS B 1 214 ? -9.586 18.234 11.078 1 69.12 214 HIS B N 1
ATOM 5379 C CA . HIS B 1 214 ? -10.266 17.094 11.68 1 69.12 214 HIS B CA 1
ATOM 5380 C C . HIS B 1 214 ? -9.383 16.422 12.727 1 69.12 214 HIS B C 1
ATOM 5382 O O . HIS B 1 214 ? -9.891 15.922 13.734 1 69.12 214 HIS B O 1
ATOM 5388 N N . SER B 1 215 ? -8.25 16.453 12.484 1 55.91 215 SER B N 1
ATOM 5389 C CA . SER B 1 215 ? -7.395 15.766 13.445 1 55.91 215 SER B CA 1
ATOM 5390 C C . SER B 1 215 ? -7.434 16.453 14.805 1 55.91 215 SER B C 1
ATOM 5392 O O . SER B 1 215 ? -7.059 15.852 15.82 1 55.91 215 SER B O 1
ATOM 5394 N N . CYS B 1 216 ? -7.93 17.594 14.648 1 56.81 216 CYS B N 1
ATOM 5395 C CA . CYS B 1 216 ? -8.227 18.312 15.891 1 56.81 216 CYS B CA 1
ATOM 5396 C C . CYS B 1 216 ? -9.625 17.969 16.391 1 56.81 216 CYS B C 1
ATOM 5398 O O . CYS B 1 216 ? -10.5 17.625 15.602 1 56.81 216 CYS B O 1
ATOM 5400 N N . GLU B 1 217 ? -9.789 17.703 17.594 1 58.41 217 GLU B N 1
ATOM 5401 C CA . GLU B 1 217 ? -11.07 17.391 18.219 1 58.41 217 GLU B CA 1
ATOM 5402 C C . GLU B 1 217 ? -12.18 18.281 17.672 1 58.41 217 GLU B C 1
ATOM 5404 O O . GLU B 1 217 ? -13.359 17.938 17.734 1 58.41 217 GLU B O 1
ATOM 5409 N N . THR B 1 218 ? -11.781 19.234 16.828 1 57.94 218 THR B N 1
ATOM 5410 C CA . THR B 1 218 ? -12.75 20.281 16.469 1 57.94 218 THR B CA 1
ATOM 5411 C C . THR B 1 218 ? -13.148 20.141 15.008 1 57.94 218 THR B C 1
ATOM 5413 O O . THR B 1 218 ? -14.062 20.828 14.547 1 57.94 218 THR B O 1
ATOM 5416 N N . GLY B 1 219 ? -12.43 19.297 14.289 1 69.62 219 GLY B N 1
ATOM 5417 C CA . GLY B 1 219 ? -12.719 19.219 12.867 1 69.62 219 GLY B CA 1
ATOM 5418 C C . GLY B 1 219 ? -12.242 20.438 12.094 1 69.62 219 GLY B C 1
ATOM 5419 O O . GLY B 1 219 ? -11.109 20.891 12.281 1 69.62 219 GLY B O 1
ATOM 5420 N N . LEU B 1 220 ? -13.203 21.031 11.195 1 81.25 220 LEU B N 1
ATOM 5421 C CA . LEU B 1 220 ? -12.82 22.094 10.281 1 81.25 220 LEU B CA 1
ATOM 5422 C C . LEU B 1 220 ? -13.078 23.469 10.914 1 81.25 220 LEU B C 1
ATOM 5424 O O . LEU B 1 220 ? -12.68 24.5 10.359 1 81.25 220 LEU B O 1
ATOM 5428 N N . VAL B 1 221 ? -13.695 23.422 12.109 1 88 221 VAL B N 1
ATOM 5429 C CA . VAL B 1 221 ? -14.094 24.688 12.727 1 88 221 VAL B CA 1
ATOM 5430 C C . VAL B 1 221 ? -13.422 24.828 14.094 1 88 221 VAL B C 1
ATOM 5432 O O . VAL B 1 221 ? -13.328 23.875 14.852 1 88 221 VAL B O 1
ATOM 5435 N N . PRO B 1 222 ? -12.922 26.062 14.336 1 90.06 222 PRO B N 1
ATOM 5436 C CA . PRO B 1 222 ? -12.383 26.25 15.688 1 90.06 222 PRO B CA 1
ATOM 5437 C C . PRO B 1 222 ? -13.43 26.031 16.781 1 90.06 222 PRO B C 1
ATOM 5439 O O . PRO B 1 222 ? -14.609 26.312 16.562 1 90.06 222 PRO B O 1
ATOM 5442 N N . ALA B 1 223 ? -12.992 25.594 17.922 1 87.12 223 ALA B N 1
ATOM 5443 C CA . ALA B 1 223 ? -13.914 25.281 19.016 1 87.12 223 ALA B CA 1
ATOM 5444 C C . ALA B 1 223 ? -13.664 26.188 20.219 1 87.12 223 ALA B C 1
ATOM 5446 O O . ALA B 1 223 ? -12.516 26.406 20.625 1 87.12 223 ALA B O 1
ATOM 5447 N N . PRO B 1 224 ? -14.82 26.641 20.734 1 88.94 224 PRO B N 1
ATOM 5448 C CA . PRO B 1 224 ? -14.641 27.375 21.984 1 88.94 224 PRO B CA 1
ATOM 5449 C C . PRO B 1 224 ? -14.117 26.5 23.125 1 88.94 224 PRO B C 1
ATOM 5451 O O . PRO B 1 224 ? -14.508 25.344 23.234 1 88.94 224 PRO B O 1
ATOM 5454 N N . ILE B 1 225 ? -13.305 27.031 23.859 1 83.19 225 ILE B N 1
ATOM 5455 C CA . ILE B 1 225 ? -12.602 26.297 24.906 1 83.19 225 ILE B CA 1
ATOM 5456 C C . ILE B 1 225 ? -13.609 25.688 25.875 1 83.19 225 ILE B C 1
ATOM 5458 O O . ILE B 1 225 ? -13.359 24.625 26.453 1 83.19 225 ILE B O 1
ATOM 5462 N N . HIS B 1 226 ? -14.773 26.297 26.031 1 82.12 226 HIS B N 1
ATOM 5463 C CA . HIS B 1 226 ? -15.758 25.828 27 1 82.12 226 HIS B CA 1
ATOM 5464 C C . HIS B 1 226 ? -16.453 24.562 26.516 1 82.12 226 HIS B C 1
ATOM 5466 O O . HIS B 1 226 ? -17.141 23.906 27.281 1 82.12 226 HIS B O 1
ATOM 5472 N N . PHE B 1 227 ? -16.266 24.219 25.234 1 79.31 227 PHE B N 1
ATOM 5473 C CA . PHE B 1 227 ? -16.797 22.984 24.688 1 79.31 227 PHE B CA 1
ATOM 5474 C C . PHE B 1 227 ? -16.062 21.781 25.266 1 79.31 227 PHE B C 1
ATOM 5476 O O . PHE B 1 227 ? -16.594 20.656 25.25 1 79.31 227 PHE B O 1
ATOM 5483 N N . PHE B 1 228 ? -14.922 22 25.766 1 77.44 228 PHE B N 1
ATOM 5484 C CA . PHE B 1 228 ? -14.125 20.906 26.312 1 77.44 228 PHE B CA 1
ATOM 5485 C C . PHE B 1 228 ? -14.391 20.75 27.812 1 77.44 228 PHE B C 1
ATOM 5487 O O . PHE B 1 228 ? -14.758 21.719 28.484 1 77.44 228 PHE B O 1
ATOM 5494 N N . PRO B 1 229 ? -14.227 19.531 28.266 1 76.38 229 PRO B N 1
ATOM 5495 C CA . PRO B 1 229 ? -14.445 19.312 29.703 1 76.38 229 PRO B CA 1
ATOM 5496 C C . PRO B 1 229 ? -13.555 20.188 30.578 1 76.38 229 PRO B C 1
ATOM 5498 O O . PRO B 1 229 ? -12.43 20.531 30.172 1 76.38 229 PRO B O 1
ATOM 5501 N N . LYS B 1 230 ? -14.078 20.484 31.719 1 74.62 230 LYS B N 1
ATOM 5502 C CA . LYS B 1 230 ? -13.367 21.391 32.625 1 74.62 230 LYS B CA 1
ATOM 5503 C C . LYS B 1 230 ? -12 20.812 33 1 74.62 230 LYS B C 1
ATOM 5505 O O . LYS B 1 230 ? -11.039 21.578 33.188 1 74.62 230 LYS B O 1
ATOM 5510 N N . LYS B 1 231 ? -11.906 19.516 33.031 1 69.69 231 LYS B N 1
ATOM 5511 C CA . LYS B 1 231 ? -10.664 18.875 33.469 1 69.69 231 LYS B CA 1
ATOM 5512 C C . LYS B 1 231 ? -9.711 18.688 32.281 1 69.69 231 LYS B C 1
ATOM 5514 O O . LYS B 1 231 ? -8.586 18.219 32.438 1 69.69 231 LYS B O 1
ATOM 5519 N N . TRP B 1 232 ? -10.219 19.141 31.156 1 71.88 232 TRP B N 1
ATOM 5520 C CA . TRP B 1 232 ? -9.32 19.141 30.016 1 71.88 232 TRP B CA 1
ATOM 5521 C C . TRP B 1 232 ? -8.164 20.125 30.234 1 71.88 232 TRP B C 1
ATOM 5523 O O . TRP B 1 232 ? -8.375 21.266 30.641 1 71.88 232 TRP B O 1
ATOM 5533 N N . HIS B 1 233 ? -6.984 19.672 30.031 1 69.56 233 HIS B N 1
ATOM 5534 C CA . HIS B 1 233 ? -5.777 20.375 30.438 1 69.56 233 HIS B CA 1
ATOM 5535 C C . HIS B 1 233 ? -5.723 21.781 29.859 1 69.56 233 HIS B C 1
ATOM 5537 O O . HIS B 1 233 ? -5.312 22.719 30.531 1 69.56 233 HIS B O 1
ATOM 5543 N N . LYS B 1 234 ? -6.211 21.891 28.688 1 73.31 234 LYS B N 1
ATOM 5544 C CA . LYS B 1 234 ? -6.152 23.219 28.078 1 73.31 234 LYS B CA 1
ATOM 5545 C C . LYS B 1 234 ? -7.176 24.156 28.688 1 73.31 234 LYS B C 1
ATOM 5547 O O . LYS B 1 234 ? -6.879 25.328 28.938 1 73.31 234 LYS B O 1
ATOM 5552 N N . ARG B 1 235 ? -8.328 23.609 28.969 1 76.88 235 ARG B N 1
ATOM 5553 C CA . ARG B 1 235 ? -9.344 24.453 29.578 1 76.88 235 ARG B CA 1
ATOM 5554 C C . ARG B 1 235 ? -8.938 24.875 30.984 1 76.88 235 ARG B C 1
ATOM 5556 O O . ARG B 1 235 ? -9.109 26.031 31.375 1 76.88 235 ARG B O 1
ATOM 5563 N N . GLY B 1 236 ? -8.383 23.875 31.703 1 78.62 236 GLY B N 1
ATOM 5564 C CA . GLY B 1 236 ? -7.906 24.203 33.031 1 78.62 236 GLY B CA 1
ATOM 5565 C C . GLY B 1 236 ? -6.859 25.297 33.031 1 78.62 236 GLY B C 1
ATOM 5566 O O . GLY B 1 236 ? -6.926 26.219 33.875 1 78.62 236 GLY B O 1
ATOM 5567 N N . HIS B 1 237 ? -6.039 25.234 32.125 1 82.06 237 HIS B N 1
ATOM 5568 C CA . HIS B 1 237 ? -4.953 26.203 32.031 1 82.06 237 HIS B CA 1
ATOM 5569 C C . HIS B 1 237 ? -5.48 27.594 31.703 1 82.06 237 HIS B C 1
ATOM 5571 O O . HIS B 1 237 ? -5.035 28.578 32.312 1 82.06 237 HIS B O 1
ATOM 5577 N N . TYR B 1 238 ? -6.461 27.734 30.906 1 86 238 TYR B N 1
ATOM 5578 C CA . TYR B 1 238 ? -6.977 29.016 30.453 1 86 238 TYR B CA 1
ATOM 5579 C C . TYR B 1 238 ? -7.992 29.578 31.438 1 86 238 TYR B C 1
ATOM 5581 O O . TYR B 1 238 ? -8.312 30.781 31.391 1 86 238 TYR B O 1
ATOM 5589 N N . SER B 1 239 ? -8.469 28.75 32.25 1 84.12 239 SER B N 1
ATOM 5590 C CA . SER B 1 239 ? -9.406 29.219 33.25 1 84.12 239 SER B CA 1
ATOM 5591 C C . SER B 1 239 ? -8.688 29.891 34.438 1 84.12 239 SER B C 1
ATOM 5593 O O . SER B 1 239 ? -9.289 30.672 35.156 1 84.12 239 SER B O 1
ATOM 5595 N N . GLN B 1 240 ? -7.445 29.484 34.406 1 82.25 240 GLN B N 1
ATOM 5596 C CA . GLN B 1 240 ? -6.633 30.156 35.406 1 82.25 240 GLN B CA 1
ATOM 5597 C C . GLN B 1 240 ? -6.23 31.562 34.938 1 82.25 240 GLN B C 1
ATOM 5599 O O . GLN B 1 240 ? -5.746 31.734 33.812 1 82.25 240 GLN B O 1
ATOM 5604 N N . ASP B 1 241 ? -6.52 32.625 35.625 1 84.88 241 ASP B N 1
ATOM 5605 C CA . ASP B 1 241 ? -6.188 34 35.312 1 84.88 241 ASP B CA 1
ATOM 5606 C C . ASP B 1 241 ? -6.879 34.438 34.031 1 84.88 241 ASP B C 1
ATOM 5608 O O . ASP B 1 241 ? -6.219 34.719 33 1 84.88 241 ASP B O 1
ATOM 5612 N N . PRO B 1 242 ? -8.094 34.531 34.031 1 85.88 242 PRO B N 1
ATOM 5613 C CA . PRO B 1 242 ? -8.836 34.906 32.812 1 85.88 242 PRO B CA 1
ATOM 5614 C C . PRO B 1 242 ? -8.445 36.281 32.312 1 85.88 242 PRO B C 1
ATOM 5616 O O . PRO B 1 242 ? -8.055 37.156 33.094 1 85.88 242 PRO B O 1
ATOM 5619 N N . ALA B 1 243 ? -8.57 36.438 31.047 1 90.94 243 ALA B N 1
ATOM 5620 C CA . ALA B 1 243 ? -8.234 37.688 30.406 1 90.94 243 ALA B CA 1
ATOM 5621 C C . ALA B 1 243 ? -9.172 38.812 30.875 1 90.94 243 ALA B C 1
ATOM 5623 O O . ALA B 1 243 ? -10.359 38.562 31.094 1 90.94 243 ALA B O 1
ATOM 5624 N N . ASN B 1 244 ? -8.727 39.875 31.172 1 94.25 244 ASN B N 1
ATOM 5625 C CA . ASN B 1 244 ? -9.406 41.156 31.438 1 94.25 244 ASN B CA 1
ATOM 5626 C C . ASN B 1 244 ? -8.719 42.312 30.734 1 94.25 244 ASN B C 1
ATOM 5628 O O . ASN B 1 244 ? -7.953 43.062 31.344 1 94.25 244 ASN B O 1
ATOM 5632 N N . LEU B 1 245 ? -9.172 42.562 29.5 1 96.94 245 LEU B N 1
ATOM 5633 C CA . LEU B 1 245 ? -8.375 43.375 28.609 1 96.94 245 LEU B CA 1
ATOM 5634 C C . LEU B 1 245 ? -9.031 44.75 28.422 1 96.94 245 LEU B C 1
ATOM 5636 O O . LEU B 1 245 ? -10.25 44.875 28.531 1 96.94 245 LEU B O 1
ATOM 5640 N N . THR B 1 246 ? -8.242 45.719 28.281 1 97.69 246 THR B N 1
ATOM 5641 C CA . THR B 1 246 ? -8.633 47 27.766 1 97.69 246 THR B CA 1
ATOM 5642 C C . THR B 1 246 ? -8.031 47.25 26.375 1 97.69 246 THR B C 1
ATOM 5644 O O . THR B 1 246 ? -6.824 47.094 26.188 1 97.69 246 THR B O 1
ATOM 5647 N N . TYR B 1 247 ? -8.898 47.531 25.406 1 97.31 247 TYR B N 1
ATOM 5648 C CA . TYR B 1 247 ? -8.406 47.719 24.047 1 97.31 247 TYR B CA 1
ATOM 5649 C C . TYR B 1 247 ? -9.219 48.812 23.344 1 97.31 247 TYR B C 1
ATOM 5651 O O . TYR B 1 247 ? -10.266 49.25 23.844 1 97.31 247 TYR B O 1
ATOM 5659 N N . VAL B 1 248 ? -8.695 49.344 22.25 1 97.88 248 VAL B N 1
ATOM 5660 C CA . VAL B 1 248 ? -9.375 50.312 21.406 1 97.88 248 VAL B CA 1
ATOM 5661 C C . VAL B 1 248 ? -9.727 49.688 20.062 1 97.88 248 VAL B C 1
ATOM 5663 O O . VAL B 1 248 ? -8.852 49.156 19.375 1 97.88 248 VAL B O 1
ATOM 5666 N N . ASP B 1 249 ? -10.961 49.719 19.75 1 96 249 ASP B N 1
ATOM 5667 C CA . ASP B 1 249 ? -11.383 49.062 18.5 1 96 249 ASP B CA 1
ATOM 5668 C C . ASP B 1 249 ? -11.062 49.969 17.297 1 96 249 ASP B C 1
ATOM 5670 O O . ASP B 1 249 ? -10.398 51 17.438 1 96 249 ASP B O 1
ATOM 5674 N N . ASP B 1 250 ? -11.367 49.531 16.109 1 93.62 250 ASP B N 1
ATOM 5675 C CA . ASP B 1 250 ? -10.977 50.188 14.875 1 93.62 250 ASP B CA 1
ATOM 5676 C C . ASP B 1 250 ? -11.68 51.562 14.734 1 93.62 250 ASP B C 1
ATOM 5678 O O . ASP B 1 250 ? -11.25 52.406 13.953 1 93.62 250 ASP B O 1
ATOM 5682 N N . ASP B 1 251 ? -12.789 51.781 15.461 1 95.44 251 ASP B N 1
ATOM 5683 C CA . ASP B 1 251 ? -13.523 53.062 15.438 1 95.44 251 ASP B CA 1
ATOM 5684 C C . ASP B 1 251 ? -12.977 54.031 16.469 1 95.44 251 ASP B C 1
ATOM 5686 O O . ASP B 1 251 ? -13.492 55.156 16.625 1 95.44 251 ASP B O 1
ATOM 5690 N N . GLY B 1 252 ? -12.094 53.625 17.25 1 95.25 252 GLY B N 1
ATOM 5691 C CA . GLY B 1 252 ? -11.492 54.5 18.25 1 95.25 252 GLY B CA 1
ATOM 5692 C C . GLY B 1 252 ? -12.164 54.375 19.609 1 95.25 252 GLY B C 1
ATOM 5693 O O . GLY B 1 252 ? -11.867 55.156 20.516 1 95.25 252 GLY B O 1
ATOM 5694 N N . VAL B 1 253 ? -13.055 53.406 19.703 1 97.31 253 VAL B N 1
ATOM 5695 C CA . VAL B 1 253 ? -13.797 53.25 20.953 1 97.31 253 VAL B CA 1
ATOM 5696 C C . VAL B 1 253 ? -13.008 52.344 21.906 1 97.31 253 VAL B C 1
ATOM 5698 O O . VAL B 1 253 ? -12.555 51.281 21.531 1 97.31 253 VAL B O 1
ATOM 5701 N N . SER B 1 254 ? -12.898 52.781 23.125 1 97 254 SER B N 1
ATOM 5702 C CA . SER B 1 254 ? -12.203 52.031 24.156 1 97 254 SER B CA 1
ATOM 5703 C C . SER B 1 254 ? -13.125 51 24.812 1 97 254 SER B C 1
ATOM 5705 O O . SER B 1 254 ? -14.281 51.312 25.125 1 97 254 SER B O 1
ATOM 5707 N N . HIS B 1 255 ? -12.664 49.844 24.906 1 96.75 255 HIS B N 1
ATOM 5708 C CA . HIS B 1 255 ? -13.344 48.781 25.625 1 96.75 255 HIS B CA 1
ATOM 5709 C C . HIS B 1 255 ? -12.531 48.312 26.844 1 96.75 255 HIS B C 1
ATOM 5711 O O . HIS B 1 255 ? -11.32 48.125 26.734 1 96.75 255 HIS B O 1
ATOM 5717 N N . SER B 1 256 ? -13.227 48.25 28 1 96.06 256 SER B N 1
ATOM 5718 C CA . SER B 1 256 ? -12.555 47.812 29.219 1 96.06 256 SER B CA 1
ATOM 5719 C C . SER B 1 256 ? -13.203 46.531 29.781 1 96.06 256 SER B C 1
ATOM 5721 O O . SER B 1 256 ? -14.344 46.219 29.438 1 96.06 256 SER B O 1
ATOM 5723 N N . ASN B 1 257 ? -12.383 45.812 30.562 1 95.25 257 ASN B N 1
ATOM 5724 C CA . ASN B 1 257 ? -12.844 44.594 31.219 1 95.25 257 ASN B CA 1
ATOM 5725 C C . ASN B 1 257 ? -13.391 43.594 30.219 1 95.25 257 ASN B C 1
ATOM 5727 O O . ASN B 1 257 ? -14.477 43.031 30.422 1 95.25 257 ASN B O 1
ATOM 5731 N N . TYR B 1 258 ? -12.641 43.531 29.125 1 95.5 258 TYR B N 1
ATOM 5732 C CA . TYR B 1 258 ? -13.078 42.625 28.078 1 95.5 258 TYR B CA 1
ATOM 5733 C C . TYR B 1 258 ? -12.352 41.281 28.172 1 95.5 258 TYR B C 1
ATOM 5735 O O . TYR B 1 258 ? -11.125 41.25 28.281 1 95.5 258 TYR B O 1
ATOM 5743 N N . ALA B 1 259 ? -13.086 40.219 28.203 1 92.56 259 ALA B N 1
ATOM 5744 C CA . ALA B 1 259 ? -12.547 38.844 28.172 1 92.56 259 ALA B CA 1
ATOM 5745 C C . ALA B 1 259 ? -12.992 38.125 26.906 1 92.56 259 ALA B C 1
ATOM 5747 O O . ALA B 1 259 ? -14.117 37.625 26.844 1 92.56 259 ALA B O 1
ATOM 5748 N N . PRO B 1 260 ? -12.094 38.094 25.953 1 93 260 PRO B N 1
ATOM 5749 C CA . PRO B 1 260 ? -12.5 37.375 24.75 1 93 260 PRO B CA 1
ATOM 5750 C C . PRO B 1 260 ? -12.75 35.906 25 1 93 260 PRO B C 1
ATOM 5752 O O . PRO B 1 260 ? -12.062 35.281 25.812 1 93 260 PRO B O 1
ATOM 5755 N N . GLU B 1 261 ? -13.781 35.375 24.297 1 92.12 261 GLU B N 1
ATOM 5756 C CA . GLU B 1 261 ? -13.945 33.938 24.281 1 92.12 261 GLU B CA 1
ATOM 5757 C C . GLU B 1 261 ? -12.773 33.25 23.578 1 92.12 261 GLU B C 1
ATOM 5759 O O . GLU B 1 261 ? -12.453 33.594 22.438 1 92.12 261 GLU B O 1
ATOM 5764 N N . THR B 1 262 ? -12.148 32.312 24.266 1 92.75 262 THR B N 1
ATOM 5765 C CA . THR B 1 262 ? -10.992 31.609 23.703 1 92.75 262 THR B CA 1
ATOM 5766 C C . THR B 1 262 ? -11.438 30.484 22.781 1 92.75 262 THR B C 1
ATOM 5768 O O . THR B 1 262 ? -12.312 29.688 23.141 1 92.75 262 THR B O 1
ATOM 5771 N N . TYR B 1 263 ? -10.867 30.469 21.625 1 92.44 263 TYR B N 1
ATOM 5772 C CA . TYR B 1 263 ? -11.109 29.391 20.672 1 92.44 263 TYR B CA 1
ATOM 5773 C C . TYR B 1 263 ? -9.852 28.562 20.438 1 92.44 263 TYR B C 1
ATOM 5775 O O . TYR B 1 263 ? -8.742 29.109 20.391 1 92.44 263 TYR B O 1
ATOM 5783 N N . PHE B 1 264 ? -10.109 27.281 20.281 1 89.94 264 PHE B N 1
ATOM 5784 C CA . PHE B 1 264 ? -9.023 26.344 20 1 89.94 264 PHE B CA 1
ATOM 5785 C C . PHE B 1 264 ? -9.023 25.938 18.531 1 89.94 264 PHE B C 1
ATOM 5787 O O . PHE B 1 264 ? -10.086 25.75 17.938 1 89.94 264 PHE B O 1
ATOM 5794 N N . GLY B 1 265 ? -7.781 25.812 18 1 91.81 265 GLY B N 1
ATOM 5795 C CA . GLY B 1 265 ? -7.57 25.375 16.625 1 91.81 265 GLY B CA 1
ATOM 5796 C C . GLY B 1 265 ? -6.219 24.703 16.422 1 91.81 265 GLY B C 1
ATOM 5797 O O . GLY B 1 265 ? -5.754 23.953 17.281 1 91.81 265 GLY B O 1
ATOM 5798 N N . SER B 1 266 ? -5.688 24.938 15.234 1 91.38 266 SER B N 1
ATOM 5799 C CA . SER B 1 266 ? -4.422 24.312 14.859 1 91.38 266 SER B CA 1
ATOM 5800 C C . SER B 1 266 ? -3.346 25.375 14.609 1 91.38 266 SER B C 1
ATOM 5802 O O . SER B 1 266 ? -3.656 26.516 14.258 1 91.38 266 SER B O 1
ATOM 5804 N N . GLN B 1 267 ? -2.164 24.938 14.859 1 92 267 GLN B N 1
ATOM 5805 C CA . GLN B 1 267 ? -1.025 25.766 14.484 1 92 267 GLN B CA 1
ATOM 5806 C C . GLN B 1 267 ? -0.912 25.906 12.969 1 92 267 GLN B C 1
ATOM 5808 O O . GLN B 1 267 ? -0.435 26.922 12.461 1 92 267 GLN B O 1
ATOM 5813 N N . TRP B 1 268 ? -1.323 24.922 12.242 1 95.44 268 TRP B N 1
ATOM 5814 C CA . TRP B 1 268 ? -1.227 24.875 10.781 1 95.44 268 TRP B CA 1
ATOM 5815 C C . TRP B 1 268 ? -2.529 25.328 10.141 1 95.44 268 TRP B C 1
ATOM 5817 O O . TRP B 1 268 ? -3.586 24.734 10.375 1 95.44 268 TRP B O 1
ATOM 5827 N N . MET B 1 269 ? -2.418 26.406 9.305 1 97.12 269 MET B N 1
ATOM 5828 C CA . MET B 1 269 ? -3.633 27.094 8.883 1 97.12 269 MET B CA 1
ATOM 5829 C C . MET B 1 269 ? -3.568 27.453 7.398 1 97.12 269 MET B C 1
ATOM 5831 O O . MET B 1 269 ? -2.504 27.375 6.785 1 97.12 269 MET B O 1
ATOM 5835 N N . VAL B 1 270 ? -4.684 27.688 6.84 1 98.12 270 VAL B N 1
ATOM 5836 C CA . VAL B 1 270 ? -4.887 28.328 5.543 1 98.12 270 VAL B CA 1
ATOM 5837 C C . VAL B 1 270 ? -5.652 29.641 5.719 1 98.12 270 VAL B C 1
ATOM 5839 O O . VAL B 1 270 ? -6.801 29.641 6.168 1 98.12 270 VAL B O 1
ATOM 5842 N N . LEU B 1 271 ? -5.016 30.719 5.348 1 98.5 271 LEU B N 1
ATOM 5843 C CA . LEU B 1 271 ? -5.559 32.031 5.672 1 98.5 271 LEU B CA 1
ATOM 5844 C C . LEU B 1 271 ? -5.664 32.906 4.422 1 98.5 271 LEU B C 1
ATOM 5846 O O . LEU B 1 271 ? -4.723 32.969 3.631 1 98.5 271 LEU B O 1
ATOM 5850 N N . GLN B 1 272 ? -6.762 33.562 4.324 1 98.06 272 GLN B N 1
ATOM 5851 C CA . GLN B 1 272 ? -7.008 34.438 3.184 1 98.06 272 GLN B CA 1
ATOM 5852 C C . GLN B 1 272 ? -6.34 35.812 3.379 1 98.06 272 GLN B C 1
ATOM 5854 O O . GLN B 1 272 ? -6.109 36.219 4.512 1 98.06 272 GLN B O 1
ATOM 5859 N N . PHE B 1 273 ? -6.098 36.469 2.314 1 97.88 273 PHE B N 1
ATOM 5860 C CA . PHE B 1 273 ? -5.355 37.75 2.301 1 97.88 273 PHE B CA 1
ATOM 5861 C C . PHE B 1 273 ? -6.012 38.75 3.217 1 97.88 273 PHE B C 1
ATOM 5863 O O . PHE B 1 273 ? -5.336 39.406 4.031 1 97.88 273 PHE B O 1
ATOM 5870 N N . ASP B 1 274 ? -7.352 38.938 3.133 1 97.38 274 ASP B N 1
ATOM 5871 C CA . ASP B 1 274 ? -8.062 39.969 3.891 1 97.38 274 ASP B CA 1
ATOM 5872 C C . ASP B 1 274 ? -7.871 39.75 5.391 1 97.38 274 ASP B C 1
ATOM 5874 O O . ASP B 1 274 ? -7.66 40.719 6.129 1 97.38 274 ASP B O 1
ATOM 5878 N N . TRP B 1 275 ? -7.945 38.562 5.762 1 98.06 275 TRP B N 1
ATOM 5879 C CA . TRP B 1 275 ? -7.75 38.25 7.176 1 98.06 275 TRP B CA 1
ATOM 5880 C C . TRP B 1 275 ? -6.312 38.531 7.602 1 98.06 275 TRP B C 1
ATOM 5882 O O . TRP B 1 275 ? -6.074 39.125 8.656 1 98.06 275 TRP B O 1
ATOM 5892 N N . CYS B 1 276 ? -5.379 38.125 6.824 1 98.5 276 CYS B N 1
ATOM 5893 C CA . CYS B 1 276 ? -3.973 38.312 7.148 1 98.5 276 CYS B CA 1
ATOM 5894 C C . CYS B 1 276 ? -3.654 39.812 7.27 1 98.5 276 CYS B C 1
ATOM 5896 O O . CYS B 1 276 ? -2.965 40.219 8.203 1 98.5 276 CYS B O 1
ATOM 5898 N N . GLN B 1 277 ? -4.176 40.531 6.344 1 98.06 277 GLN B N 1
ATOM 5899 C CA . GLN B 1 277 ? -3.967 41.969 6.375 1 98.06 277 GLN B CA 1
ATOM 5900 C C . GLN B 1 277 ? -4.551 42.594 7.645 1 98.06 277 GLN B C 1
ATOM 5902 O O . GLN B 1 277 ? -3.92 43.438 8.281 1 98.06 277 GLN B O 1
ATOM 5907 N N . LEU B 1 278 ? -5.715 42.188 7.965 1 98.12 278 LEU B N 1
ATOM 5908 C CA . LEU B 1 278 ? -6.367 42.688 9.172 1 98.12 278 LEU B CA 1
ATOM 5909 C C . LEU B 1 278 ? -5.543 42.375 10.414 1 98.12 278 LEU B C 1
ATOM 5911 O O . LEU B 1 278 ? -5.316 43.219 11.258 1 98.12 278 LEU B O 1
ATOM 5915 N N . LEU B 1 279 ? -5.102 41.125 10.539 1 98.56 279 LEU B N 1
ATOM 5916 C CA . LEU B 1 279 ? -4.348 40.719 11.711 1 98.56 279 LEU B CA 1
ATOM 5917 C C . LEU B 1 279 ? -3.062 41.531 11.852 1 98.56 279 LEU B C 1
ATOM 5919 O O . LEU B 1 279 ? -2.734 42 12.945 1 98.56 279 LEU B O 1
ATOM 5923 N N . VAL B 1 280 ? -2.34 41.656 10.758 1 98.5 280 VAL B N 1
ATOM 5924 C CA . VAL B 1 280 ? -1.09 42.406 10.773 1 98.5 280 VAL B CA 1
ATOM 5925 C C . VAL B 1 280 ? -1.36 43.844 11.195 1 98.5 280 VAL B C 1
ATOM 5927 O O . VAL B 1 280 ? -0.63 44.406 12.016 1 98.5 280 VAL B O 1
ATOM 5930 N N . ARG B 1 281 ? -2.408 44.438 10.648 1 97.75 281 ARG B N 1
ATOM 5931 C CA . ARG B 1 281 ? -2.783 45.781 11.023 1 97.75 281 ARG B CA 1
ATOM 5932 C C . ARG B 1 281 ? -3.098 45.875 12.516 1 97.75 281 ARG B C 1
ATOM 5934 O O . ARG B 1 281 ? -2.707 46.844 13.18 1 97.75 281 ARG B O 1
ATOM 5941 N N . GLN B 1 282 ? -3.865 44.938 13.016 1 98.06 282 GLN B N 1
ATOM 5942 C CA . GLN B 1 282 ? -4.207 44.906 14.43 1 98.06 282 GLN B CA 1
ATOM 5943 C C . GLN B 1 282 ? -2.959 44.781 15.297 1 98.06 282 GLN B C 1
ATOM 5945 O O . GLN B 1 282 ? -2.854 45.438 16.344 1 98.06 282 GLN B O 1
ATOM 5950 N N . LEU B 1 283 ? -2.014 44 14.859 1 98.12 283 LEU B N 1
ATOM 5951 C CA . LEU B 1 283 ? -0.812 43.75 15.648 1 98.12 283 LEU B CA 1
ATOM 5952 C C . LEU B 1 283 ? 0.136 44.969 15.586 1 98.12 283 LEU B C 1
ATOM 5954 O O . LEU B 1 283 ? 1.032 45.094 16.422 1 98.12 283 LEU B O 1
ATOM 5958 N N . ASP B 1 284 ? -0.029 45.812 14.633 1 97.62 284 ASP B N 1
ATOM 5959 C CA . ASP B 1 284 ? 0.756 47.031 14.531 1 97.62 284 ASP B CA 1
ATOM 5960 C C . ASP B 1 284 ? 0.265 48.094 15.523 1 97.62 284 ASP B C 1
ATOM 5962 O O . ASP B 1 284 ? 0.96 49.062 15.781 1 97.62 284 ASP B O 1
ATOM 5966 N N . ARG B 1 285 ? -0.905 47.906 16.047 1 97.56 285 ARG B N 1
ATOM 5967 C CA . ARG B 1 285 ? -1.498 48.812 17.016 1 97.56 285 ARG B CA 1
ATOM 5968 C C . ARG B 1 285 ? -1.405 48.25 18.438 1 97.56 285 ARG B C 1
ATOM 5970 O O . ARG B 1 285 ? -2.125 47.312 18.781 1 97.56 285 ARG B O 1
ATOM 5977 N N . PRO B 1 286 ? -0.7 48.875 19.297 1 97.06 286 PRO B N 1
ATOM 5978 C CA . PRO B 1 286 ? -0.514 48.312 20.641 1 97.06 286 PRO B CA 1
ATOM 5979 C C . PRO B 1 286 ? -1.809 48.281 21.438 1 97.06 286 PRO B C 1
ATOM 5981 O O . PRO B 1 286 ? -1.947 47.469 22.359 1 97.06 286 PRO B O 1
ATOM 5984 N N . ASP B 1 287 ? -2.76 49.094 21.094 1 97.62 287 ASP B N 1
ATOM 5985 C CA . ASP B 1 287 ? -3.984 49.188 21.875 1 97.62 287 ASP B CA 1
ATOM 5986 C C . ASP B 1 287 ? -5.098 48.344 21.281 1 97.62 287 ASP B C 1
ATOM 5988 O O . ASP B 1 287 ? -6.238 48.375 21.75 1 97.62 287 ASP B O 1
ATOM 5992 N N . SER B 1 288 ? -4.789 47.625 20.219 1 98.19 288 SER B N 1
ATOM 5993 C CA . SER B 1 288 ? -5.793 46.75 19.594 1 98.19 288 SER B CA 1
ATOM 5994 C C . SER B 1 288 ? -6.09 45.531 20.453 1 98.19 288 SER B C 1
ATOM 5996 O O . SER B 1 288 ? -5.32 45.188 21.344 1 98.19 288 SER B O 1
ATOM 5998 N N . LEU B 1 289 ? -7.16 44.906 20.172 1 97.75 289 LEU B N 1
ATOM 5999 C CA . LEU B 1 289 ? -7.512 43.688 20.875 1 97.75 289 LEU B CA 1
ATOM 6000 C C . LEU B 1 289 ? -6.457 42.594 20.656 1 97.75 289 LEU B C 1
ATOM 6002 O O . LEU B 1 289 ? -6.055 41.938 21.594 1 97.75 289 LEU B O 1
ATOM 6006 N N . ALA B 1 290 ? -6.02 42.406 19.422 1 98.31 290 ALA B N 1
ATOM 6007 C CA . ALA B 1 290 ? -5.027 41.375 19.094 1 98.31 290 ALA B CA 1
ATOM 6008 C C . ALA B 1 290 ? -3.744 41.594 19.891 1 98.31 290 ALA B C 1
ATOM 6010 O O . ALA B 1 290 ? -3.197 40.625 20.453 1 98.31 290 ALA B O 1
ATOM 6011 N N . SER B 1 291 ? -3.307 42.812 19.938 1 98.31 291 SER B N 1
ATOM 6012 C CA . SER B 1 291 ? -2.076 43.125 20.656 1 98.31 291 SER B CA 1
ATOM 6013 C C . SER B 1 291 ? -2.25 42.906 22.172 1 98.31 291 SER B C 1
ATOM 6015 O O . SER B 1 291 ? -1.363 42.375 22.828 1 98.31 291 SER B O 1
ATOM 6017 N N . GLN B 1 292 ? -3.383 43.375 22.656 1 98 292 GLN B N 1
ATOM 6018 C CA . GLN B 1 292 ? -3.635 43.219 24.094 1 98 292 GLN B CA 1
ATOM 6019 C C . GLN B 1 292 ? -3.783 41.781 24.484 1 98 292 GLN B C 1
ATOM 6021 O O . GLN B 1 292 ? -3.332 41.344 25.547 1 98 292 GLN B O 1
ATOM 6026 N N . TYR B 1 293 ? -4.41 41.031 23.641 1 97.56 293 TYR B N 1
ATOM 6027 C CA . TYR B 1 293 ? -4.547 39.594 23.891 1 97.56 293 TYR B CA 1
ATOM 6028 C C . TYR B 1 293 ? -3.189 38.906 23.844 1 97.56 293 TYR B C 1
ATOM 6030 O O . TYR B 1 293 ? -2.9 38.062 24.688 1 97.56 293 TYR B O 1
ATOM 6038 N N . LYS B 1 294 ? -2.377 39.25 22.891 1 97.62 294 LYS B N 1
ATOM 6039 C CA . LYS B 1 294 ? -1.005 38.75 22.812 1 97.62 294 LYS B CA 1
ATOM 6040 C C . LYS B 1 294 ? -0.25 39 24.109 1 97.62 294 LYS B C 1
ATOM 6042 O O . LYS B 1 294 ? 0.354 38.094 24.672 1 97.62 294 LYS B O 1
ATOM 6047 N N . GLU B 1 295 ? -0.309 40.188 24.578 1 96.62 295 GLU B N 1
ATOM 6048 C CA . GLU B 1 295 ? 0.395 40.562 25.797 1 96.62 295 GLU B CA 1
ATOM 6049 C C . GLU B 1 295 ? -0.119 39.781 27 1 96.62 295 GLU B C 1
ATOM 6051 O O . GLU B 1 295 ? 0.664 39.344 27.844 1 96.62 295 GLU B O 1
ATOM 6056 N N . TYR B 1 296 ? -1.354 39.656 27.031 1 95.75 296 TYR B N 1
ATOM 6057 C CA . TYR B 1 296 ? -1.97 38.844 28.094 1 95.75 296 TYR B CA 1
ATOM 6058 C C . TYR B 1 296 ? -1.433 37.438 28.078 1 95.75 296 TYR B C 1
ATOM 6060 O O . TYR B 1 296 ? -1.027 36.906 29.125 1 95.75 296 TYR B O 1
ATOM 6068 N N . LEU B 1 297 ? -1.433 36.781 26.875 1 95.25 297 LEU B N 1
ATOM 6069 C CA . LEU B 1 297 ? -0.966 35.406 26.734 1 95.25 297 LEU B CA 1
ATOM 6070 C C . LEU B 1 297 ? 0.494 35.281 27.172 1 95.25 297 LEU B C 1
ATOM 6072 O O . LEU B 1 297 ? 0.874 34.312 27.828 1 95.25 297 LEU B O 1
ATOM 6076 N N . ILE B 1 298 ? 1.291 36.281 26.797 1 95.12 298 ILE B N 1
ATOM 6077 C CA . ILE B 1 298 ? 2.711 36.281 27.141 1 95.12 298 ILE B CA 1
ATOM 6078 C C . ILE B 1 298 ? 2.887 36.438 28.641 1 95.12 298 ILE B C 1
ATOM 6080 O O . ILE B 1 298 ? 3.609 35.688 29.281 1 95.12 298 ILE B O 1
ATOM 6084 N N . ALA B 1 299 ? 2.172 37.375 29.203 1 94.44 299 ALA B N 1
ATOM 6085 C CA . ALA B 1 299 ? 2.312 37.719 30.609 1 94.44 299 ALA B CA 1
ATOM 6086 C C . ALA B 1 299 ? 1.877 36.562 31.516 1 94.44 299 ALA B C 1
ATOM 6088 O O . ALA B 1 299 ? 2.447 36.344 32.594 1 94.44 299 ALA B O 1
ATOM 6089 N N . THR B 1 300 ? 0.929 35.875 31.109 1 93.19 300 THR B N 1
ATOM 6090 C CA . THR B 1 300 ? 0.373 34.812 31.938 1 93.19 300 THR B CA 1
ATOM 6091 C C . THR B 1 300 ? 0.983 33.438 31.578 1 93.19 300 THR B C 1
ATOM 6093 O O . THR B 1 300 ? 0.601 32.438 32.156 1 93.19 300 THR B O 1
ATOM 6096 N N . LYS B 1 301 ? 1.83 33.375 30.609 1 90.88 301 LYS B N 1
ATOM 6097 C CA . LYS B 1 301 ? 2.539 32.156 30.188 1 90.88 301 LYS B CA 1
ATOM 6098 C C . LYS B 1 301 ? 1.562 31.047 29.844 1 90.88 301 LYS B C 1
ATOM 6100 O O . LYS B 1 301 ? 1.739 29.906 30.281 1 90.88 301 LYS B O 1
ATOM 6105 N N . LYS B 1 302 ? 0.521 31.484 29.156 1 90.88 302 LYS B N 1
ATOM 6106 C CA . LYS B 1 302 ? -0.443 30.484 28.703 1 90.88 302 LYS B CA 1
ATOM 6107 C C . LYS B 1 302 ? 0.214 29.469 27.781 1 90.88 302 LYS B C 1
ATOM 6109 O O . LYS B 1 302 ? 1.051 29.828 26.953 1 90.88 302 LYS B O 1
ATOM 6114 N N . LEU B 1 303 ? -0.235 28.188 27.922 1 85.75 303 LEU B N 1
ATOM 6115 C CA . LEU B 1 303 ? 0.312 27.109 27.109 1 85.75 303 LEU B CA 1
ATOM 6116 C C . LEU B 1 303 ? -0.442 26.984 25.797 1 85.75 303 LEU B C 1
ATOM 6118 O O . LEU B 1 303 ? -1.598 27.406 25.688 1 85.75 303 LEU B O 1
ATOM 6122 N N . MET B 1 304 ? 0.185 26.469 24.703 1 87.94 304 MET B N 1
ATOM 6123 C CA . MET B 1 304 ? -0.389 26.141 23.406 1 87.94 304 MET B CA 1
ATOM 6124 C C . MET B 1 304 ? -1.054 27.359 22.781 1 87.94 304 MET B C 1
ATOM 6126 O O . MET B 1 304 ? -2.182 27.266 22.281 1 87.94 304 MET B O 1
ATOM 6130 N N . THR B 1 305 ? -0.343 28.469 22.922 1 93.31 305 THR B N 1
ATOM 6131 C CA . THR B 1 305 ? -0.891 29.719 22.391 1 93.31 305 THR B CA 1
ATOM 6132 C C . THR B 1 305 ? -0.907 29.703 20.859 1 93.31 305 THR B C 1
ATOM 6134 O O . THR B 1 305 ? -1.642 30.469 20.234 1 93.31 305 THR B O 1
ATOM 6137 N N . ASP B 1 306 ? -0.077 28.781 20.25 1 93 306 ASP B N 1
ATOM 6138 C CA . ASP B 1 306 ? -0.069 28.609 18.812 1 93 306 ASP B CA 1
ATOM 6139 C C . ASP B 1 306 ? -1.389 28.016 18.312 1 93 306 ASP B C 1
ATOM 6141 O O . ASP B 1 306 ? -1.71 28.094 17.125 1 93 306 ASP B O 1
ATOM 6145 N N . GLU B 1 307 ? -2.164 27.516 19.234 1 91.62 307 GLU B N 1
ATOM 6146 C CA . GLU B 1 307 ? -3.434 26.891 18.875 1 91.62 307 GLU B CA 1
ATOM 6147 C C . GLU B 1 307 ? -4.617 27.75 19.328 1 91.62 307 GLU B C 1
ATOM 6149 O O . GLU B 1 307 ? -5.773 27.391 19.094 1 91.62 307 GLU B O 1
ATOM 6154 N N . THR B 1 308 ? -4.367 28.844 19.984 1 92.5 308 THR B N 1
ATOM 6155 C CA . THR B 1 308 ? -5.504 29.594 20.516 1 92.5 308 THR B CA 1
ATOM 6156 C C . THR B 1 308 ? -5.484 31.031 20.031 1 92.5 308 THR B C 1
ATOM 6158 O O . THR B 1 308 ? -6.535 31.672 19.891 1 92.5 308 THR B O 1
ATOM 6161 N N . PHE B 1 309 ? -4.348 31.656 19.766 1 96.5 309 PHE B N 1
ATOM 6162 C CA . PHE B 1 309 ? -4.25 33.094 19.484 1 96.5 309 PHE B CA 1
ATOM 6163 C C . PHE B 1 309 ? -5 33.438 18.219 1 96.5 309 PHE B C 1
ATOM 6165 O O . PHE B 1 309 ? -5.98 34.188 18.25 1 96.5 309 PHE B O 1
ATOM 6172 N N . ILE B 1 310 ? -4.57 32.812 17.125 1 97.44 310 ILE B N 1
ATOM 6173 C CA . ILE B 1 310 ? -5.121 33.188 15.828 1 97.44 310 ILE B CA 1
ATOM 6174 C C . ILE B 1 310 ? -6.582 32.75 15.734 1 97.44 310 ILE B C 1
ATOM 6176 O O . ILE B 1 310 ? -7.445 33.531 15.336 1 97.44 310 ILE B O 1
ATOM 6180 N N . PRO B 1 311 ? -6.902 31.516 16.172 1 95.56 311 PRO B N 1
ATOM 6181 C CA . PRO B 1 311 ? -8.32 31.156 16.141 1 95.56 311 PRO B CA 1
ATOM 6182 C C . PRO B 1 311 ? -9.195 32.094 16.938 1 95.56 311 PRO B C 1
ATOM 6184 O O . PRO B 1 311 ? -10.297 32.469 16.516 1 95.56 311 PRO B O 1
ATOM 6187 N N . THR B 1 312 ? -8.758 32.562 18.062 1 96.12 312 THR B N 1
ATOM 6188 C CA . THR B 1 312 ? -9.523 33.438 18.938 1 96.12 312 THR B CA 1
ATOM 6189 C C . THR B 1 312 ? -9.719 34.812 18.281 1 96.12 312 THR B C 1
ATOM 6191 O O . THR B 1 312 ? -10.836 35.344 18.234 1 96.12 312 THR B O 1
ATOM 6194 N N . ILE B 1 313 ? -8.648 35.375 17.766 1 97.81 313 ILE B N 1
ATOM 6195 C CA . ILE B 1 313 ? -8.719 36.688 17.156 1 97.81 313 ILE B CA 1
ATOM 6196 C C . ILE B 1 313 ? -9.555 36.625 15.883 1 97.81 313 ILE B C 1
ATOM 6198 O O . ILE B 1 313 ? -10.344 37.562 15.609 1 97.81 313 ILE B O 1
ATOM 6202 N N . LEU B 1 314 ? -9.438 35.594 15.125 1 97.81 314 LEU B N 1
ATOM 6203 C CA . LEU B 1 314 ? -10.227 35.406 13.914 1 97.81 314 LEU B CA 1
ATOM 6204 C C . LEU B 1 314 ? -11.719 35.375 14.234 1 97.81 314 LEU B C 1
ATOM 6206 O O . LEU B 1 314 ? -12.516 36.062 13.578 1 97.81 314 LEU B O 1
ATOM 6210 N N . MET B 1 315 ? -12.07 34.625 15.234 1 96.12 315 MET B N 1
ATOM 6211 C CA . MET B 1 315 ? -13.477 34.469 15.602 1 96.12 315 MET B CA 1
ATOM 6212 C C . MET B 1 315 ? -14.062 35.781 16.109 1 96.12 315 MET B C 1
ATOM 6214 O O . MET B 1 315 ? -15.281 35.969 16.062 1 96.12 315 MET B O 1
ATOM 6218 N N . HIS B 1 316 ? -13.258 36.625 16.562 1 95.69 316 HIS B N 1
ATOM 6219 C CA . HIS B 1 316 ? -13.711 37.938 17.016 1 95.69 316 HIS B CA 1
ATOM 6220 C C . HIS B 1 316 ? -13.969 38.875 15.836 1 95.69 316 HIS B C 1
ATOM 6222 O O . HIS B 1 316 ? -14.984 39.562 15.797 1 95.69 316 HIS B O 1
ATOM 6228 N N . TYR B 1 317 ? -13.07 38.875 14.906 1 96.62 317 TYR B N 1
ATOM 6229 C CA . TYR B 1 317 ? -13.102 39.906 13.875 1 96.62 317 TYR B CA 1
ATOM 6230 C C . TYR B 1 317 ? -13.836 39.406 12.633 1 96.62 317 TYR B C 1
ATOM 6232 O O . TYR B 1 317 ? -14.539 40.188 11.969 1 96.62 317 TYR B O 1
ATOM 6240 N N . MET B 1 318 ? -13.602 38.125 12.273 1 97.06 318 MET B N 1
ATOM 6241 C CA . MET B 1 318 ? -14.133 37.625 11 1 97.06 318 MET B CA 1
ATOM 6242 C C . MET B 1 318 ? -14.727 36.219 11.156 1 97.06 318 MET B C 1
ATOM 6244 O O . MET B 1 318 ? -14.383 35.312 10.398 1 97.06 318 MET B O 1
ATOM 6248 N N . PRO B 1 319 ? -15.695 36 12.031 1 95.69 319 PRO B N 1
ATOM 6249 C CA . PRO B 1 319 ? -16.266 34.656 12.281 1 95.69 319 PRO B CA 1
ATOM 6250 C C . PRO B 1 319 ? -16.984 34.094 11.062 1 95.69 319 PRO B C 1
ATOM 6252 O O . PRO B 1 319 ? -17.172 32.875 10.969 1 95.69 319 PRO B O 1
ATOM 6255 N N . LYS B 1 320 ? -17.312 34.938 10.062 1 96.06 320 LYS B N 1
ATOM 6256 C CA . LYS B 1 320 ? -18.078 34.469 8.914 1 96.06 320 LYS B CA 1
ATOM 6257 C C . LYS B 1 320 ? -17.172 33.875 7.844 1 96.06 320 LYS B C 1
ATOM 6259 O O . LYS B 1 320 ? -17.656 33.344 6.84 1 96.06 320 LYS B O 1
ATOM 6264 N N . THR B 1 321 ? -15.844 33.938 8.078 1 97.12 321 THR B N 1
ATOM 6265 C CA . THR B 1 321 ? -14.898 33.469 7.062 1 97.12 321 THR B CA 1
ATOM 6266 C C . THR B 1 321 ? -14.391 32.062 7.395 1 97.12 321 THR B C 1
ATOM 6268 O O . THR B 1 321 ? -13.445 31.578 6.773 1 97.12 321 THR B O 1
ATOM 6271 N N . ILE B 1 322 ? -15.023 31.406 8.391 1 95.56 322 ILE B N 1
ATOM 6272 C CA . ILE B 1 322 ? -14.641 30.031 8.711 1 95.56 322 ILE B CA 1
ATOM 6273 C C . ILE B 1 322 ? -15.477 29.062 7.883 1 95.56 322 ILE B C 1
ATOM 6275 O O . ILE B 1 322 ? -16.5 29.438 7.309 1 95.56 322 ILE B O 1
ATOM 6279 N N . PRO B 1 323 ? -15.055 27.781 7.812 1 94.75 323 PRO B N 1
ATOM 6280 C CA . PRO B 1 323 ? -15.797 26.812 7 1 94.75 323 PRO B CA 1
ATOM 6281 C C . PRO B 1 323 ? -17.219 26.594 7.5 1 94.75 323 PRO B C 1
ATOM 6283 O O . PRO B 1 323 ? -17.453 26.547 8.711 1 94.75 323 PRO B O 1
ATOM 6286 N N . GLU B 1 324 ? -18.109 26.547 6.578 1 93.31 324 GLU B N 1
ATOM 6287 C CA . GLU B 1 324 ? -19.438 26.047 6.867 1 93.31 324 GLU B CA 1
ATOM 6288 C C . GLU B 1 324 ? -19.5 24.531 6.699 1 93.31 324 GLU B C 1
ATOM 6290 O O . GLU B 1 324 ? -19.062 24 5.68 1 93.31 324 GLU B O 1
ATOM 6295 N N . ILE B 1 325 ? -20.062 23.859 7.664 1 92.12 325 ILE B N 1
ATOM 6296 C CA . ILE B 1 325 ? -20.031 22.406 7.648 1 92.12 325 ILE B CA 1
ATOM 6297 C C . ILE B 1 325 ? -21.453 21.859 7.551 1 92.12 325 ILE B C 1
ATOM 6299 O O . ILE B 1 325 ? -22.391 22.453 8.078 1 92.12 325 ILE B O 1
ATOM 6303 N N . ASP B 1 326 ? -21.578 20.734 6.945 1 91.38 326 ASP B N 1
ATOM 6304 C CA . ASP B 1 326 ? -22.875 20.094 6.859 1 91.38 326 ASP B CA 1
ATOM 6305 C C . ASP B 1 326 ? -23.109 19.156 8.047 1 91.38 326 ASP B C 1
ATOM 6307 O O . ASP B 1 326 ? -22.328 19.156 9 1 91.38 326 ASP B O 1
ATOM 6311 N N . GLU B 1 327 ? -24.172 18.375 8 1 89.94 327 GLU B N 1
ATOM 6312 C CA . GLU B 1 327 ? -24.594 17.547 9.125 1 89.94 327 GLU B CA 1
ATOM 6313 C C . GLU B 1 327 ? -23.609 16.406 9.375 1 89.94 327 GLU B C 1
ATOM 6315 O O . GLU B 1 327 ? -23.469 15.922 10.5 1 89.94 327 GLU B O 1
ATOM 6320 N N . GLU B 1 328 ? -22.875 16.109 8.344 1 87.5 328 GLU B N 1
ATOM 6321 C CA . GLU B 1 328 ? -21.938 14.984 8.469 1 87.5 328 GLU B CA 1
ATOM 6322 C C . GLU B 1 328 ? -20.547 15.461 8.82 1 87.5 328 GLU B C 1
ATOM 6324 O O . GLU B 1 328 ? -19.625 14.656 8.992 1 87.5 328 GLU B O 1
ATOM 6329 N N . GLY B 1 329 ? -20.312 16.75 8.922 1 88.44 329 GLY B N 1
ATOM 6330 C CA . GLY B 1 329 ? -19.031 17.297 9.32 1 88.44 329 GLY B CA 1
ATOM 6331 C C . GLY B 1 329 ? -18.141 17.656 8.141 1 88.44 329 GLY B C 1
ATOM 6332 O O . GLY B 1 329 ? -16.969 17.984 8.312 1 88.44 329 GLY B O 1
ATOM 6333 N N . TYR B 1 330 ? -18.75 17.594 6.918 1 91.88 330 TYR B N 1
ATOM 6334 C CA . TYR B 1 330 ? -18.016 17.953 5.711 1 91.88 330 TYR B CA 1
ATOM 6335 C C . TYR B 1 330 ? -18.219 19.422 5.371 1 91.88 330 TYR B C 1
ATOM 6337 O O . TYR B 1 330 ? -19.203 20.031 5.781 1 91.88 330 TYR B O 1
ATOM 6345 N N . LEU B 1 331 ? -17.203 19.938 4.68 1 94.31 331 LEU B N 1
ATOM 6346 C CA . LEU B 1 331 ? -17.359 21.281 4.141 1 94.31 331 LEU B CA 1
ATOM 6347 C C . LEU B 1 331 ? -18.609 21.39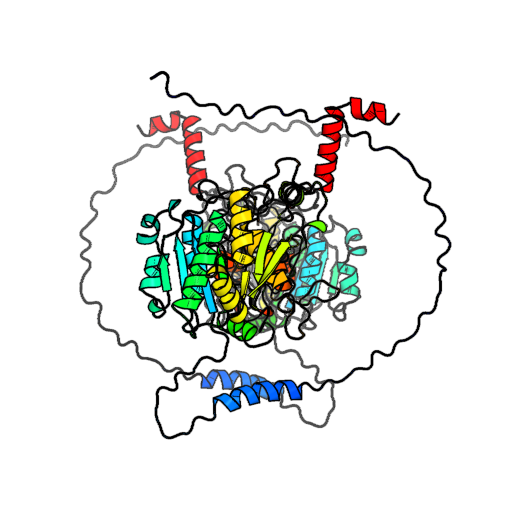1 3.293 1 94.31 331 LEU B C 1
ATOM 6349 O O . LEU B 1 331 ? -18.875 20.531 2.443 1 94.31 331 LEU B O 1
ATOM 6353 N N . ASP B 1 332 ? -19.438 22.391 3.566 1 93.06 332 ASP B N 1
ATOM 6354 C CA . ASP B 1 332 ? -20.703 22.578 2.883 1 93.06 332 ASP B CA 1
ATOM 6355 C C . ASP B 1 332 ? -20.531 23.359 1.586 1 93.06 332 ASP B C 1
ATOM 6357 O O . ASP B 1 332 ? -20.984 24.5 1.47 1 93.06 332 ASP B O 1
ATOM 6361 N N . VAL B 1 333 ? -19.844 22.766 0.688 1 91.31 333 VAL B N 1
ATOM 6362 C CA . VAL B 1 333 ? -19.609 23.312 -0.648 1 91.31 333 VAL B CA 1
ATOM 6363 C C . VAL B 1 333 ? -19.812 22.219 -1.69 1 91.31 333 VAL B C 1
ATOM 6365 O O . VAL B 1 333 ? -19.375 21.078 -1.497 1 91.31 333 VAL B O 1
ATOM 6368 N N . ASP B 1 334 ? -20.531 22.312 -2.754 1 85.19 334 ASP B N 1
ATOM 6369 C CA . ASP B 1 334 ? -20.984 21.297 -3.713 1 85.19 334 ASP B CA 1
ATOM 6370 C C . ASP B 1 334 ? -19.812 20.703 -4.477 1 85.19 334 ASP B C 1
ATOM 6372 O O . ASP B 1 334 ? -19.812 19.516 -4.805 1 85.19 334 ASP B O 1
ATOM 6376 N N . GLU B 1 335 ? -18.734 21.344 -4.711 1 87.06 335 GLU B N 1
ATOM 6377 C CA . GLU B 1 335 ? -17.719 20.891 -5.656 1 87.06 335 GLU B CA 1
ATOM 6378 C C . GLU B 1 335 ? -16.578 20.172 -4.945 1 87.06 335 GLU B C 1
ATOM 6380 O O . GLU B 1 335 ? -15.672 19.641 -5.594 1 87.06 335 GLU B O 1
ATOM 6385 N N . VAL B 1 336 ? -16.734 20.062 -3.605 1 91.56 336 VAL B N 1
ATOM 6386 C CA . VAL B 1 336 ? -15.602 19.484 -2.887 1 91.56 336 VAL B CA 1
ATOM 6387 C C . VAL B 1 336 ? -16.109 18.656 -1.706 1 91.56 336 VAL B C 1
ATOM 6389 O O . VAL B 1 336 ? -16.953 19.125 -0.926 1 91.56 336 VAL B O 1
ATOM 6392 N N . ASP B 1 337 ? -15.734 17.359 -1.641 1 92.69 337 ASP B N 1
ATOM 6393 C CA . ASP B 1 337 ? -15.914 16.547 -0.44 1 92.69 337 ASP B CA 1
ATOM 6394 C C . ASP B 1 337 ? -14.688 16.641 0.469 1 92.69 337 ASP B C 1
ATOM 6396 O O . ASP B 1 337 ? -13.625 16.109 0.139 1 92.69 337 ASP B O 1
ATOM 6400 N N . MET B 1 338 ? -14.914 17.359 1.611 1 95.25 338 MET B N 1
ATOM 6401 C CA . MET B 1 338 ? -13.766 17.625 2.475 1 95.25 338 MET B CA 1
ATOM 6402 C C . MET B 1 338 ? -14.188 17.688 3.938 1 95.25 338 MET B C 1
ATOM 6404 O O . MET B 1 338 ? -15.109 18.438 4.293 1 95.25 338 MET B O 1
ATOM 6408 N N . TYR B 1 339 ? -13.492 16.891 4.789 1 93.5 339 TYR B N 1
ATOM 6409 C CA . TYR B 1 339 ? -13.773 17.031 6.215 1 93.5 339 TYR B CA 1
ATOM 6410 C C . TYR B 1 339 ? -12.508 17.406 6.98 1 93.5 339 TYR B C 1
ATOM 6412 O O . TYR B 1 339 ? -12.539 17.547 8.203 1 93.5 339 TYR B O 1
ATOM 6420 N N . ALA B 1 340 ? -11.43 17.516 6.227 1 94.06 340 ALA B N 1
ATOM 6421 C CA . ALA B 1 340 ? -10.148 17.953 6.785 1 94.06 340 ALA B CA 1
ATOM 6422 C C . ALA B 1 340 ? -9.336 18.719 5.758 1 94.06 340 ALA B C 1
ATOM 6424 O O . ALA B 1 340 ? -9.266 18.344 4.59 1 94.06 340 ALA B O 1
ATOM 6425 N N . ILE B 1 341 ? -8.75 19.844 6.156 1 95.88 341 ILE B N 1
ATOM 6426 C CA . ILE B 1 341 ? -7.855 20.562 5.262 1 95.88 341 ILE B CA 1
ATOM 6427 C C . ILE B 1 341 ? -6.473 19.922 5.281 1 95.88 341 ILE B C 1
ATOM 6429 O O . ILE B 1 341 ? -5.738 19.984 4.293 1 95.88 341 ILE B O 1
ATOM 6433 N N . ARG B 1 342 ? -6.117 19.328 6.391 1 96 342 ARG B N 1
ATOM 6434 C CA . ARG B 1 342 ? -4.914 18.531 6.637 1 96 342 ARG B CA 1
ATOM 6435 C C . ARG B 1 342 ? -5.25 17.219 7.328 1 96 342 ARG B C 1
ATOM 6437 O O . ARG B 1 342 ? -5.848 17.219 8.406 1 96 342 ARG B O 1
ATOM 6444 N N . TYR B 1 343 ? -4.828 16.125 6.746 1 95.75 343 TYR B N 1
ATOM 6445 C CA . TYR B 1 343 ? -5.09 14.812 7.34 1 95.75 343 TYR B CA 1
ATOM 6446 C C . TYR B 1 343 ? -3.945 14.391 8.258 1 95.75 343 TYR B C 1
ATOM 6448 O O . TYR B 1 343 ? -2.785 14.367 7.836 1 95.75 343 TYR B O 1
ATOM 6456 N N . GLU B 1 344 ? -4.324 14.117 9.477 1 92.94 344 GLU B N 1
ATOM 6457 C CA . GLU B 1 344 ? -3.434 13.602 10.508 1 92.94 344 GLU B CA 1
ATOM 6458 C C . GLU B 1 344 ? -4.098 12.469 11.289 1 92.94 344 GLU B C 1
ATOM 6460 O O . GLU B 1 344 ? -5.324 12.438 11.43 1 92.94 344 GLU B O 1
ATOM 6465 N N . ARG B 1 345 ? -3.283 11.578 11.719 1 87.44 345 ARG B N 1
ATOM 6466 C CA . ARG B 1 345 ? -3.809 10.531 12.578 1 87.44 345 ARG B CA 1
ATOM 6467 C C . ARG B 1 345 ? -3.312 10.703 14.016 1 87.44 345 ARG B C 1
ATOM 6469 O O . ARG B 1 345 ? -2.113 10.867 14.242 1 87.44 345 ARG B O 1
ATOM 6476 N N . MET B 1 346 ? -4.254 10.648 14.922 1 80.44 346 MET B N 1
ATOM 6477 C CA . MET B 1 346 ? -3.965 10.703 16.344 1 80.44 346 MET B CA 1
ATOM 6478 C C . MET B 1 346 ? -4.816 9.703 17.125 1 80.44 346 MET B C 1
ATOM 6480 O O . MET B 1 346 ? -4.941 9.797 18.344 1 80.44 346 MET B O 1
ATOM 6484 N N . ASP B 1 347 ? -5.395 8.781 16.469 1 72.62 347 ASP B N 1
ATOM 6485 C CA . ASP B 1 347 ? -6.414 7.887 17 1 72.62 347 ASP B CA 1
ATOM 6486 C C . ASP B 1 347 ? -5.781 6.742 17.797 1 72.62 347 ASP B C 1
ATOM 6488 O O . ASP B 1 347 ? -6.488 5.918 18.375 1 72.62 347 ASP B O 1
ATOM 6492 N N . GLU B 1 348 ? -4.539 6.719 17.781 1 70.81 348 GLU B N 1
ATOM 6493 C CA . GLU B 1 348 ? -3.9 5.605 18.484 1 70.81 348 GLU B CA 1
ATOM 6494 C C . GLU B 1 348 ? -3.41 6.027 19.859 1 70.81 348 GLU B C 1
ATOM 6496 O O . GLU B 1 348 ? -2.727 5.262 20.547 1 70.81 348 GLU B O 1
ATOM 6501 N N . ASN B 1 349 ? -3.717 7.293 20.156 1 65 349 ASN B N 1
ATOM 6502 C CA . ASN B 1 349 ? -3.381 7.781 21.484 1 65 349 ASN B CA 1
ATOM 6503 C C . ASN B 1 349 ? -4.34 7.234 22.531 1 65 349 ASN B C 1
ATOM 6505 O O . ASN B 1 349 ? -5.508 6.965 22.25 1 65 349 ASN B O 1
ATOM 6509 N N . MET B 1 350 ? -3.861 6.809 23.734 1 59.09 350 MET B N 1
ATOM 6510 C CA . MET B 1 350 ? -4.77 6.418 24.812 1 59.09 350 MET B CA 1
ATOM 6511 C C . MET B 1 350 ? -5.793 7.512 25.094 1 59.09 350 MET B C 1
ATOM 6513 O O . MET B 1 350 ? -5.508 8.695 24.891 1 59.09 350 MET B O 1
ATOM 6517 N N . PRO B 1 351 ? -7.121 7.121 25.438 1 54.03 351 PRO B N 1
ATOM 6518 C CA . PRO B 1 351 ? -8.188 8.094 25.672 1 54.03 351 PRO B CA 1
ATOM 6519 C C . PRO B 1 351 ? -7.727 9.305 26.484 1 54.03 351 PRO B C 1
ATOM 6521 O O . PRO B 1 351 ? -8.305 10.391 26.359 1 54.03 351 PRO B O 1
ATOM 6524 N N . ASN B 1 352 ? -7.477 9.195 27.828 1 46.84 352 ASN B N 1
ATOM 6525 C CA . ASN B 1 352 ? -7.418 10.445 28.578 1 46.84 352 ASN B CA 1
ATOM 6526 C C . ASN B 1 352 ? -6.047 11.109 28.469 1 46.84 352 ASN B C 1
ATOM 6528 O O . ASN B 1 352 ? -5.055 10.438 28.172 1 46.84 352 ASN B O 1
ATOM 6532 N N . SER B 1 353 ? -6.16 12.359 28.172 1 42.03 353 SER B N 1
ATOM 6533 C CA . SER B 1 353 ? -4.977 13.211 28.188 1 42.03 353 SER B CA 1
ATOM 6534 C C . SER B 1 353 ? -4.082 12.898 29.375 1 42.03 353 SER B C 1
ATOM 6536 O O . SER B 1 353 ? -2.896 13.227 29.375 1 42.03 353 SER B O 1
ATOM 6538 N N . GLN B 1 354 ? -4.703 12.695 30.453 1 41.5 354 GLN B N 1
ATOM 6539 C CA . GLN B 1 354 ? -4.086 12.523 31.766 1 41.5 354 GLN B CA 1
ATOM 6540 C C . GLN B 1 354 ? -3.615 11.086 31.969 1 41.5 354 GLN B C 1
ATOM 6542 O O . GLN B 1 354 ? -3.059 10.758 33.031 1 41.5 354 GLN B O 1
ATOM 6547 N N . GLY B 1 355 ? -3.881 10.039 31.234 1 40.25 355 GLY B N 1
ATOM 6548 C CA . GLY B 1 355 ? -3.508 8.672 31.547 1 40.25 355 GLY B CA 1
ATOM 6549 C C . GLY B 1 355 ? -2.299 8.188 30.766 1 40.25 355 GLY B C 1
ATOM 6550 O O . GLY B 1 355 ? -1.809 8.875 29.875 1 40.25 355 GLY B O 1
ATOM 6551 N N . VAL B 1 356 ? -1.911 6.684 30.938 1 42.28 356 VAL B N 1
ATOM 6552 C CA . VAL B 1 356 ? -0.653 5.996 30.672 1 42.28 356 VAL B CA 1
ATOM 6553 C C . VAL B 1 356 ? -0.231 6.227 29.219 1 42.28 356 VAL B C 1
ATOM 6555 O O . VAL B 1 356 ? -1.056 6.586 28.375 1 42.28 356 VAL B O 1
ATOM 6558 N N . TYR B 1 357 ? 1.096 5.609 28.797 1 44.78 357 TYR B N 1
ATOM 6559 C CA . TYR B 1 357 ? 2.285 5.633 27.953 1 44.78 357 TYR B CA 1
ATOM 6560 C C . TYR B 1 357 ? 1.935 5.297 26.5 1 44.78 357 TYR B C 1
ATOM 6562 O O . TYR B 1 357 ? 2.814 5.25 25.641 1 44.78 357 TYR B O 1
ATOM 6570 N N . THR B 1 358 ? 0.803 4.664 26 1 52.72 358 THR B N 1
ATOM 6571 C CA . THR B 1 358 ? 1.377 3.902 24.906 1 52.72 358 THR B CA 1
ATOM 6572 C C . THR B 1 358 ? 1.575 4.789 23.672 1 52.72 358 THR B C 1
ATOM 6574 O O . THR B 1 358 ? 0.725 5.625 23.359 1 52.72 358 THR B O 1
ATOM 6577 N N . THR B 1 359 ? 2.746 5.371 23.391 1 60.47 359 THR B N 1
ATOM 6578 C CA . THR B 1 359 ? 3.293 5.969 22.172 1 60.47 359 THR B CA 1
ATOM 6579 C C . THR B 1 359 ? 3.363 4.941 21.047 1 60.47 359 THR B C 1
ATOM 6581 O O . THR B 1 359 ? 4.211 5.039 20.172 1 60.47 359 THR B O 1
ATOM 6584 N N . VAL B 1 360 ? 2.275 4.02 21.094 1 66.38 360 VAL B N 1
ATOM 6585 C CA . VAL B 1 360 ? 2.461 2.996 20.062 1 66.38 360 VAL B CA 1
ATOM 6586 C C . VAL B 1 360 ? 1.895 3.49 18.734 1 66.38 360 VAL B C 1
ATOM 6588 O O . VAL B 1 360 ? 0.804 4.062 18.688 1 66.38 360 VAL B O 1
ATOM 6591 N N . GLN B 1 361 ? 2.701 3.627 17.734 1 77.69 361 GLN B N 1
ATOM 6592 C CA . GLN B 1 361 ? 2.27 3.887 16.375 1 77.69 361 GLN B CA 1
ATOM 6593 C C . GLN B 1 361 ? 2.426 2.645 15.5 1 77.69 361 GLN B C 1
ATOM 6595 O O . GLN B 1 361 ? 3.348 1.852 15.703 1 77.69 361 GLN B O 1
ATOM 6600 N N . ARG B 1 362 ? 1.572 2.545 14.633 1 84.56 362 ARG B N 1
ATOM 6601 C CA . ARG B 1 362 ? 1.564 1.355 13.789 1 84.56 362 ARG B CA 1
ATOM 6602 C C . ARG B 1 362 ? 2.768 1.341 12.852 1 84.56 362 ARG B C 1
ATOM 6604 O O . ARG B 1 362 ? 3.381 0.293 12.633 1 84.56 362 ARG B O 1
ATOM 6611 N N . TYR B 1 363 ? 3.043 2.5 12.281 1 89.88 363 TYR B N 1
ATOM 6612 C CA . TYR B 1 363 ? 4.289 2.586 11.523 1 89.88 363 TYR B CA 1
ATOM 6613 C C . TYR B 1 363 ? 5.477 2.799 12.453 1 89.88 363 TYR B C 1
ATOM 6615 O O . TYR B 1 363 ? 5.727 3.918 12.906 1 89.88 363 TYR B O 1
ATOM 6623 N N . ASN B 1 364 ? 6.195 1.785 12.594 1 87.75 364 ASN B N 1
ATOM 6624 C CA . ASN B 1 364 ? 7.309 1.877 13.539 1 87.75 364 ASN B CA 1
ATOM 6625 C C . ASN B 1 364 ? 8.469 2.684 12.953 1 87.75 364 ASN B C 1
ATOM 6627 O O . ASN B 1 364 ? 8.773 2.572 11.766 1 87.75 364 ASN B O 1
ATOM 6631 N N . VAL B 1 365 ? 9.062 3.377 13.836 1 86.25 365 VAL B N 1
ATOM 6632 C CA . VAL B 1 365 ? 10.234 4.148 13.445 1 86.25 365 VAL B CA 1
ATOM 6633 C C . VAL B 1 365 ? 11.477 3.256 13.492 1 86.25 365 VAL B C 1
ATOM 6635 O O . VAL B 1 365 ? 11.781 2.656 14.523 1 86.25 365 VAL B O 1
ATOM 6638 N N . PRO B 1 366 ? 12.141 3.139 12.297 1 82.44 366 PRO B N 1
ATOM 6639 C CA . PRO B 1 366 ? 13.352 2.316 12.297 1 82.44 366 PRO B CA 1
ATOM 6640 C C . PRO B 1 366 ? 14.406 2.82 13.281 1 82.44 366 PRO B C 1
ATOM 6642 O O . PRO B 1 366 ? 14.57 4.031 13.445 1 82.44 366 PRO B O 1
ATOM 6645 N N . GLU B 1 367 ? 15.086 1.837 13.734 1 77.44 367 GLU B N 1
ATOM 6646 C CA . GLU B 1 367 ? 16.156 2.193 14.656 1 77.44 367 GLU B CA 1
ATOM 6647 C C . GLU B 1 367 ? 17.25 2.988 13.945 1 77.44 367 GLU B C 1
ATOM 6649 O O . GLU B 1 367 ? 17.547 2.736 12.773 1 77.44 367 GLU B O 1
ATOM 6654 N N . ASN B 1 368 ? 17.797 3.957 14.484 1 76.69 368 ASN B N 1
ATOM 6655 C CA . ASN B 1 368 ? 18.938 4.738 14 1 76.69 368 ASN B CA 1
ATOM 6656 C C . ASN B 1 368 ? 18.578 5.547 12.758 1 76.69 368 ASN B C 1
ATOM 6658 O O . ASN B 1 368 ? 19.422 5.805 11.906 1 76.69 368 ASN B O 1
ATOM 6662 N N . SER B 1 369 ? 17.234 5.715 12.594 1 77.31 369 SER B N 1
ATOM 6663 C CA . SER B 1 369 ? 16.797 6.473 11.43 1 77.31 369 SER B CA 1
ATOM 6664 C C . SER B 1 369 ? 16.906 7.977 11.672 1 77.31 369 SER B C 1
ATOM 6666 O O . SER B 1 369 ? 16.844 8.766 10.727 1 77.31 369 SER B O 1
ATOM 6668 N N . GLY B 1 370 ? 17.125 8.414 12.93 1 76 370 GLY B N 1
ATOM 6669 C CA . GLY B 1 370 ? 17.141 9.828 13.273 1 76 370 GLY B CA 1
ATOM 6670 C C . GLY B 1 370 ? 15.742 10.422 13.367 1 76 370 GLY B C 1
ATOM 6671 O O . GLY B 1 370 ? 15.594 11.633 13.562 1 76 370 GLY B O 1
ATOM 6672 N N . VAL B 1 371 ? 14.727 9.586 13.148 1 80.94 371 VAL B N 1
ATOM 6673 C CA . VAL B 1 371 ? 13.328 10.016 13.242 1 80.94 371 VAL B CA 1
ATOM 6674 C C . VAL B 1 371 ? 12.805 9.766 14.648 1 80.94 371 VAL B C 1
ATOM 6676 O O . VAL B 1 371 ? 13 8.688 15.211 1 80.94 371 VAL B O 1
ATOM 6679 N N . ASP B 1 372 ? 12.211 10.852 15.172 1 75.19 372 ASP B N 1
ATOM 6680 C CA . ASP B 1 372 ? 11.672 10.719 16.531 1 75.19 372 ASP B CA 1
ATOM 6681 C C . ASP B 1 372 ? 10.375 9.914 16.516 1 75.19 372 ASP B C 1
ATOM 6683 O O . ASP B 1 372 ? 9.547 10.062 15.625 1 75.19 372 ASP B O 1
ATOM 6687 N N . ALA B 1 373 ? 10.289 9.094 17.531 1 74.31 373 ALA B N 1
ATOM 6688 C CA . ALA B 1 373 ? 9.023 8.398 17.719 1 74.31 373 ALA B CA 1
ATOM 6689 C C . ALA B 1 373 ? 7.906 9.375 18.078 1 74.31 373 ALA B C 1
ATOM 6691 O O . ALA B 1 373 ? 8.164 10.414 18.703 1 74.31 373 ALA B O 1
ATOM 6692 N N . PRO B 1 374 ? 6.75 8.977 17.609 1 73 374 PRO B N 1
ATOM 6693 C CA . PRO B 1 374 ? 5.656 9.859 18.031 1 73 374 PRO B CA 1
ATOM 6694 C C . PRO B 1 374 ? 5.484 9.914 19.547 1 73 374 PRO B C 1
ATOM 6696 O O . PRO B 1 374 ? 5.801 8.945 20.234 1 73 374 PRO B O 1
ATOM 6699 N N . HIS B 1 375 ? 5.07 11.055 19.969 1 71.94 375 HIS B N 1
ATOM 6700 C CA . HIS B 1 375 ? 4.797 11.273 21.391 1 71.94 375 HIS B CA 1
ATOM 6701 C C . HIS B 1 375 ? 3.307 11.125 21.688 1 71.94 375 HIS B C 1
ATOM 6703 O O . HIS B 1 375 ? 2.475 11.227 20.781 1 71.94 375 HIS B O 1
ATOM 6709 N N . ALA B 1 376 ? 3.104 10.914 22.953 1 68.44 376 ALA B N 1
ATOM 6710 C CA . ALA B 1 376 ? 1.705 10.852 23.375 1 68.44 376 ALA B CA 1
ATOM 6711 C C . ALA B 1 376 ? 0.952 12.117 22.969 1 68.44 376 ALA B C 1
ATOM 6713 O O . ALA B 1 376 ? 1.474 13.227 23.094 1 68.44 376 ALA B O 1
ATOM 6714 N N . TRP B 1 377 ? -0.175 11.93 22.312 1 70.5 377 TRP B N 1
ATOM 6715 C CA . TRP B 1 377 ? -1.1 12.992 21.922 1 70.5 377 TRP B CA 1
ATOM 6716 C C . TRP B 1 377 ? -0.54 13.789 20.75 1 70.5 377 TRP B C 1
ATOM 6718 O O . TRP B 1 377 ? -0.904 14.953 20.547 1 70.5 377 TRP B O 1
ATOM 6728 N N . GLY B 1 378 ? 0.422 13.211 20.141 1 77.56 378 GLY B N 1
ATOM 6729 C CA . GLY B 1 378 ? 0.918 13.781 18.906 1 77.56 378 GLY B CA 1
ATOM 6730 C C . GLY B 1 378 ? 0.522 12.977 17.688 1 77.56 378 GLY B C 1
ATOM 6731 O O . GLY B 1 378 ? 0.01 11.859 17.797 1 77.56 378 GLY B O 1
ATOM 6732 N N . PRO B 1 379 ? 0.708 13.586 16.578 1 85.94 379 PRO B N 1
ATOM 6733 C CA . PRO B 1 379 ? 0.363 12.891 15.336 1 85.94 379 PRO B CA 1
ATOM 6734 C C . PRO B 1 379 ? 1.289 11.711 15.039 1 85.94 379 PRO B C 1
ATOM 6736 O O . PRO B 1 379 ? 2.479 11.758 15.367 1 85.94 379 PRO B O 1
ATOM 6739 N N . TYR B 1 380 ? 0.77 10.719 14.438 1 88.19 380 TYR B N 1
ATOM 6740 C CA . TYR B 1 380 ? 1.522 9.547 14.016 1 88.19 380 TYR B CA 1
ATOM 6741 C C . TYR B 1 380 ? 1.993 9.688 12.57 1 88.19 380 TYR B C 1
ATOM 6743 O O . TYR B 1 380 ? 1.486 10.539 11.828 1 88.19 380 TYR B O 1
ATOM 6751 N N . PHE B 1 381 ? 2.99 8.852 12.25 1 92.12 381 PHE B N 1
ATOM 6752 C CA . PHE B 1 381 ? 3.438 8.828 10.859 1 92.12 381 PHE B CA 1
ATOM 6753 C C . PHE B 1 381 ? 2.412 8.125 9.969 1 92.12 381 PHE B C 1
ATOM 6755 O O . PHE B 1 381 ? 1.768 7.168 10.398 1 92.12 381 PHE B O 1
ATOM 6762 N N . LEU B 1 382 ? 2.332 8.625 8.773 1 94.62 382 LEU B N 1
ATOM 6763 C CA . LEU B 1 382 ? 1.431 8.055 7.777 1 94.62 382 LEU B CA 1
ATOM 6764 C C . LEU B 1 382 ? 2.195 7.176 6.793 1 94.62 382 LEU B C 1
ATOM 6766 O O . LEU B 1 382 ? 3.408 7.336 6.625 1 94.62 382 LEU B O 1
ATOM 6770 N N . GLY B 1 383 ? 1.467 6.273 6.172 1 95.12 383 GLY B N 1
ATOM 6771 C CA . GLY B 1 383 ? 1.99 5.395 5.141 1 95.12 383 GLY B CA 1
ATOM 6772 C C . GLY B 1 383 ? 0.941 4.969 4.129 1 95.12 383 GLY B C 1
ATOM 6773 O O . GLY B 1 383 ? -0.141 5.555 4.066 1 95.12 383 GLY B O 1
ATOM 6774 N N . VAL B 1 384 ? 1.233 3.938 3.369 1 96.69 384 VAL B N 1
ATOM 6775 C CA . VAL B 1 384 ? 0.414 3.566 2.221 1 96.69 384 VAL B CA 1
ATOM 6776 C C . VAL B 1 384 ? -0.963 3.107 2.695 1 96.69 384 VAL B C 1
ATOM 6778 O O . VAL B 1 384 ? -1.956 3.264 1.981 1 96.69 384 VAL B O 1
ATOM 6781 N N . TYR B 1 385 ? -1.052 2.553 3.842 1 96.25 385 TYR B N 1
ATOM 6782 C CA . TYR B 1 385 ? -2.334 2.035 4.305 1 96.25 385 TYR B CA 1
ATOM 6783 C C . TYR B 1 385 ? -3.262 3.168 4.727 1 96.25 385 TYR B C 1
ATOM 6785 O O . TYR B 1 385 ? -4.43 2.936 5.051 1 96.25 385 TYR B O 1
ATOM 6793 N N . ASP B 1 386 ? -2.76 4.395 4.695 1 96.25 386 ASP B N 1
ATOM 6794 C CA . ASP B 1 386 ? -3.58 5.555 5.039 1 96.25 386 ASP B CA 1
ATOM 6795 C C . ASP B 1 386 ? -4.207 6.172 3.791 1 96.25 386 ASP B C 1
ATOM 6797 O O . ASP B 1 386 ? -5 7.113 3.889 1 96.25 386 ASP B O 1
ATOM 6801 N N . LEU B 1 387 ? -3.934 5.629 2.627 1 98.25 387 LEU B N 1
ATOM 6802 C CA . LEU B 1 387 ? -4.293 6.27 1.367 1 98.25 387 LEU B CA 1
ATOM 6803 C C . LEU B 1 387 ? -5.809 6.363 1.218 1 98.25 387 LEU B C 1
ATOM 6805 O O . LEU B 1 387 ? -6.328 7.363 0.718 1 98.25 387 LEU B O 1
ATOM 6809 N N . GLU B 1 388 ? -6.504 5.371 1.624 1 97.38 388 GLU B N 1
ATOM 6810 C CA . GLU B 1 388 ? -7.961 5.422 1.533 1 97.38 388 GLU B CA 1
ATOM 6811 C C . GLU B 1 388 ? -8.523 6.574 2.355 1 97.38 388 GLU B C 1
ATOM 6813 O O . GLU B 1 388 ? -9.359 7.344 1.869 1 97.38 388 GLU B O 1
ATOM 6818 N N . ASN B 1 389 ? -8.055 6.727 3.572 1 95.88 389 ASN B N 1
ATOM 6819 C CA . ASN B 1 389 ? -8.523 7.805 4.434 1 95.88 389 ASN B CA 1
ATOM 6820 C C . ASN B 1 389 ? -8.078 9.172 3.912 1 95.88 389 ASN B C 1
ATOM 6822 O O . ASN B 1 389 ? -8.805 10.156 4.055 1 95.88 389 ASN B O 1
ATOM 6826 N N . ILE B 1 390 ? -6.875 9.234 3.398 1 97.44 390 ILE B N 1
ATOM 6827 C CA . ILE B 1 390 ? -6.395 10.469 2.789 1 97.44 390 ILE B CA 1
ATOM 6828 C C . ILE B 1 390 ? -7.328 10.883 1.653 1 97.44 390 ILE B C 1
ATOM 6830 O O . ILE B 1 390 ? -7.75 12.039 1.578 1 97.44 390 ILE B O 1
ATOM 6834 N N . ARG B 1 391 ? -7.695 9.953 0.824 1 97.31 391 ARG B N 1
ATOM 6835 C CA . ARG B 1 391 ? -8.609 10.203 -0.292 1 97.31 391 ARG B CA 1
ATOM 6836 C C . ARG B 1 391 ? -9.969 10.664 0.207 1 97.31 391 ARG B C 1
ATOM 6838 O O . ARG B 1 391 ? -10.508 11.664 -0.282 1 97.31 391 ARG B O 1
ATOM 6845 N N . GLU B 1 392 ? -10.492 9.992 1.211 1 95.38 392 GLU B N 1
ATOM 6846 C CA . GLU B 1 392 ? -11.828 10.273 1.736 1 95.38 392 GLU B CA 1
ATOM 6847 C C . GLU B 1 392 ? -11.867 11.625 2.438 1 95.38 392 GLU B C 1
ATOM 6849 O O . GLU B 1 392 ? -12.891 12.312 2.424 1 95.38 392 GLU B O 1
ATOM 6854 N N . SER B 1 393 ? -10.828 12.062 2.988 1 95.44 393 SER B N 1
ATOM 6855 C CA . SER B 1 393 ? -10.781 13.289 3.777 1 95.44 393 SER B CA 1
ATOM 6856 C C . SER B 1 393 ? -10.898 14.523 2.891 1 95.44 393 SER B C 1
ATOM 6858 O O . SER B 1 393 ? -11.352 15.578 3.342 1 95.44 393 SER B O 1
ATOM 6860 N N . GLY B 1 394 ? -10.438 14.43 1.656 1 95.69 394 GLY B N 1
ATOM 6861 C CA . GLY B 1 394 ? -10.383 15.594 0.786 1 95.69 394 GLY B CA 1
ATOM 6862 C C . GLY B 1 394 ? -9.266 16.562 1.156 1 95.69 394 GLY B C 1
ATOM 6863 O O . GLY B 1 394 ? -9.18 17.656 0.605 1 95.69 394 GLY B O 1
ATOM 6864 N N . ALA B 1 395 ? -8.383 16.141 2.068 1 97 395 ALA B N 1
ATOM 6865 C CA . ALA B 1 395 ? -7.359 17.031 2.617 1 97 395 ALA B CA 1
ATOM 6866 C C . ALA B 1 395 ? -6.375 17.469 1.537 1 97 395 ALA B C 1
ATOM 6868 O O . ALA B 1 395 ? -6.008 16.672 0.665 1 97 395 ALA B O 1
ATOM 6869 N N . LEU B 1 396 ? -5.906 18.656 1.612 1 98 396 LEU B N 1
ATOM 6870 C CA . LEU B 1 396 ? -4.934 19.188 0.663 1 98 396 LEU B CA 1
ATOM 6871 C C . LEU B 1 396 ? -3.514 18.797 1.069 1 98 396 LEU B C 1
ATOM 6873 O O . LEU B 1 396 ? -2.604 18.812 0.238 1 98 396 LEU B O 1
ATOM 6877 N N . PHE B 1 397 ? -3.354 18.516 2.371 1 98.06 397 PHE B N 1
ATOM 6878 C CA . PHE B 1 397 ? -2.051 18.188 2.932 1 98.06 397 PHE B CA 1
ATOM 6879 C C . PHE B 1 397 ? -2.172 17.031 3.92 1 98.06 397 PHE B C 1
ATOM 6881 O O . PHE B 1 397 ? -3.254 16.781 4.457 1 98.06 397 PHE B O 1
ATOM 6888 N N . ILE B 1 398 ? -1.043 16.344 4.109 1 97.56 398 ILE B N 1
ATOM 6889 C CA . ILE B 1 398 ? -1.006 15.281 5.113 1 97.56 398 ILE B CA 1
ATOM 6890 C C . ILE B 1 398 ? 0.227 15.453 5.996 1 97.56 398 ILE B C 1
ATOM 6892 O O . ILE B 1 398 ? 1.255 15.969 5.547 1 97.56 398 ILE B O 1
ATOM 6896 N N . ARG B 1 399 ? 0.031 15.078 7.234 1 95.06 399 ARG B N 1
ATOM 6897 C CA . ARG B 1 399 ? 1.067 15.148 8.258 1 95.06 399 ARG B CA 1
ATOM 6898 C C . ARG B 1 399 ? 0.866 14.07 9.32 1 95.06 399 ARG B C 1
ATOM 6900 O O . ARG B 1 399 ? -0.269 13.758 9.688 1 95.06 399 ARG B O 1
ATOM 6907 N N . LYS B 1 400 ? 1.876 13.43 9.75 1 92.94 400 LYS B N 1
ATOM 6908 C CA . LYS B 1 400 ? 3.314 13.523 9.508 1 92.94 400 LYS B CA 1
ATOM 6909 C C . LYS B 1 400 ? 3.771 12.469 8.508 1 92.94 400 LYS B C 1
ATOM 6911 O O . LYS B 1 400 ? 3.309 11.328 8.539 1 92.94 400 LYS B O 1
ATOM 6916 N N . VAL B 1 401 ? 4.66 12.883 7.738 1 94.88 401 VAL B N 1
ATOM 6917 C CA . VAL B 1 401 ? 5.223 11.93 6.781 1 94.88 401 VAL B CA 1
ATOM 6918 C C . VAL B 1 401 ? 6.746 11.961 6.863 1 94.88 401 VAL B C 1
ATOM 6920 O O . VAL B 1 401 ? 7.336 12.969 7.25 1 94.88 401 VAL B O 1
ATOM 6923 N N . SER B 1 402 ? 7.332 10.812 6.543 1 92.81 402 SER B N 1
ATOM 6924 C CA . SER B 1 402 ? 8.781 10.695 6.453 1 92.81 402 SER B CA 1
ATOM 6925 C C . SER B 1 402 ? 9.195 9.664 5.406 1 92.81 402 SER B C 1
ATOM 6927 O O . SER B 1 402 ? 8.641 8.562 5.363 1 92.81 402 SER B O 1
ATOM 6929 N N . SER B 1 403 ? 10.227 9.977 4.652 1 90.56 403 SER B N 1
ATOM 6930 C CA . SER B 1 403 ? 10.711 9.078 3.611 1 90.56 403 SER B CA 1
ATOM 6931 C C . SER B 1 403 ? 11.375 7.844 4.215 1 90.56 403 SER B C 1
ATOM 6933 O O . SER B 1 403 ? 11.508 6.816 3.547 1 90.56 403 SER B O 1
ATOM 6935 N N . VAL B 1 404 ? 11.711 7.965 5.473 1 88.25 404 VAL B N 1
ATOM 6936 C CA . VAL B 1 404 ? 12.375 6.852 6.145 1 88.25 404 VAL B CA 1
ATOM 6937 C C . VAL B 1 404 ? 11.336 5.828 6.59 1 88.25 404 VAL B C 1
ATOM 6939 O O . VAL B 1 404 ? 11.648 4.645 6.742 1 88.25 404 VAL B O 1
ATOM 6942 N N . ILE B 1 405 ? 10.148 6.324 6.824 1 91 405 ILE B N 1
ATOM 6943 C CA . ILE B 1 405 ? 9.078 5.457 7.301 1 91 405 ILE B CA 1
ATOM 6944 C C . ILE B 1 405 ? 8.422 4.75 6.121 1 91 405 ILE B C 1
ATOM 6946 O O . ILE B 1 405 ? 8.422 3.52 6.043 1 91 405 ILE B O 1
ATOM 6950 N N . ASP B 1 406 ? 7.945 5.438 5.199 1 93 406 ASP B N 1
ATOM 6951 C CA . ASP B 1 406 ? 7.328 4.887 3.994 1 93 406 ASP B CA 1
ATOM 6952 C C . ASP B 1 406 ? 7.559 5.801 2.793 1 93 406 ASP B C 1
ATOM 6954 O O . ASP B 1 406 ? 6.77 6.711 2.537 1 93 406 ASP B O 1
ATOM 6958 N N . PRO B 1 407 ? 8.578 5.539 2.006 1 94 407 PRO B N 1
ATOM 6959 C CA . PRO B 1 407 ? 8.93 6.406 0.876 1 94 407 PRO B CA 1
ATOM 6960 C C . PRO B 1 407 ? 7.887 6.371 -0.239 1 94 407 PRO B C 1
ATOM 6962 O O . PRO B 1 407 ? 7.891 7.23 -1.121 1 94 407 PRO B O 1
ATOM 6965 N N . ASN B 1 408 ? 6.996 5.379 -0.255 1 96.75 408 ASN B N 1
ATOM 6966 C CA . ASN B 1 408 ? 6.02 5.23 -1.33 1 96.75 408 ASN B CA 1
ATOM 6967 C C . ASN B 1 408 ? 5.074 6.426 -1.396 1 96.75 408 ASN B C 1
ATOM 6969 O O . ASN B 1 408 ? 4.613 6.797 -2.477 1 96.75 408 ASN B O 1
ATOM 6973 N N . LEU B 1 409 ? 4.789 7.09 -0.311 1 96.88 409 LEU B N 1
ATOM 6974 C CA . LEU B 1 409 ? 3.896 8.242 -0.298 1 96.88 409 LEU B CA 1
ATOM 6975 C C . LEU B 1 409 ? 4.449 9.367 -1.165 1 96.88 409 LEU B C 1
ATOM 6977 O O . LEU B 1 409 ? 3.691 10.055 -1.857 1 96.88 409 LEU B O 1
ATOM 6981 N N . PHE B 1 410 ? 5.738 9.523 -1.156 1 96.31 410 PHE B N 1
ATOM 6982 C CA . PHE B 1 410 ? 6.391 10.617 -1.868 1 96.31 410 PHE B CA 1
ATOM 6983 C C . PHE B 1 410 ? 6.449 10.328 -3.363 1 96.31 410 PHE B C 1
ATOM 6985 O O . PHE B 1 410 ? 6.703 11.227 -4.164 1 96.31 410 PHE B O 1
ATOM 6992 N N . ARG B 1 411 ? 6.215 9.094 -3.689 1 94.38 411 ARG B N 1
ATOM 6993 C CA . ARG B 1 411 ? 6.145 8.703 -5.094 1 94.38 411 ARG B CA 1
ATOM 6994 C C . ARG B 1 411 ? 4.727 8.859 -5.633 1 94.38 411 ARG B C 1
ATOM 6996 O O . ARG B 1 411 ? 4.531 9.148 -6.816 1 94.38 411 ARG B O 1
ATOM 7003 N N . LEU B 1 412 ? 3.822 8.672 -4.777 1 97.44 412 LEU B N 1
ATOM 7004 C CA . LEU B 1 412 ? 2.426 8.609 -5.191 1 97.44 412 LEU B CA 1
ATOM 7005 C C . LEU B 1 412 ? 1.792 9.992 -5.195 1 97.44 412 LEU B C 1
ATOM 7007 O O . LEU B 1 412 ? 0.858 10.25 -5.957 1 97.44 412 LEU B O 1
ATOM 7011 N N . LEU B 1 413 ? 2.303 10.891 -4.289 1 98 413 LEU B N 1
ATOM 7012 C CA . LEU B 1 413 ? 1.728 12.227 -4.113 1 98 413 LEU B CA 1
ATOM 7013 C C . LEU B 1 413 ? 2.725 13.305 -4.516 1 98 413 LEU B C 1
ATOM 7015 O O . LEU B 1 413 ? 3.938 13.109 -4.402 1 98 413 LEU B O 1
ATOM 7019 N N . PRO B 1 414 ? 2.145 14.469 -4.992 1 98.38 414 PRO B N 1
ATOM 7020 C CA . PRO B 1 414 ? 0.746 14.875 -5.148 1 98.38 414 PRO B CA 1
ATOM 7021 C C . PRO B 1 414 ? 0.109 14.312 -6.418 1 98.38 414 PRO B C 1
ATOM 7023 O O . PRO B 1 414 ? 0.817 13.844 -7.312 1 98.38 414 PRO B O 1
ATOM 7026 N N . VAL B 1 415 ? -1.226 14.273 -6.418 1 98.25 415 VAL B N 1
ATOM 7027 C CA . VAL B 1 415 ? -1.999 13.836 -7.574 1 98.25 415 VAL B CA 1
ATOM 7028 C C . VAL B 1 415 ? -2.896 14.969 -8.062 1 98.25 415 VAL B C 1
ATOM 7030 O O . VAL B 1 415 ? -3.01 16 -7.398 1 98.25 415 VAL B O 1
ATOM 7033 N N . ASP B 1 416 ? -3.566 14.82 -9.211 1 97.06 416 ASP B N 1
ATOM 7034 C CA . ASP B 1 416 ? -4.418 15.859 -9.781 1 97.06 416 ASP B CA 1
ATOM 7035 C C . ASP B 1 416 ? -5.84 15.773 -9.227 1 97.06 416 ASP B C 1
ATOM 7037 O O . ASP B 1 416 ? -6.461 16.797 -8.93 1 97.06 416 ASP B O 1
ATOM 7041 N N . GLN B 1 417 ? -6.277 14.469 -9.102 1 96.38 417 GLN B N 1
ATOM 7042 C CA . GLN B 1 417 ? -7.652 14.242 -8.664 1 96.38 417 GLN B CA 1
ATOM 7043 C C . GLN B 1 417 ? -7.719 13.148 -7.598 1 96.38 417 GLN B C 1
ATOM 7045 O O . GLN B 1 417 ? -6.828 12.305 -7.516 1 96.38 417 GLN B O 1
ATOM 7050 N N . PRO B 1 418 ? -8.781 13.188 -6.766 1 96.62 418 PRO B N 1
ATOM 7051 C CA . PRO B 1 418 ? -8.906 12.18 -5.711 1 96.62 418 PRO B CA 1
ATOM 7052 C C . PRO B 1 418 ? -8.891 10.758 -6.262 1 96.62 418 PRO B C 1
ATOM 7054 O O . PRO B 1 418 ? -8.359 9.844 -5.617 1 96.62 418 PRO B O 1
ATOM 7057 N N . GLU B 1 419 ? -9.359 10.539 -7.473 1 94.56 419 GLU B N 1
ATOM 7058 C CA . GLU B 1 419 ? -9.477 9.219 -8.078 1 94.56 419 GLU B CA 1
ATOM 7059 C C . GLU B 1 419 ? -8.102 8.633 -8.406 1 94.56 419 GLU B C 1
ATOM 7061 O O . GLU B 1 419 ? -7.973 7.43 -8.617 1 94.56 419 GLU B O 1
ATOM 7066 N N . ASP B 1 420 ? -7.113 9.516 -8.445 1 96.25 420 ASP B N 1
ATOM 7067 C CA . ASP B 1 420 ? -5.754 9.078 -8.766 1 96.25 420 ASP B CA 1
ATOM 7068 C C . ASP B 1 420 ? -5.082 8.461 -7.543 1 96.25 420 ASP B C 1
ATOM 7070 O O . ASP B 1 420 ? -4.023 7.84 -7.66 1 96.25 420 ASP B O 1
ATOM 7074 N N . ILE B 1 421 ? -5.66 8.578 -6.332 1 97.81 421 ILE B N 1
ATOM 7075 C CA . ILE B 1 421 ? -5.129 7.977 -5.113 1 97.81 421 ILE B CA 1
ATOM 7076 C C . ILE B 1 421 ? -5.605 6.531 -5 1 97.81 421 ILE B C 1
ATOM 7078 O O . ILE B 1 421 ? -6.809 6.266 -4.965 1 97.81 421 ILE B O 1
ATOM 7082 N N . PRO B 1 422 ? -4.641 5.59 -4.906 1 96.75 422 PRO B N 1
ATOM 7083 C CA . PRO B 1 422 ? -5.059 4.195 -4.777 1 96.75 422 PRO B CA 1
ATOM 7084 C C . PRO B 1 422 ? -5.922 3.949 -3.541 1 96.75 422 PRO B C 1
ATOM 7086 O O . PRO B 1 422 ? -5.672 4.535 -2.484 1 96.75 422 PRO B O 1
ATOM 7089 N N . LEU B 1 423 ? -6.938 3.08 -3.686 1 96.12 423 LEU B N 1
ATOM 7090 C CA . LEU B 1 423 ? -7.832 2.746 -2.582 1 96.12 423 LEU B CA 1
ATOM 7091 C C . LEU B 1 423 ? -7.215 1.678 -1.687 1 96.12 423 LEU B C 1
ATOM 7093 O O . LEU B 1 423 ? -7.566 0.5 -1.784 1 96.12 423 LEU B O 1
ATOM 7097 N N . ILE B 1 424 ? -6.312 2.068 -0.848 1 97.69 424 ILE B N 1
ATOM 7098 C CA . ILE B 1 424 ? -5.613 1.187 0.082 1 97.69 424 ILE B CA 1
ATOM 7099 C C . ILE B 1 424 ? -5.891 1.63 1.518 1 97.69 424 ILE B C 1
ATOM 7101 O O . ILE B 1 424 ? -5.512 2.734 1.915 1 97.69 424 ILE B O 1
ATOM 7105 N N . GLY B 1 425 ? -6.609 0.75 2.295 1 95.69 425 GLY B N 1
ATOM 7106 C CA . GLY B 1 425 ? -6.957 1.035 3.678 1 95.69 425 GLY B CA 1
ATOM 7107 C C . GLY B 1 425 ? -6.277 0.107 4.668 1 95.69 425 GLY B C 1
ATOM 7108 O O . GLY B 1 425 ? -5.605 -0.849 4.27 1 95.69 425 GLY B O 1
ATOM 7109 N N . TRP B 1 426 ? -6.465 0.399 5.98 1 91.06 426 TRP B N 1
ATOM 7110 C CA . TRP B 1 426 ? -5.863 -0.397 7.047 1 91.06 426 TRP B CA 1
ATOM 7111 C C . TRP B 1 426 ? -6.559 -1.748 7.176 1 91.06 426 TRP B C 1
ATOM 7113 O O . TRP B 1 426 ? -7.777 -1.811 7.352 1 91.06 426 TRP B O 1
ATOM 7123 N N . PRO B 1 427 ? -5.754 -2.828 7.051 1 85.31 427 PRO B N 1
ATOM 7124 C CA . PRO B 1 427 ? -6.328 -4.098 7.508 1 85.31 427 PRO B CA 1
ATOM 7125 C C . PRO B 1 427 ? -6.281 -4.254 9.023 1 85.31 427 PRO B C 1
ATOM 7127 O O . PRO B 1 427 ? -5.363 -3.746 9.672 1 85.31 427 PRO B O 1
ATOM 7130 N N . LYS B 1 428 ? -7.262 -4.875 9.672 1 76.06 428 LYS B N 1
ATOM 7131 C CA . LYS B 1 428 ? -7.41 -4.984 11.117 1 76.06 428 LYS B CA 1
ATOM 7132 C C . LYS B 1 428 ? -6.152 -5.566 11.758 1 76.06 428 LYS B C 1
ATOM 7134 O O . LYS B 1 428 ? -5.711 -5.094 12.805 1 76.06 428 LYS B O 1
ATOM 7139 N N . GLU B 1 429 ? -5.504 -6.609 11.219 1 77.62 429 GLU B N 1
ATOM 7140 C CA . GLU B 1 429 ? -4.418 -7.316 11.891 1 77.62 429 GLU B CA 1
ATOM 7141 C C . GLU B 1 429 ? -3.154 -7.336 11.031 1 77.62 429 GLU B C 1
ATOM 7143 O O . GLU B 1 429 ? -2.348 -8.266 11.117 1 77.62 429 GLU B O 1
ATOM 7148 N N . VAL B 1 430 ? -2.967 -6.211 10.375 1 81.81 430 VAL B N 1
ATOM 7149 C CA . VAL B 1 430 ? -1.787 -6.191 9.516 1 81.81 430 VAL B CA 1
ATOM 7150 C C . VAL B 1 430 ? -0.528 -6.059 10.375 1 81.81 430 VAL B C 1
ATOM 7152 O O . VAL B 1 430 ? -0.451 -5.195 11.25 1 81.81 430 VAL B O 1
ATOM 7155 N N . LYS B 1 431 ? 0.386 -6.98 10.211 1 86.75 431 LYS B N 1
ATOM 7156 C CA . LYS B 1 431 ? 1.714 -6.945 10.82 1 86.75 431 LYS B CA 1
ATOM 7157 C C . LYS B 1 431 ? 2.799 -7.211 9.781 1 86.75 431 LYS B C 1
ATOM 7159 O O . LYS B 1 431 ? 2.746 -8.211 9.055 1 86.75 431 LYS B O 1
ATOM 7164 N N . ILE B 1 432 ? 3.738 -6.316 9.672 1 90.19 432 ILE B N 1
ATOM 7165 C CA . ILE B 1 432 ? 4.809 -6.426 8.688 1 90.19 432 ILE B CA 1
ATOM 7166 C C . ILE B 1 432 ? 6.164 -6.281 9.383 1 90.19 432 ILE B C 1
ATOM 7168 O O . ILE B 1 432 ? 6.383 -5.324 10.133 1 90.19 432 ILE B O 1
ATOM 7172 N N . ASP B 1 433 ? 7.035 -7.195 9.125 1 86.12 433 ASP B N 1
ATOM 7173 C CA . ASP B 1 433 ? 8.414 -7.129 9.602 1 86.12 433 ASP B CA 1
ATOM 7174 C C . ASP B 1 433 ? 9.328 -6.512 8.547 1 86.12 433 ASP B C 1
ATOM 7176 O O . ASP B 1 433 ? 9.016 -6.527 7.355 1 86.12 433 ASP B O 1
ATOM 7180 N N . PRO B 1 434 ? 10.406 -5.938 9.047 1 80.62 434 PRO B N 1
ATOM 7181 C CA . PRO B 1 434 ? 11.375 -5.395 8.094 1 80.62 434 PRO B CA 1
ATOM 7182 C C . PRO B 1 434 ? 11.961 -6.465 7.172 1 80.62 434 PRO B C 1
ATOM 7184 O O . PRO B 1 434 ? 11.938 -7.648 7.508 1 80.62 434 PRO B O 1
ATOM 7187 N N . ALA B 1 435 ? 12.414 -5.992 6.082 1 76.5 435 ALA B N 1
ATOM 7188 C CA . ALA B 1 435 ? 13.117 -6.895 5.176 1 76.5 435 ALA B CA 1
ATOM 7189 C C . ALA B 1 435 ? 14.336 -7.512 5.852 1 76.5 435 ALA B C 1
ATOM 7191 O O . ALA B 1 435 ? 15.055 -6.836 6.59 1 76.5 435 ALA B O 1
ATOM 7192 N N . VAL B 1 436 ? 14.531 -8.773 5.602 1 71.69 436 VAL B N 1
ATOM 7193 C CA . VAL B 1 436 ? 15.664 -9.484 6.188 1 71.69 436 VAL B CA 1
ATOM 7194 C C . VAL B 1 436 ? 16.953 -9.031 5.52 1 71.69 436 VAL B C 1
ATOM 7196 O O . VAL B 1 436 ? 17.062 -9.023 4.293 1 71.69 436 VAL B O 1
ATOM 7199 N N . ASP B 1 437 ? 17.859 -8.508 6.355 1 71.94 437 ASP B N 1
ATOM 7200 C CA . ASP B 1 437 ? 19.203 -8.242 5.883 1 71.94 437 ASP B CA 1
ATOM 7201 C C . ASP B 1 437 ? 20.062 -9.508 5.93 1 71.94 437 ASP B C 1
ATOM 7203 O O . ASP B 1 437 ? 20.719 -9.789 6.938 1 71.94 437 ASP B O 1
ATOM 7207 N N . TRP B 1 438 ? 20.109 -10.195 4.824 1 70.62 438 TRP B N 1
ATOM 7208 C CA . TRP B 1 438 ? 20.781 -11.492 4.789 1 70.62 438 TRP B CA 1
ATOM 7209 C C . TRP B 1 438 ? 22.297 -11.32 4.957 1 70.62 438 TRP B C 1
ATOM 7211 O O . TRP B 1 438 ? 22.953 -12.172 5.551 1 70.62 438 TRP B O 1
ATOM 7221 N N . ALA B 1 439 ? 22.766 -10.234 4.391 1 70.62 439 ALA B N 1
ATOM 7222 C CA . ALA B 1 439 ? 24.203 -9.992 4.551 1 70.62 439 ALA B CA 1
ATOM 7223 C C . ALA B 1 439 ? 24.594 -9.914 6.023 1 70.62 439 ALA B C 1
ATOM 7225 O O . ALA B 1 439 ? 25.531 -10.57 6.457 1 70.62 439 ALA B O 1
ATOM 7226 N N . HIS B 1 440 ? 23.828 -9.25 6.66 1 74.88 440 HIS B N 1
ATOM 7227 C CA . HIS B 1 440 ? 24.094 -9.094 8.086 1 74.88 440 HIS B CA 1
ATOM 7228 C C . HIS B 1 440 ? 23.844 -10.391 8.844 1 74.88 440 HIS B C 1
ATOM 7230 O O . HIS B 1 440 ? 24.641 -10.781 9.703 1 74.88 440 HIS B O 1
ATOM 7236 N N . ARG B 1 441 ? 22.859 -11.062 8.492 1 72.06 441 ARG B N 1
ATOM 7237 C CA . ARG B 1 441 ? 22.516 -12.305 9.18 1 72.06 441 ARG B CA 1
ATOM 7238 C C . ARG B 1 441 ? 23.562 -13.383 8.93 1 72.06 441 ARG B C 1
ATOM 7240 O O . ARG B 1 441 ? 23.922 -14.133 9.844 1 72.06 441 ARG B O 1
ATOM 7247 N N . LEU B 1 442 ? 23.953 -13.391 7.754 1 73.31 442 LEU B N 1
ATOM 7248 C CA . LEU B 1 442 ? 24.984 -14.359 7.414 1 73.31 442 LEU B CA 1
ATOM 7249 C C . LEU B 1 442 ? 26.297 -14.055 8.148 1 73.31 442 LEU B C 1
ATOM 7251 O O . LEU B 1 442 ? 26.969 -14.961 8.617 1 73.31 442 LEU B O 1
ATOM 7255 N N . ALA B 1 443 ? 26.594 -12.805 8.227 1 75.62 443 ALA B N 1
ATOM 7256 C CA . ALA B 1 443 ? 27.766 -12.391 8.984 1 75.62 443 ALA B CA 1
ATOM 7257 C C . ALA B 1 443 ? 27.641 -12.789 10.453 1 75.62 443 ALA B C 1
ATOM 7259 O O . ALA B 1 443 ? 28.594 -13.297 11.047 1 75.62 443 ALA B O 1
ATOM 7260 N N . ASP B 1 444 ? 26.469 -12.68 10.906 1 75.25 444 ASP B N 1
ATOM 7261 C CA . ASP B 1 444 ? 26.219 -13.047 12.297 1 75.25 444 ASP B CA 1
ATOM 7262 C C . ASP B 1 444 ? 26.297 -14.555 12.5 1 75.25 444 ASP B C 1
ATOM 7264 O O . ASP B 1 444 ? 26.844 -15.023 13.5 1 75.25 444 ASP B O 1
ATOM 7268 N N . PHE B 1 445 ? 25.781 -15.227 11.578 1 72.81 445 PHE B N 1
ATOM 7269 C CA . PHE B 1 445 ? 25.828 -16.688 11.617 1 72.81 445 PHE B CA 1
ATOM 7270 C C . PHE B 1 445 ? 27.266 -17.172 11.547 1 72.81 445 PHE B C 1
ATOM 7272 O O . PHE B 1 445 ? 27.672 -18.078 12.297 1 72.81 445 PHE B O 1
ATOM 7279 N N . LYS B 1 446 ? 27.953 -16.594 10.656 1 73.81 446 LYS B N 1
ATOM 7280 C CA . LYS B 1 446 ? 29.359 -16.953 10.531 1 73.81 446 LYS B CA 1
ATOM 7281 C C . LYS B 1 446 ? 30.109 -16.688 11.836 1 73.81 446 LYS B C 1
ATOM 7283 O O . LYS B 1 446 ? 30.891 -17.516 12.289 1 73.81 446 LYS B O 1
ATOM 7288 N N . LYS B 1 447 ? 29.891 -15.539 12.336 1 77.06 447 LYS B N 1
ATOM 7289 C CA . LYS B 1 447 ? 30.531 -15.188 13.602 1 77.06 447 LYS B CA 1
ATOM 7290 C C . LYS B 1 447 ? 30.156 -16.188 14.703 1 77.06 447 LYS B C 1
ATOM 7292 O O . LYS B 1 447 ? 31.031 -16.641 15.445 1 77.06 447 LYS B O 1
ATOM 7297 N N . LYS B 1 448 ? 29 -16.547 14.711 1 76.81 448 LYS B N 1
ATOM 7298 C CA . LYS B 1 448 ? 28.516 -17.5 15.719 1 76.81 448 LYS B CA 1
ATOM 7299 C C . LYS B 1 448 ? 29.078 -18.891 15.469 1 76.81 448 LYS B C 1
ATOM 7301 O O . LYS B 1 448 ? 29.453 -19.594 16.406 1 76.81 448 LYS B O 1
ATOM 7306 N N . TYR B 1 449 ? 29.078 -19.156 14.266 1 73.69 449 TYR B N 1
ATOM 7307 C CA . TYR B 1 449 ? 29.625 -20.469 13.906 1 73.69 449 TYR B CA 1
ATOM 7308 C C . TYR B 1 449 ? 31.109 -20.562 14.289 1 73.69 449 TYR B C 1
ATOM 7310 O O . TYR B 1 449 ? 31.531 -21.562 14.867 1 73.69 449 TYR B O 1
ATOM 7318 N N . ILE B 1 450 ? 31.828 -19.625 14.039 1 74.56 450 ILE B N 1
ATOM 7319 C CA . ILE B 1 450 ? 33.25 -19.578 14.367 1 74.56 450 ILE B CA 1
ATOM 7320 C C . ILE B 1 450 ? 33.438 -19.609 15.883 1 74.56 450 ILE B C 1
ATOM 7322 O O . ILE B 1 450 ? 34.344 -20.25 16.391 1 74.56 450 ILE B O 1
ATOM 7326 N N . HIS B 1 451 ? 32.625 -18.953 16.5 1 77.88 451 HIS B N 1
ATOM 7327 C CA . HIS B 1 451 ? 32.656 -18.938 17.969 1 77.88 451 HIS B CA 1
ATOM 7328 C C . HIS B 1 451 ? 32.375 -20.312 18.547 1 77.88 451 HIS B C 1
ATOM 7330 O O . HIS B 1 451 ? 33.062 -20.766 19.469 1 77.88 451 HIS B O 1
ATOM 7336 N N . ASP B 1 452 ? 31.453 -20.922 17.906 1 76.69 452 ASP B N 1
ATOM 7337 C CA . ASP B 1 452 ? 31.031 -22.234 18.406 1 76.69 452 ASP B CA 1
ATOM 7338 C C . ASP B 1 452 ? 31.984 -23.328 17.922 1 76.69 452 ASP B C 1
ATOM 7340 O O . ASP B 1 452 ? 32.031 -24.406 18.5 1 76.69 452 ASP B O 1
ATOM 7344 N N . HIS B 1 453 ? 32.594 -23.094 16.828 1 70.81 453 HIS B N 1
ATOM 7345 C CA . HIS B 1 453 ? 33.531 -24.062 16.266 1 70.81 453 HIS B CA 1
ATOM 7346 C C . HIS B 1 453 ? 34.906 -23.422 16.016 1 70.81 453 HIS B C 1
ATOM 7348 O O . HIS B 1 453 ? 35.281 -23.219 14.867 1 70.81 453 HIS B O 1
ATOM 7354 N N . PRO B 1 454 ? 35.656 -23.188 17.062 1 67.44 454 PRO B N 1
ATOM 7355 C CA . PRO B 1 454 ? 36.938 -22.531 16.922 1 67.44 454 PRO B CA 1
ATOM 7356 C C . PRO B 1 454 ? 37.938 -23.359 16.125 1 67.44 454 PRO B C 1
ATOM 7358 O O . PRO B 1 454 ? 38.906 -22.797 15.555 1 67.44 454 PRO B O 1
ATOM 7361 N N . GLU B 1 455 ? 37.812 -24.625 16.047 1 66.31 455 GLU B N 1
ATOM 7362 C CA . GLU B 1 455 ? 38.719 -25.5 15.328 1 66.31 455 GLU B CA 1
ATOM 7363 C C . GLU B 1 455 ? 38.719 -25.203 13.836 1 66.31 455 GLU B C 1
ATOM 7365 O O . GLU B 1 455 ? 39.688 -25.484 13.133 1 66.31 455 GLU B O 1
ATOM 7370 N N . VAL B 1 456 ? 37.781 -24.719 13.398 1 59.25 456 VAL B N 1
ATOM 7371 C CA . VAL B 1 456 ? 37.656 -24.406 11.984 1 59.25 456 VAL B CA 1
ATOM 7372 C C . VAL B 1 456 ? 38.656 -23.312 11.609 1 59.25 456 VAL B C 1
ATOM 7374 O O . VAL B 1 456 ? 39.188 -23.297 10.5 1 59.25 456 VAL B O 1
ATOM 7377 N N . LEU B 1 457 ? 39.062 -22.422 12.383 1 53.97 457 LEU B N 1
ATOM 7378 C CA . LEU B 1 457 ? 40.125 -21.469 12.141 1 53.97 457 LEU B CA 1
ATOM 7379 C C . LEU B 1 457 ? 41.5 -22.156 12.117 1 53.97 457 LEU B C 1
ATOM 7381 O O . LEU B 1 457 ? 42.406 -21.734 11.414 1 53.97 457 LEU B O 1
ATOM 7385 N N . GLN B 1 458 ? 41.75 -23.188 12.93 1 49.25 458 GLN B N 1
ATOM 7386 C CA . GLN B 1 458 ? 43.094 -23.75 12.984 1 49.25 458 GLN B CA 1
ATOM 7387 C C . GLN B 1 458 ? 43.531 -24.312 11.633 1 49.25 458 GLN B C 1
ATOM 7389 O O . GLN B 1 458 ? 44.719 -24.516 11.375 1 49.25 458 GLN B O 1
ATOM 7394 N N . LYS B 1 459 ? 42.688 -24.781 10.875 1 42.22 459 LYS B N 1
ATOM 7395 C CA . LYS B 1 459 ? 43.156 -25.406 9.641 1 42.22 459 LYS B CA 1
ATOM 7396 C C . LYS B 1 459 ? 43.5 -24.359 8.578 1 42.22 459 LYS B C 1
ATOM 7398 O O . LYS B 1 459 ? 44.031 -24.688 7.52 1 42.22 459 LYS B O 1
ATOM 7403 N N . GLU B 1 460 ? 43.156 -23.344 8.602 1 34.81 460 GLU B N 1
ATOM 7404 C CA . GLU B 1 460 ? 43.625 -22.359 7.625 1 34.81 460 GLU B CA 1
ATOM 7405 C C . GLU B 1 460 ? 44.938 -21.75 8.039 1 34.81 460 GLU B C 1
ATOM 7407 O O . GLU B 1 460 ? 45.5 -20.906 7.328 1 34.81 460 GLU B O 1
ATOM 7412 N N . LYS B 1 461 ? 45.438 -22.391 9.234 1 31.78 461 LYS B N 1
ATOM 7413 C CA . LYS B 1 461 ? 46.844 -22.109 9.422 1 31.78 461 LYS B CA 1
ATOM 7414 C C . LYS B 1 461 ? 47.719 -23.25 8.852 1 31.78 461 LYS B C 1
ATOM 7416 O O . LYS B 1 461 ? 47.438 -24.422 9.102 1 31.78 461 LYS B O 1
#

Radius of gyration: 36.06 Å; Cα contacts (8 Å, |Δi|>4): 1478; chains: 2; bounding box: 98×110×92 Å

Organism: NCBI:txid2856

Nearest PDB structures (foldseek):
  6ejb-assembly1_A  TM=7.189E-01  e=1.744E-15  Homo sapiens
  3otk-assembly6_D  TM=6.934E-01  e=7.337E-16  Mus musculus
  5h18-assembly1_A  TM=4.716E-01  e=3.313E-04  Thermomyces dupontii
  5ud1-assembly1_B  TM=4.471E-01  e=1.509E-01  Helicobacter pylori 26695
  3ohi-assembly1_B  TM=3.678E-01  e=4.886E-01  Giardia duodenalis

pLDDT: mean 77.75, std 27.14, range [15.34, 98.75]

Secondary structure (DSSP, 8-state):
-------------------------------------------------THHHHHHHHHHHHHHT---SS---------SS--EEEEEEE-SHHHHHHHHHHHHHH--TT-EEEEEEPTTT-SHHHHTSHHHHHHHH-GGGGGEEEE------TTSGGGGHHHHHHHHHHHHHSTTS-SEEEEEETTEEESB-HHHHHHHHHTTTTT--B---TTSTTTTS-EEGGGS-TTSHHHHHHHSS---EEEE-TTS-EEEEE-PPPEE--SS-EEEHHHHHHHHHHHH-TTSHHHHHHHHHHHTT-S-GGGTHHHHHHHHH-GGGSPPB-TTSSBS-TT---S-SEE---TTS-S-TTS------SBPPPTTS-PPPPPTTSPPPP-GGGHHHHHHHT-SEEE---TTT-THHHHH-SBSSGGGS------TT--BPPPP-HHHHHHHHHHHHHHH-THHHHTT-/-------------------------------------------------THHHHHHHHHHHHHHT---SS---------SS--EEEEEEE-SHHHHHHHHHHHHHH--TT-EEEEEEPTTT-SHHHHTSHHHHHHHH-GGGGGEEEE------TTSGGGGHHHHHHHHHHHHHSTTS-SEEEEEETTEEESB-HHHHHHHHHTTTTT--B---TTSTTTTS-EEGGGS-TTSHHHHHHHSS---EEEE-TTS-EEEEE-PPPEE--SS-EEEHHHHHHHHHHHT-TTSHHHHHHHHHHHTT-S-GGGTHHHHHHHHH-GGGSPPB-TTSSBS-TT---S-SEE---TTS-S-TTS------SBPPPTTS-PPPPPTTSPPPP-GGGHHHHHHHT-SEEE---TTT-THHHHH-SBSSGGGS------TT--BPPPP-HHHHHHHHHHHHHHH-THHHHTT-

Foldseek 3Di:
DVDDPDDPDPDPPPPDDDDDDDDDDDPDPDDPPDDDDPDDDDPPPPCPDPVVVVVVVVVVVVVLPPDDPDDPPPPPVPQPFFQEEEEEEEEEDQLLQLLQLQCVQQQDLSYAYEYEYEVVHPCVCVVPDVSVVDLVVDPSVVSYHYYHDAHDDAFFLSLCVSVLVSLLCCCPVVNPRGWKYWYYYSQKFFQAHNSQVRHCCRPQLDLAKFFADPLPVVWRAWAFLVVDDCPAPQNVLCVPPFDFFWAAEPVRDIDGRDGFGWTFHDLTIMGGNVLSNVLSVQCVDCRHPLNRVSVVCNVSRRTPCSGTSSSRVCCVPPVVRHFDADPVQFGPTDPAGARTQEDFDQPVADPDPPDDDDLDAPQDQDPPPPDDRDDHRDTHEDELQCQQVVLNRRHRMYDRYGCRRYVVVSVQDHYHHSVSGDNHHDDPDDDDDDDDPVVVVVVVVVVVVCVVPVVVVVVVD/DPDDDDDCPPDDPPDDDDPDDDDDDDDDPDDPDDDDDPDDPDPPPPCPDPVVVVVVVVVVVVVLPPDDPDDPPPPPVPQPFFQEEEEEEEEEDQLLQLLLLQCVQQQDLSYAYEYEYEVVHPCVCVVPDVSVVDLVVDPSVVSYHYYHDAHDDAFFLSLCVSVLVSLLCCCPVVNPRGWKYWYYYSQKFFQAHNSQVRHCCRPQLDLAKFFADPQPVVWRAWAFLPVDDCPAPQNVLQVPPFDFFWAAEPVRDIDGGDGFGWTFHDLTIMGGNVLSNVLSVQCVDCRHPLNRVSVVCNVSRRTPCSGTSSSRVCCVPPVVRHFDADPVQFGPTVPAGARTQEDFDQPVADPDPPDDFDLDDPQDDDPPPPDDRDGHRDTHEDELQCQQVVLNRRHRMYDRYGCRRYVVSSVQDHYHHSVSGDNHHDDPDDDDDDDDPVVVVVVVVVVVVCVVPVVVVVVVD